Protein AF-A0AAN6U2M5-F1 (afdb_monomer_lite)

Structure (mmCIF, N/CA/C/O backbone):
data_AF-A0AAN6U2M5-F1
#
_entry.id   AF-A0AAN6U2M5-F1
#
loop_
_atom_site.group_PDB
_atom_site.id
_atom_site.type_symbol
_atom_site.label_atom_id
_atom_site.label_alt_id
_atom_site.label_comp_id
_atom_site.label_asym_id
_atom_site.label_entity_id
_atom_site.label_seq_id
_atom_site.pdbx_PDB_ins_code
_atom_site.Cartn_x
_atom_site.Cartn_y
_atom_site.Cartn_z
_atom_site.occupancy
_atom_site.B_iso_or_equiv
_atom_site.auth_seq_id
_atom_site.auth_comp_id
_atom_site.auth_asym_id
_atom_site.auth_atom_id
_atom_site.pdbx_PDB_model_num
ATOM 1 N N . MET A 1 1 ? 55.779 10.557 3.727 1.00 33.00 1 MET A N 1
ATOM 2 C CA . MET A 1 1 ? 56.386 11.411 4.768 1.00 33.00 1 MET A CA 1
ATOM 3 C C . MET A 1 1 ? 55.293 12.380 5.188 1.00 33.00 1 MET A C 1
ATOM 5 O O . MET A 1 1 ? 54.935 13.218 4.374 1.00 33.00 1 MET A O 1
ATOM 9 N N . GLY A 1 2 ? 54.709 12.167 6.372 1.00 33.69 2 GLY A N 1
ATOM 10 C CA . GLY A 1 2 ? 53.670 13.023 6.957 1.00 33.69 2 GLY A CA 1
ATOM 11 C C . GLY A 1 2 ? 52.234 12.490 6.884 1.00 33.69 2 GLY A C 1
ATOM 12 O O . GLY A 1 2 ? 51.395 13.146 6.282 1.00 33.69 2 GLY A O 1
ATOM 13 N N . ASP A 1 3 ? 51.958 11.336 7.503 1.00 30.34 3 ASP A N 1
ATOM 14 C CA . ASP A 1 3 ? 50.621 11.041 8.041 1.00 30.34 3 ASP A CA 1
ATOM 15 C C . ASP A 1 3 ? 50.411 11.943 9.267 1.00 30.34 3 ASP A C 1
ATOM 17 O O . ASP A 1 3 ? 51.018 11.719 10.314 1.00 30.34 3 ASP A O 1
ATOM 21 N N . GLU A 1 4 ? 49.595 12.990 9.136 1.00 31.83 4 GLU A N 1
ATOM 22 C CA . GLU A 1 4 ? 49.036 13.691 10.294 1.00 31.83 4 GLU A CA 1
ATOM 23 C C . GLU A 1 4 ? 47.656 13.109 10.595 1.00 31.83 4 GLU A C 1
ATOM 25 O O . GLU A 1 4 ? 46.653 13.420 9.947 1.00 31.83 4 GLU A O 1
ATOM 30 N N . GLU A 1 5 ? 47.624 12.249 11.614 1.00 31.42 5 GLU A N 1
ATOM 31 C CA . GLU A 1 5 ? 46.418 11.851 12.330 1.00 31.42 5 GLU A CA 1
ATOM 32 C C . GLU A 1 5 ? 45.601 13.097 12.704 1.00 31.42 5 GLU A C 1
ATOM 34 O O . GLU A 1 5 ? 45.955 13.867 13.605 1.00 31.42 5 GLU A O 1
ATOM 39 N N . ARG A 1 6 ? 44.458 13.282 12.035 1.00 31.33 6 ARG A N 1
ATOM 40 C CA . ARG A 1 6 ? 43.398 14.178 12.504 1.00 31.33 6 ARG A CA 1
ATOM 41 C C . ARG A 1 6 ? 42.886 13.654 13.843 1.00 31.33 6 ARG A C 1
ATOM 43 O O . ARG A 1 6 ? 42.013 12.792 13.893 1.00 31.33 6 ARG A O 1
ATOM 50 N N . LYS A 1 7 ? 43.428 14.191 14.935 1.00 27.42 7 LYS A N 1
ATOM 51 C CA . LYS A 1 7 ? 42.860 14.021 16.275 1.00 27.42 7 LYS A CA 1
ATOM 52 C C . LYS A 1 7 ? 41.399 14.497 16.263 1.00 27.42 7 LYS A C 1
ATOM 54 O O . LYS A 1 7 ? 41.136 15.582 15.737 1.00 27.42 7 LYS A O 1
ATOM 59 N N . PRO A 1 8 ? 40.454 13.736 16.841 1.00 29.05 8 PRO A N 1
ATOM 60 C CA . PRO A 1 8 ? 39.075 14.182 16.967 1.00 29.05 8 PRO A CA 1
ATOM 61 C C . PRO A 1 8 ? 39.034 15.411 17.878 1.00 29.05 8 PRO A C 1
ATOM 63 O O . PRO A 1 8 ? 39.477 15.375 19.027 1.00 29.05 8 PRO A O 1
ATOM 66 N N . VAL A 1 9 ? 38.527 16.519 17.344 1.00 27.53 9 VAL A N 1
ATOM 67 C CA . VAL A 1 9 ? 38.199 17.706 18.136 1.00 27.53 9 VAL A CA 1
ATOM 68 C C . VAL A 1 9 ? 37.092 17.292 19.116 1.00 27.53 9 VAL A C 1
ATOM 70 O O . VAL A 1 9 ? 36.107 16.697 18.675 1.00 27.53 9 VAL A O 1
ATOM 73 N N . PRO A 1 10 ? 37.226 17.543 20.431 1.00 25.44 10 PRO A N 1
ATOM 74 C CA . PRO A 1 10 ? 36.218 17.127 21.393 1.00 25.44 10 PRO A CA 1
ATOM 75 C C . PRO A 1 10 ? 34.920 17.893 21.122 1.00 25.44 10 PRO A C 1
ATOM 77 O O . PRO A 1 10 ? 34.883 19.123 21.196 1.00 25.44 10 PRO A O 1
ATOM 80 N N . PHE A 1 11 ? 33.864 17.147 20.790 1.00 30.34 11 PHE A N 1
ATOM 81 C CA . PHE A 1 11 ? 32.494 17.640 20.706 1.00 30.34 11 PHE A CA 1
ATOM 82 C C . PHE A 1 11 ? 32.145 18.361 22.015 1.00 30.34 11 PHE A C 1
ATOM 84 O O . PHE A 1 11 ? 32.175 17.764 23.091 1.00 30.34 11 PHE A O 1
ATOM 91 N N . LYS A 1 12 ? 31.788 19.646 21.938 1.00 27.41 12 LYS A N 1
ATOM 92 C CA . LYS A 1 12 ? 31.009 20.278 23.006 1.00 27.41 12 LYS A CA 1
ATOM 93 C C . LYS A 1 12 ? 29.614 19.663 22.934 1.00 27.41 12 LYS A C 1
ATOM 95 O O . LYS A 1 12 ? 28.890 19.909 21.978 1.00 27.41 12 LYS A O 1
ATOM 100 N N . SER A 1 13 ? 29.277 18.815 23.901 1.00 30.36 13 SER A N 1
ATOM 101 C CA . SER A 1 13 ? 27.973 18.166 23.994 1.00 30.36 13 SER A CA 1
ATOM 102 C C . SER A 1 13 ? 26.897 19.197 24.348 1.00 30.36 13 SER A C 1
ATOM 104 O O . SER A 1 13 ? 26.646 19.469 25.523 1.00 30.36 13 SER A O 1
ATOM 106 N N . GLU A 1 14 ? 26.248 19.779 23.347 1.00 39.72 14 GLU A N 1
ATOM 107 C CA . GLU A 1 14 ? 24.871 20.224 23.546 1.00 39.72 14 GLU A CA 1
ATOM 108 C C . GLU A 1 14 ? 24.033 18.960 23.774 1.00 39.72 14 GLU A C 1
ATOM 110 O O . GLU A 1 14 ? 24.037 18.038 22.958 1.00 39.72 14 GLU A O 1
ATOM 115 N N . ALA A 1 15 ? 23.412 18.844 24.947 1.00 50.28 15 ALA A N 1
ATOM 116 C CA . ALA A 1 15 ? 22.632 17.667 25.306 1.00 50.28 15 ALA A CA 1
ATOM 117 C C . ALA A 1 15 ? 21.388 17.584 24.404 1.00 50.28 15 ALA A C 1
ATOM 119 O O . ALA A 1 15 ? 20.451 18.365 24.566 1.00 50.28 15 ALA A O 1
ATOM 120 N N . PHE A 1 16 ? 21.384 16.652 23.446 1.00 56.25 16 PHE A N 1
ATOM 121 C CA . PHE A 1 16 ? 20.225 16.380 22.595 1.00 56.25 16 PHE A CA 1
ATOM 122 C C . PHE A 1 16 ? 19.016 15.963 23.439 1.00 56.25 16 PHE A C 1
ATOM 124 O O . PHE A 1 16 ? 19.139 15.150 24.361 1.00 56.25 16 PHE A O 1
ATOM 131 N N . THR A 1 17 ? 17.832 16.468 23.089 1.00 66.69 17 THR A N 1
ATOM 132 C CA . THR A 1 17 ? 16.573 16.033 23.720 1.00 66.69 17 THR A CA 1
ATOM 133 C C . THR A 1 17 ? 16.337 14.530 23.490 1.00 66.69 17 THR A C 1
ATOM 135 O O . THR A 1 17 ? 16.781 14.002 22.467 1.00 66.69 17 THR A O 1
ATOM 138 N N . PRO A 1 18 ? 15.611 13.814 24.372 1.00 66.75 18 PRO A N 1
ATOM 139 C CA . PRO A 1 18 ? 15.344 12.379 24.196 1.00 66.75 18 PRO A CA 1
ATOM 140 C C . PRO A 1 18 ? 14.692 12.049 22.852 1.00 66.75 18 PRO A C 1
ATOM 142 O O . PRO A 1 18 ? 15.043 11.062 22.214 1.00 66.75 18 PRO A O 1
ATOM 145 N N . MET A 1 19 ? 13.801 12.923 22.380 1.00 70.38 19 MET A N 1
ATOM 146 C CA . MET A 1 19 ? 13.171 12.797 21.068 1.00 70.38 19 MET A CA 1
ATOM 147 C C . MET A 1 19 ? 14.204 12.920 19.938 1.00 70.38 19 MET A C 1
ATOM 149 O O . MET A 1 19 ? 14.242 12.066 19.059 1.00 70.38 19 MET A O 1
ATOM 153 N N . GLN A 1 20 ? 15.106 13.909 19.980 1.00 72.69 20 GLN A N 1
ATOM 154 C CA . GLN A 1 20 ? 16.186 14.019 18.989 1.00 72.69 20 GLN A CA 1
ATOM 155 C C . GLN A 1 20 ? 17.119 12.802 19.020 1.00 72.69 20 GLN A C 1
ATOM 157 O O . GLN A 1 20 ? 17.572 12.361 17.969 1.00 72.69 20 GLN A O 1
ATOM 162 N N . GLN A 1 21 ? 17.384 12.228 20.199 1.00 75.75 21 GLN A N 1
ATOM 163 C CA . GLN A 1 21 ? 18.169 10.997 20.321 1.00 75.75 21 GLN A CA 1
ATOM 164 C C . GLN A 1 21 ? 17.453 9.799 19.672 1.00 75.75 21 GLN A C 1
ATOM 166 O O . GLN A 1 21 ? 18.091 9.044 18.939 1.00 75.75 21 GLN A O 1
ATOM 171 N N . ILE A 1 22 ? 16.141 9.645 19.892 1.00 78.94 22 ILE A N 1
ATOM 172 C CA . ILE A 1 22 ? 15.307 8.618 19.241 1.00 78.94 22 ILE A CA 1
ATOM 173 C C . ILE A 1 22 ? 15.303 8.821 17.724 1.00 78.94 22 ILE A C 1
ATOM 175 O O . ILE A 1 22 ? 15.575 7.878 16.986 1.00 78.94 22 ILE A O 1
ATOM 179 N N . PHE A 1 23 ? 15.052 10.047 17.258 1.00 81.81 23 PHE A N 1
ATOM 180 C CA . PHE A 1 23 ? 15.036 10.386 15.837 1.00 81.81 23 PHE A CA 1
ATOM 181 C C . PHE A 1 23 ? 16.378 10.094 15.166 1.00 81.81 23 PHE A C 1
ATOM 183 O O . PHE A 1 23 ? 16.405 9.419 14.144 1.00 81.81 23 PHE A O 1
ATOM 190 N N . ASN A 1 24 ? 17.491 10.554 15.746 1.00 80.62 24 ASN A N 1
ATOM 191 C CA . ASN A 1 24 ? 18.820 10.340 15.176 1.00 80.62 24 ASN A CA 1
ATOM 192 C C . ASN A 1 24 ? 19.143 8.848 15.083 1.00 80.62 24 ASN A C 1
ATOM 194 O O . ASN A 1 24 ? 19.596 8.399 14.036 1.00 80.62 24 ASN A O 1
ATOM 198 N N . ARG A 1 25 ? 18.829 8.065 16.127 1.00 84.00 25 ARG A N 1
ATOM 199 C CA . ARG A 1 25 ? 18.997 6.609 16.080 1.00 84.00 25 ARG A CA 1
ATOM 200 C C . ARG A 1 25 ? 18.119 5.989 14.994 1.00 84.00 25 ARG A C 1
ATOM 202 O O . ARG A 1 25 ? 18.646 5.270 14.158 1.00 84.00 25 ARG A O 1
ATOM 209 N N . LEU A 1 26 ? 16.818 6.287 14.949 1.00 84.00 26 LEU A N 1
ATOM 210 C CA . LEU A 1 26 ? 15.916 5.768 13.907 1.00 84.00 26 LEU A CA 1
ATOM 211 C C . LEU A 1 26 ? 16.406 6.118 12.498 1.00 84.00 26 LEU A C 1
ATOM 213 O O . LEU A 1 26 ? 16.444 5.255 11.627 1.00 84.00 26 LEU A O 1
ATOM 217 N N . ARG A 1 27 ? 16.827 7.364 12.285 1.00 84.25 27 ARG A N 1
ATOM 218 C CA . ARG A 1 27 ? 17.380 7.823 11.013 1.00 84.25 27 ARG A CA 1
ATOM 219 C C . ARG A 1 27 ? 18.618 7.018 10.630 1.00 84.25 27 ARG A C 1
ATOM 221 O O . ARG A 1 27 ? 18.668 6.530 9.511 1.00 84.25 27 ARG A O 1
ATOM 228 N N . ASP A 1 28 ? 19.567 6.830 11.542 1.00 82.62 28 ASP A N 1
ATOM 229 C CA . ASP A 1 28 ? 20.793 6.071 11.267 1.00 82.62 28 ASP A CA 1
ATOM 230 C C . ASP A 1 28 ? 20.505 4.578 10.994 1.00 82.62 28 ASP A C 1
ATOM 232 O O . ASP A 1 28 ? 21.228 3.937 10.236 1.00 82.62 28 ASP A O 1
ATOM 236 N N . TYR A 1 29 ? 19.433 4.024 11.577 1.00 80.94 29 TYR A N 1
ATOM 237 C CA . TYR A 1 29 ? 18.998 2.644 11.332 1.00 80.94 29 TYR A CA 1
ATOM 238 C C . TYR A 1 29 ? 18.267 2.457 9.993 1.00 80.94 29 TYR A C 1
ATOM 240 O O . TYR A 1 29 ? 18.425 1.412 9.364 1.00 80.94 29 TYR A O 1
ATOM 248 N N . PHE A 1 30 ? 17.446 3.423 9.569 1.00 79.69 30 PHE A N 1
ATOM 249 C CA . PHE A 1 30 ? 16.493 3.232 8.466 1.00 79.69 30 PHE A CA 1
ATOM 250 C C . PHE A 1 30 ? 16.757 4.066 7.210 1.00 79.69 30 PHE A C 1
ATOM 252 O O . PHE A 1 30 ? 16.266 3.694 6.140 1.00 79.69 30 PHE A O 1
ATOM 259 N N . ALA A 1 31 ? 17.508 5.167 7.304 1.00 69.44 31 ALA A N 1
ATOM 260 C CA . ALA A 1 31 ? 17.902 5.968 6.148 1.00 69.44 31 ALA A CA 1
ATOM 261 C C . ALA A 1 31 ? 19.159 5.360 5.512 1.00 69.44 31 ALA A C 1
ATOM 263 O O . ALA A 1 31 ? 20.281 5.597 5.955 1.00 69.44 31 ALA A O 1
ATOM 264 N N . THR A 1 32 ? 18.961 4.540 4.480 1.00 64.88 32 THR A N 1
ATOM 265 C CA . THR A 1 32 ? 20.046 3.782 3.835 1.00 64.88 32 THR A CA 1
ATOM 266 C C . THR A 1 32 ? 20.523 4.389 2.513 1.00 64.88 32 THR A C 1
ATOM 268 O O . THR A 1 32 ? 21.646 4.114 2.092 1.00 64.88 32 THR A O 1
ATOM 271 N N . GLY A 1 33 ? 19.699 5.213 1.853 1.00 67.81 33 GLY A N 1
ATOM 272 C CA . GLY A 1 33 ? 20.006 5.813 0.549 1.00 67.81 33 GLY A CA 1
ATOM 273 C C . GLY A 1 33 ? 20.478 7.278 0.603 1.00 67.81 33 GLY A C 1
ATOM 274 O O . GLY A 1 33 ? 20.055 8.026 1.480 1.00 67.81 33 GLY A O 1
ATOM 275 N N . PRO A 1 34 ? 21.291 7.742 -0.372 1.00 70.75 34 PRO A N 1
ATOM 276 C CA . PRO A 1 34 ? 21.728 9.144 -0.457 1.00 70.75 34 PRO A CA 1
ATOM 277 C C . PRO A 1 34 ? 20.578 10.126 -0.750 1.00 70.75 34 PRO A C 1
ATOM 279 O O . PRO A 1 34 ? 20.659 11.294 -0.384 1.00 70.75 34 PRO A O 1
ATOM 282 N N . SER A 1 35 ? 19.505 9.654 -1.392 1.00 79.75 35 SER A N 1
ATOM 283 C CA . SER A 1 35 ? 18.282 10.414 -1.686 1.00 79.75 35 SER A CA 1
ATOM 284 C C . SER A 1 35 ? 17.089 10.000 -0.814 1.00 79.75 35 SER A C 1
ATOM 286 O O . SER A 1 35 ? 15.969 10.431 -1.079 1.00 79.75 35 SER A O 1
ATOM 288 N N . GLU A 1 36 ? 17.302 9.150 0.194 1.00 85.38 36 GLU A N 1
ATOM 289 C CA . GLU A 1 36 ? 16.256 8.664 1.099 1.00 85.38 36 GLU A CA 1
ATOM 290 C C . GLU A 1 36 ? 16.316 9.458 2.410 1.00 85.38 36 GLU A C 1
ATOM 292 O O . GLU A 1 36 ? 17.370 9.592 3.031 1.00 85.38 36 GLU A O 1
ATOM 297 N N . VAL A 1 37 ? 15.178 9.992 2.843 1.00 86.56 37 VAL A N 1
ATOM 298 C CA . VAL A 1 37 ? 15.044 10.728 4.102 1.00 86.56 37 VAL A CA 1
ATOM 299 C C . VAL A 1 37 ? 14.066 9.989 5.001 1.00 86.56 37 VAL A C 1
ATOM 301 O O . VAL A 1 37 ? 12.962 9.644 4.586 1.00 86.56 37 VAL A O 1
ATOM 304 N N . PHE A 1 38 ? 14.461 9.780 6.255 1.00 89.50 38 PHE A N 1
ATOM 305 C CA . PHE A 1 38 ? 13.557 9.297 7.291 1.00 89.50 38 PHE A CA 1
ATOM 306 C C . PHE A 1 38 ? 12.838 10.472 7.961 1.00 89.50 38 PHE A C 1
ATOM 308 O O . PHE A 1 38 ? 13.485 11.414 8.426 1.00 89.50 38 PHE A O 1
ATOM 315 N N . GLN A 1 39 ? 11.511 10.397 8.027 1.00 86.81 39 GLN A N 1
ATOM 316 C CA . GLN A 1 39 ? 10.656 11.363 8.710 1.00 86.81 39 GLN A CA 1
ATOM 317 C C . GLN A 1 39 ? 9.886 10.662 9.824 1.00 86.81 39 GLN A C 1
ATOM 319 O O . GLN A 1 39 ? 9.200 9.669 9.579 1.00 86.81 39 GLN A O 1
ATOM 324 N N . LEU A 1 40 ? 9.985 11.178 11.046 1.00 86.44 40 LEU A N 1
ATOM 325 C CA . LEU A 1 40 ? 9.226 10.663 12.184 1.00 86.44 40 LEU A CA 1
ATOM 326 C C . LEU A 1 40 ? 7.786 11.188 12.125 1.00 86.44 40 LEU A C 1
ATOM 328 O O . LEU A 1 40 ? 7.593 12.393 11.986 1.00 86.44 40 LEU A O 1
ATOM 332 N N . GLU A 1 41 ? 6.788 10.315 12.255 1.00 84.38 41 GLU A N 1
ATOM 333 C CA . GLU A 1 41 ? 5.387 10.736 12.400 1.00 84.38 41 GLU A CA 1
ATOM 334 C C . GLU A 1 41 ? 5.085 10.962 13.886 1.00 84.38 41 GLU A C 1
ATOM 336 O O . GLU A 1 41 ? 5.406 10.120 14.729 1.00 84.38 41 GLU A O 1
ATOM 341 N N . TRP A 1 42 ? 4.516 12.120 14.222 1.00 76.94 42 TRP A N 1
ATOM 342 C CA . TRP A 1 42 ? 4.163 12.471 15.593 1.00 76.94 42 TRP A CA 1
ATOM 343 C C . TRP A 1 42 ? 2.774 13.119 15.684 1.00 76.94 42 TRP A C 1
ATOM 345 O O . TRP A 1 42 ? 2.596 14.207 15.142 1.00 76.94 42 TRP A O 1
ATOM 355 N N . PRO A 1 43 ? 1.816 12.529 16.420 1.00 76.25 43 PRO A N 1
ATOM 356 C CA . PRO A 1 43 ? 1.894 11.239 17.114 1.00 76.25 43 PRO A CA 1
ATOM 357 C C . PRO A 1 43 ? 1.964 10.051 16.140 1.00 76.25 43 PRO A C 1
ATOM 359 O O . PRO A 1 43 ? 1.522 10.154 14.999 1.00 76.25 43 PRO A O 1
ATOM 362 N N . ALA A 1 44 ? 2.510 8.918 16.590 1.00 82.12 44 ALA A N 1
ATOM 363 C CA . ALA A 1 44 ? 2.506 7.687 15.804 1.00 82.12 44 ALA A CA 1
ATOM 364 C C . ALA A 1 44 ? 1.069 7.232 15.492 1.00 82.12 44 ALA A C 1
ATOM 366 O O . ALA A 1 44 ? 0.182 7.275 16.350 1.00 82.12 44 ALA A O 1
ATOM 367 N N . ARG A 1 45 ? 0.838 6.768 14.262 1.00 84.31 45 ARG A N 1
ATOM 368 C CA . ARG A 1 45 ? -0.492 6.354 13.797 1.00 84.31 45 ARG A CA 1
ATOM 369 C C . ARG A 1 45 ? -0.749 4.895 14.144 1.00 84.31 45 ARG A C 1
ATOM 371 O O . ARG A 1 45 ? -0.013 4.024 13.692 1.00 84.31 45 ARG A O 1
ATOM 378 N N . VAL A 1 46 ? -1.806 4.610 14.900 1.00 83.75 46 VAL A N 1
ATOM 379 C CA . VAL A 1 46 ? -2.190 3.228 15.229 1.00 83.75 46 VAL A CA 1
ATOM 380 C C . VAL A 1 46 ? -2.664 2.494 13.972 1.00 83.75 46 VAL A C 1
ATOM 382 O O . VAL A 1 46 ? -3.417 3.044 13.168 1.00 83.75 46 VAL A O 1
ATOM 385 N N . LEU A 1 47 ? -2.212 1.252 13.805 1.00 85.00 47 LEU A N 1
ATOM 386 C CA . LEU A 1 47 ? -2.653 0.351 12.747 1.00 85.00 47 LEU A CA 1
ATOM 387 C C . LEU A 1 47 ? -3.565 -0.722 13.330 1.00 85.00 47 LEU A C 1
ATOM 389 O O . LEU A 1 47 ? -3.224 -1.368 14.318 1.00 85.00 47 LEU A O 1
ATOM 393 N N . ASP A 1 48 ? -4.704 -0.941 12.682 1.00 81.44 48 ASP A N 1
ATOM 394 C CA . ASP A 1 48 ? -5.594 -2.047 13.014 1.00 81.44 48 ASP A CA 1
ATOM 395 C C . ASP A 1 48 ? -5.366 -3.215 12.051 1.00 81.44 48 ASP A C 1
ATOM 397 O O . ASP A 1 48 ? -5.502 -3.064 10.837 1.00 81.44 48 ASP A O 1
ATOM 401 N N . LYS A 1 49 ? -5.041 -4.391 12.595 1.00 82.88 49 LYS A N 1
ATOM 402 C CA . LYS A 1 49 ? -4.902 -5.631 11.823 1.00 82.88 49 LYS A CA 1
ATOM 403 C C . LYS A 1 49 ? -6.200 -5.991 11.098 1.00 82.88 49 LYS A C 1
ATOM 405 O O . LYS A 1 49 ? -6.124 -6.446 9.961 1.00 82.88 49 LYS A O 1
ATOM 410 N N . GLY A 1 50 ? -7.365 -5.757 11.713 1.00 79.50 50 GLY A N 1
ATOM 411 C CA . GLY A 1 50 ? -8.668 -6.125 11.141 1.00 79.50 50 GLY A CA 1
ATOM 412 C C . GLY A 1 50 ? -8.971 -5.442 9.804 1.00 79.50 50 GLY A C 1
ATOM 413 O O . GLY A 1 50 ? -9.697 -5.991 8.982 1.00 79.50 50 GLY A O 1
ATOM 414 N N . THR A 1 51 ? -8.363 -4.281 9.557 1.00 84.19 51 THR A N 1
ATOM 415 C CA . THR A 1 51 ? -8.536 -3.509 8.320 1.00 84.19 51 THR A CA 1
ATOM 416 C C . THR A 1 51 ? -7.691 -4.039 7.157 1.00 84.19 51 THR A C 1
ATOM 418 O O . THR A 1 51 ? -8.069 -3.862 6.000 1.00 84.19 51 THR A O 1
ATOM 421 N N . TYR A 1 52 ? -6.544 -4.667 7.441 1.00 87.38 52 TYR A N 1
ATOM 422 C CA . TYR A 1 52 ? -5.556 -5.046 6.420 1.00 87.38 52 TYR A CA 1
ATOM 423 C C . TYR A 1 52 ? -5.377 -6.560 6.253 1.00 87.38 52 TYR A C 1
ATOM 425 O O . TYR A 1 52 ? -4.858 -6.999 5.227 1.00 87.38 52 TYR A O 1
ATOM 433 N N . ASP A 1 53 ? -5.756 -7.367 7.245 1.00 86.81 53 ASP A N 1
ATOM 434 C CA . ASP A 1 53 ? -5.630 -8.824 7.181 1.00 86.81 53 ASP A CA 1
ATOM 435 C C . ASP A 1 53 ? -6.817 -9.466 6.445 1.00 86.81 53 ASP A C 1
ATOM 437 O O . ASP A 1 53 ? -7.966 -9.048 6.578 1.00 86.81 53 ASP A O 1
ATOM 441 N N . TYR A 1 54 ? -6.536 -10.501 5.654 1.00 86.56 54 TYR A N 1
ATOM 442 C CA . TYR A 1 54 ? -7.530 -11.242 4.877 1.00 86.56 54 TYR A CA 1
ATOM 443 C C . TYR A 1 54 ? -7.094 -12.692 4.659 1.00 86.56 54 TYR A C 1
ATOM 445 O O . TYR A 1 54 ? -5.915 -13.044 4.723 1.00 86.56 54 TYR A O 1
ATOM 453 N N . ILE A 1 55 ? -8.067 -13.556 4.370 1.00 81.44 55 ILE A N 1
ATOM 454 C CA . ILE A 1 55 ? -7.835 -14.984 4.132 1.00 81.44 55 ILE A CA 1
ATOM 455 C C . ILE A 1 55 ? -7.019 -15.156 2.841 1.00 81.44 55 ILE A C 1
ATOM 457 O O . ILE A 1 55 ? -7.450 -14.729 1.773 1.00 81.44 55 ILE A O 1
ATOM 461 N N . GLY A 1 56 ? -5.853 -15.801 2.938 1.00 78.81 56 GLY A N 1
ATOM 462 C CA . GLY A 1 56 ? -4.926 -15.992 1.815 1.00 78.81 56 GLY A CA 1
ATOM 463 C C . GLY A 1 56 ? -3.805 -14.950 1.720 1.00 78.81 56 GLY A C 1
ATOM 464 O O . GLY A 1 56 ? -3.008 -15.016 0.785 1.00 78.81 56 GLY A O 1
ATOM 465 N N . SER A 1 57 ? -3.692 -14.032 2.691 1.00 75.12 57 SER A N 1
ATOM 466 C CA . SER A 1 57 ? -2.606 -13.039 2.788 1.00 75.12 57 SER A CA 1
ATOM 467 C C . SER A 1 57 ? -1.198 -13.652 2.929 1.00 75.12 57 SER A C 1
ATOM 469 O O . SER A 1 57 ? -0.192 -12.980 2.702 1.00 75.12 57 SER A O 1
ATOM 471 N N . ASP A 1 58 ? -1.114 -14.939 3.272 1.00 71.19 58 ASP A N 1
ATOM 472 C CA . ASP A 1 58 ? 0.106 -15.739 3.404 1.00 71.19 58 ASP A CA 1
ATOM 473 C C . ASP A 1 58 ? 0.473 -16.557 2.156 1.00 71.19 58 ASP A C 1
ATOM 475 O O . ASP A 1 58 ? 1.560 -17.138 2.098 1.00 71.19 58 ASP A O 1
ATOM 479 N N . GLY A 1 59 ? -0.401 -16.586 1.149 1.00 68.88 59 GLY A N 1
ATOM 480 C CA . GLY A 1 59 ? -0.159 -17.273 -0.113 1.00 68.88 59 GLY A CA 1
ATOM 481 C C . GLY A 1 59 ? 0.779 -16.508 -1.049 1.00 68.88 59 GLY A C 1
ATOM 482 O O . GLY A 1 59 ? 0.917 -15.287 -0.984 1.00 68.88 59 GLY A O 1
ATOM 483 N N . ILE A 1 60 ? 1.383 -17.229 -1.996 1.00 72.38 60 ILE A N 1
ATOM 484 C CA . ILE A 1 60 ? 2.137 -16.628 -3.114 1.00 72.38 60 ILE A CA 1
ATOM 485 C C . ILE A 1 60 ? 1.208 -15.742 -3.967 1.00 72.38 60 ILE A C 1
ATOM 487 O O . ILE A 1 60 ? 1.628 -14.706 -4.480 1.00 72.38 60 ILE A O 1
ATOM 491 N N . ASP A 1 61 ? -0.077 -16.102 -4.021 1.00 75.00 61 ASP A N 1
ATOM 492 C CA . ASP A 1 61 ? -1.120 -15.410 -4.778 1.00 75.00 61 ASP A CA 1
ATOM 493 C C . ASP A 1 61 ? -1.858 -14.335 -3.960 1.00 75.00 61 ASP A C 1
ATOM 495 O O . ASP A 1 61 ? -2.906 -13.852 -4.387 1.00 75.00 61 ASP A O 1
ATOM 499 N N . ALA A 1 62 ? -1.325 -13.922 -2.801 1.00 74.62 62 ALA A N 1
ATOM 500 C CA . ALA A 1 62 ? -1.963 -12.947 -1.907 1.00 74.62 62 ALA A CA 1
ATOM 501 C C . ALA A 1 62 ? -2.441 -11.681 -2.649 1.00 74.62 62 ALA A C 1
ATOM 503 O O . ALA A 1 62 ? -3.547 -11.199 -2.427 1.00 74.62 62 ALA A O 1
ATOM 504 N N . GLN A 1 63 ? -1.658 -11.189 -3.616 1.00 73.44 63 GLN A N 1
ATOM 505 C CA . GLN A 1 63 ? -2.031 -10.013 -4.413 1.00 73.44 63 GLN A CA 1
ATOM 506 C C . GLN A 1 63 ? -3.236 -10.244 -5.341 1.00 73.44 63 GLN A C 1
ATOM 508 O O . GLN A 1 63 ? -3.953 -9.293 -5.628 1.00 73.44 63 GLN A O 1
ATOM 513 N N . GLN A 1 64 ? -3.467 -11.474 -5.810 1.00 79.12 64 GLN A N 1
ATOM 514 C CA . GLN A 1 64 ? -4.601 -11.812 -6.681 1.00 79.12 64 GLN A CA 1
ATOM 515 C C . GLN A 1 64 ? -5.888 -12.065 -5.889 1.00 79.12 64 GLN A C 1
ATOM 517 O O . GLN A 1 64 ? -6.977 -11.821 -6.396 1.00 79.12 64 GLN A O 1
ATOM 522 N N . VAL A 1 65 ? -5.761 -12.552 -4.651 1.00 83.88 65 VAL A N 1
ATOM 523 C CA . VAL A 1 65 ? -6.893 -12.895 -3.771 1.00 83.88 65 VAL A CA 1
ATOM 524 C C . VAL A 1 65 ? -7.325 -11.703 -2.899 1.00 83.88 65 VAL A C 1
ATOM 526 O O . VAL A 1 65 ? -8.327 -11.782 -2.191 1.00 83.88 65 VAL A O 1
ATOM 529 N N . LYS A 1 66 ? -6.596 -10.579 -2.956 1.00 86.62 66 LYS A N 1
ATOM 530 C CA . LYS A 1 66 ? -6.837 -9.388 -2.132 1.00 86.62 66 LYS A CA 1
ATOM 531 C C . LYS A 1 66 ? -8.260 -8.830 -2.334 1.00 86.62 66 LYS A C 1
ATOM 533 O O . LYS A 1 66 ? -8.598 -8.430 -3.450 1.00 86.62 66 LYS A O 1
ATOM 538 N N . PRO A 1 67 ? -9.080 -8.735 -1.269 1.00 89.44 67 PRO A N 1
ATOM 539 C CA . PRO A 1 67 ? -10.383 -8.082 -1.333 1.00 89.44 67 PRO A CA 1
ATOM 540 C C . PRO A 1 67 ? -10.265 -6.586 -1.646 1.00 89.44 67 PRO A C 1
ATOM 542 O O . PRO A 1 67 ? -9.330 -5.921 -1.197 1.00 89.44 67 PRO A O 1
ATOM 545 N N . GLN A 1 68 ? -11.260 -6.034 -2.343 1.00 87.19 68 GLN A N 1
ATOM 546 C CA . GLN A 1 68 ? -11.279 -4.614 -2.706 1.00 87.19 68 GLN A CA 1
ATOM 547 C C . GLN A 1 68 ? -11.265 -3.692 -1.478 1.00 87.19 68 GLN A C 1
ATOM 549 O O . GLN A 1 68 ? -10.523 -2.723 -1.458 1.00 87.19 68 GLN A O 1
ATOM 554 N N . THR A 1 69 ? -11.981 -4.034 -0.404 1.00 88.94 69 THR A N 1
ATOM 555 C CA . THR A 1 69 ? -11.989 -3.242 0.840 1.00 88.94 69 THR A CA 1
ATOM 556 C C . THR A 1 69 ? -10.596 -3.075 1.456 1.00 88.94 69 THR A C 1
ATOM 558 O O . THR A 1 69 ? -10.265 -2.002 1.960 1.00 88.94 69 THR A O 1
ATOM 561 N N . VAL A 1 70 ? -9.762 -4.117 1.381 1.00 89.62 70 VAL A N 1
ATOM 562 C CA . VAL A 1 70 ? -8.369 -4.073 1.846 1.00 89.62 70 VAL A CA 1
ATOM 563 C C . VAL A 1 70 ? -7.514 -3.259 0.880 1.00 89.62 70 VAL A C 1
ATOM 565 O O . VAL A 1 70 ? -6.730 -2.424 1.322 1.00 89.62 70 VAL A O 1
ATOM 568 N N . ALA A 1 71 ? -7.681 -3.451 -0.432 1.00 88.94 71 ALA A N 1
ATOM 569 C CA . ALA A 1 71 ? -6.974 -2.661 -1.441 1.00 88.94 71 ALA A CA 1
ATOM 570 C C . ALA A 1 71 ? -7.246 -1.153 -1.281 1.00 88.94 71 ALA A C 1
ATOM 572 O O . ALA A 1 71 ? -6.311 -0.351 -1.330 1.00 88.94 71 ALA A O 1
ATOM 573 N N . ASP A 1 72 ? -8.497 -0.784 -1.002 1.00 90.12 72 ASP A N 1
ATOM 574 C CA . ASP A 1 72 ? -8.926 0.590 -0.755 1.00 90.12 72 ASP A CA 1
ATOM 575 C C . ASP A 1 72 ? -8.252 1.167 0.501 1.00 90.12 72 ASP A C 1
ATOM 577 O O . ASP A 1 72 ? -7.735 2.289 0.483 1.00 90.12 72 ASP A O 1
ATOM 581 N N . ALA A 1 73 ? -8.192 0.392 1.590 1.00 89.56 73 ALA A N 1
ATOM 582 C CA . ALA A 1 73 ? -7.523 0.798 2.824 1.00 89.56 73 ALA A CA 1
ATOM 583 C C . ALA A 1 73 ? -5.999 0.953 2.650 1.00 89.56 73 ALA A C 1
ATOM 585 O O . ALA A 1 73 ? -5.420 1.940 3.109 1.00 89.56 73 ALA A O 1
ATOM 586 N N . GLU A 1 74 ? -5.340 0.019 1.957 1.00 90.81 74 GLU A N 1
ATOM 587 C CA . GLU A 1 74 ? -3.902 0.080 1.654 1.00 90.81 74 GLU A CA 1
ATOM 588 C C . GLU A 1 74 ? -3.555 1.272 0.745 1.00 90.81 74 GLU A C 1
ATOM 590 O O . GLU A 1 74 ? -2.539 1.955 0.944 1.00 90.81 74 GLU A O 1
ATOM 595 N N . PHE A 1 75 ? -4.415 1.568 -0.233 1.00 92.12 75 PHE A N 1
ATOM 596 C CA . PHE A 1 75 ? -4.279 2.752 -1.073 1.00 92.12 75 PHE A CA 1
ATOM 597 C C . PHE A 1 75 ? -4.417 4.032 -0.246 1.00 92.12 75 PHE A C 1
ATOM 599 O O . PHE A 1 75 ? -3.524 4.878 -0.287 1.00 92.12 75 PHE A O 1
ATOM 606 N N . ARG A 1 76 ? -5.472 4.159 0.569 1.00 89.06 76 ARG A N 1
ATOM 607 C CA . ARG A 1 76 ? -5.679 5.329 1.441 1.00 89.06 76 ARG A CA 1
ATOM 608 C C . ARG A 1 76 ? -4.506 5.561 2.387 1.00 89.06 76 ARG A C 1
ATOM 610 O O . ARG A 1 76 ? -4.092 6.705 2.551 1.00 89.06 76 ARG A O 1
ATOM 617 N N . LEU A 1 77 ? -3.929 4.493 2.940 1.00 89.81 77 LEU A N 1
ATOM 618 C CA . LEU A 1 77 ? -2.763 4.577 3.816 1.00 89.81 77 LEU A CA 1
ATOM 619 C C . LEU A 1 77 ? -1.529 5.158 3.107 1.00 89.81 77 LEU A C 1
ATOM 621 O O . LEU A 1 77 ? -0.786 5.931 3.703 1.00 89.81 77 LEU A O 1
ATOM 625 N N . SER A 1 78 ? -1.293 4.778 1.850 1.00 90.88 78 SER A N 1
ATOM 626 C CA . SER A 1 78 ? -0.037 5.056 1.135 1.00 90.88 78 SER A CA 1
ATOM 627 C C . SER A 1 78 ? -0.105 6.181 0.096 1.00 90.88 78 SER A C 1
ATOM 629 O O . SER A 1 78 ? 0.926 6.540 -0.486 1.00 90.88 78 SER A O 1
ATOM 631 N N . ASN A 1 79 ? -1.297 6.720 -0.161 1.00 92.06 79 ASN A N 1
ATOM 632 C CA . ASN A 1 79 ? -1.533 7.814 -1.103 1.00 92.06 79 ASN A CA 1
ATOM 633 C C . ASN A 1 79 ? -1.267 9.198 -0.484 1.00 92.06 79 ASN A C 1
ATOM 635 O O . ASN A 1 79 ? -1.096 10.170 -1.212 1.00 92.06 79 ASN A O 1
ATOM 639 N N . ASP A 1 80 ? -1.221 9.306 0.841 1.00 89.69 80 ASP A N 1
ATOM 640 C CA . ASP A 1 80 ? -0.969 10.562 1.547 1.00 89.69 80 ASP A CA 1
ATOM 641 C C . ASP A 1 80 ? 0.478 11.053 1.392 1.00 89.69 80 ASP A C 1
ATOM 643 O O . ASP A 1 80 ? 1.434 10.293 1.571 1.00 89.69 80 ASP A O 1
ATOM 647 N N . LEU A 1 81 ? 0.650 12.346 1.100 1.00 89.81 81 LEU A N 1
ATOM 648 C CA . LEU A 1 81 ? 1.954 13.006 1.117 1.00 89.81 81 LEU A CA 1
ATOM 649 C C . LEU A 1 81 ? 2.249 13.613 2.490 1.00 89.81 81 LEU A C 1
ATOM 651 O O . LEU A 1 81 ? 1.367 14.095 3.200 1.00 89.81 81 LEU A O 1
ATOM 655 N N . MET A 1 82 ? 3.528 13.609 2.861 1.00 85.38 82 MET A N 1
ATOM 656 C CA . MET A 1 82 ? 4.008 14.214 4.101 1.00 85.38 82 MET A CA 1
ATOM 657 C C . MET A 1 82 ? 4.724 15.530 3.824 1.00 85.38 82 MET A C 1
ATOM 659 O O . MET A 1 82 ? 5.392 15.692 2.801 1.00 85.38 82 MET A O 1
ATOM 663 N N . THR A 1 83 ? 4.630 16.467 4.766 1.00 83.19 83 THR A N 1
ATOM 664 C CA . THR A 1 83 ? 5.436 17.688 4.720 1.00 83.19 83 THR A CA 1
ATOM 665 C C . THR A 1 83 ? 6.908 17.347 4.930 1.00 83.19 83 THR A C 1
ATOM 667 O O . THR A 1 83 ? 7.270 16.661 5.882 1.00 83.19 83 THR A O 1
ATOM 670 N N . LEU A 1 84 ? 7.772 17.871 4.061 1.00 82.81 84 LEU A N 1
ATOM 671 C CA . LEU A 1 84 ? 9.212 17.661 4.150 1.00 82.81 84 LEU A CA 1
ATOM 672 C C . LEU A 1 84 ? 9.785 18.238 5.457 1.00 82.81 84 LEU A C 1
ATOM 674 O O . LEU A 1 84 ? 9.834 19.459 5.630 1.00 82.81 84 LEU A O 1
ATOM 678 N N . GLY A 1 85 ? 10.257 17.364 6.347 1.00 80.38 85 GLY A N 1
ATOM 679 C CA . GLY A 1 85 ? 10.849 17.722 7.636 1.00 80.38 85 GLY A CA 1
ATOM 680 C C . GLY A 1 85 ? 11.393 16.502 8.384 1.00 80.38 85 GLY A C 1
ATOM 681 O O . GLY A 1 85 ? 11.157 15.371 7.979 1.00 80.38 85 GLY A O 1
ATOM 682 N N . ASN A 1 86 ? 12.119 16.719 9.485 1.00 79.00 86 ASN A N 1
ATOM 683 C CA . ASN A 1 86 ? 12.602 15.614 10.333 1.00 79.00 86 ASN A CA 1
ATOM 684 C C . ASN A 1 86 ? 11.454 14.940 11.096 1.00 79.00 86 ASN A C 1
ATOM 686 O O . ASN A 1 86 ? 11.475 13.738 11.344 1.00 79.00 86 ASN A O 1
ATOM 690 N N . ILE A 1 87 ? 10.451 15.731 11.473 1.00 78.56 87 ILE A N 1
ATOM 691 C CA . ILE A 1 87 ? 9.265 15.279 12.191 1.00 78.56 87 ILE A CA 1
ATOM 692 C C . ILE A 1 87 ? 8.068 15.870 11.469 1.00 78.56 87 ILE A C 1
ATOM 694 O O . ILE A 1 87 ? 8.064 17.063 11.159 1.00 78.56 87 ILE A O 1
ATOM 698 N N . SER A 1 88 ? 7.074 15.037 11.210 1.00 79.06 88 SER A N 1
ATOM 699 C CA . SER A 1 88 ? 5.827 15.416 10.572 1.00 79.06 88 SER A CA 1
ATOM 700 C C . SER A 1 88 ? 4.661 15.140 11.512 1.00 79.06 88 SER A C 1
ATOM 702 O O . SER A 1 88 ? 4.614 14.092 12.152 1.00 79.06 88 SER A O 1
ATOM 704 N N . ALA A 1 89 ? 3.707 16.072 11.569 1.00 72.25 89 ALA A N 1
ATOM 705 C CA . ALA A 1 89 ? 2.484 15.930 12.360 1.00 72.25 89 ALA A CA 1
ATOM 706 C C . ALA A 1 89 ? 1.431 15.008 11.707 1.00 72.25 89 ALA A C 1
ATOM 708 O O . ALA A 1 89 ? 0.342 14.824 12.243 1.00 72.25 89 ALA A O 1
ATOM 709 N N . GLY A 1 90 ? 1.739 14.474 10.521 1.00 75.25 90 GLY A N 1
ATOM 710 C CA . GLY A 1 90 ? 0.843 13.653 9.714 1.00 75.25 90 GLY A CA 1
ATOM 711 C C . GLY A 1 90 ? 0.863 14.056 8.234 1.00 75.25 90 GLY A C 1
ATOM 712 O O . GLY A 1 90 ? 1.782 14.752 7.785 1.00 75.25 90 GLY A O 1
ATOM 713 N N . PRO A 1 91 ? -0.126 13.603 7.449 1.00 83.12 91 PRO A N 1
ATOM 714 C CA . PRO A 1 91 ? -0.298 13.996 6.057 1.00 83.12 91 PRO A CA 1
ATOM 715 C C . PRO A 1 91 ? -0.562 15.495 5.908 1.00 83.12 91 PRO A C 1
ATOM 717 O O . PRO A 1 91 ? -1.273 16.096 6.708 1.00 83.12 91 PRO A O 1
ATOM 720 N N . ASN A 1 92 ? -0.051 16.095 4.837 1.00 81.44 92 ASN A N 1
ATOM 721 C CA . ASN A 1 92 ? -0.277 17.509 4.509 1.00 81.44 92 ASN A CA 1
ATOM 722 C C . ASN A 1 92 ? -1.622 17.767 3.790 1.00 81.44 92 ASN A C 1
ATOM 724 O O . ASN A 1 92 ? -1.897 18.894 3.384 1.00 81.44 92 ASN A O 1
ATOM 728 N N . GLY A 1 93 ? -2.436 16.724 3.601 1.00 83.25 93 GLY A N 1
ATOM 729 C CA . GLY A 1 93 ? -3.712 16.770 2.887 1.00 83.25 93 GLY A CA 1
ATOM 730 C C . GLY A 1 93 ? -3.608 16.630 1.364 1.00 83.25 93 GLY A C 1
ATOM 731 O O . GLY A 1 93 ? -4.640 16.459 0.719 1.00 83.25 93 GLY A O 1
ATOM 732 N N . SER A 1 94 ? -2.406 16.652 0.774 1.00 88.06 94 SER A N 1
ATOM 733 C CA . SER A 1 94 ? -2.224 16.368 -0.651 1.00 88.06 94 SER A CA 1
ATOM 734 C C . SER A 1 94 ? -2.024 14.873 -0.909 1.00 88.06 94 SER A C 1
ATOM 736 O O . SER A 1 94 ? -1.428 14.139 -0.115 1.00 88.06 94 SER A O 1
ATOM 738 N N . LYS A 1 95 ? -2.568 14.407 -2.036 1.00 91.94 95 LYS A N 1
ATOM 739 C CA . LYS A 1 95 ? -2.533 13.003 -2.452 1.00 91.94 95 LYS A CA 1
ATOM 740 C C . LYS A 1 95 ? -1.501 12.807 -3.558 1.00 91.94 95 LYS A C 1
ATOM 742 O O . LYS A 1 95 ? -1.489 13.555 -4.536 1.00 91.94 95 LYS A O 1
ATOM 747 N N . LEU A 1 96 ? -0.671 11.775 -3.439 1.00 92.88 96 LEU A N 1
ATOM 748 C CA . LEU A 1 96 ? 0.369 11.441 -4.412 1.00 92.88 96 LEU A CA 1
ATOM 749 C C . LEU A 1 96 ? -0.225 11.170 -5.798 1.00 92.88 96 LEU A C 1
ATOM 751 O O . LEU A 1 96 ? 0.318 11.656 -6.781 1.00 92.88 96 LEU A O 1
ATOM 755 N N . SER A 1 97 ? -1.335 10.436 -5.877 1.00 92.69 97 SER A N 1
ATOM 756 C CA . SER A 1 97 ? -2.045 10.151 -7.138 1.00 92.69 97 SER A CA 1
ATOM 757 C C . SER A 1 97 ? -2.441 11.423 -7.891 1.00 92.69 97 SER A C 1
ATOM 759 O O . SER A 1 97 ? -2.081 11.572 -9.054 1.00 92.69 97 SER A O 1
ATOM 761 N N . GLN A 1 98 ? -3.092 12.374 -7.216 1.00 92.38 98 GLN A N 1
ATOM 762 C CA . GLN A 1 98 ? -3.523 13.647 -7.810 1.00 92.38 98 GLN A CA 1
ATOM 763 C C . GLN A 1 98 ? -2.334 14.511 -8.249 1.00 92.38 98 GLN A C 1
ATOM 765 O O . GLN A 1 98 ? -2.323 15.063 -9.349 1.00 92.38 98 GLN A O 1
ATOM 770 N N . VAL A 1 99 ? -1.304 14.608 -7.402 1.00 93.00 99 VAL A N 1
ATOM 771 C CA . VAL A 1 99 ? -0.086 15.368 -7.714 1.00 93.00 99 VAL A CA 1
ATOM 772 C C . VAL A 1 99 ? 0.661 14.735 -8.890 1.00 93.00 99 VAL A C 1
ATOM 774 O O . VAL A 1 99 ? 1.131 15.441 -9.781 1.00 93.00 99 VAL A O 1
ATOM 777 N N . TYR A 1 100 ? 0.751 13.407 -8.930 1.00 94.44 100 TYR A N 1
ATOM 778 C CA . TYR A 1 100 ? 1.410 12.679 -10.009 1.00 94.44 100 TYR A CA 1
ATOM 779 C C . TYR A 1 100 ? 0.646 12.788 -11.330 1.00 94.44 100 TYR A C 1
ATOM 781 O O . TYR A 1 100 ? 1.258 13.040 -12.367 1.00 94.44 100 TYR A O 1
ATOM 789 N N . GLU A 1 101 ? -0.682 12.685 -11.296 1.00 93.50 101 GLU A N 1
ATOM 790 C CA . GLU A 1 101 ? -1.540 12.947 -12.448 1.00 93.50 101 GLU A CA 1
ATOM 791 C C . GLU A 1 101 ? -1.298 14.365 -12.985 1.00 93.50 101 GLU A C 1
ATOM 793 O O . GLU A 1 101 ? -0.990 14.549 -14.167 1.00 93.50 101 GLU A O 1
ATOM 798 N N . GLN A 1 102 ? -1.321 15.366 -12.101 1.00 93.12 102 GLN A N 1
ATOM 799 C CA . GLN A 1 102 ? -1.029 16.746 -12.467 1.00 93.12 102 GLN A CA 1
ATOM 800 C C . GLN A 1 102 ? 0.361 16.883 -13.107 1.00 93.12 102 GLN A C 1
ATOM 802 O O . GLN A 1 102 ? 0.492 17.597 -14.099 1.00 93.12 102 GLN A O 1
ATOM 807 N N . ILE A 1 103 ? 1.391 16.200 -12.599 1.00 92.44 103 ILE A N 1
ATOM 808 C CA . ILE A 1 103 ? 2.727 16.205 -13.212 1.00 92.44 103 ILE A CA 1
ATOM 809 C C . ILE A 1 103 ? 2.667 15.608 -14.620 1.00 92.44 103 ILE A C 1
ATOM 811 O O . ILE A 1 103 ? 3.052 16.272 -15.583 1.00 92.44 103 ILE A O 1
ATOM 815 N N . LEU A 1 104 ? 2.150 14.387 -14.773 1.00 92.62 104 LEU A N 1
ATOM 816 C CA . LEU A 1 104 ? 2.150 13.682 -16.054 1.00 92.62 104 LEU A CA 1
ATOM 817 C C . LEU A 1 104 ? 1.419 14.465 -17.148 1.00 92.62 104 LEU A C 1
ATOM 819 O O . LEU A 1 104 ? 1.910 14.564 -18.276 1.00 92.62 104 LEU A O 1
ATOM 823 N N . PHE A 1 105 ? 0.254 15.033 -16.842 1.00 91.88 105 PHE A N 1
ATOM 824 C CA . PHE A 1 105 ? -0.551 15.759 -17.825 1.00 91.88 105 PHE A CA 1
ATOM 825 C C . PHE A 1 105 ? -0.024 17.161 -18.155 1.00 91.88 105 PHE A C 1
ATOM 827 O O . PHE A 1 105 ? -0.399 17.705 -19.191 1.00 91.88 105 PHE A O 1
ATOM 834 N N . ASN A 1 106 ? 0.888 17.704 -17.346 1.00 91.44 106 ASN A N 1
ATOM 835 C CA . ASN A 1 106 ? 1.545 18.989 -17.598 1.00 91.44 106 ASN A CA 1
ATOM 836 C C . ASN A 1 106 ? 2.964 18.869 -18.175 1.00 91.44 106 ASN A C 1
ATOM 838 O O . ASN A 1 106 ? 3.581 19.881 -18.520 1.00 91.44 106 ASN A O 1
ATOM 842 N N . LEU A 1 107 ? 3.478 17.646 -18.304 1.00 90.69 107 LEU A N 1
ATOM 843 C CA . LEU A 1 107 ? 4.717 17.369 -19.016 1.00 90.69 107 LEU A CA 1
ATOM 844 C C . LEU A 1 107 ? 4.448 17.132 -20.505 1.00 90.69 107 LEU A C 1
ATOM 846 O O . LEU A 1 107 ? 3.549 16.376 -20.895 1.00 90.69 107 LEU A O 1
ATOM 850 N N . VAL A 1 108 ? 5.275 17.763 -21.337 1.00 89.50 108 VAL A N 1
ATOM 851 C CA . VAL A 1 108 ? 5.286 17.602 -22.793 1.00 89.50 108 VAL A CA 1
ATOM 852 C C . VAL A 1 108 ? 6.701 17.202 -23.218 1.00 89.50 108 VAL A C 1
ATOM 854 O O . VAL A 1 108 ? 7.646 17.895 -22.852 1.00 89.50 108 VAL A O 1
ATOM 857 N N . PRO A 1 109 ? 6.895 16.104 -23.964 1.00 87.31 109 PRO A N 1
ATOM 858 C CA . PRO A 1 109 ? 8.226 15.688 -24.398 1.00 87.31 109 PRO A CA 1
ATOM 859 C C . PRO A 1 109 ? 8.839 16.717 -25.349 1.00 87.31 109 PRO A C 1
ATOM 861 O O . PRO A 1 109 ? 8.136 17.309 -26.174 1.00 87.31 109 PRO A O 1
ATOM 864 N N . THR A 1 110 ? 10.146 16.940 -25.236 1.00 78.44 110 THR A N 1
ATOM 865 C CA . THR A 1 110 ? 10.865 17.817 -26.162 1.00 78.44 110 THR A CA 1
ATOM 866 C C . THR A 1 110 ? 11.192 17.077 -27.464 1.00 78.44 110 THR A C 1
ATOM 868 O O . THR A 1 110 ? 11.393 15.865 -27.487 1.00 78.44 110 THR A O 1
ATOM 871 N N . THR A 1 111 ? 11.210 17.804 -28.587 1.00 64.62 111 THR A N 1
ATOM 872 C CA . THR A 1 111 ? 11.552 17.251 -29.914 1.00 64.62 111 THR A CA 1
ATOM 873 C C . THR A 1 111 ? 13.047 17.317 -30.220 1.00 64.62 111 THR A C 1
ATOM 875 O O . THR A 1 111 ? 13.485 16.813 -31.248 1.00 64.62 111 THR A O 1
ATOM 878 N N . SER A 1 112 ? 13.820 18.007 -29.382 1.00 54.47 112 SER A N 1
ATOM 879 C CA . SER A 1 112 ? 15.240 18.261 -29.599 1.00 54.47 112 SER A CA 1
ATOM 880 C C . SER A 1 112 ? 15.998 17.636 -28.445 1.00 54.47 112 SER A C 1
ATOM 882 O O . SER A 1 112 ? 15.777 18.026 -27.301 1.00 54.47 112 SER A O 1
ATOM 884 N N . GLY A 1 113 ? 16.878 16.685 -28.757 1.00 54.09 113 GLY A N 1
ATOM 885 C CA . GLY A 1 113 ? 17.793 16.063 -27.809 1.00 54.09 113 GLY A CA 1
ATOM 886 C C . GLY A 1 113 ? 18.744 17.091 -27.206 1.00 54.09 113 GLY A C 1
ATOM 887 O O . GLY A 1 113 ? 19.905 17.171 -27.583 1.00 54.09 113 GLY A O 1
ATOM 888 N N . SER A 1 114 ? 18.277 17.871 -26.230 1.00 54.16 114 SER A N 1
ATOM 889 C CA . SER A 1 114 ? 19.142 18.724 -25.411 1.00 54.16 114 SER A CA 1
ATOM 890 C C . SER A 1 114 ? 20.209 17.908 -24.682 1.00 54.16 114 SER A C 1
ATOM 892 O O . SER A 1 114 ? 21.216 18.469 -24.255 1.00 54.16 114 SER A O 1
ATOM 894 N N . ASN A 1 115 ? 20.016 16.590 -24.574 1.00 63.09 115 ASN A N 1
ATOM 895 C CA . ASN A 1 115 ? 21.036 15.661 -24.137 1.00 63.09 115 ASN A CA 1
ATOM 896 C C . ASN A 1 115 ? 21.948 15.254 -25.323 1.00 63.09 115 ASN A C 1
ATOM 898 O O . ASN A 1 115 ? 21.542 14.450 -26.169 1.00 63.09 115 ASN A O 1
ATOM 902 N N . PRO A 1 116 ? 23.208 15.736 -25.382 1.00 69.31 116 PRO A N 1
ATOM 903 C CA . PRO A 1 116 ? 24.132 15.473 -26.494 1.00 69.31 116 PRO A CA 1
ATOM 904 C C . PRO A 1 116 ? 24.506 13.990 -26.642 1.00 69.31 116 PRO A C 1
ATOM 906 O O . PRO A 1 116 ? 25.099 13.589 -27.645 1.00 69.31 116 PRO A O 1
ATOM 909 N N . ASN A 1 117 ? 24.206 13.164 -25.637 1.00 71.50 117 ASN A N 1
ATOM 910 C CA . ASN A 1 117 ? 24.412 11.722 -25.709 1.00 71.50 117 ASN A CA 1
ATOM 911 C C . ASN A 1 117 ? 23.296 11.022 -26.494 1.00 71.50 117 ASN A C 1
ATOM 913 O O . ASN A 1 117 ? 23.573 10.036 -27.173 1.00 71.50 117 ASN A O 1
ATOM 917 N N . LEU A 1 118 ? 22.066 11.545 -26.452 1.00 70.25 118 LEU A N 1
ATOM 918 C CA . LEU A 1 118 ? 20.925 10.968 -27.163 1.00 70.25 118 LEU A CA 1
ATOM 919 C C . LEU A 1 118 ? 21.035 11.200 -28.676 1.00 70.25 118 LEU A C 1
ATOM 921 O O . LEU A 1 118 ? 20.767 10.297 -29.459 1.00 70.25 118 LEU A O 1
ATOM 925 N N . GLU A 1 119 ? 21.528 12.367 -29.102 1.00 72.94 119 GLU A N 1
ATOM 926 C CA . GLU A 1 119 ? 21.790 12.641 -30.525 1.00 72.94 119 GLU A CA 1
ATOM 927 C C . GLU A 1 119 ? 22.821 11.672 -31.122 1.00 72.94 119 GLU A C 1
ATOM 929 O O . GLU A 1 119 ? 22.640 11.160 -32.226 1.00 72.94 119 GLU A O 1
ATOM 934 N N . LYS A 1 120 ? 23.890 11.372 -30.373 1.00 81.44 120 LYS A N 1
ATOM 935 C CA . LYS A 1 120 ? 24.886 10.370 -30.784 1.00 81.44 120 LYS A CA 1
ATOM 936 C C . LYS A 1 120 ? 24.273 8.976 -30.869 1.00 81.44 120 LYS A C 1
ATOM 938 O O . LYS A 1 120 ? 24.587 8.242 -31.801 1.00 81.44 120 LYS A O 1
ATOM 943 N N . LEU A 1 121 ? 23.392 8.638 -29.925 1.00 82.25 121 LEU A N 1
ATOM 944 C CA . LEU A 1 121 ? 22.687 7.363 -29.923 1.00 82.25 121 LEU A CA 1
ATOM 945 C C . LEU A 1 121 ? 21.784 7.221 -31.152 1.00 82.25 121 LEU A C 1
ATOM 947 O O . LEU A 1 121 ? 21.843 6.180 -31.790 1.00 82.25 121 LEU A 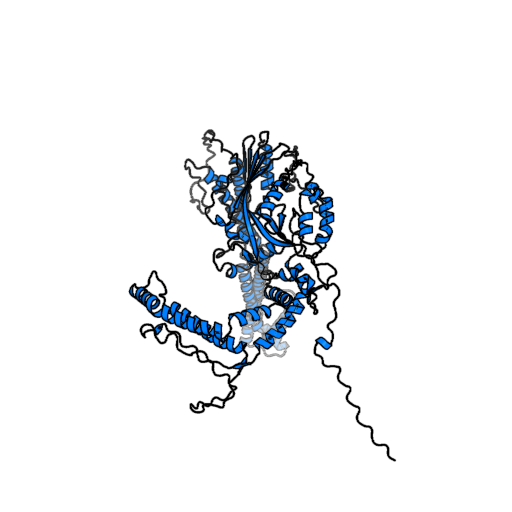O 1
ATOM 951 N N . HIS A 1 122 ? 21.016 8.246 -31.531 1.00 79.75 122 HIS A N 1
ATOM 952 C CA . HIS A 1 122 ? 20.149 8.192 -32.716 1.00 79.75 122 HIS A CA 1
ATOM 953 C C . HIS A 1 122 ? 20.927 7.925 -34.008 1.00 79.75 122 HIS A C 1
ATOM 955 O O . HIS A 1 122 ? 20.541 7.072 -34.800 1.00 79.75 122 HIS A O 1
ATOM 961 N N . ILE A 1 123 ? 22.078 8.581 -34.183 1.00 84.62 123 ILE A N 1
ATOM 962 C CA . ILE A 1 123 ? 22.959 8.336 -35.334 1.00 84.62 123 ILE A CA 1
ATOM 963 C C . ILE A 1 123 ? 23.430 6.876 -35.368 1.00 84.62 123 ILE A C 1
ATOM 965 O O . ILE A 1 123 ? 23.563 6.284 -36.440 1.00 84.62 123 ILE A O 1
ATOM 969 N N . ASP A 1 124 ? 23.732 6.295 -34.209 1.00 87.38 124 ASP A N 1
ATOM 970 C CA . ASP A 1 124 ? 24.131 4.894 -34.133 1.00 87.38 124 ASP A CA 1
ATOM 971 C C . ASP A 1 124 ? 22.935 3.949 -34.321 1.00 87.38 124 ASP A C 1
ATOM 973 O O . ASP A 1 124 ? 23.090 2.933 -34.993 1.00 87.38 124 ASP A O 1
ATOM 977 N N . GLN A 1 125 ? 21.740 4.298 -33.835 1.00 87.62 125 GLN A N 1
ATOM 978 C CA . GLN A 1 125 ? 20.498 3.553 -34.073 1.00 87.62 125 GLN A CA 1
ATOM 979 C C . GLN A 1 125 ? 20.167 3.462 -35.566 1.00 87.62 125 GLN A C 1
ATOM 981 O O . GLN A 1 125 ? 19.850 2.372 -36.032 1.00 87.62 125 GLN A O 1
ATOM 986 N N . ASP A 1 126 ? 20.317 4.546 -36.332 1.00 87.38 126 ASP A N 1
ATOM 987 C CA . ASP A 1 126 ? 20.093 4.534 -37.784 1.00 87.38 126 ASP A CA 1
ATOM 988 C C . ASP A 1 126 ? 21.053 3.568 -38.495 1.00 87.38 126 ASP A C 1
ATOM 990 O O . ASP A 1 126 ? 20.627 2.701 -39.256 1.00 87.38 126 ASP A O 1
ATOM 994 N N . LYS A 1 127 ? 22.351 3.623 -38.165 1.00 91.12 127 LYS A N 1
ATOM 995 C CA . LYS A 1 127 ? 23.344 2.677 -38.710 1.00 91.12 127 LYS A CA 1
ATOM 996 C C . LYS A 1 127 ? 23.043 1.232 -38.321 1.00 91.12 127 LYS A C 1
ATOM 998 O O . LYS A 1 127 ? 23.322 0.311 -39.088 1.00 91.12 127 LYS A O 1
ATOM 1003 N N . ILE A 1 128 ? 22.552 1.015 -37.101 1.00 92.56 128 ILE A N 1
ATOM 1004 C CA . ILE A 1 128 ? 22.185 -0.315 -36.619 1.00 92.56 128 ILE A CA 1
ATOM 1005 C C . ILE A 1 128 ? 20.941 -0.811 -37.361 1.00 92.56 128 ILE A C 1
ATOM 1007 O O . ILE A 1 128 ? 20.927 -1.970 -37.761 1.00 92.56 128 ILE A O 1
ATOM 1011 N N . ASN A 1 129 ? 19.938 0.039 -37.591 1.00 90.62 129 ASN A N 1
ATOM 1012 C CA . ASN A 1 129 ? 18.753 -0.301 -38.378 1.00 90.62 129 ASN A CA 1
ATOM 1013 C C . ASN A 1 129 ? 19.141 -0.716 -39.800 1.00 90.62 129 ASN A C 1
ATOM 1015 O O . ASN A 1 129 ? 18.721 -1.780 -40.251 1.00 90.62 129 ASN A O 1
ATOM 1019 N N . ASP A 1 130 ? 20.019 0.045 -40.455 1.00 93.25 130 ASP A N 1
ATOM 1020 C CA . ASP A 1 130 ? 20.556 -0.311 -41.773 1.00 93.25 130 ASP A CA 1
ATOM 1021 C C . ASP A 1 130 ? 21.277 -1.667 -41.743 1.00 93.25 130 ASP A C 1
ATOM 1023 O O . ASP A 1 130 ? 21.094 -2.506 -42.625 1.00 93.25 130 ASP A O 1
ATOM 1027 N N . TRP A 1 131 ? 22.066 -1.926 -40.696 1.00 93.12 131 TRP A N 1
ATOM 1028 C CA . TRP A 1 131 ? 22.746 -3.209 -40.514 1.00 93.12 131 TRP A CA 1
ATOM 1029 C C . TRP A 1 131 ? 21.768 -4.363 -40.239 1.00 93.12 131 TRP A C 1
ATOM 1031 O O . TRP A 1 131 ? 21.998 -5.491 -40.664 1.00 93.12 131 TRP A O 1
ATOM 1041 N N . LEU A 1 132 ? 20.674 -4.132 -39.521 1.00 92.44 132 LEU A N 1
ATOM 1042 C CA . LEU A 1 132 ? 19.667 -5.150 -39.213 1.00 92.44 132 LEU A CA 1
ATOM 1043 C C . LEU A 1 132 ? 18.781 -5.478 -40.426 1.00 92.44 132 LEU A C 1
ATOM 1045 O O . LEU A 1 132 ? 18.416 -6.638 -40.627 1.00 92.44 132 LEU A O 1
ATOM 1049 N N . LEU A 1 133 ? 18.477 -4.476 -41.249 1.00 92.94 133 LEU A N 1
ATOM 1050 C CA . LEU A 1 133 ? 17.703 -4.610 -42.484 1.00 92.94 133 LEU A CA 1
ATOM 1051 C C . LEU A 1 133 ? 18.548 -5.058 -43.684 1.00 92.94 133 LEU A C 1
ATOM 1053 O O . LEU A 1 133 ? 17.997 -5.324 -44.747 1.00 92.94 133 LEU A O 1
ATOM 1057 N N . GLU A 1 134 ? 19.866 -5.183 -43.521 1.00 92.50 134 GLU A N 1
ATOM 1058 C CA . GLU A 1 134 ? 20.747 -5.707 -44.560 1.00 92.50 134 GLU A CA 1
ATOM 1059 C C . GLU A 1 134 ? 20.315 -7.123 -44.985 1.00 92.50 134 GLU A C 1
ATOM 1061 O O . GLU A 1 134 ? 20.172 -8.032 -44.159 1.00 92.50 134 GLU A O 1
ATOM 1066 N N . GLU A 1 135 ? 20.132 -7.299 -46.292 1.00 91.12 135 GLU A N 1
ATOM 1067 C CA . GLU A 1 135 ? 19.742 -8.558 -46.922 1.00 91.12 135 GLU A CA 1
ATOM 1068 C C . GLU A 1 135 ? 20.892 -9.579 -46.865 1.00 91.12 135 GLU A C 1
ATOM 1070 O O . GLU A 1 135 ? 21.990 -9.351 -47.378 1.00 91.12 135 GLU A O 1
ATOM 1075 N N . VAL A 1 136 ? 20.640 -10.733 -46.246 1.00 88.75 136 VAL A N 1
ATOM 1076 C CA . VAL A 1 136 ? 21.577 -11.857 -46.107 1.00 88.75 136 VAL A CA 1
ATOM 1077 C C . VAL A 1 136 ? 21.003 -13.083 -46.821 1.00 88.75 136 VAL A C 1
ATOM 1079 O O . VAL A 1 136 ? 19.794 -13.207 -46.992 1.00 88.75 136 VAL A O 1
ATOM 1082 N N . ALA A 1 137 ? 21.862 -14.007 -47.258 1.00 86.88 137 ALA A N 1
ATOM 1083 C CA . ALA A 1 137 ? 21.419 -15.266 -47.855 1.00 86.88 137 ALA A CA 1
ATOM 1084 C C . ALA A 1 137 ? 20.494 -16.048 -46.900 1.00 86.88 137 ALA A C 1
ATOM 1086 O O . ALA A 1 137 ? 20.866 -16.304 -45.750 1.00 86.88 137 ALA A O 1
ATOM 1087 N N . ASP A 1 138 ? 19.320 -16.451 -47.393 1.00 84.12 138 ASP A N 1
ATOM 1088 C CA . ASP A 1 138 ? 18.379 -17.294 -46.660 1.00 84.12 138 ASP A CA 1
ATOM 1089 C C . ASP A 1 138 ? 19.031 -18.645 -46.371 1.00 84.12 138 ASP A C 1
ATOM 1091 O O . ASP A 1 138 ? 19.608 -19.303 -47.243 1.00 84.12 138 ASP A O 1
ATOM 1095 N N . TRP A 1 139 ? 18.946 -19.047 -45.111 1.00 83.31 139 TRP A N 1
ATOM 1096 C CA . TRP A 1 139 ? 19.449 -20.318 -44.638 1.00 83.31 139 TRP A CA 1
ATOM 1097 C C . TRP A 1 139 ? 18.359 -21.019 -43.838 1.00 83.31 139 TRP A C 1
ATOM 1099 O O . TRP A 1 139 ? 17.731 -20.440 -42.947 1.00 83.31 139 TRP A O 1
ATOM 1109 N N . GLU A 1 140 ? 18.127 -22.286 -44.164 1.00 79.75 140 GLU A N 1
ATOM 1110 C CA . GLU A 1 140 ? 17.164 -23.110 -43.449 1.00 79.75 140 GLU A CA 1
ATOM 1111 C C . GLU A 1 140 ? 17.864 -23.925 -42.354 1.00 79.75 140 GLU A C 1
ATOM 1113 O O . GLU A 1 140 ? 18.799 -24.672 -42.659 1.00 79.75 140 GLU A O 1
ATOM 1118 N N . PRO A 1 141 ? 17.423 -23.815 -41.085 1.00 77.38 141 PRO A N 1
ATOM 1119 C CA . PRO A 1 141 ? 17.953 -24.649 -40.019 1.00 77.38 141 PRO A CA 1
ATOM 1120 C C . PRO A 1 141 ? 17.614 -26.131 -40.239 1.00 77.38 141 PRO A C 1
ATOM 1122 O O . PRO A 1 141 ? 16.576 -26.443 -40.834 1.00 77.38 141 PRO A O 1
ATOM 1125 N N . PRO A 1 142 ? 18.452 -27.058 -39.733 1.00 72.44 142 PRO A N 1
ATOM 1126 C CA . PRO A 1 142 ? 18.172 -28.488 -39.791 1.00 72.44 142 PRO A CA 1
ATOM 1127 C C . PRO A 1 142 ? 16.790 -28.797 -39.204 1.00 72.44 142 PRO A C 1
ATOM 1129 O O . PRO A 1 142 ? 16.504 -28.449 -38.059 1.00 72.44 142 PRO A O 1
ATOM 1132 N N . ARG A 1 143 ? 15.930 -29.466 -39.982 1.00 63.34 143 ARG A N 1
ATOM 1133 C CA . ARG A 1 143 ? 14.579 -29.883 -39.554 1.00 63.34 143 ARG A CA 1
ATOM 1134 C C . ARG A 1 143 ? 14.560 -31.266 -38.894 1.00 63.34 143 ARG A C 1
ATOM 1136 O O . ARG A 1 143 ? 13.516 -31.913 -38.866 1.00 63.34 143 ARG A O 1
ATOM 1143 N N . GLU A 1 144 ? 15.706 -31.745 -38.416 1.00 64.44 144 GLU A N 1
ATOM 1144 C CA . GLU A 1 144 ? 15.802 -33.058 -37.780 1.00 64.44 144 GLU A CA 1
ATOM 1145 C C . GLU A 1 144 ? 14.917 -33.103 -36.525 1.00 64.44 144 GLU A C 1
ATOM 1147 O O . GLU A 1 144 ? 14.959 -32.217 -35.667 1.00 64.44 144 GLU A O 1
ATOM 1152 N N . ASP A 1 145 ? 14.068 -34.129 -36.431 1.00 67.88 145 ASP A N 1
ATOM 1153 C CA . ASP A 1 145 ? 13.169 -34.303 -35.295 1.00 67.88 145 ASP A CA 1
ATOM 1154 C C . ASP A 1 145 ? 13.988 -34.654 -34.040 1.00 67.88 145 ASP A C 1
ATOM 1156 O O . ASP A 1 145 ? 14.474 -35.773 -33.898 1.00 67.88 145 ASP A O 1
ATOM 1160 N N . LEU A 1 146 ? 14.131 -33.705 -33.100 1.00 75.06 146 LEU A N 1
ATOM 1161 C CA . LEU A 1 146 ? 14.939 -33.897 -31.881 1.00 75.06 146 LEU A CA 1
ATOM 1162 C C . LEU A 1 146 ? 14.553 -35.133 -31.056 1.00 75.06 146 LEU A C 1
ATOM 1164 O O . LEU A 1 146 ? 15.394 -35.677 -30.347 1.00 75.06 146 LEU A O 1
ATOM 1168 N N . LEU A 1 147 ? 13.290 -35.555 -31.137 1.00 78.38 147 LEU A N 1
ATOM 1169 C CA . LEU A 1 147 ? 12.726 -36.672 -30.381 1.00 78.38 147 LEU A CA 1
ATOM 1170 C C . LEU A 1 147 ? 12.614 -37.953 -31.232 1.00 78.38 147 LEU A C 1
ATOM 1172 O O . LEU A 1 147 ? 11.876 -38.857 -30.849 1.00 78.38 147 LEU A O 1
ATOM 1176 N N . ALA A 1 148 ? 13.249 -38.027 -32.407 1.00 73.81 148 ALA A N 1
ATOM 1177 C CA . ALA A 1 148 ? 13.164 -39.191 -33.300 1.00 73.81 148 ALA A CA 1
ATOM 1178 C C . ALA A 1 148 ? 13.820 -40.454 -32.725 1.00 73.81 148 ALA A C 1
ATOM 1180 O O . ALA A 1 148 ? 13.358 -41.558 -32.989 1.00 73.81 148 ALA A O 1
ATOM 1181 N N . ASP A 1 149 ? 14.876 -40.287 -31.929 1.00 73.31 149 ASP A N 1
ATOM 1182 C CA . ASP A 1 149 ? 15.709 -41.389 -31.427 1.00 73.31 149 ASP A CA 1
ATOM 1183 C C . ASP A 1 149 ? 15.218 -41.951 -30.082 1.00 73.31 149 ASP A C 1
ATOM 1185 O O . ASP A 1 149 ? 15.844 -42.847 -29.510 1.00 73.31 149 ASP A O 1
ATOM 1189 N N . ILE A 1 150 ? 14.122 -41.406 -29.546 1.00 79.62 150 ILE A N 1
ATOM 1190 C CA . ILE A 1 150 ? 13.509 -41.899 -28.313 1.00 79.62 150 ILE A CA 1
ATOM 1191 C C . ILE A 1 150 ? 12.702 -43.166 -28.655 1.00 79.62 150 ILE A C 1
ATOM 1193 O O . ILE A 1 150 ? 11.943 -43.141 -29.623 1.00 79.62 150 ILE A O 1
ATOM 1197 N N . PRO A 1 151 ? 12.846 -44.271 -27.897 1.00 77.44 151 PRO A N 1
ATOM 1198 C CA . PRO A 1 151 ? 12.092 -45.500 -28.129 1.00 77.44 151 PRO A CA 1
ATOM 1199 C C . PRO A 1 151 ? 10.579 -45.284 -28.110 1.00 77.44 151 PRO A C 1
ATOM 1201 O O . PRO A 1 151 ? 10.078 -44.458 -27.345 1.00 77.44 151 PRO A O 1
ATOM 1204 N N . SER A 1 152 ? 9.860 -46.118 -28.867 1.00 69.75 152 SER A N 1
ATOM 1205 C CA . SER A 1 152 ? 8.392 -46.100 -28.952 1.00 69.75 152 SER A CA 1
ATOM 1206 C C . SER A 1 152 ? 7.688 -46.287 -27.606 1.00 69.75 152 SER A C 1
ATOM 1208 O O . SER A 1 152 ? 6.540 -45.889 -27.442 1.00 69.75 152 SER A O 1
ATOM 1210 N N . ASP A 1 153 ? 8.389 -46.845 -26.617 1.00 68.19 153 ASP A N 1
ATOM 1211 C CA . ASP A 1 153 ? 7.905 -47.016 -25.242 1.00 68.19 153 ASP A CA 1
ATOM 1212 C C . ASP A 1 153 ? 7.555 -45.676 -24.557 1.00 68.19 153 ASP A C 1
ATOM 1214 O O . ASP A 1 153 ? 6.866 -45.668 -23.539 1.00 68.19 153 ASP A O 1
ATOM 1218 N N . TYR A 1 154 ? 8.006 -44.541 -25.108 1.00 68.81 154 TYR A N 1
ATOM 1219 C CA . TYR A 1 154 ? 7.728 -43.191 -24.603 1.00 68.81 154 TYR A CA 1
ATOM 1220 C C . TYR A 1 154 ? 6.859 -42.340 -25.552 1.00 68.81 154 TYR A C 1
ATOM 1222 O O . TYR A 1 154 ? 6.696 -41.137 -25.317 1.00 68.81 154 TYR A O 1
ATOM 1230 N N . ASP A 1 155 ? 6.291 -42.932 -26.612 1.00 68.06 155 ASP A N 1
ATOM 1231 C CA . ASP A 1 155 ? 5.518 -42.211 -27.637 1.00 68.06 155 ASP A CA 1
ATOM 1232 C C . ASP A 1 155 ? 4.239 -41.567 -27.084 1.00 68.06 155 ASP A C 1
ATOM 1234 O O . ASP A 1 155 ? 3.858 -40.486 -27.535 1.00 68.06 155 ASP A O 1
ATOM 1238 N N . GLU A 1 156 ? 3.614 -42.158 -26.059 1.00 67.06 156 GLU A N 1
ATOM 1239 C CA . GLU A 1 156 ? 2.409 -41.607 -25.412 1.00 67.06 156 GLU A CA 1
ATOM 1240 C C . GLU A 1 156 ? 2.630 -40.186 -24.861 1.00 67.06 156 GLU A C 1
ATOM 1242 O O . GLU A 1 156 ? 1.712 -39.362 -24.824 1.00 67.06 156 GLU A O 1
ATOM 1247 N N . HIS A 1 157 ? 3.868 -39.867 -24.473 1.00 68.12 157 HIS A N 1
ATOM 1248 C CA . HIS A 1 157 ? 4.240 -38.574 -23.903 1.00 68.12 157 HIS A CA 1
ATOM 1249 C C . HIS A 1 157 ? 4.832 -37.604 -24.936 1.00 68.12 157 HIS A C 1
ATOM 1251 O O . HIS A 1 157 ? 5.054 -36.432 -24.601 1.00 68.12 157 HIS A O 1
ATOM 1257 N N . LYS A 1 158 ? 5.071 -38.043 -26.185 1.00 70.44 158 LYS A N 1
ATOM 1258 C CA . LYS A 1 158 ? 5.689 -37.239 -27.249 1.00 70.44 158 LYS A CA 1
ATOM 1259 C C . LYS A 1 158 ? 4.700 -36.178 -27.758 1.00 70.44 158 LYS A C 1
ATOM 1261 O O . LYS A 1 158 ? 3.686 -36.510 -28.371 1.00 70.44 158 LYS A O 1
ATOM 1266 N N . PRO A 1 159 ? 4.947 -34.874 -27.519 1.00 71.69 159 PRO A N 1
ATOM 1267 C CA . PRO A 1 159 ? 4.139 -33.830 -28.142 1.00 71.69 159 PRO A CA 1
ATOM 1268 C C . PRO A 1 159 ? 4.296 -33.878 -29.674 1.00 71.69 159 PRO A C 1
ATOM 1270 O O . PRO A 1 159 ? 5.379 -34.222 -30.163 1.00 71.69 159 PRO A O 1
ATOM 1273 N N . PRO A 1 160 ? 3.249 -33.512 -30.440 1.00 71.31 160 PRO A N 1
ATOM 1274 C CA . PRO A 1 160 ? 3.322 -33.503 -31.896 1.00 71.31 160 PRO A CA 1
ATOM 1275 C C . PRO A 1 160 ? 4.465 -32.593 -32.378 1.00 71.31 160 PRO A C 1
ATOM 1277 O O . PRO A 1 160 ? 4.803 -31.613 -31.700 1.00 71.31 160 PRO A O 1
ATOM 1280 N N . PRO A 1 161 ? 5.087 -32.893 -33.534 1.00 65.25 161 PRO A N 1
ATOM 1281 C CA . PRO A 1 161 ? 6.051 -31.981 -34.131 1.00 65.25 161 PRO A CA 1
ATOM 1282 C C . PRO A 1 161 ? 5.385 -30.621 -34.382 1.00 65.25 161 PRO A C 1
ATOM 1284 O O . PRO A 1 161 ? 4.187 -30.581 -34.679 1.00 65.25 161 PRO A O 1
ATOM 1287 N N . PRO A 1 162 ? 6.129 -29.506 -34.245 1.00 60.72 162 PRO A N 1
ATOM 1288 C CA . PRO A 1 162 ? 5.586 -28.196 -34.570 1.00 60.72 162 PRO A CA 1
ATOM 1289 C C . PRO A 1 162 ? 5.048 -28.245 -36.002 1.00 60.72 162 PRO A C 1
ATOM 1291 O O . PRO A 1 162 ? 5.744 -28.709 -36.909 1.00 60.72 162 PRO A O 1
ATOM 1294 N N . ALA A 1 163 ? 3.791 -27.831 -36.193 1.00 54.25 163 ALA A N 1
ATOM 1295 C CA . ALA A 1 163 ? 3.216 -27.722 -37.525 1.00 54.25 163 ALA A CA 1
ATOM 1296 C C . ALA A 1 163 ? 4.166 -26.861 -38.359 1.00 54.25 163 ALA A C 1
ATOM 1298 O O . ALA A 1 163 ? 4.531 -25.765 -37.930 1.00 54.25 163 ALA A O 1
ATOM 1299 N N . ALA A 1 164 ? 4.608 -27.372 -39.510 1.00 49.22 164 ALA A N 1
ATOM 1300 C CA . ALA A 1 164 ? 5.409 -26.575 -40.423 1.00 49.22 164 ALA A CA 1
ATOM 1301 C C . ALA A 1 164 ? 4.652 -25.265 -40.658 1.00 49.22 164 ALA A C 1
ATOM 1303 O O . ALA A 1 164 ? 3.482 -25.304 -41.053 1.00 49.22 164 ALA A O 1
ATOM 1304 N N . ALA A 1 165 ? 5.289 -24.128 -40.361 1.00 38.62 165 ALA A N 1
ATOM 1305 C CA . ALA A 1 165 ? 4.750 -22.837 -40.750 1.00 38.62 165 ALA A CA 1
ATOM 1306 C C . ALA A 1 165 ? 4.374 -22.962 -42.227 1.00 38.62 165 ALA A C 1
ATOM 1308 O O . ALA A 1 165 ? 5.219 -23.339 -43.048 1.00 38.62 165 ALA A O 1
ATOM 1309 N N . LYS A 1 166 ? 3.091 -22.750 -42.551 1.00 33.97 166 LYS A N 1
ATOM 1310 C CA . LYS A 1 166 ? 2.682 -22.687 -43.952 1.00 33.97 166 LYS A CA 1
ATOM 1311 C C . LYS A 1 166 ? 3.619 -21.672 -44.608 1.00 33.97 166 LYS A C 1
ATOM 1313 O O . LYS A 1 166 ? 3.798 -20.596 -44.029 1.00 33.97 166 LYS A O 1
ATOM 1318 N N . PRO A 1 167 ? 4.265 -22.007 -45.737 1.00 33.03 167 PRO A N 1
ATOM 1319 C CA . PRO A 1 167 ? 5.046 -21.014 -46.453 1.00 33.03 167 PRO A CA 1
ATOM 1320 C C . PRO A 1 167 ? 4.131 -19.809 -46.662 1.00 33.03 167 PRO A C 1
ATOM 1322 O O . PRO A 1 167 ? 2.975 -19.987 -47.043 1.00 33.03 167 PRO A O 1
ATOM 1325 N N . ILE A 1 168 ? 4.618 -18.617 -46.312 1.00 35.91 168 ILE A N 1
ATOM 1326 C CA . ILE A 1 168 ? 3.892 -17.363 -46.520 1.00 35.91 168 ILE A CA 1
ATOM 1327 C C . ILE A 1 168 ? 3.380 -17.395 -47.965 1.00 35.91 168 ILE A C 1
ATOM 1329 O O . ILE A 1 168 ? 4.183 -17.488 -48.898 1.00 35.91 168 ILE A O 1
ATOM 1333 N N . GLU A 1 169 ? 2.054 -17.423 -48.138 1.00 35.50 169 GLU A N 1
ATOM 1334 C CA . GLU A 1 169 ? 1.398 -17.442 -49.446 1.00 35.50 169 GLU A CA 1
ATOM 1335 C C . GLU A 1 169 ? 1.732 -16.130 -50.164 1.00 35.50 169 GLU A C 1
ATOM 1337 O O . GLU A 1 169 ? 1.081 -15.105 -50.000 1.00 35.50 169 GLU A O 1
ATOM 1342 N N . GLY A 1 170 ? 2.830 -16.164 -50.912 1.00 35.75 170 GLY A N 1
ATOM 1343 C CA . GLY A 1 170 ? 3.379 -15.030 -51.649 1.00 35.75 170 GLY A CA 1
ATOM 1344 C C . GLY A 1 170 ? 4.504 -15.411 -52.613 1.00 35.75 170 GLY A C 1
ATOM 1345 O O . GLY A 1 170 ? 4.801 -14.653 -53.529 1.00 35.75 170 GLY A O 1
ATOM 1346 N N . GLY A 1 171 ? 5.084 -16.608 -52.486 1.00 34.75 171 GLY A N 1
ATOM 1347 C CA . GLY A 1 171 ? 6.008 -17.175 -53.467 1.00 34.75 171 GLY A CA 1
ATOM 1348 C C . GLY A 1 171 ? 5.530 -18.554 -53.896 1.00 34.75 171 GLY A C 1
ATOM 1349 O O . GLY A 1 171 ? 5.459 -19.462 -53.074 1.00 34.75 171 GLY A O 1
ATOM 1350 N N . LYS A 1 172 ? 5.175 -18.707 -55.175 1.00 34.78 172 LYS A N 1
ATOM 1351 C CA . LYS A 1 172 ? 4.832 -20.001 -55.777 1.00 34.78 172 LYS A CA 1
ATOM 1352 C C . LYS A 1 172 ? 5.993 -20.979 -55.572 1.00 34.78 172 LYS A C 1
ATOM 1354 O O . LYS A 1 172 ? 7.093 -20.714 -56.044 1.00 34.78 172 LYS A O 1
ATOM 1359 N N . THR A 1 173 ? 5.743 -22.104 -54.914 1.00 33.84 173 THR A N 1
ATOM 1360 C CA . THR A 1 173 ? 6.666 -23.240 -54.862 1.00 33.84 173 THR A CA 1
ATOM 1361 C C . THR A 1 173 ? 6.100 -24.381 -55.700 1.00 33.84 173 THR A C 1
ATOM 1363 O O . THR A 1 173 ? 5.189 -25.090 -55.280 1.00 33.84 173 THR A O 1
ATOM 1366 N N . GLU A 1 174 ? 6.647 -24.560 -56.902 1.00 33.62 174 GLU A N 1
ATOM 1367 C CA . GLU A 1 174 ? 6.649 -25.863 -57.566 1.00 33.62 174 GLU A CA 1
ATOM 1368 C C . GLU A 1 174 ? 7.856 -26.644 -57.039 1.00 33.62 174 GLU A C 1
ATOM 1370 O O . GLU A 1 174 ? 9.001 -26.208 -57.147 1.00 33.62 174 GLU A O 1
ATOM 1375 N N . ASN A 1 175 ? 7.580 -27.790 -56.418 1.00 37.69 175 ASN A N 1
ATOM 1376 C CA . ASN A 1 175 ? 8.593 -28.772 -56.065 1.00 37.69 175 ASN A CA 1
ATOM 1377 C C . ASN A 1 175 ? 9.011 -29.515 -57.337 1.00 37.69 175 ASN A C 1
ATOM 1379 O O . ASN A 1 175 ? 8.299 -30.420 -57.770 1.00 37.69 175 ASN A O 1
ATOM 1383 N N . THR A 1 176 ? 10.187 -29.194 -57.868 1.00 31.42 176 THR A N 1
ATOM 1384 C CA . THR A 1 176 ? 10.920 -30.110 -58.745 1.00 31.42 176 THR A CA 1
ATOM 1385 C C . THR A 1 176 ? 12.360 -30.166 -58.262 1.00 31.42 176 THR A C 1
ATOM 1387 O O . THR A 1 176 ? 13.079 -29.171 -58.250 1.00 31.42 176 THR A O 1
ATOM 1390 N N . ILE A 1 177 ? 12.738 -31.342 -57.772 1.00 44.31 177 ILE A N 1
ATOM 1391 C CA . ILE A 1 177 ? 14.126 -31.744 -57.588 1.00 44.31 177 ILE A CA 1
ATOM 1392 C C . ILE A 1 177 ? 14.656 -31.905 -59.011 1.00 44.31 177 ILE A C 1
ATOM 1394 O O . ILE A 1 177 ? 14.128 -32.757 -59.715 1.00 44.31 177 ILE A O 1
ATOM 1398 N N . ASP A 1 178 ? 15.569 -31.018 -59.411 1.00 38.91 178 ASP A N 1
ATOM 1399 C CA . ASP A 1 178 ? 16.430 -31.029 -60.611 1.00 38.91 178 ASP A CA 1
ATOM 1400 C C . ASP A 1 178 ? 16.438 -29.640 -61.270 1.00 38.91 178 ASP A C 1
ATOM 1402 O O . ASP A 1 178 ? 15.783 -29.427 -62.278 1.00 38.91 178 ASP A O 1
ATOM 1406 N N . ASP A 1 179 ? 17.161 -28.690 -60.667 1.00 36.53 179 ASP A N 1
ATOM 1407 C CA . ASP A 1 179 ? 17.824 -27.585 -61.381 1.00 36.53 179 ASP A CA 1
ATOM 1408 C C . ASP A 1 179 ? 18.831 -26.917 -60.434 1.00 36.53 179 ASP A C 1
ATOM 1410 O O . ASP A 1 179 ? 18.551 -25.987 -59.673 1.00 36.53 179 ASP A O 1
ATOM 1414 N N . ALA A 1 180 ? 20.042 -27.467 -60.435 1.00 49.94 180 ALA A N 1
ATOM 1415 C CA . ALA A 1 180 ? 21.199 -26.837 -59.830 1.00 49.94 180 ALA A CA 1
ATOM 1416 C C . ALA A 1 180 ? 21.712 -25.727 -60.767 1.00 49.94 180 ALA A C 1
ATOM 1418 O O . ALA A 1 180 ? 21.939 -25.985 -61.945 1.00 49.94 180 ALA A O 1
ATOM 1419 N N . PHE A 1 181 ? 21.978 -24.548 -60.187 1.00 43.53 181 PHE A N 1
ATOM 1420 C CA . PHE A 1 181 ? 22.686 -23.392 -60.766 1.00 43.53 181 PHE A CA 1
ATOM 1421 C C . PHE A 1 181 ? 21.909 -22.430 -61.696 1.00 43.53 181 PHE A C 1
ATOM 1423 O O . PHE A 1 181 ? 22.399 -22.198 -62.789 1.00 43.53 181 PHE A O 1
ATOM 1430 N N . ASP A 1 182 ? 20.792 -21.805 -61.273 1.00 43.62 182 ASP A N 1
ATOM 1431 C CA . ASP A 1 182 ? 20.534 -20.357 -61.561 1.00 43.62 182 ASP A CA 1
ATOM 1432 C C . ASP A 1 182 ? 19.266 -19.748 -60.896 1.00 43.62 182 ASP A C 1
ATOM 1434 O O . ASP A 1 182 ? 18.537 -18.960 -61.495 1.00 43.62 182 ASP A O 1
ATOM 1438 N N . SER A 1 183 ? 18.939 -20.094 -59.645 1.00 48.78 183 SER A N 1
ATOM 1439 C CA . SER A 1 183 ? 17.920 -19.327 -58.898 1.00 48.78 183 SER A CA 1
ATOM 1440 C C . SER A 1 183 ? 18.610 -18.210 -58.110 1.00 48.78 183 SER A C 1
ATOM 1442 O O . SER A 1 183 ? 19.599 -18.515 -57.434 1.00 48.78 183 SER A O 1
ATOM 1444 N N . PRO A 1 184 ? 18.140 -16.942 -58.146 1.00 57.12 184 PRO A N 1
ATOM 1445 C CA . PRO A 1 184 ? 18.707 -15.908 -57.288 1.00 57.12 184 PRO A CA 1
ATOM 1446 C C . PRO A 1 184 ? 18.610 -16.402 -55.846 1.00 57.12 184 PRO A C 1
ATOM 1448 O O . PRO A 1 184 ? 17.533 -16.815 -55.412 1.00 57.12 184 PRO A O 1
ATOM 1451 N N . LEU A 1 185 ? 19.747 -16.434 -55.139 1.00 61.59 185 LEU A N 1
ATOM 1452 C CA . LEU A 1 185 ? 19.797 -16.795 -53.723 1.00 61.59 185 LEU A CA 1
ATOM 1453 C C . LEU A 1 185 ? 18.691 -16.012 -53.023 1.00 61.59 185 LEU A C 1
ATOM 1455 O O . LEU A 1 185 ? 18.717 -14.783 -53.030 1.00 61.59 185 LEU A O 1
ATOM 1459 N N . ARG A 1 186 ? 17.696 -16.718 -52.483 1.00 77.19 186 ARG A N 1
ATOM 1460 C CA . ARG A 1 186 ? 16.634 -16.088 -51.707 1.00 77.19 186 ARG A CA 1
ATOM 1461 C C . ARG A 1 186 ? 17.323 -15.301 -50.595 1.00 77.19 186 ARG A C 1
ATOM 1463 O O . ARG A 1 186 ? 18.081 -15.891 -49.830 1.00 77.19 186 ARG A O 1
ATOM 1470 N N . THR A 1 187 ? 17.151 -13.987 -50.566 1.00 85.06 187 THR A N 1
ATOM 1471 C CA . THR A 1 187 ? 17.677 -13.147 -49.490 1.00 85.06 187 THR A CA 1
ATOM 1472 C C . THR A 1 187 ? 16.577 -12.877 -48.478 1.00 85.06 187 THR A C 1
ATOM 1474 O O . THR A 1 187 ? 15.385 -12.969 -48.786 1.00 85.06 187 THR A O 1
ATOM 1477 N N . ILE A 1 188 ? 16.989 -12.645 -47.243 1.00 87.81 188 ILE A N 1
ATOM 1478 C CA . ILE A 1 188 ? 16.122 -12.294 -46.130 1.00 87.81 188 ILE A CA 1
ATOM 1479 C C . ILE A 1 188 ? 16.859 -11.273 -45.256 1.00 87.81 188 ILE A C 1
ATOM 1481 O O . ILE A 1 188 ? 18.090 -11.318 -45.159 1.00 87.81 188 ILE A O 1
ATOM 1485 N N . SER A 1 189 ? 16.131 -10.374 -44.588 1.00 90.75 189 SER A N 1
ATOM 1486 C CA . SER A 1 189 ? 16.721 -9.480 -43.585 1.00 90.75 189 SER A CA 1
ATOM 1487 C C . SER A 1 189 ? 17.484 -10.280 -42.524 1.00 90.75 189 SER A C 1
ATOM 1489 O O . SER A 1 189 ? 17.072 -11.366 -42.098 1.00 90.75 189 SER A O 1
ATOM 1491 N N . ARG A 1 190 ? 18.597 -9.721 -42.041 1.00 90.00 190 ARG A N 1
ATOM 1492 C CA . ARG A 1 190 ? 19.374 -10.303 -40.941 1.00 90.00 190 ARG A CA 1
ATOM 1493 C C . ARG A 1 190 ? 18.540 -10.541 -39.677 1.00 90.00 190 ARG A C 1
ATOM 1495 O O . ARG A 1 190 ? 18.758 -11.551 -39.005 1.00 90.00 190 ARG A O 1
ATOM 1502 N N . VAL A 1 191 ? 17.600 -9.648 -39.357 1.00 90.19 191 VAL A N 1
ATOM 1503 C CA . VAL A 1 191 ? 16.683 -9.805 -38.210 1.00 90.19 191 VAL A CA 1
ATOM 1504 C C . VAL A 1 191 ? 15.745 -10.981 -38.420 1.00 90.19 191 VAL A C 1
ATOM 1506 O O . VAL A 1 191 ? 15.596 -11.812 -37.528 1.00 90.19 191 VAL A O 1
ATOM 1509 N N . ASP A 1 192 ? 15.174 -11.091 -39.612 1.00 89.62 192 ASP A N 1
ATOM 1510 C CA . ASP A 1 192 ? 14.248 -12.166 -39.951 1.00 89.62 192 ASP A CA 1
ATOM 1511 C C . ASP A 1 192 ? 14.952 -13.535 -39.967 1.00 89.62 192 ASP A C 1
ATOM 1513 O O . ASP A 1 192 ? 14.392 -14.527 -39.498 1.00 89.62 192 ASP A O 1
ATOM 1517 N N . LEU A 1 193 ? 16.214 -13.604 -40.418 1.00 89.94 193 LEU A N 1
ATOM 1518 C CA . LEU A 1 193 ? 17.039 -14.815 -40.308 1.00 89.94 193 LEU A CA 1
ATOM 1519 C C . LEU A 1 193 ? 17.293 -15.196 -38.844 1.00 89.94 193 LEU A C 1
ATOM 1521 O O . LEU A 1 193 ? 17.178 -16.368 -38.479 1.00 89.94 193 LEU A O 1
ATOM 1525 N N . TYR A 1 194 ? 17.641 -14.217 -38.005 1.00 91.50 194 TYR A N 1
ATOM 1526 C CA . TYR A 1 194 ? 17.816 -14.422 -36.568 1.00 91.50 194 TYR A CA 1
ATOM 1527 C C . TYR A 1 194 ? 16.527 -14.954 -35.927 1.00 91.50 194 TYR A C 1
ATOM 1529 O O . TYR A 1 194 ? 16.582 -15.968 -35.229 1.00 91.50 194 TYR A O 1
ATOM 1537 N N . GLN A 1 195 ? 15.378 -14.332 -36.212 1.00 90.88 195 GLN A N 1
ATOM 1538 C CA . GLN A 1 195 ? 14.081 -14.729 -35.667 1.00 90.88 195 GLN A CA 1
ATOM 1539 C C . GLN A 1 195 ? 13.702 -16.143 -36.113 1.00 90.88 195 GLN A C 1
ATOM 1541 O O . GLN A 1 195 ? 13.360 -16.979 -35.284 1.00 90.88 195 GLN A O 1
ATOM 1546 N N . LYS A 1 196 ? 13.874 -16.461 -37.401 1.00 88.69 196 LYS A N 1
ATOM 1547 C CA . LYS A 1 196 ? 13.618 -17.795 -37.961 1.00 88.69 196 LYS A CA 1
ATOM 1548 C C . LYS A 1 196 ? 14.409 -18.892 -37.240 1.00 88.69 196 LYS A C 1
ATOM 1550 O O . LYS A 1 196 ? 13.862 -19.953 -36.950 1.00 88.69 196 LYS A O 1
ATOM 1555 N N . ILE A 1 197 ? 15.693 -18.666 -36.949 1.00 89.94 197 ILE A N 1
ATOM 1556 C CA . ILE A 1 197 ? 16.528 -19.650 -36.237 1.00 89.94 197 ILE A CA 1
ATOM 1557 C C . ILE A 1 197 ? 16.163 -19.695 -34.743 1.00 89.94 197 ILE A C 1
ATOM 1559 O O . ILE A 1 197 ? 16.139 -20.781 -34.155 1.00 89.94 197 ILE A O 1
ATOM 1563 N N . LEU A 1 198 ? 15.851 -18.546 -34.132 1.00 91.06 198 LEU A N 1
ATOM 1564 C CA . LEU A 1 198 ? 15.420 -18.457 -32.736 1.00 91.06 198 LEU A CA 1
ATOM 1565 C C . LEU A 1 198 ? 14.108 -19.217 -32.506 1.00 91.06 198 LEU A C 1
ATOM 1567 O O . LEU A 1 198 ? 14.042 -20.020 -31.580 1.00 91.06 198 LEU A O 1
ATOM 1571 N N . ASP A 1 199 ? 13.115 -19.048 -33.378 1.00 89.50 199 ASP A N 1
ATOM 1572 C CA . ASP A 1 199 ? 11.821 -19.732 -33.297 1.00 89.50 199 ASP A CA 1
ATOM 1573 C C . ASP A 1 199 ? 11.985 -21.258 -33.374 1.00 89.50 199 ASP A C 1
ATOM 1575 O O . ASP A 1 199 ? 11.332 -22.014 -32.647 1.00 89.50 199 ASP A O 1
ATOM 1579 N N . VAL A 1 200 ? 12.904 -21.745 -34.217 1.00 87.12 200 VAL A N 1
ATOM 1580 C CA . VAL A 1 200 ? 13.231 -23.178 -34.287 1.00 87.12 200 VAL A CA 1
ATOM 1581 C C . VAL A 1 200 ? 13.878 -23.654 -32.990 1.00 87.12 200 VAL A C 1
ATOM 1583 O O . VAL A 1 200 ? 13.480 -24.689 -32.458 1.00 87.12 200 VAL A O 1
ATOM 1586 N N . TYR A 1 201 ? 14.828 -22.903 -32.436 1.00 89.62 201 TYR A N 1
ATOM 1587 C CA . TYR A 1 201 ? 15.438 -23.244 -31.153 1.00 89.62 201 TYR A CA 1
ATOM 1588 C C . TYR A 1 201 ? 14.411 -23.257 -30.007 1.00 89.62 201 TYR A C 1
ATOM 1590 O O . TYR A 1 201 ? 14.339 -24.223 -29.245 1.00 89.62 201 TYR A O 1
ATOM 1598 N N . GLU A 1 202 ? 13.587 -22.216 -29.888 1.00 89.88 202 GLU A N 1
ATOM 1599 C CA . GLU A 1 202 ? 12.611 -22.072 -28.808 1.00 89.88 202 GLU A CA 1
ATOM 1600 C C . GLU A 1 202 ? 11.484 -23.097 -28.900 1.00 89.88 202 GLU A C 1
ATOM 1602 O O . GLU A 1 202 ? 11.143 -23.706 -27.883 1.00 89.88 202 GLU A O 1
ATOM 1607 N N . SER A 1 203 ? 10.958 -23.361 -30.101 1.00 86.44 203 SER A N 1
ATOM 1608 C CA . SER A 1 203 ? 9.940 -24.396 -30.312 1.00 86.44 203 SER A CA 1
ATOM 1609 C C . SER A 1 203 ? 10.459 -25.783 -29.933 1.00 86.44 203 SER A C 1
ATOM 1611 O O . SER A 1 203 ? 9.780 -26.531 -29.228 1.00 86.44 203 SER A O 1
ATOM 1613 N N . GLN A 1 204 ? 11.693 -26.112 -30.316 1.00 86.25 204 GLN A N 1
ATOM 1614 C CA . GLN A 1 204 ? 12.335 -27.374 -29.965 1.00 86.25 204 GLN A CA 1
ATOM 1615 C C . GLN A 1 204 ? 12.636 -27.486 -28.463 1.00 86.25 204 GLN A C 1
ATOM 1617 O O . GLN A 1 204 ? 12.352 -28.518 -27.848 1.00 86.25 204 GLN A O 1
ATOM 1622 N N . ARG A 1 205 ? 13.130 -26.409 -27.840 1.00 89.75 205 ARG A N 1
ATOM 1623 C CA . ARG A 1 205 ? 13.362 -26.334 -26.389 1.00 89.75 205 ARG A CA 1
ATOM 1624 C C . ARG A 1 205 ? 12.068 -26.493 -25.599 1.00 89.75 205 ARG A C 1
ATOM 1626 O O . ARG A 1 205 ? 12.026 -27.252 -24.631 1.00 89.75 205 ARG A O 1
ATOM 1633 N N . PHE A 1 206 ? 11.008 -25.805 -26.014 1.00 88.56 206 PHE A N 1
ATOM 1634 C CA . PHE A 1 206 ? 9.687 -25.908 -25.402 1.00 88.56 206 PHE A CA 1
ATOM 1635 C C . PHE A 1 206 ? 9.120 -27.324 -25.539 1.00 88.56 206 PHE A C 1
ATOM 1637 O O . PHE A 1 206 ? 8.575 -27.877 -24.580 1.00 88.56 206 PHE A O 1
ATOM 1644 N N . ARG A 1 207 ? 9.309 -27.953 -26.703 1.00 85.88 207 ARG A N 1
ATOM 1645 C CA . ARG A 1 207 ? 8.886 -29.332 -26.956 1.00 85.88 207 ARG A CA 1
ATOM 1646 C C . ARG A 1 207 ? 9.606 -30.327 -26.044 1.00 85.88 207 ARG A C 1
ATOM 1648 O O . ARG A 1 207 ? 8.953 -31.191 -25.461 1.00 85.88 207 ARG A O 1
ATOM 1655 N N . TRP A 1 208 ? 10.915 -30.166 -25.850 1.00 89.06 208 TRP A N 1
ATOM 1656 C CA . TRP A 1 208 ? 11.697 -30.966 -24.902 1.00 89.06 208 TRP A CA 1
ATOM 1657 C C . TRP A 1 208 ? 11.255 -30.762 -23.445 1.00 89.06 208 TRP A C 1
ATOM 1659 O O . TRP A 1 208 ? 11.078 -31.728 -22.703 1.00 89.06 208 TRP A O 1
ATOM 1669 N N . ALA A 1 209 ? 11.014 -29.516 -23.026 1.00 88.62 209 ALA A N 1
ATOM 1670 C CA . ALA A 1 209 ? 10.508 -29.215 -21.686 1.00 88.62 209 ALA A CA 1
ATOM 1671 C C . ALA A 1 209 ? 9.124 -29.842 -21.442 1.00 88.62 209 ALA A C 1
ATOM 1673 O O . ALA A 1 209 ? 8.910 -30.490 -20.418 1.00 88.62 209 ALA A O 1
ATOM 1674 N N . THR A 1 210 ? 8.218 -29.714 -22.413 1.00 87.62 210 THR A N 1
ATOM 1675 C CA . THR A 1 210 ? 6.870 -30.301 -22.368 1.00 87.62 210 THR A CA 1
ATOM 1676 C C . THR A 1 210 ? 6.925 -31.822 -22.279 1.00 87.62 210 THR A C 1
ATOM 1678 O O . THR A 1 210 ? 6.202 -32.413 -21.480 1.00 87.62 210 THR A O 1
ATOM 1681 N N . PHE A 1 211 ? 7.803 -32.459 -23.058 1.00 87.69 211 PHE A N 1
ATOM 1682 C CA . PHE A 1 211 ? 8.015 -33.902 -22.998 1.00 87.69 211 PHE A CA 1
ATOM 1683 C C . PHE A 1 211 ? 8.462 -34.352 -21.599 1.00 87.69 211 PHE A C 1
ATOM 1685 O O . PHE A 1 211 ? 7.858 -35.259 -21.036 1.00 87.69 211 PHE A O 1
ATOM 1692 N N . LYS A 1 212 ? 9.435 -33.666 -20.980 1.00 86.75 212 LYS A N 1
ATOM 1693 C CA . LYS A 1 212 ? 9.886 -33.974 -19.608 1.00 86.75 212 LYS A CA 1
ATOM 1694 C C . LYS A 1 212 ? 8.783 -33.829 -18.562 1.00 86.75 212 LYS A C 1
ATOM 1696 O O . LYS A 1 212 ? 8.734 -34.620 -17.628 1.00 86.75 212 LYS A O 1
ATOM 1701 N N . VAL A 1 213 ? 7.914 -32.827 -18.699 1.00 85.75 213 VAL A N 1
ATOM 1702 C CA . VAL A 1 213 ? 6.777 -32.631 -17.785 1.00 85.75 213 VAL A CA 1
ATOM 1703 C C . VAL A 1 213 ? 5.743 -33.742 -17.956 1.00 85.75 213 VAL A C 1
ATOM 1705 O O . VAL A 1 213 ? 5.282 -34.280 -16.959 1.00 85.75 213 VAL A O 1
ATOM 1708 N N . LYS A 1 214 ? 5.417 -34.125 -19.197 1.00 84.81 214 LYS A N 1
ATOM 1709 C CA . LYS A 1 214 ? 4.454 -35.200 -19.485 1.00 84.81 214 LYS A CA 1
ATOM 1710 C C . LYS A 1 214 ? 4.962 -36.590 -19.110 1.00 84.81 214 LYS A C 1
ATOM 1712 O O . LYS A 1 214 ? 4.163 -37.419 -18.698 1.00 84.81 214 LYS A O 1
ATOM 1717 N N . ALA A 1 215 ? 6.262 -36.835 -19.265 1.00 81.88 215 ALA A N 1
ATOM 1718 C CA . ALA A 1 215 ? 6.901 -38.097 -18.902 1.00 81.88 215 ALA A CA 1
ATOM 1719 C C . ALA A 1 215 ? 7.149 -38.229 -17.387 1.00 81.88 215 ALA A C 1
ATOM 1721 O O . ALA A 1 215 ? 7.485 -39.312 -16.912 1.00 81.88 215 ALA A O 1
ATOM 1722 N N . ARG A 1 216 ? 7.020 -37.137 -16.618 1.00 83.62 216 ARG A N 1
ATOM 1723 C CA . ARG A 1 216 ? 7.191 -37.154 -15.164 1.00 83.62 216 ARG A CA 1
ATOM 1724 C C . ARG A 1 216 ? 5.929 -37.722 -14.491 1.00 83.62 216 ARG A C 1
ATOM 1726 O O . ARG A 1 216 ? 4.837 -37.234 -14.772 1.00 83.62 216 ARG A O 1
ATOM 1733 N N . PRO A 1 217 ? 6.059 -38.654 -13.530 1.00 80.62 217 PRO A N 1
ATOM 1734 C CA . PRO A 1 217 ? 4.930 -39.084 -12.706 1.00 80.62 217 PRO A CA 1
ATOM 1735 C C . PRO A 1 217 ? 4.321 -37.915 -11.906 1.00 80.62 217 PRO A C 1
ATOM 1737 O O . PRO A 1 217 ? 5.053 -37.147 -11.279 1.00 80.62 217 PRO A O 1
ATOM 1740 N N . ASN A 1 218 ? 2.987 -37.792 -11.898 1.00 71.44 218 ASN A N 1
ATOM 1741 C CA . ASN A 1 218 ? 2.256 -36.658 -11.299 1.00 71.44 218 ASN A CA 1
ATOM 1742 C C . ASN A 1 218 ? 2.483 -36.486 -9.783 1.00 71.44 218 ASN A C 1
ATOM 1744 O O . ASN A 1 218 ? 2.394 -35.370 -9.278 1.00 71.44 218 ASN A O 1
ATOM 1748 N N . ASP A 1 219 ? 2.776 -37.571 -9.056 1.00 73.25 219 ASP A N 1
ATOM 1749 C CA . ASP A 1 219 ? 3.047 -37.548 -7.615 1.00 73.25 219 ASP A CA 1
ATOM 1750 C C . ASP A 1 219 ? 4.165 -38.548 -7.271 1.00 73.25 219 ASP A C 1
ATOM 1752 O O . ASP A 1 219 ? 3.934 -39.752 -7.166 1.00 73.25 219 ASP A O 1
ATOM 1756 N N . MET A 1 220 ? 5.395 -38.051 -7.089 1.00 64.69 220 MET A N 1
ATOM 1757 C CA . MET A 1 220 ? 6.576 -38.861 -6.730 1.00 64.69 220 MET A CA 1
ATOM 1758 C C . MET A 1 220 ? 6.388 -39.667 -5.433 1.00 64.69 220 MET A C 1
ATOM 1760 O O . MET A 1 220 ? 7.089 -40.653 -5.227 1.00 64.69 220 MET A O 1
ATOM 1764 N N . THR A 1 221 ? 5.453 -39.271 -4.560 1.00 68.44 221 THR A N 1
ATOM 1765 C CA . THR A 1 221 ? 5.177 -39.972 -3.294 1.00 68.44 221 THR A CA 1
ATOM 1766 C C . THR A 1 221 ? 4.200 -41.140 -3.443 1.00 68.44 221 THR A C 1
ATOM 1768 O O . THR A 1 221 ? 4.137 -41.998 -2.563 1.00 68.44 221 THR A O 1
ATOM 1771 N N . LYS A 1 222 ? 3.455 -41.194 -4.556 1.00 71.50 222 LYS A N 1
ATOM 1772 C CA . LYS A 1 222 ? 2.423 -42.208 -4.839 1.00 71.50 222 LYS A CA 1
ATOM 1773 C C . LYS A 1 222 ? 2.678 -43.010 -6.120 1.00 71.50 222 LYS A C 1
ATOM 1775 O O . LYS A 1 222 ? 1.943 -43.959 -6.381 1.00 71.50 222 LYS A O 1
ATOM 1780 N N . ALA A 1 223 ? 3.677 -42.630 -6.915 1.00 73.44 223 ALA A N 1
ATOM 1781 C CA . ALA A 1 223 ? 4.034 -43.294 -8.165 1.00 73.44 223 ALA A CA 1
ATOM 1782 C C . ALA A 1 223 ? 4.629 -44.693 -7.933 1.00 73.44 223 ALA A C 1
ATOM 1784 O O . ALA A 1 223 ? 5.296 -44.946 -6.924 1.00 73.44 223 ALA A O 1
ATOM 1785 N N . MET A 1 224 ? 4.413 -45.610 -8.881 1.00 79.19 224 MET A N 1
ATOM 1786 C CA . MET A 1 224 ? 4.984 -46.955 -8.786 1.00 79.19 224 MET A CA 1
ATOM 1787 C C . MET A 1 224 ? 6.514 -46.906 -8.962 1.00 79.19 224 MET A C 1
ATOM 1789 O O . MET A 1 224 ? 7.002 -46.171 -9.823 1.00 79.19 224 MET A O 1
ATOM 1793 N N . PRO A 1 225 ? 7.298 -47.735 -8.239 1.00 80.75 225 PRO A N 1
ATOM 1794 C CA . PRO A 1 225 ? 8.758 -47.761 -8.380 1.00 80.75 225 PRO A CA 1
ATOM 1795 C C . PRO A 1 225 ? 9.252 -47.982 -9.819 1.00 80.75 225 PRO A C 1
ATOM 1797 O O . PRO A 1 225 ? 10.286 -47.443 -10.201 1.00 80.75 225 PRO A O 1
ATOM 1800 N N . ALA A 1 226 ? 8.498 -48.730 -10.632 1.00 79.75 226 ALA A N 1
ATOM 1801 C CA . ALA A 1 226 ? 8.820 -48.985 -12.035 1.00 79.75 226 ALA A CA 1
ATOM 1802 C C . ALA A 1 226 ? 8.675 -47.740 -12.935 1.00 79.75 226 ALA A C 1
ATOM 1804 O O . ALA A 1 226 ? 9.466 -47.560 -13.854 1.00 79.75 226 ALA A O 1
ATOM 1805 N N . GLU A 1 227 ? 7.703 -46.862 -12.666 1.00 77.69 227 GLU A N 1
ATOM 1806 C CA . GLU A 1 227 ? 7.504 -45.614 -13.423 1.00 77.69 227 GLU A CA 1
ATOM 1807 C C . GLU A 1 227 ? 8.619 -44.608 -13.120 1.00 77.69 227 GLU A C 1
ATOM 1809 O O . GLU A 1 227 ? 9.127 -43.933 -14.017 1.00 77.69 227 GLU A O 1
ATOM 1814 N N . ILE A 1 228 ? 9.048 -44.560 -11.855 1.00 81.12 228 ILE A N 1
ATOM 1815 C CA . ILE A 1 228 ? 10.175 -43.739 -11.403 1.00 81.12 228 ILE A CA 1
ATOM 1816 C C . ILE A 1 228 ? 11.479 -44.225 -12.049 1.00 81.12 228 ILE A C 1
ATOM 1818 O O . ILE A 1 228 ? 12.245 -43.413 -12.570 1.00 81.12 228 ILE A O 1
ATOM 1822 N N . ASP A 1 229 ? 11.727 -45.538 -12.059 1.00 85.06 229 ASP A N 1
ATOM 1823 C CA . ASP A 1 229 ? 12.917 -46.123 -12.690 1.00 85.06 229 ASP A CA 1
ATOM 1824 C C . ASP A 1 229 ? 12.928 -45.907 -14.211 1.00 85.06 229 ASP A C 1
ATOM 1826 O O . ASP A 1 229 ? 13.949 -45.522 -14.783 1.00 85.06 229 ASP A O 1
ATOM 1830 N N . ASN A 1 230 ? 11.769 -46.040 -14.865 1.00 83.75 230 ASN A N 1
ATOM 1831 C CA . ASN A 1 230 ? 11.624 -45.782 -16.295 1.00 83.75 230 ASN A CA 1
ATOM 1832 C C . ASN A 1 230 ? 11.939 -44.318 -16.655 1.00 83.75 230 ASN A C 1
ATOM 1834 O O . ASN A 1 230 ? 12.703 -44.046 -17.585 1.00 83.75 230 ASN A O 1
ATOM 1838 N N . TYR A 1 231 ? 11.418 -43.365 -15.878 1.00 85.44 231 TYR A N 1
ATOM 1839 C CA . TYR A 1 231 ? 11.722 -41.944 -16.051 1.00 85.44 231 TYR A CA 1
ATOM 1840 C C . TYR A 1 231 ? 13.208 -41.632 -15.783 1.00 85.44 231 TYR A C 1
ATOM 1842 O O . TYR A 1 231 ? 13.838 -40.888 -16.539 1.00 85.44 231 TYR A O 1
ATOM 1850 N N . ASN A 1 232 ? 13.819 -42.250 -14.766 1.00 87.44 232 ASN A N 1
ATOM 1851 C CA . ASN A 1 232 ? 15.251 -42.102 -14.478 1.00 87.44 232 ASN A CA 1
ATOM 1852 C C . ASN A 1 232 ? 16.140 -42.676 -15.594 1.00 87.44 232 ASN A C 1
ATOM 1854 O O . ASN A 1 232 ? 17.171 -42.091 -15.946 1.00 87.44 232 ASN A O 1
ATOM 1858 N N . ARG A 1 233 ? 15.743 -43.803 -16.191 1.00 86.00 233 ARG A N 1
ATOM 1859 C CA . ARG A 1 233 ? 16.423 -44.385 -17.352 1.00 86.00 233 ARG A CA 1
ATOM 1860 C C . ARG A 1 233 ? 16.336 -43.462 -18.562 1.00 86.00 233 ARG A C 1
ATOM 1862 O O . ARG A 1 233 ? 17.349 -43.248 -19.229 1.00 86.00 233 ARG A O 1
ATOM 1869 N N . LEU A 1 234 ? 15.174 -42.860 -18.805 1.00 85.88 234 LEU A N 1
ATOM 1870 C CA . LEU A 1 234 ? 14.993 -41.879 -19.872 1.00 85.88 234 LEU A CA 1
ATOM 1871 C C . LEU A 1 234 ? 15.912 -40.663 -19.692 1.00 85.88 234 LEU A C 1
ATOM 1873 O O . LEU A 1 234 ? 16.587 -40.249 -20.638 1.00 85.88 234 LEU A O 1
ATOM 1877 N N . LEU A 1 235 ? 15.988 -40.127 -18.472 1.00 88.19 235 LEU A N 1
ATOM 1878 C CA . LEU A 1 235 ? 16.857 -38.992 -18.162 1.00 88.19 235 LEU A CA 1
ATOM 1879 C C . LEU A 1 235 ? 18.346 -39.334 -18.281 1.00 88.19 235 LEU A C 1
ATOM 1881 O O . LEU A 1 235 ? 19.121 -38.513 -18.755 1.00 88.19 235 LEU A O 1
ATOM 1885 N N . SER A 1 236 ? 18.769 -40.528 -17.872 1.00 87.62 236 SER A N 1
ATOM 1886 C CA . SER A 1 236 ? 20.191 -40.897 -17.924 1.00 87.62 236 SER A CA 1
ATOM 1887 C C . SER A 1 236 ? 20.683 -41.225 -19.336 1.00 87.62 236 SER A C 1
ATOM 1889 O O . SER A 1 236 ? 21.843 -40.963 -19.646 1.00 87.62 236 SER A O 1
ATOM 1891 N N . THR A 1 237 ? 19.825 -41.779 -20.197 1.00 86.88 237 THR A N 1
ATOM 1892 C CA . THR A 1 237 ? 20.232 -42.283 -21.520 1.00 86.88 237 THR A CA 1
ATOM 1893 C C . THR A 1 237 ? 19.933 -41.319 -22.665 1.00 86.88 237 THR A C 1
ATOM 1895 O O . THR A 1 237 ? 20.806 -41.086 -23.499 1.00 86.88 237 THR A O 1
ATOM 1898 N N . TYR A 1 238 ? 18.736 -40.725 -22.705 1.00 85.81 238 TYR A N 1
ATOM 1899 C CA . TYR A 1 238 ? 18.279 -39.931 -23.852 1.00 85.81 238 TYR A CA 1
ATOM 1900 C C . TYR A 1 238 ? 18.398 -38.423 -23.639 1.00 85.81 238 TYR A C 1
ATOM 1902 O O . TYR A 1 238 ? 18.709 -37.711 -24.593 1.00 85.81 238 TYR A O 1
ATOM 1910 N N . ALA A 1 239 ? 18.216 -37.924 -22.409 1.00 88.25 239 ALA A N 1
ATOM 1911 C CA . ALA A 1 239 ? 18.372 -36.494 -22.129 1.00 88.25 239 ALA A CA 1
ATOM 1912 C C . ALA A 1 239 ? 19.720 -35.911 -22.591 1.00 88.25 239 ALA A C 1
ATOM 1914 O O . ALA A 1 239 ? 19.678 -34.914 -23.306 1.00 88.25 239 ALA A O 1
ATOM 1915 N N . PRO A 1 240 ? 20.896 -36.519 -22.309 1.00 90.50 240 PRO A N 1
ATOM 1916 C CA . PRO A 1 240 ? 22.164 -35.937 -22.753 1.00 90.50 240 PRO A CA 1
ATOM 1917 C C . PRO A 1 240 ? 22.294 -35.873 -24.283 1.00 90.50 240 PRO A C 1
ATOM 1919 O O . PRO A 1 240 ? 22.939 -34.968 -24.805 1.00 90.50 240 PRO A O 1
ATOM 1922 N N . ILE A 1 241 ? 21.666 -36.800 -25.015 1.00 88.19 241 ILE A N 1
ATOM 1923 C CA . ILE A 1 241 ? 21.678 -36.822 -26.486 1.00 88.19 241 ILE A CA 1
ATOM 1924 C C . ILE A 1 241 ? 20.808 -35.690 -27.040 1.00 88.19 241 ILE A C 1
ATOM 1926 O O . ILE A 1 241 ? 21.236 -34.952 -27.930 1.00 88.19 241 ILE A O 1
ATOM 1930 N N . VAL A 1 242 ? 19.593 -35.535 -26.508 1.00 87.94 242 VAL A N 1
ATOM 1931 C CA . VAL A 1 242 ? 18.664 -34.470 -26.914 1.00 87.94 242 VAL A CA 1
ATOM 1932 C C . VAL A 1 242 ? 19.225 -33.097 -26.543 1.00 87.94 242 VAL A C 1
ATOM 1934 O O . VAL A 1 242 ? 19.183 -32.184 -27.367 1.00 87.94 242 VAL A O 1
ATOM 1937 N N . ASP A 1 243 ? 19.812 -32.966 -25.353 1.00 90.00 243 ASP A N 1
ATOM 1938 C CA . ASP A 1 243 ? 20.462 -31.737 -24.901 1.00 90.00 243 ASP A CA 1
ATOM 1939 C C . ASP A 1 243 ? 21.658 -31.385 -25.806 1.00 90.00 243 ASP A C 1
ATOM 1941 O O . ASP A 1 243 ? 21.773 -30.242 -26.234 1.00 90.00 243 ASP A O 1
ATOM 1945 N N . ALA A 1 244 ? 22.487 -32.355 -26.218 1.00 89.12 244 ALA A N 1
ATOM 1946 C CA . ALA A 1 244 ? 23.586 -32.112 -27.161 1.00 89.12 244 ALA A CA 1
ATOM 1947 C C . ALA A 1 244 ? 23.107 -31.654 -28.553 1.00 89.12 244 ALA A C 1
ATOM 1949 O O . ALA A 1 244 ? 23.737 -30.800 -29.181 1.00 89.12 244 ALA A O 1
ATOM 1950 N N . ARG A 1 245 ? 21.982 -32.184 -29.051 1.00 86.62 245 ARG A N 1
ATOM 1951 C CA . ARG A 1 245 ? 21.371 -31.716 -30.310 1.00 86.62 245 ARG A CA 1
ATOM 1952 C C . ARG A 1 245 ? 20.807 -30.304 -30.179 1.00 86.62 245 ARG A C 1
ATOM 1954 O O . ARG A 1 245 ? 20.958 -29.496 -31.094 1.00 86.62 245 ARG A O 1
ATOM 1961 N N . LEU A 1 246 ? 20.183 -30.000 -29.043 1.00 89.25 246 LEU A N 1
ATOM 1962 C CA . LEU A 1 246 ? 19.673 -28.668 -28.730 1.00 89.25 246 LEU A CA 1
ATOM 1963 C C . LEU A 1 246 ? 20.812 -27.644 -28.616 1.00 89.25 246 LEU A C 1
ATOM 1965 O O . LEU A 1 246 ? 20.694 -26.549 -29.163 1.00 89.25 246 LEU A O 1
ATOM 1969 N N . GLU A 1 247 ? 21.940 -28.029 -28.015 1.00 91.12 247 GLU A N 1
ATOM 1970 C CA . GLU A 1 247 ? 23.192 -27.261 -28.037 1.00 91.12 247 GLU A CA 1
ATOM 1971 C C . GLU A 1 247 ? 23.717 -27.076 -29.470 1.00 91.12 247 GLU A C 1
ATOM 1973 O O . GLU A 1 247 ? 24.157 -25.991 -29.843 1.00 91.12 247 GLU A O 1
ATOM 1978 N N . GLY A 1 248 ? 23.593 -28.086 -30.335 1.00 89.38 248 GLY A N 1
ATOM 1979 C CA . GLY A 1 248 ? 23.880 -27.957 -31.766 1.00 89.38 248 GLY A CA 1
ATOM 1980 C C . GLY A 1 248 ? 23.073 -26.836 -32.433 1.00 89.38 248 GLY A C 1
ATOM 1981 O O . GLY A 1 248 ? 23.645 -25.957 -33.076 1.00 89.38 248 GLY A O 1
ATOM 1982 N N . ILE A 1 249 ? 21.755 -26.795 -32.225 1.00 88.25 249 ILE A N 1
ATOM 1983 C CA . ILE A 1 249 ? 20.893 -25.721 -32.756 1.00 88.25 249 ILE A CA 1
ATOM 1984 C C . ILE A 1 249 ? 21.259 -24.365 -32.132 1.00 88.25 249 ILE A C 1
ATOM 1986 O O . ILE A 1 249 ? 21.322 -23.354 -32.834 1.00 88.25 249 ILE A O 1
ATOM 1990 N N . TRP A 1 250 ? 21.561 -24.339 -30.834 1.00 91.44 250 TRP A N 1
ATOM 1991 C CA . TRP A 1 250 ? 22.015 -23.138 -30.138 1.00 91.44 250 TRP A CA 1
ATOM 1992 C C . TRP A 1 250 ? 23.318 -22.578 -30.726 1.00 91.44 250 TRP A C 1
ATOM 1994 O O . TRP A 1 250 ? 23.406 -21.385 -31.016 1.00 91.44 250 TRP A O 1
ATOM 2004 N N . THR A 1 251 ? 24.319 -23.421 -30.992 1.00 92.00 251 THR A N 1
ATOM 2005 C CA . THR A 1 251 ? 25.574 -22.975 -31.621 1.00 92.00 251 THR A CA 1
ATOM 2006 C C . THR A 1 251 ? 25.346 -22.403 -33.022 1.00 92.00 251 THR A C 1
ATOM 2008 O O . THR A 1 251 ? 25.975 -21.406 -33.384 1.00 92.00 251 THR A O 1
ATOM 2011 N N . LEU A 1 252 ? 24.400 -22.954 -33.791 1.00 88.38 252 LEU A N 1
ATOM 2012 C CA . LEU A 1 252 ? 24.002 -22.400 -35.089 1.00 88.38 252 LEU A CA 1
ATOM 2013 C C . LEU A 1 252 ? 23.351 -21.020 -34.937 1.00 88.38 252 LEU A C 1
ATOM 2015 O O . LEU A 1 252 ? 23.697 -20.107 -35.686 1.00 88.38 252 LEU A O 1
ATOM 2019 N N . LEU A 1 253 ? 22.475 -20.831 -33.948 1.00 90.56 253 LEU A N 1
ATOM 2020 C CA . LEU A 1 253 ? 21.888 -19.527 -33.622 1.00 90.56 253 LEU A CA 1
ATOM 2021 C C . LEU A 1 253 ? 22.964 -18.496 -33.239 1.00 90.56 253 LEU A C 1
ATOM 2023 O O . LEU A 1 253 ? 22.929 -17.354 -33.700 1.00 90.56 253 LEU A O 1
ATOM 2027 N N . VAL A 1 254 ? 23.960 -18.900 -32.449 1.00 92.44 254 VAL A N 1
ATOM 2028 C CA . VAL A 1 254 ? 25.069 -18.027 -32.039 1.00 92.44 254 VAL A CA 1
ATOM 2029 C C . VAL A 1 254 ? 25.934 -17.618 -33.232 1.00 92.44 254 VAL A C 1
ATOM 2031 O O . VAL A 1 254 ? 26.249 -16.437 -33.376 1.00 92.44 254 VAL A O 1
ATOM 2034 N N . VAL A 1 255 ? 26.299 -18.565 -34.099 1.00 90.50 255 VAL A N 1
ATOM 2035 C CA . VAL A 1 255 ? 27.230 -18.321 -35.211 1.00 90.50 255 VAL A CA 1
ATOM 2036 C C . VAL A 1 255 ? 26.537 -17.677 -36.412 1.00 90.50 255 VAL A C 1
ATOM 2038 O O . VAL A 1 255 ? 27.006 -16.662 -36.923 1.00 90.50 255 VAL A O 1
ATOM 2041 N N . ARG A 1 256 ? 25.431 -18.262 -36.889 1.00 86.62 256 ARG A N 1
ATOM 2042 C CA . ARG A 1 256 ? 24.731 -17.830 -38.111 1.00 86.62 256 ARG A CA 1
ATOM 2043 C C . ARG A 1 256 ? 23.717 -16.731 -37.838 1.00 86.62 256 ARG A C 1
ATOM 2045 O O . ARG A 1 256 ? 23.705 -15.745 -38.564 1.00 86.62 256 ARG A O 1
ATOM 2052 N N . GLY A 1 257 ? 22.932 -16.871 -36.772 1.00 86.56 257 GLY A N 1
ATOM 2053 C CA . GLY A 1 257 ? 22.012 -15.826 -36.317 1.00 86.56 257 GLY A CA 1
ATOM 2054 C C . GLY A 1 257 ? 22.714 -14.648 -35.634 1.00 86.56 257 GLY A C 1
ATOM 2055 O O . GLY A 1 257 ? 22.059 -13.664 -35.312 1.00 86.56 257 GLY A O 1
ATOM 2056 N N . GLN A 1 258 ? 24.034 -14.733 -35.395 1.00 91.25 258 GLN A N 1
ATOM 2057 C CA . GLN A 1 258 ? 24.829 -13.712 -34.699 1.00 91.25 258 GLN A CA 1
ATOM 2058 C C . GLN A 1 258 ? 24.164 -13.236 -33.399 1.00 91.25 258 GLN A C 1
ATOM 2060 O O . GLN A 1 258 ? 24.140 -12.042 -33.093 1.00 91.25 258 GLN A O 1
ATOM 2065 N N . TYR A 1 259 ? 23.623 -14.184 -32.630 1.00 92.25 259 TYR A N 1
ATOM 2066 C CA . TYR A 1 259 ? 22.718 -13.944 -31.504 1.00 92.25 259 TYR A CA 1
ATOM 2067 C C . TYR A 1 259 ? 23.165 -12.823 -30.556 1.00 92.25 259 TYR A C 1
ATOM 2069 O O . TYR A 1 259 ? 22.397 -11.910 -30.261 1.00 92.25 259 TYR A O 1
ATOM 2077 N N . HIS A 1 260 ? 24.423 -12.856 -30.102 1.00 93.25 260 HIS A N 1
ATOM 2078 C CA . HIS A 1 260 ? 24.943 -11.852 -29.169 1.00 93.25 260 HIS A CA 1
ATOM 2079 C C . HIS A 1 260 ? 24.995 -10.451 -29.781 1.00 93.25 260 HIS A C 1
ATOM 2081 O O . HIS A 1 260 ? 24.735 -9.471 -29.089 1.00 93.25 260 HIS A O 1
ATOM 2087 N N . ARG A 1 261 ? 25.309 -10.355 -31.077 1.00 91.69 261 ARG A N 1
ATOM 2088 C CA . ARG A 1 261 ? 25.423 -9.080 -31.786 1.00 91.69 261 ARG A CA 1
ATOM 2089 C C . ARG A 1 261 ? 24.051 -8.480 -32.064 1.00 91.69 261 ARG A C 1
ATOM 2091 O O . ARG A 1 261 ? 23.851 -7.306 -31.776 1.00 91.69 261 ARG A O 1
ATOM 2098 N N . VAL A 1 262 ? 23.108 -9.290 -32.548 1.00 91.81 262 VAL A N 1
ATOM 2099 C CA . VAL A 1 262 ? 21.723 -8.855 -32.781 1.00 91.81 262 VAL A CA 1
ATOM 2100 C C . VAL A 1 262 ? 21.074 -8.417 -31.470 1.00 91.81 262 VAL A C 1
ATOM 2102 O O . VAL A 1 262 ? 20.509 -7.334 -31.419 1.00 91.81 262 VAL A O 1
ATOM 2105 N N . ARG A 1 263 ? 21.223 -9.179 -30.376 1.00 90.69 263 ARG A N 1
ATOM 2106 C CA . ARG A 1 263 ? 20.681 -8.780 -29.064 1.00 90.69 263 ARG A CA 1
ATOM 2107 C C . ARG A 1 263 ? 21.326 -7.527 -28.487 1.00 90.69 263 ARG A C 1
ATOM 2109 O O . ARG A 1 263 ? 20.626 -6.714 -27.895 1.00 90.69 263 ARG A O 1
ATOM 2116 N N . TYR A 1 264 ? 22.638 -7.366 -28.651 1.00 90.88 264 TYR A N 1
ATOM 2117 C CA . TYR A 1 264 ? 23.326 -6.146 -28.234 1.00 90.88 264 TYR A CA 1
ATOM 2118 C C . TYR A 1 264 ? 22.770 -4.918 -28.966 1.00 90.88 264 TYR A C 1
ATOM 2120 O O . TYR A 1 264 ? 22.437 -3.918 -28.338 1.00 90.88 264 TYR A O 1
ATOM 2128 N N . PHE A 1 265 ? 22.617 -5.019 -30.286 1.00 91.44 265 PHE A N 1
ATOM 2129 C CA . PHE A 1 265 ? 22.065 -3.958 -31.121 1.00 91.44 265 PHE A CA 1
ATOM 2130 C C . PHE A 1 265 ? 20.585 -3.687 -30.865 1.00 91.44 265 PHE A C 1
ATOM 2132 O O . PHE A 1 265 ? 20.194 -2.526 -30.793 1.00 91.44 265 PHE A O 1
ATOM 2139 N N . LEU A 1 266 ? 19.787 -4.730 -30.634 1.00 89.94 266 LEU A N 1
ATOM 2140 C CA . LEU A 1 266 ? 18.400 -4.576 -30.216 1.00 89.94 266 LEU A CA 1
ATOM 2141 C C . LEU A 1 266 ? 18.310 -3.808 -28.893 1.00 89.94 266 LEU A C 1
ATOM 2143 O O . LEU A 1 266 ? 17.482 -2.921 -28.783 1.00 89.94 266 LEU A O 1
ATOM 2147 N N . GLY A 1 267 ? 19.210 -4.058 -27.935 1.00 88.50 267 GLY A N 1
ATOM 2148 C CA . GLY A 1 267 ? 19.263 -3.301 -26.679 1.00 88.50 267 GLY A CA 1
ATOM 2149 C C . GLY A 1 267 ? 19.655 -1.824 -26.832 1.00 88.50 267 GLY A C 1
ATOM 2150 O O . GLY A 1 267 ? 19.309 -1.020 -25.974 1.00 88.50 267 GLY A O 1
ATOM 2151 N N . LEU A 1 268 ? 20.361 -1.447 -27.906 1.00 86.62 268 LEU A N 1
ATOM 2152 C CA . LEU A 1 268 ? 20.648 -0.039 -28.226 1.00 86.62 268 LEU A CA 1
ATOM 2153 C C . LEU A 1 268 ? 19.473 0.652 -28.931 1.00 86.62 268 LEU A C 1
ATOM 2155 O O . LEU A 1 268 ? 19.296 1.862 -28.784 1.00 86.62 268 LEU A O 1
ATOM 2159 N N . ILE A 1 269 ? 18.685 -0.101 -29.701 1.00 86.25 269 ILE A N 1
ATOM 2160 C CA . ILE A 1 269 ? 17.464 0.395 -30.349 1.00 86.25 269 ILE A CA 1
ATOM 2161 C C . ILE A 1 269 ? 16.317 0.508 -29.338 1.00 86.25 269 ILE A C 1
ATOM 2163 O O . ILE A 1 269 ? 15.613 1.510 -29.343 1.00 86.25 269 ILE A O 1
ATOM 2167 N N . ASP A 1 270 ? 16.180 -0.462 -28.432 1.00 85.00 270 ASP A N 1
ATOM 2168 C CA . ASP A 1 270 ? 15.147 -0.555 -27.383 1.00 85.00 270 ASP A CA 1
ATOM 2169 C C . ASP A 1 270 ? 15.379 0.421 -26.208 1.00 85.00 270 ASP A C 1
ATOM 2171 O O . ASP A 1 270 ? 15.022 0.178 -25.055 1.00 85.00 270 ASP A O 1
ATOM 2175 N N . VAL A 1 271 ? 16.035 1.551 -26.475 1.00 82.31 271 VAL A N 1
ATOM 2176 C CA . VAL A 1 271 ? 16.188 2.624 -25.495 1.00 82.31 271 VAL A CA 1
ATOM 2177 C C . VAL A 1 271 ? 14.970 3.531 -25.598 1.00 82.31 271 VAL A C 1
ATOM 2179 O O . VAL A 1 271 ? 14.851 4.333 -26.523 1.00 82.31 271 VAL A O 1
ATOM 2182 N N . GLY A 1 272 ? 14.083 3.417 -24.609 1.00 76.94 272 GLY A N 1
ATOM 2183 C CA . GLY A 1 272 ? 12.834 4.170 -24.568 1.00 76.94 272 GLY A CA 1
ATOM 2184 C C . GLY A 1 272 ? 13.036 5.688 -24.633 1.00 76.94 272 GLY A C 1
ATOM 2185 O O . GLY A 1 272 ? 13.720 6.305 -23.801 1.00 76.94 272 GLY A O 1
ATOM 2186 N N . SER A 1 273 ? 12.382 6.313 -25.609 1.00 79.94 273 SER A N 1
ATOM 2187 C CA . SER A 1 273 ? 12.351 7.772 -25.748 1.00 79.94 273 SER A CA 1
ATOM 2188 C C . SER A 1 273 ? 11.641 8.441 -24.559 1.00 79.94 273 SER A C 1
ATOM 2190 O O . SER A 1 273 ? 10.900 7.805 -23.805 1.00 79.94 273 SER A O 1
ATOM 2192 N N . ALA A 1 274 ? 11.863 9.744 -24.355 1.00 82.50 274 ALA A N 1
ATOM 2193 C CA . ALA A 1 274 ? 11.176 10.484 -23.292 1.00 82.50 274 ALA A CA 1
ATOM 2194 C C . ALA A 1 274 ? 9.651 10.504 -23.509 1.00 82.50 274 ALA A C 1
ATOM 2196 O O . ALA A 1 274 ? 8.876 10.354 -22.567 1.00 82.50 274 ALA A O 1
ATOM 2197 N N . SER A 1 275 ? 9.208 10.627 -24.764 1.00 84.38 275 SER A N 1
ATOM 2198 C CA . SER A 1 275 ? 7.792 10.556 -25.133 1.00 84.38 275 SER A CA 1
ATOM 2199 C C . SER A 1 275 ? 7.186 9.189 -24.826 1.00 84.38 275 SER A C 1
ATOM 2201 O O . SER A 1 275 ? 6.100 9.133 -24.260 1.00 84.38 275 SER A O 1
ATOM 2203 N N . GLU A 1 276 ? 7.887 8.102 -25.142 1.00 86.62 276 GLU A N 1
ATOM 2204 C CA . GLU A 1 276 ? 7.440 6.743 -24.836 1.00 86.62 276 GLU A CA 1
ATOM 2205 C C . GLU A 1 276 ? 7.356 6.493 -23.328 1.00 86.62 276 GLU A C 1
ATOM 2207 O O . GLU A 1 276 ? 6.337 6.006 -22.850 1.00 86.62 276 GLU A O 1
ATOM 2212 N N . SER A 1 277 ? 8.376 6.889 -22.561 1.00 87.56 277 SER A N 1
ATOM 2213 C CA . SER A 1 277 ? 8.367 6.768 -21.096 1.00 87.56 277 SER A CA 1
ATOM 2214 C C . SER A 1 277 ? 7.194 7.534 -20.475 1.00 87.56 277 SER A C 1
ATOM 2216 O O . SER A 1 277 ? 6.475 6.990 -19.636 1.00 87.56 277 SER A O 1
ATOM 2218 N N . LEU A 1 278 ? 6.937 8.763 -20.935 1.00 90.94 278 LEU A N 1
ATOM 2219 C CA . LEU A 1 278 ? 5.808 9.563 -20.466 1.00 90.94 278 LEU A CA 1
ATOM 2220 C C . LEU A 1 278 ? 4.451 8.972 -20.882 1.00 90.94 278 LEU A C 1
ATOM 2222 O O . LEU A 1 278 ? 3.505 9.001 -20.093 1.00 90.94 278 LEU A O 1
ATOM 2226 N N . LEU A 1 279 ? 4.330 8.451 -22.106 1.00 90.88 279 LEU A N 1
ATOM 2227 C CA . LEU A 1 279 ? 3.108 7.796 -22.581 1.00 90.88 279 LEU A CA 1
ATOM 2228 C C . LEU A 1 279 ? 2.834 6.513 -21.804 1.00 90.88 279 LEU A C 1
ATOM 2230 O O . LEU A 1 279 ? 1.725 6.352 -21.308 1.00 90.88 279 LEU A O 1
ATOM 2234 N N . LYS A 1 280 ? 3.848 5.672 -21.600 1.00 92.38 280 LYS A N 1
ATOM 2235 C CA . LYS A 1 280 ? 3.758 4.459 -20.786 1.00 92.38 280 LYS A CA 1
ATOM 2236 C C . LYS A 1 280 ? 3.337 4.773 -19.353 1.00 92.38 280 LYS A C 1
ATOM 2238 O O . LYS A 1 280 ? 2.467 4.099 -18.817 1.00 92.38 280 LYS A O 1
ATOM 2243 N N . ALA A 1 281 ? 3.883 5.828 -18.744 1.00 93.12 281 ALA A N 1
ATOM 2244 C CA . ALA A 1 281 ? 3.455 6.275 -17.419 1.00 93.12 281 ALA A CA 1
ATOM 2245 C C . ALA A 1 281 ? 1.976 6.713 -17.400 1.00 93.12 281 ALA A C 1
ATOM 2247 O O . ALA A 1 281 ? 1.226 6.325 -16.505 1.00 93.12 281 ALA A O 1
ATOM 2248 N N . LYS A 1 282 ? 1.522 7.460 -18.417 1.00 93.88 282 LYS A N 1
ATOM 2249 C CA . LYS A 1 282 ? 0.106 7.849 -18.574 1.00 93.88 282 LYS A CA 1
ATOM 2250 C C . LYS A 1 282 ? -0.810 6.645 -18.805 1.00 93.88 282 LYS A C 1
ATOM 2252 O O . LYS A 1 282 ? -1.910 6.607 -18.261 1.00 93.88 282 LYS A O 1
ATOM 2257 N N . GLU A 1 283 ? -0.384 5.685 -19.617 1.00 94.12 283 GLU A N 1
ATOM 2258 C CA . GLU A 1 283 ? -1.116 4.446 -19.890 1.00 94.12 283 GLU A CA 1
ATOM 2259 C C . GLU A 1 283 ? -1.217 3.576 -18.642 1.00 94.12 283 GLU A C 1
ATOM 2261 O O . GLU A 1 283 ? -2.316 3.149 -18.305 1.00 94.12 283 GLU A O 1
ATOM 2266 N N . ASN A 1 284 ? -0.118 3.396 -17.906 1.00 93.50 284 ASN A N 1
ATOM 2267 C CA . ASN A 1 284 ? -0.101 2.658 -16.645 1.00 93.50 284 ASN A CA 1
ATOM 2268 C C . ASN A 1 284 ? -1.031 3.287 -15.609 1.00 93.50 284 ASN A C 1
ATOM 2270 O O . ASN A 1 284 ? -1.774 2.560 -14.951 1.00 93.50 284 ASN A O 1
ATOM 2274 N N . LEU A 1 285 ? -1.027 4.620 -15.482 1.00 92.88 285 LEU A N 1
ATOM 2275 C CA . LEU A 1 285 ? -1.944 5.329 -14.591 1.00 92.88 285 LEU A CA 1
ATOM 2276 C C . LEU A 1 285 ? -3.395 5.036 -14.985 1.00 92.88 285 LEU A C 1
ATOM 2278 O O . LEU A 1 285 ? -4.152 4.552 -14.152 1.00 92.88 285 LEU A O 1
ATOM 2282 N N . ARG A 1 286 ? -3.763 5.228 -16.259 1.00 91.81 286 ARG A N 1
ATOM 2283 C CA . ARG A 1 286 ? -5.130 4.970 -16.753 1.00 91.81 286 ARG A CA 1
ATOM 2284 C C . ARG A 1 286 ? -5.556 3.508 -16.621 1.00 91.81 286 ARG A C 1
ATOM 2286 O O . ARG A 1 286 ? -6.705 3.247 -16.293 1.00 91.81 286 ARG A O 1
ATOM 2293 N N . ALA A 1 287 ? -4.651 2.566 -16.878 1.00 91.94 287 ALA A N 1
ATOM 2294 C CA . ALA A 1 287 ? -4.919 1.132 -16.783 1.00 91.94 287 ALA A CA 1
ATOM 2295 C C . ALA A 1 287 ? -5.096 0.657 -15.333 1.00 91.94 287 ALA A C 1
ATOM 2297 O O . ALA A 1 287 ? -5.676 -0.400 -15.100 1.00 91.94 287 ALA A O 1
ATOM 2298 N N . SER A 1 288 ? -4.591 1.431 -14.372 1.00 90.75 288 SER A N 1
ATOM 2299 C CA . SER A 1 288 ? -4.606 1.092 -12.952 1.00 90.75 288 SER A CA 1
ATOM 2300 C C . SER A 1 288 ? -5.742 1.763 -12.173 1.00 90.75 288 SER A C 1
ATOM 2302 O O . SER A 1 288 ? -5.837 1.537 -10.971 1.00 90.75 288 SER A O 1
ATOM 2304 N N . VAL A 1 289 ? -6.586 2.581 -12.815 1.00 90.75 289 VAL A N 1
ATOM 2305 C CA . VAL A 1 289 ? -7.729 3.223 -12.149 1.00 90.75 289 VAL A CA 1
ATOM 2306 C C . VAL A 1 289 ? -8.793 2.175 -11.826 1.00 90.75 289 VAL A C 1
ATOM 2308 O O . VAL A 1 289 ? -9.328 1.513 -12.715 1.00 90.75 289 VAL A O 1
ATOM 2311 N N . MET A 1 290 ? -9.128 2.060 -10.547 1.00 87.06 290 MET A N 1
ATOM 2312 C CA . MET A 1 290 ? -10.284 1.333 -10.032 1.00 87.06 290 MET A CA 1
ATOM 2313 C C . MET A 1 290 ? -11.170 2.314 -9.272 1.00 87.06 290 MET A C 1
ATOM 2315 O O . MET A 1 290 ? -10.686 3.320 -8.767 1.00 87.06 290 MET A O 1
ATOM 2319 N N . ARG A 1 291 ? -12.470 2.044 -9.178 1.00 88.06 291 ARG A N 1
ATOM 2320 C CA . ARG A 1 291 ? -13.356 2.851 -8.333 1.00 88.06 291 ARG A CA 1
ATOM 2321 C C . ARG A 1 291 ? -13.471 2.237 -6.952 1.00 88.06 291 ARG A C 1
ATOM 2323 O O . ARG A 1 291 ? -13.460 1.012 -6.835 1.00 88.06 291 ARG A O 1
ATOM 2330 N N . SER A 1 292 ? -13.589 3.074 -5.932 1.00 88.88 292 SER A N 1
ATOM 2331 C CA . SER A 1 292 ? -13.884 2.629 -4.576 1.00 88.88 292 SER A CA 1
ATOM 2332 C C . SER A 1 292 ? -15.233 1.915 -4.488 1.00 88.88 292 SER A C 1
ATOM 2334 O O . SER A 1 292 ? -16.115 2.101 -5.330 1.00 88.88 292 SER A O 1
ATOM 2336 N N . ILE A 1 293 ? -15.412 1.084 -3.458 1.00 84.88 293 ILE A N 1
ATOM 2337 C CA . ILE A 1 293 ? -16.671 0.343 -3.256 1.00 84.88 293 ILE A CA 1
ATOM 2338 C C . ILE A 1 293 ? -17.897 1.261 -3.088 1.00 84.88 293 ILE A C 1
ATOM 2340 O O . ILE A 1 293 ? -19.018 0.870 -3.403 1.00 84.88 293 ILE A O 1
ATOM 2344 N N . ASP A 1 294 ? -17.677 2.482 -2.602 1.00 84.06 294 ASP A N 1
ATOM 2345 C CA . ASP A 1 294 ? -18.674 3.536 -2.406 1.00 84.06 294 ASP A CA 1
ATOM 2346 C C . ASP A 1 294 ? -18.767 4.527 -3.586 1.00 84.06 294 ASP A C 1
ATOM 2348 O O . ASP A 1 294 ? -19.512 5.499 -3.494 1.00 84.06 294 ASP A O 1
ATOM 2352 N N . ASP A 1 295 ? -18.038 4.286 -4.685 1.00 85.06 295 ASP A N 1
ATOM 2353 C CA . ASP A 1 295 ? -17.990 5.122 -5.900 1.00 85.06 295 ASP A CA 1
ATOM 2354 C C . ASP A 1 295 ? -17.564 6.588 -5.652 1.00 85.06 295 ASP A C 1
ATOM 2356 O O . ASP A 1 295 ? -17.849 7.476 -6.456 1.00 85.06 295 ASP A O 1
ATOM 2360 N N . SER A 1 296 ? -16.899 6.861 -4.524 1.00 85.12 296 SER A N 1
ATOM 2361 C CA . SER A 1 296 ? -16.528 8.214 -4.092 1.00 85.12 296 SER A CA 1
ATOM 2362 C C . SER A 1 296 ? -15.157 8.665 -4.596 1.00 85.12 296 SER A C 1
ATOM 2364 O O . SER A 1 296 ? -14.963 9.854 -4.859 1.00 85.12 296 SER A O 1
ATOM 2366 N N . GLU A 1 297 ? -14.209 7.737 -4.739 1.00 85.25 297 GLU A N 1
ATOM 2367 C CA . GLU A 1 297 ? -12.812 8.033 -5.052 1.00 85.25 297 GLU A CA 1
ATOM 2368 C C . GLU A 1 297 ? -12.243 7.054 -6.088 1.00 85.25 297 GLU A C 1
ATOM 2370 O O . GLU A 1 297 ? -12.581 5.866 -6.115 1.00 85.25 297 GLU A O 1
ATOM 2375 N N . ASP A 1 298 ? -11.321 7.557 -6.913 1.00 89.81 298 ASP A N 1
ATOM 2376 C CA . ASP A 1 298 ? -10.481 6.718 -7.763 1.00 89.81 298 ASP A CA 1
ATOM 2377 C C . ASP A 1 298 ? -9.337 6.131 -6.927 1.00 89.81 298 ASP A C 1
ATOM 2379 O O . ASP A 1 298 ? -8.588 6.836 -6.240 1.00 89.81 298 ASP A O 1
ATOM 2383 N N . ILE A 1 299 ? -9.205 4.815 -7.000 1.00 91.19 299 ILE A N 1
ATOM 2384 C CA . ILE A 1 299 ? -8.278 3.999 -6.233 1.00 91.19 299 ILE A CA 1
ATOM 2385 C C . ILE A 1 299 ? -7.292 3.346 -7.184 1.00 91.19 299 ILE A C 1
ATOM 2387 O O . ILE A 1 299 ? -7.647 2.874 -8.262 1.00 91.19 299 ILE A O 1
ATOM 2391 N N . TYR A 1 300 ? -6.033 3.307 -6.760 1.00 91.69 300 TYR A N 1
ATOM 2392 C CA . TYR A 1 300 ? -4.963 2.691 -7.525 1.00 91.69 300 TYR A CA 1
ATOM 2393 C C . TYR A 1 300 ? -4.364 1.507 -6.755 1.00 91.69 300 TYR A C 1
ATOM 2395 O O . TYR A 1 300 ? -4.186 1.596 -5.539 1.00 91.69 300 TYR A O 1
ATOM 2403 N N . PRO A 1 301 ? -3.992 0.408 -7.435 1.00 90.62 301 PRO A N 1
ATOM 2404 C CA . PRO A 1 301 ? -3.427 -0.770 -6.799 1.00 90.62 301 PRO A CA 1
ATOM 2405 C C . PRO A 1 301 ? -2.086 -0.456 -6.132 1.00 90.62 301 PRO A C 1
ATOM 2407 O O . PRO A 1 301 ? -1.214 0.204 -6.706 1.00 90.62 301 PRO A O 1
ATOM 2410 N N . VAL A 1 302 ? -1.903 -0.981 -4.922 1.00 91.25 302 VAL A N 1
ATOM 2411 C CA . VAL A 1 302 ? -0.672 -0.858 -4.136 1.00 91.25 302 VAL A CA 1
ATOM 2412 C C . VAL A 1 302 ? -0.213 -2.241 -3.688 1.00 91.25 302 VAL A C 1
ATOM 2414 O O . VAL A 1 302 ? -1.018 -3.121 -3.374 1.00 91.25 302 VAL A O 1
ATOM 2417 N N . ILE A 1 303 ? 1.104 -2.439 -3.689 1.00 89.62 303 ILE A N 1
ATOM 2418 C CA . ILE A 1 303 ? 1.755 -3.686 -3.302 1.00 89.62 303 ILE A CA 1
ATOM 2419 C C . ILE A 1 303 ? 2.672 -3.391 -2.122 1.00 89.62 303 ILE A C 1
ATOM 2421 O O . ILE A 1 303 ? 3.676 -2.699 -2.267 1.00 89.62 303 ILE A O 1
ATOM 2425 N N . PHE A 1 304 ? 2.356 -3.945 -0.958 1.00 90.38 304 PHE A N 1
ATOM 2426 C CA . PHE A 1 304 ? 3.237 -3.889 0.200 1.00 90.38 304 PHE A CA 1
ATOM 2427 C C . PHE A 1 304 ? 4.146 -5.118 0.261 1.00 90.38 304 PHE A C 1
ATOM 2429 O O . PHE A 1 304 ? 3.708 -6.252 0.056 1.00 90.38 304 PHE A O 1
ATOM 2436 N N . SER A 1 305 ? 5.430 -4.877 0.524 1.00 88.38 305 SER A N 1
ATOM 2437 C CA . SER A 1 305 ? 6.444 -5.912 0.708 1.00 88.38 305 SER A CA 1
ATOM 2438 C C . SER A 1 305 ? 7.042 -5.799 2.113 1.00 88.38 305 SER A C 1
ATOM 2440 O O . SER A 1 305 ? 7.562 -4.731 2.450 1.00 88.38 305 SER A O 1
ATOM 2442 N N . PRO A 1 306 ? 7.027 -6.872 2.925 1.00 86.25 306 PRO A N 1
ATOM 2443 C CA . PRO A 1 306 ? 6.554 -8.230 2.610 1.00 86.25 306 PRO A CA 1
ATOM 2444 C C . PRO A 1 306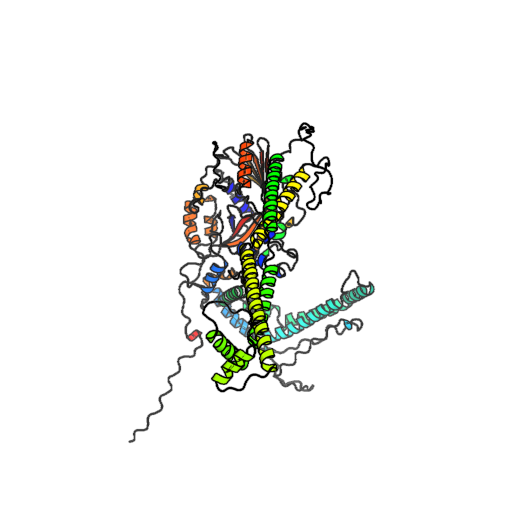 ? 5.020 -8.334 2.485 1.00 86.25 306 PRO A C 1
ATOM 2446 O O . PRO A 1 306 ? 4.296 -7.588 3.134 1.00 86.25 306 PRO A O 1
ATOM 2449 N N . SER A 1 307 ? 4.511 -9.287 1.692 1.00 81.38 307 SER A N 1
ATOM 2450 C CA . SER A 1 307 ? 3.057 -9.488 1.510 1.00 81.38 307 SER A CA 1
ATOM 2451 C C . SER A 1 307 ? 2.336 -9.852 2.811 1.00 81.38 307 SER A C 1
ATOM 2453 O O . SER A 1 307 ? 1.194 -9.459 3.021 1.00 81.38 307 SER A O 1
ATOM 2455 N N . THR A 1 308 ? 3.033 -10.530 3.725 1.00 83.12 308 THR A N 1
ATOM 2456 C CA . THR A 1 308 ? 2.514 -10.970 5.028 1.00 83.12 308 THR A CA 1
ATOM 2457 C C . THR A 1 308 ? 2.576 -9.892 6.116 1.00 83.12 308 THR A C 1
ATOM 2459 O O . THR A 1 308 ? 2.457 -10.217 7.301 1.00 83.12 308 THR A O 1
ATOM 2462 N N . TRP A 1 309 ? 2.821 -8.624 5.762 1.00 86.62 309 TRP A N 1
ATOM 2463 C CA . TRP A 1 309 ? 3.026 -7.547 6.737 1.00 86.62 309 TRP A CA 1
ATOM 2464 C C . TRP A 1 309 ? 1.822 -7.398 7.688 1.00 86.62 309 TRP A C 1
ATOM 2466 O O . TRP A 1 309 ? 2.024 -7.342 8.901 1.00 86.62 309 TRP A O 1
ATOM 2476 N N . ALA A 1 310 ? 0.590 -7.442 7.161 1.00 84.44 310 ALA A N 1
ATOM 2477 C CA . ALA A 1 310 ? -0.649 -7.251 7.920 1.00 84.44 310 ALA A CA 1
ATOM 2478 C C . ALA A 1 310 ? -0.883 -8.356 8.962 1.00 84.44 310 ALA A C 1
ATOM 2480 O O . ALA A 1 310 ? -1.129 -8.073 10.131 1.00 84.44 310 ALA A O 1
ATOM 2481 N N . LYS A 1 311 ? -0.696 -9.626 8.582 1.00 83.25 311 LYS A N 1
ATOM 2482 C CA . LYS A 1 311 ? -0.789 -10.767 9.509 1.00 83.25 311 LYS A CA 1
ATOM 2483 C C . LYS A 1 311 ? 0.236 -10.674 10.638 1.00 83.25 311 LYS A C 1
ATOM 2485 O O . LYS A 1 311 ? -0.026 -11.094 11.762 1.00 83.25 311 LYS A O 1
ATOM 2490 N N . SER A 1 312 ? 1.401 -10.093 10.351 1.00 81.62 312 SER A N 1
ATOM 2491 C CA . SER A 1 312 ? 2.486 -9.962 11.322 1.00 81.62 312 SER A CA 1
ATOM 2492 C C . SER A 1 312 ? 2.267 -8.848 12.359 1.00 81.62 312 SER A C 1
ATOM 2494 O O . SER A 1 312 ? 3.040 -8.755 13.314 1.00 81.62 312 SER A O 1
ATOM 2496 N N . LEU A 1 313 ? 1.205 -8.043 12.210 1.00 82.94 313 LEU A N 1
ATOM 2497 C CA . LEU A 1 313 ? 0.824 -6.978 13.143 1.00 82.94 313 LEU A CA 1
ATOM 2498 C C . LEU A 1 313 ? 0.386 -7.499 14.520 1.00 82.94 313 LEU A C 1
ATOM 2500 O O . LEU A 1 313 ? 0.412 -6.719 15.469 1.00 82.94 313 LEU A O 1
ATOM 2504 N N . SER A 1 314 ? 0.053 -8.792 14.656 1.00 78.50 314 SER A N 1
ATOM 2505 C CA . SER A 1 314 ? -0.367 -9.414 15.921 1.00 78.50 314 SER A CA 1
ATOM 2506 C C . SER A 1 314 ? 0.632 -9.166 17.062 1.00 78.50 314 SER A C 1
ATOM 2508 O O . SER A 1 314 ? 1.860 -9.259 16.893 1.00 78.50 314 SER A O 1
ATOM 2510 N N . THR A 1 315 ? 0.102 -8.883 18.250 1.00 75.19 315 THR A N 1
ATOM 2511 C CA . THR A 1 315 ? 0.914 -8.603 19.441 1.00 75.19 315 THR A CA 1
ATOM 2512 C C . THR A 1 315 ? 1.490 -9.907 19.992 1.00 75.19 315 THR A C 1
ATOM 2514 O O . THR A 1 315 ? 0.871 -10.965 19.894 1.00 75.19 315 THR A O 1
ATOM 2517 N N . ALA A 1 316 ? 2.719 -9.858 20.506 1.00 71.38 316 ALA A N 1
ATOM 2518 C CA . ALA A 1 316 ? 3.343 -11.016 21.154 1.00 71.38 316 ALA A CA 1
ATOM 2519 C C . ALA A 1 316 ? 3.261 -10.935 22.686 1.00 71.38 316 ALA A C 1
ATOM 2521 O O . ALA A 1 316 ? 3.666 -11.874 23.372 1.00 71.38 316 ALA A O 1
ATOM 2522 N N . PHE A 1 317 ? 2.760 -9.819 23.229 1.00 69.62 317 PHE A N 1
ATOM 2523 C CA . PHE A 1 317 ? 2.460 -9.713 24.651 1.00 69.62 317 PHE A CA 1
ATOM 2524 C C . PHE A 1 317 ? 1.325 -10.652 25.012 1.00 69.62 317 PHE A C 1
ATOM 2526 O O . PHE A 1 317 ? 0.277 -10.680 24.368 1.00 69.62 317 PHE A O 1
ATOM 2533 N N . LYS A 1 318 ? 1.524 -11.405 26.086 1.00 68.38 318 LYS A N 1
ATOM 2534 C CA . LYS A 1 318 ? 0.439 -12.192 26.645 1.00 68.38 318 LYS A CA 1
ATOM 2535 C C . LYS A 1 318 ? -0.468 -11.291 27.489 1.00 68.38 318 LYS A C 1
ATOM 2537 O O . LYS A 1 318 ? 0.011 -10.297 28.037 1.00 68.38 318 LYS A O 1
ATOM 2542 N N . PRO A 1 319 ? -1.743 -11.664 27.680 1.00 61.94 319 PRO A N 1
ATOM 2543 C CA . PRO A 1 319 ? -2.652 -10.952 28.581 1.00 61.94 319 PRO A CA 1
ATOM 2544 C C . PRO A 1 319 ? -2.063 -10.729 29.989 1.00 61.94 319 PRO A C 1
ATOM 2546 O O . PRO A 1 319 ? -2.210 -9.650 30.557 1.00 61.94 319 PRO A O 1
ATOM 2549 N N . GLU A 1 320 ? -1.292 -11.698 30.503 1.00 62.16 320 GLU A N 1
ATOM 2550 C CA . GLU A 1 320 ? -0.557 -11.599 31.776 1.00 62.16 320 GLU A CA 1
ATOM 2551 C C . GLU A 1 320 ? 0.466 -10.442 31.815 1.00 62.16 320 GLU A C 1
ATOM 2553 O O . GLU A 1 320 ? 0.683 -9.804 32.852 1.00 62.16 320 GLU A O 1
ATOM 2558 N N . ASP A 1 321 ? 1.083 -10.101 30.685 1.00 60.03 321 ASP A N 1
ATOM 2559 C CA . ASP A 1 321 ? 2.059 -9.014 30.592 1.00 60.03 321 ASP A CA 1
ATOM 2560 C C . ASP A 1 321 ? 1.396 -7.630 30.580 1.00 60.03 321 ASP A C 1
ATOM 2562 O O . ASP A 1 321 ? 2.048 -6.642 30.922 1.00 60.03 321 ASP A O 1
ATOM 2566 N N . LEU A 1 322 ? 0.102 -7.538 30.263 1.00 64.69 322 LEU A N 1
ATOM 2567 C CA . LEU A 1 322 ? -0.648 -6.278 30.178 1.00 64.69 322 LEU A CA 1
ATOM 2568 C C . LEU A 1 322 ? -1.395 -5.912 31.473 1.00 64.69 322 LEU A C 1
ATOM 2570 O O . LEU A 1 322 ? -2.171 -4.963 31.512 1.00 64.69 322 LEU A O 1
ATOM 2574 N N . LEU A 1 323 ? -1.139 -6.635 32.561 1.00 63.25 323 LEU A N 1
ATOM 2575 C CA . LEU A 1 323 ? -1.707 -6.332 33.872 1.00 63.25 323 LEU A CA 1
ATOM 2576 C C . LEU A 1 323 ? -1.067 -5.066 34.479 1.00 63.25 323 LEU A C 1
ATOM 2578 O O . LEU A 1 323 ? 0.093 -5.120 34.902 1.00 63.25 323 LEU A O 1
ATOM 2582 N N . THR A 1 324 ? -1.833 -3.969 34.554 1.00 62.47 324 THR A N 1
ATOM 2583 C CA . THR A 1 324 ? -1.520 -2.735 35.310 1.00 62.47 324 THR A CA 1
ATOM 2584 C C . THR A 1 324 ? -1.624 -2.999 36.820 1.00 62.47 324 THR A C 1
ATOM 2586 O O . THR A 1 324 ? -0.614 -3.110 37.517 1.00 62.47 324 THR A O 1
ATOM 2589 N N . SER A 1 325 ? -2.857 -3.169 37.321 1.00 62.25 325 SER A N 1
ATOM 2590 C CA . SER A 1 325 ? -3.182 -3.541 38.701 1.00 62.25 325 SER A CA 1
ATOM 2591 C C . SER A 1 325 ? -4.489 -4.346 38.748 1.00 62.25 325 SER A C 1
ATOM 2593 O O . SER A 1 325 ? -5.444 -4.074 38.024 1.00 62.25 325 SER A O 1
ATOM 2595 N N . GLU A 1 326 ? -4.534 -5.370 39.598 1.00 63.62 326 GLU A N 1
ATOM 2596 C CA . GLU A 1 326 ? -5.659 -6.315 39.682 1.00 63.62 326 GLU A CA 1
ATOM 2597 C C . GLU A 1 326 ? -6.962 -5.642 40.150 1.00 63.62 326 GLU A C 1
ATOM 2599 O O . GLU A 1 326 ? -8.056 -6.016 39.738 1.00 63.62 326 GLU A O 1
ATOM 2604 N N . THR A 1 327 ? -6.854 -4.618 40.998 1.00 63.78 327 THR A N 1
ATOM 2605 C CA . THR A 1 327 ? -8.004 -3.887 41.540 1.00 63.78 327 THR A CA 1
ATOM 2606 C C . THR A 1 327 ? -8.674 -2.998 40.499 1.00 63.78 327 THR A C 1
ATOM 2608 O O . THR A 1 327 ? -9.898 -3.017 40.414 1.00 63.78 327 THR A O 1
ATOM 2611 N N . LEU A 1 328 ? -7.894 -2.272 39.686 1.00 65.75 328 LEU A N 1
ATOM 2612 C CA . LEU A 1 328 ? -8.440 -1.400 38.637 1.00 65.75 328 LEU A CA 1
ATOM 2613 C C . LEU A 1 328 ? -9.126 -2.220 37.541 1.00 65.75 328 LEU A C 1
ATOM 2615 O O . LEU A 1 328 ? -10.214 -1.873 37.099 1.00 65.75 328 LEU A O 1
ATOM 2619 N N . ILE A 1 329 ? -8.538 -3.358 37.166 1.00 66.69 329 ILE A N 1
ATOM 2620 C CA . ILE A 1 329 ? -9.106 -4.251 36.146 1.00 66.69 329 ILE A CA 1
ATOM 2621 C C . ILE A 1 329 ? -10.428 -4.873 36.627 1.00 66.69 329 ILE A C 1
ATOM 2623 O O . ILE A 1 329 ? -11.371 -5.011 35.849 1.00 66.69 329 ILE A O 1
ATOM 2627 N N . ARG A 1 330 ? -10.539 -5.220 37.918 1.00 69.25 330 ARG A N 1
ATOM 2628 C CA . ARG A 1 330 ? -11.812 -5.689 38.496 1.00 69.25 330 ARG A CA 1
ATOM 2629 C C . ARG A 1 330 ? -12.881 -4.598 38.528 1.00 69.25 330 ARG A C 1
ATOM 2631 O O . ARG A 1 330 ? -14.050 -4.903 38.308 1.00 69.25 330 ARG A O 1
ATOM 2638 N N . GLU A 1 331 ? -12.503 -3.355 38.814 1.00 72.56 331 GLU A N 1
ATOM 2639 C CA . GLU A 1 331 ? -13.427 -2.218 38.783 1.00 72.56 331 GLU A CA 1
ATOM 2640 C C . GLU A 1 331 ? -13.951 -1.969 37.362 1.00 72.56 331 GLU A C 1
ATOM 2642 O O . GLU A 1 331 ? -15.165 -1.909 37.165 1.00 72.56 331 GLU A O 1
ATOM 2647 N N . GLU A 1 332 ? -13.058 -1.956 36.369 1.00 73.88 332 GLU A N 1
ATOM 2648 C CA . GLU A 1 332 ? -13.412 -1.828 34.950 1.00 73.88 332 GLU A CA 1
ATOM 2649 C C . GLU A 1 332 ? -14.334 -2.967 34.486 1.00 73.88 332 GLU A C 1
ATOM 2651 O O . GLU A 1 332 ? -15.347 -2.732 33.825 1.00 73.88 332 GLU A O 1
ATOM 2656 N N . LEU A 1 333 ? -14.044 -4.210 34.888 1.00 80.06 333 LEU A N 1
ATOM 2657 C CA . LEU A 1 333 ? -14.904 -5.358 34.598 1.00 80.06 333 LEU A CA 1
ATOM 2658 C C . LEU A 1 333 ? -16.316 -5.171 35.164 1.00 80.06 333 LEU A C 1
ATOM 2660 O O . LEU A 1 333 ? -17.294 -5.446 34.464 1.00 80.06 333 LEU A O 1
ATOM 2664 N N . MET A 1 334 ? -16.442 -4.695 36.406 1.00 78.44 334 MET A N 1
ATOM 2665 C CA . MET A 1 334 ? -17.752 -4.447 37.013 1.00 78.44 334 MET A CA 1
ATOM 2666 C C . MET A 1 334 ? -18.515 -3.331 36.291 1.00 78.44 334 MET A C 1
ATOM 2668 O O . MET A 1 334 ? -19.724 -3.455 36.082 1.00 78.44 334 MET A O 1
ATOM 2672 N N . GLU A 1 335 ? -17.830 -2.267 35.871 1.00 82.62 335 GLU A N 1
ATOM 2673 C CA . GLU A 1 335 ? -18.433 -1.181 35.094 1.00 82.62 335 GLU A CA 1
ATOM 2674 C C . GLU A 1 335 ? -18.965 -1.680 33.744 1.00 82.62 335 GLU A C 1
ATOM 2676 O O . GLU A 1 335 ? -20.130 -1.451 33.408 1.00 82.62 335 GLU A O 1
ATOM 2681 N N . LYS A 1 336 ? -18.159 -2.454 33.011 1.00 82.62 336 LYS A N 1
ATOM 2682 C CA . LYS A 1 336 ? -18.535 -3.040 31.716 1.00 82.62 336 LYS A CA 1
ATOM 2683 C C . LYS A 1 336 ? -19.690 -4.028 31.828 1.00 82.62 336 LYS A C 1
ATOM 2685 O O . LYS A 1 336 ? -20.616 -4.005 31.015 1.00 82.62 336 LYS A O 1
ATOM 2690 N N . GLN A 1 337 ? -19.679 -4.875 32.858 1.00 83.75 337 GLN A N 1
ATOM 2691 C CA . GLN A 1 337 ? -20.786 -5.789 33.145 1.00 83.75 337 GLN A CA 1
ATOM 2692 C C . GLN A 1 337 ? -22.087 -5.034 33.433 1.00 83.75 337 GLN A C 1
ATOM 2694 O O . GLN A 1 337 ? -23.149 -5.438 32.951 1.00 83.75 337 GLN A O 1
ATOM 2699 N N . LYS A 1 338 ? -22.009 -3.917 34.165 1.00 87.12 338 LYS A N 1
ATOM 2700 C CA . LYS A 1 338 ? -23.158 -3.049 34.436 1.00 87.12 338 LYS A CA 1
ATOM 2701 C C . LYS A 1 338 ? -23.680 -2.378 33.163 1.00 87.12 338 LYS A C 1
ATOM 2703 O O . LYS A 1 338 ? -24.890 -2.390 32.948 1.00 87.12 338 LYS A O 1
ATOM 2708 N N . GLU A 1 339 ? -22.806 -1.842 32.308 1.00 86.06 339 GLU A N 1
ATOM 2709 C CA . GLU A 1 339 ? -23.200 -1.246 31.018 1.00 86.06 339 GLU A CA 1
ATOM 2710 C C . GLU A 1 339 ? -23.932 -2.270 30.137 1.00 86.06 339 GLU A C 1
ATOM 2712 O O . GLU A 1 339 ? -25.025 -1.994 29.636 1.00 86.06 339 GLU A O 1
ATOM 2717 N N . ARG A 1 340 ? -23.390 -3.492 30.020 1.00 87.25 340 ARG A N 1
ATOM 2718 C CA . ARG A 1 340 ? -24.029 -4.581 29.264 1.00 87.25 340 ARG A CA 1
ATOM 2719 C C . ARG A 1 340 ? -25.409 -4.934 29.820 1.00 87.25 340 ARG A C 1
ATOM 2721 O O . ARG A 1 340 ? -26.339 -5.130 29.043 1.00 87.25 340 ARG A O 1
ATOM 2728 N N . ALA A 1 341 ? -25.551 -5.022 31.144 1.00 85.62 341 ALA A N 1
ATOM 2729 C CA . ALA A 1 341 ? -26.831 -5.335 31.780 1.00 85.62 341 ALA A CA 1
ATOM 2730 C C . ALA A 1 341 ? -27.903 -4.277 31.465 1.00 85.62 341 ALA A C 1
ATOM 2732 O O . ALA A 1 341 ? -29.025 -4.635 31.115 1.00 85.62 341 ALA A O 1
ATOM 2733 N N . ILE A 1 342 ? -27.536 -2.991 31.506 1.00 89.69 342 ILE A N 1
ATOM 2734 C CA . ILE A 1 342 ? -28.437 -1.880 31.164 1.00 89.69 342 ILE A CA 1
ATOM 2735 C C . ILE A 1 342 ? -28.868 -1.958 29.692 1.00 89.69 342 ILE A C 1
ATOM 2737 O O . ILE A 1 342 ? -30.050 -1.803 29.389 1.00 89.69 342 ILE A O 1
ATOM 2741 N N . LEU A 1 343 ? -27.941 -2.223 28.765 1.00 88.62 343 LEU A N 1
ATOM 2742 C CA . LEU A 1 343 ? -28.273 -2.344 27.340 1.00 88.62 343 LEU A CA 1
ATOM 2743 C C . LEU A 1 343 ? -29.155 -3.562 27.042 1.00 88.62 343 LEU A C 1
ATOM 2745 O O . LEU A 1 343 ? -30.053 -3.469 26.209 1.00 88.62 343 LEU A O 1
ATOM 2749 N N . LEU A 1 344 ? -28.945 -4.685 27.733 1.00 87.75 344 LEU A N 1
ATOM 2750 C CA . LEU A 1 344 ? -29.815 -5.860 27.623 1.00 87.75 344 LEU A CA 1
ATOM 2751 C C . LEU A 1 344 ? -31.235 -5.567 28.123 1.00 87.75 344 LEU A C 1
ATOM 2753 O O . LEU A 1 344 ? -32.203 -5.975 27.484 1.00 87.75 344 LEU A O 1
ATOM 2757 N N . GLU A 1 345 ? -31.371 -4.830 29.226 1.00 88.19 345 GLU A N 1
ATOM 2758 C CA . GLU A 1 345 ? -32.673 -4.387 29.732 1.00 88.19 345 GLU A CA 1
ATOM 2759 C C . GLU A 1 345 ? -33.388 -3.485 28.715 1.00 88.19 345 GLU A C 1
ATOM 2761 O O . GLU A 1 345 ? -34.549 -3.728 28.380 1.00 88.19 345 GLU A O 1
ATOM 2766 N N . GLN A 1 346 ? -32.682 -2.502 28.147 1.00 86.19 346 GLN A N 1
ATOM 2767 C CA . GLN A 1 346 ? -33.224 -1.629 27.102 1.00 86.19 346 GLN A CA 1
ATOM 2768 C C . GLN A 1 346 ? -33.636 -2.410 25.851 1.00 86.19 346 GLN A C 1
ATOM 2770 O O . GLN A 1 346 ? -34.729 -2.200 25.324 1.00 86.19 346 GLN A O 1
ATOM 2775 N N . LEU A 1 347 ? -32.804 -3.349 25.401 1.00 86.06 347 LEU A N 1
ATOM 2776 C CA . LEU A 1 347 ? -33.111 -4.216 24.269 1.00 86.06 347 LEU A CA 1
ATOM 2777 C C . LEU A 1 347 ? -34.377 -5.040 24.528 1.00 86.06 347 LEU A C 1
ATOM 2779 O O . LEU A 1 347 ? -35.215 -5.152 23.637 1.00 86.06 347 LEU A O 1
ATOM 2783 N N . ASN A 1 348 ? -34.552 -5.580 25.736 1.00 83.56 348 ASN A N 1
ATOM 2784 C CA . ASN A 1 348 ? -35.752 -6.337 26.092 1.00 83.56 348 ASN A CA 1
ATOM 2785 C C . ASN A 1 348 ? -37.012 -5.461 26.067 1.00 83.56 348 ASN A C 1
ATOM 2787 O O . ASN A 1 348 ? -38.055 -5.923 25.610 1.00 83.56 348 ASN A O 1
ATOM 2791 N N . ILE A 1 349 ? -36.915 -4.191 26.476 1.00 85.44 349 ILE A N 1
ATOM 2792 C CA . ILE A 1 349 ? -38.014 -3.221 26.361 1.00 85.44 349 ILE A CA 1
ATOM 2793 C C . ILE A 1 349 ? -38.363 -2.969 24.885 1.00 85.44 349 ILE A C 1
ATOM 2795 O O . ILE A 1 349 ? -39.538 -3.006 24.520 1.00 85.44 349 ILE A O 1
ATOM 2799 N N . PHE A 1 350 ? -37.364 -2.762 24.021 1.00 80.81 350 PHE A N 1
ATOM 2800 C CA . PHE A 1 350 ? -37.592 -2.521 22.592 1.00 80.81 350 PHE A CA 1
ATOM 2801 C C . PHE A 1 350 ? -38.115 -3.752 21.844 1.00 80.81 350 PHE A C 1
ATOM 2803 O O . PHE A 1 350 ? -38.981 -3.601 20.984 1.00 80.81 350 PHE A O 1
ATOM 2810 N N . LYS A 1 351 ? -37.657 -4.959 22.198 1.00 78.00 351 LYS A N 1
ATOM 2811 C CA . LYS A 1 351 ? -38.201 -6.219 21.667 1.00 78.00 351 LYS A CA 1
ATOM 2812 C C . LYS A 1 351 ? -39.623 -6.487 22.155 1.00 78.00 351 LYS A C 1
ATOM 2814 O O . LYS A 1 351 ? -40.451 -6.954 21.385 1.00 78.00 351 LYS A O 1
ATOM 2819 N N . ALA A 1 352 ? -39.946 -6.156 23.406 1.00 76.25 352 ALA A N 1
ATOM 2820 C CA . ALA A 1 352 ? -41.314 -6.264 23.919 1.00 76.25 352 ALA A CA 1
ATOM 2821 C C . ALA A 1 352 ? -42.284 -5.272 23.245 1.00 76.25 352 ALA A C 1
ATOM 2823 O O . ALA A 1 352 ? -43.489 -5.518 23.212 1.00 76.25 352 ALA A O 1
ATOM 2824 N N . ALA A 1 353 ? -41.766 -4.166 22.703 1.00 71.81 353 ALA A N 1
ATOM 2825 C CA . ALA A 1 353 ? -42.524 -3.179 21.937 1.00 71.81 353 ALA A CA 1
ATOM 2826 C C . ALA A 1 353 ? -42.627 -3.503 20.430 1.00 71.81 353 ALA A C 1
ATOM 2828 O O . ALA A 1 353 ? -43.298 -2.768 19.702 1.00 71.81 353 ALA A O 1
ATOM 2829 N N . GLU A 1 354 ? -41.984 -4.574 19.951 1.00 66.62 354 GLU A N 1
ATOM 2830 C CA . GLU A 1 354 ? -41.965 -4.948 18.536 1.00 66.62 354 GLU A CA 1
ATOM 2831 C C . GLU A 1 354 ? -43.353 -5.437 18.083 1.00 66.62 354 GLU A C 1
ATOM 2833 O O . GLU A 1 354 ? -43.880 -6.442 18.564 1.00 66.62 354 GLU A O 1
ATOM 2838 N N . GLN A 1 355 ? -43.968 -4.707 17.150 1.00 66.19 355 GLN A N 1
ATOM 2839 C CA . GLN A 1 355 ? -45.177 -5.141 16.453 1.00 66.19 355 GLN A CA 1
ATOM 2840 C C . GLN A 1 355 ? -44.809 -5.695 15.078 1.00 66.19 355 GLN A C 1
ATOM 2842 O O . GLN A 1 355 ? -44.028 -5.095 14.344 1.00 66.19 355 GLN A O 1
ATOM 2847 N N . ASP A 1 356 ? -45.418 -6.820 14.706 1.00 70.88 356 ASP A N 1
ATOM 2848 C CA . ASP A 1 356 ? -45.241 -7.429 13.388 1.00 70.88 356 ASP A CA 1
ATOM 2849 C C . ASP A 1 356 ? -45.929 -6.580 12.301 1.00 70.88 356 ASP A C 1
ATOM 2851 O O . ASP A 1 356 ? -47.123 -6.722 12.009 1.00 70.88 356 ASP A O 1
ATOM 2855 N N . VAL A 1 357 ? -45.163 -5.646 11.730 1.00 72.81 357 VAL A N 1
ATOM 2856 C CA . VAL A 1 357 ? -45.606 -4.738 10.662 1.00 72.81 357 VAL A CA 1
ATOM 2857 C C . VAL A 1 357 ? -46.020 -5.520 9.411 1.00 72.81 357 VAL A C 1
ATOM 2859 O O . VAL A 1 357 ? -46.978 -5.134 8.746 1.00 72.81 357 VAL A O 1
ATOM 2862 N N . GLU A 1 358 ? -45.379 -6.654 9.123 1.00 77.19 358 GLU A N 1
ATOM 2863 C CA . GLU A 1 358 ? -45.638 -7.456 7.922 1.00 77.19 358 GLU A CA 1
ATOM 2864 C C . GLU A 1 358 ? -46.981 -8.200 8.028 1.00 77.19 358 GLU A C 1
ATOM 2866 O O . GLU A 1 358 ? -47.796 -8.192 7.099 1.00 77.19 358 GLU A O 1
ATOM 2871 N N . ALA A 1 359 ? -47.300 -8.745 9.207 1.00 80.38 359 ALA A N 1
ATOM 2872 C CA . ALA A 1 359 ? -48.627 -9.297 9.477 1.00 80.38 359 ALA A CA 1
ATOM 2873 C C . ALA A 1 359 ? -49.735 -8.229 9.460 1.00 80.38 359 ALA A C 1
ATOM 2875 O O . ALA A 1 359 ? -50.870 -8.525 9.066 1.00 80.38 359 ALA A O 1
ATOM 2876 N N . LEU A 1 360 ? -49.438 -6.994 9.884 1.00 81.44 360 LEU A N 1
ATOM 2877 C CA . LEU A 1 360 ? -50.374 -5.868 9.803 1.00 81.44 360 LEU A CA 1
ATOM 2878 C C . LEU A 1 360 ? -50.611 -5.431 8.350 1.00 81.44 360 LEU A C 1
ATOM 2880 O O . LEU A 1 360 ? -51.758 -5.194 7.975 1.00 81.44 360 LEU A O 1
ATOM 2884 N N . GLU A 1 361 ? -49.576 -5.396 7.512 1.00 83.00 361 GLU A N 1
ATOM 2885 C CA . GLU A 1 361 ? -49.697 -5.099 6.078 1.00 83.00 361 GLU A CA 1
ATOM 2886 C C . GLU A 1 361 ? -50.485 -6.176 5.329 1.00 83.00 361 GLU A C 1
ATOM 2888 O O . GLU A 1 361 ? -51.356 -5.846 4.520 1.00 83.00 361 GLU A O 1
ATOM 2893 N N . ARG A 1 362 ? -50.298 -7.455 5.674 1.00 87.25 362 ARG A N 1
ATOM 2894 C CA . ARG A 1 362 ? -51.122 -8.542 5.127 1.00 87.25 362 ARG A CA 1
ATOM 2895 C C . ARG A 1 362 ? -52.603 -8.363 5.467 1.00 87.25 362 ARG A C 1
ATOM 2897 O O . ARG A 1 362 ? -53.451 -8.519 4.594 1.00 87.25 362 ARG A O 1
ATOM 2904 N N . LYS A 1 363 ? -52.924 -7.957 6.701 1.00 85.88 363 LYS A N 1
ATOM 2905 C CA . LYS A 1 363 ? -54.309 -7.644 7.108 1.00 85.88 363 LYS A CA 1
ATOM 2906 C C . LYS A 1 363 ? -54.886 -6.444 6.356 1.00 85.88 363 LYS A C 1
ATOM 2908 O O . LYS A 1 363 ? -56.083 -6.430 6.076 1.00 85.88 363 LYS A O 1
ATOM 2913 N N . VAL A 1 364 ? -54.067 -5.443 6.023 1.00 88.88 364 VAL A N 1
ATOM 2914 C CA . VAL A 1 364 ? -54.493 -4.311 5.181 1.00 88.88 364 VAL A CA 1
ATOM 2915 C C . VAL A 1 364 ? -54.831 -4.791 3.772 1.00 88.88 364 VAL A C 1
ATOM 2917 O O . VAL A 1 364 ? -55.860 -4.387 3.235 1.00 88.88 364 VAL A O 1
ATOM 2920 N N . GLU A 1 365 ? -54.026 -5.677 3.189 1.00 87.25 365 GLU A N 1
ATOM 2921 C CA . GLU A 1 365 ? -54.263 -6.197 1.838 1.00 87.25 365 GLU A CA 1
ATOM 2922 C C . GLU A 1 365 ? -55.467 -7.160 1.785 1.00 87.25 365 GLU A C 1
ATOM 2924 O O . GLU A 1 365 ? -56.293 -7.088 0.873 1.00 87.25 365 GLU A O 1
ATOM 2929 N N . GLU A 1 366 ? -55.666 -7.989 2.813 1.00 90.50 366 GLU A N 1
ATOM 2930 C CA . GLU A 1 366 ? -56.881 -8.804 2.995 1.00 90.50 366 GLU A CA 1
ATOM 2931 C C . GLU A 1 366 ? -58.143 -7.925 3.147 1.00 90.50 366 GLU A C 1
ATOM 2933 O O . GLU A 1 366 ? -59.182 -8.165 2.520 1.00 90.50 366 GLU A O 1
ATOM 2938 N N . ALA A 1 367 ? -58.066 -6.842 3.928 1.00 88.06 367 ALA A N 1
ATOM 2939 C CA . ALA A 1 367 ? -59.165 -5.883 4.061 1.00 88.06 367 ALA A CA 1
ATOM 2940 C C . ALA A 1 367 ? -59.414 -5.097 2.757 1.00 88.06 367 ALA A C 1
ATOM 2942 O O . ALA A 1 367 ? -60.552 -4.765 2.423 1.00 88.06 367 ALA A O 1
ATOM 2943 N N . ARG A 1 368 ? -58.364 -4.826 1.976 1.00 88.94 368 ARG A N 1
ATOM 2944 C CA . ARG A 1 368 ? -58.456 -4.145 0.679 1.00 88.94 368 ARG A CA 1
ATOM 2945 C C . ARG A 1 368 ? -59.096 -5.023 -0.387 1.00 88.94 368 ARG A C 1
ATOM 2947 O O . ARG A 1 368 ? -59.980 -4.560 -1.104 1.00 88.94 368 ARG A O 1
ATOM 2954 N N . THR A 1 369 ? -58.682 -6.279 -0.482 1.00 90.38 369 THR A N 1
ATOM 2955 C CA . THR A 1 369 ? -59.242 -7.245 -1.435 1.00 90.38 369 THR A CA 1
ATOM 2956 C C . THR A 1 369 ? -60.712 -7.529 -1.139 1.00 90.38 369 THR A C 1
ATOM 2958 O O . THR A 1 369 ? -61.526 -7.487 -2.058 1.00 90.38 369 THR A O 1
ATOM 2961 N N . SER A 1 370 ? -61.087 -7.708 0.132 1.00 86.69 370 SER A N 1
ATOM 2962 C CA . SER A 1 370 ? -62.496 -7.865 0.528 1.00 86.69 370 SER A CA 1
ATOM 2963 C C . SER A 1 370 ? -63.343 -6.618 0.244 1.00 86.69 370 SER A C 1
ATOM 2965 O O . SER A 1 370 ? -64.475 -6.742 -0.233 1.00 86.69 370 SER A O 1
ATOM 2967 N N . PHE A 1 371 ? -62.800 -5.411 0.444 1.00 91.12 371 PHE A N 1
ATOM 2968 C CA . PHE A 1 371 ? -63.465 -4.168 0.045 1.00 91.12 371 PHE A CA 1
ATOM 2969 C C . PHE A 1 371 ? -63.679 -4.089 -1.474 1.00 91.12 371 PHE A C 1
ATOM 2971 O O . PHE A 1 371 ? -64.788 -3.787 -1.913 1.00 91.12 371 PHE A O 1
ATOM 2978 N N . LEU A 1 372 ? -62.657 -4.400 -2.281 1.00 87.12 372 LEU A N 1
ATOM 2979 C CA . LEU A 1 372 ? -62.756 -4.398 -3.745 1.00 87.12 372 LEU A CA 1
ATOM 2980 C C . LEU A 1 372 ? -63.761 -5.439 -4.248 1.00 87.12 372 LEU A C 1
ATOM 2982 O O . LEU A 1 372 ? -64.629 -5.092 -5.037 1.00 87.12 372 LEU A O 1
ATOM 2986 N N . GLN A 1 373 ? -63.727 -6.667 -3.727 1.00 87.44 373 GLN A N 1
ATOM 2987 C CA . GLN A 1 373 ? -64.694 -7.712 -4.081 1.00 87.44 373 GLN A CA 1
ATOM 2988 C C . GLN A 1 373 ? -66.130 -7.310 -3.732 1.00 87.44 373 GLN A C 1
ATOM 2990 O O . GLN A 1 373 ? -67.036 -7.498 -4.539 1.00 87.44 373 GLN A O 1
ATOM 2995 N N . THR A 1 374 ? -66.347 -6.717 -2.554 1.00 82.81 374 THR A N 1
ATOM 2996 C CA . THR A 1 374 ? -67.685 -6.263 -2.137 1.00 82.81 374 THR A CA 1
ATOM 2997 C C . THR A 1 374 ? -68.162 -5.079 -2.982 1.00 82.81 374 THR A C 1
ATOM 2999 O O . THR A 1 374 ? -69.343 -4.990 -3.318 1.00 82.81 374 THR A O 1
ATOM 3002 N N . ARG A 1 375 ? -67.248 -4.185 -3.375 1.00 81.06 375 ARG A N 1
ATOM 3003 C CA . ARG A 1 375 ? -67.522 -3.067 -4.287 1.00 81.06 375 ARG A CA 1
ATOM 3004 C C . ARG A 1 375 ? -67.852 -3.555 -5.698 1.00 81.06 375 ARG A C 1
ATOM 3006 O O . ARG A 1 375 ? -68.799 -3.062 -6.301 1.00 81.06 375 ARG A O 1
ATOM 3013 N N . ASP A 1 376 ? -67.105 -4.516 -6.218 1.00 78.94 376 ASP A N 1
ATOM 3014 C CA . ASP A 1 376 ? -67.300 -5.038 -7.569 1.00 78.94 376 ASP A CA 1
ATOM 3015 C C . ASP A 1 376 ? -68.591 -5.876 -7.639 1.00 78.94 376 ASP A C 1
ATOM 3017 O O . ASP A 1 376 ? -69.395 -5.689 -8.549 1.00 78.94 376 ASP A O 1
ATOM 3021 N N . ALA A 1 377 ? -68.894 -6.666 -6.598 1.00 76.31 377 ALA A N 1
ATOM 3022 C CA . ALA A 1 377 ? -70.187 -7.337 -6.436 1.00 76.31 377 ALA A CA 1
ATOM 3023 C C . ALA A 1 377 ? -71.361 -6.351 -6.295 1.00 76.31 377 ALA A C 1
ATOM 3025 O O . ALA A 1 377 ? -72.494 -6.662 -6.673 1.00 76.31 377 ALA A O 1
ATOM 3026 N N . MET A 1 378 ? -71.120 -5.154 -5.752 1.00 68.25 378 MET A N 1
ATOM 3027 C CA . MET A 1 378 ? -72.106 -4.080 -5.776 1.00 68.25 378 MET A CA 1
ATOM 3028 C C . MET A 1 378 ? -72.316 -3.593 -7.216 1.00 68.25 378 MET A C 1
ATOM 3030 O O . MET A 1 378 ? -73.459 -3.569 -7.653 1.00 68.25 378 MET A O 1
ATOM 3034 N N . LEU A 1 379 ? -71.253 -3.284 -7.966 1.00 66.88 379 LEU A N 1
ATOM 3035 C CA . LEU A 1 379 ? -71.315 -2.762 -9.341 1.00 66.88 379 LEU A CA 1
ATOM 3036 C C . LEU A 1 379 ? -71.946 -3.736 -10.357 1.00 66.88 379 LEU A C 1
ATOM 3038 O O . LEU A 1 379 ? -72.765 -3.305 -11.163 1.00 66.88 379 LEU A O 1
ATOM 3042 N N . GLU A 1 380 ? -71.633 -5.036 -10.308 1.00 66.00 380 GLU A N 1
ATOM 3043 C CA . GLU A 1 380 ? -72.172 -6.037 -11.254 1.00 66.00 380 GLU A CA 1
ATOM 3044 C C . GLU A 1 380 ? -73.696 -6.210 -11.168 1.00 66.00 380 GLU A C 1
ATOM 3046 O O . GLU A 1 380 ? -74.356 -6.530 -12.157 1.00 66.00 380 GLU A O 1
ATOM 3051 N N . ASN A 1 381 ? -74.280 -5.981 -9.991 1.00 59.72 381 ASN A N 1
ATOM 3052 C CA . ASN A 1 381 ? -75.715 -6.158 -9.767 1.00 59.72 381 ASN A CA 1
ATOM 3053 C C . ASN A 1 381 ? -76.565 -4.958 -10.231 1.00 59.72 381 ASN A C 1
ATOM 3055 O O . ASN A 1 381 ? -77.797 -5.026 -10.174 1.00 59.72 381 ASN A O 1
ATOM 3059 N N . TYR A 1 382 ? -75.941 -3.885 -10.727 1.00 59.44 382 TYR A N 1
ATOM 3060 C CA . TYR A 1 382 ? -76.621 -2.708 -11.263 1.00 59.44 382 TYR A CA 1
ATOM 3061 C C . TYR A 1 382 ? -76.488 -2.641 -12.788 1.00 59.44 382 TYR A C 1
ATOM 3063 O O . TYR A 1 382 ? -75.622 -1.964 -13.329 1.00 59.44 382 TYR A O 1
ATOM 3071 N N . SER A 1 383 ? -77.386 -3.320 -13.502 1.00 54.47 383 SER A N 1
ATOM 3072 C CA . SER A 1 383 ? -77.652 -2.983 -14.907 1.00 54.47 383 SER A CA 1
ATOM 3073 C C . SER A 1 383 ? -78.652 -1.822 -14.970 1.00 54.47 383 SER A C 1
ATOM 3075 O O . SER A 1 383 ? -79.586 -1.771 -14.166 1.00 54.47 383 SER A O 1
ATOM 3077 N N . ASP A 1 384 ? -78.495 -0.903 -15.928 1.00 52.78 384 ASP A N 1
ATOM 3078 C CA . ASP A 1 384 ? -79.320 0.316 -16.080 1.00 52.78 384 ASP A CA 1
ATOM 3079 C C . ASP A 1 384 ? -80.840 0.049 -16.082 1.00 52.78 384 ASP A C 1
ATOM 3081 O O . ASP A 1 384 ? -81.643 0.893 -15.680 1.00 52.78 384 ASP A O 1
ATOM 3085 N N . ALA A 1 385 ? -81.258 -1.152 -16.492 1.00 50.31 385 ALA A N 1
ATOM 3086 C CA . ALA A 1 385 ? -82.656 -1.579 -16.476 1.00 50.31 385 ALA A CA 1
ATOM 3087 C C . ALA A 1 385 ? -83.206 -1.827 -15.055 1.00 50.31 385 ALA A C 1
ATOM 3089 O O . ALA A 1 385 ? -84.383 -1.574 -14.796 1.00 50.31 385 ALA A O 1
ATOM 3090 N N . ALA A 1 386 ? -82.367 -2.300 -14.130 1.00 53.88 386 ALA A N 1
ATOM 3091 C CA . ALA A 1 386 ? -82.722 -2.510 -12.728 1.00 53.88 386 ALA A CA 1
ATOM 3092 C C . ALA A 1 386 ? -82.767 -1.193 -11.946 1.00 53.88 386 ALA A C 1
ATOM 3094 O O . ALA A 1 386 ? -83.667 -1.002 -11.129 1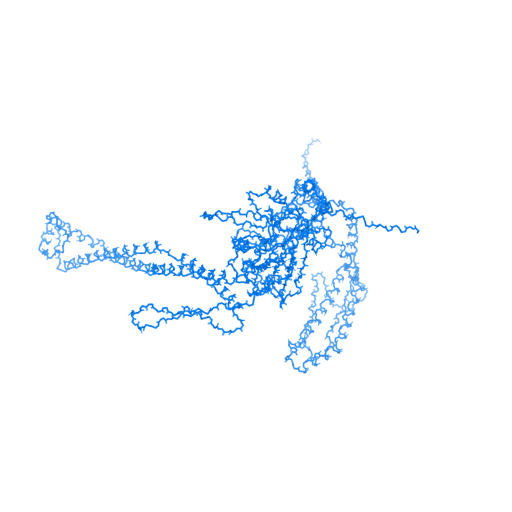.00 53.88 386 ALA A O 1
ATOM 3095 N N . ILE A 1 387 ? -81.836 -0.277 -12.233 1.00 50.75 387 ILE A N 1
ATOM 3096 C CA . ILE A 1 387 ? -81.797 1.056 -11.620 1.00 50.75 387 ILE A CA 1
ATOM 3097 C C . ILE A 1 387 ? -83.054 1.847 -11.991 1.00 50.75 387 ILE A C 1
ATOM 3099 O O . ILE A 1 387 ? -83.716 2.348 -11.092 1.00 50.75 387 ILE A O 1
ATOM 3103 N N . ASN A 1 388 ? -83.459 1.864 -13.266 1.00 51.69 388 ASN A N 1
ATOM 3104 C CA . ASN A 1 388 ? -84.677 2.563 -13.697 1.00 51.69 388 ASN A CA 1
ATOM 3105 C C . ASN A 1 388 ? -85.958 2.008 -13.044 1.00 51.69 388 ASN A C 1
ATOM 3107 O O . ASN A 1 388 ? -86.851 2.767 -12.674 1.00 51.69 388 ASN A O 1
ATOM 3111 N N . ALA A 1 389 ? -86.066 0.684 -12.873 1.00 52.12 389 ALA A N 1
ATOM 3112 C CA . ALA A 1 389 ? -87.228 0.067 -12.226 1.00 52.12 389 ALA A CA 1
ATOM 3113 C C . ALA A 1 389 ? -87.293 0.373 -10.718 1.00 52.12 389 ALA A C 1
ATOM 3115 O O . ALA A 1 389 ? -88.377 0.526 -10.153 1.00 52.12 389 ALA A O 1
ATOM 3116 N N . ILE A 1 390 ? -86.129 0.473 -10.076 1.00 53.44 390 ILE A N 1
ATOM 3117 C CA . ILE A 1 390 ? -85.989 0.815 -8.662 1.00 53.44 390 ILE A CA 1
ATOM 3118 C C . ILE A 1 390 ? -86.190 2.324 -8.444 1.00 53.44 390 ILE A C 1
ATOM 3120 O O . ILE A 1 390 ? -86.888 2.691 -7.504 1.00 53.44 390 ILE A O 1
ATOM 3124 N N . GLU A 1 391 ? -85.683 3.192 -9.325 1.00 52.16 391 GLU A N 1
ATOM 3125 C CA . GLU A 1 391 ? -85.988 4.631 -9.329 1.00 52.16 391 GLU A CA 1
ATOM 3126 C C . GLU A 1 391 ? -87.484 4.871 -9.494 1.00 52.16 391 GLU A C 1
ATOM 3128 O O . GLU A 1 391 ? -88.059 5.596 -8.694 1.00 52.16 391 GLU A O 1
ATOM 3133 N N . MET A 1 392 ? -88.147 4.204 -10.444 1.00 54.53 392 MET A N 1
ATOM 3134 C CA . MET A 1 392 ? -89.592 4.356 -10.644 1.00 54.53 392 MET A CA 1
ATOM 3135 C C . MET A 1 392 ? -90.398 3.910 -9.411 1.00 54.53 392 MET A C 1
ATOM 3137 O O . MET A 1 392 ? -91.417 4.515 -9.084 1.00 54.53 392 MET A O 1
ATOM 3141 N N . TYR A 1 393 ? -89.930 2.886 -8.691 1.00 55.06 393 TYR A N 1
ATOM 3142 C CA . TYR A 1 393 ? -90.514 2.452 -7.419 1.00 55.06 393 TYR A CA 1
ATOM 3143 C C . TYR A 1 393 ? -90.254 3.458 -6.284 1.00 55.06 393 TYR A C 1
ATOM 3145 O O . TYR A 1 393 ? -91.176 3.802 -5.543 1.00 55.06 393 TYR A O 1
ATOM 3153 N N . PHE A 1 394 ? -89.027 3.971 -6.153 1.00 52.06 394 PHE A N 1
ATOM 3154 C CA . PHE A 1 394 ? -88.682 4.969 -5.138 1.00 52.06 394 PHE A CA 1
ATOM 3155 C C . PHE A 1 394 ? -89.333 6.331 -5.397 1.00 52.06 394 PHE A C 1
ATOM 3157 O O . PHE A 1 394 ? -89.703 6.986 -4.429 1.00 52.06 394 PHE A O 1
ATOM 3164 N N . ASP A 1 395 ? -89.562 6.731 -6.649 1.00 53.94 395 ASP A N 1
ATOM 3165 C CA . ASP A 1 395 ? -90.316 7.942 -7.002 1.00 53.94 395 ASP A CA 1
ATOM 3166 C C . ASP A 1 395 ? -91.788 7.831 -6.572 1.00 53.94 395 ASP A C 1
ATOM 3168 O O . ASP A 1 395 ? -92.380 8.793 -6.076 1.00 53.94 395 ASP A O 1
ATOM 3172 N N . VAL A 1 396 ? -92.383 6.639 -6.694 1.00 54.47 396 VAL A N 1
ATOM 3173 C CA . VAL A 1 396 ? -93.736 6.350 -6.188 1.00 54.47 396 VAL A CA 1
ATOM 3174 C C . VAL A 1 396 ? -93.754 6.336 -4.654 1.00 54.47 396 VAL A C 1
ATOM 3176 O O . VAL A 1 396 ? -94.630 6.952 -4.046 1.00 54.47 396 VAL A O 1
ATOM 3179 N N . GLN A 1 397 ? -92.757 5.720 -4.012 1.00 53.66 397 GLN A N 1
ATOM 3180 C CA . GLN A 1 397 ? -92.638 5.690 -2.549 1.00 53.66 397 GLN A CA 1
ATOM 3181 C C . GLN A 1 397 ? -92.385 7.089 -1.958 1.00 53.66 397 GLN A C 1
ATOM 3183 O O . GLN A 1 397 ? -92.947 7.433 -0.921 1.00 53.66 397 GLN A O 1
ATOM 3188 N N . ALA A 1 398 ? -91.581 7.923 -2.623 1.00 52.44 398 ALA A N 1
ATOM 3189 C CA . ALA A 1 398 ? -91.277 9.290 -2.206 1.00 52.44 398 ALA A CA 1
ATOM 3190 C C . ALA A 1 398 ? -92.475 10.240 -2.370 1.00 52.44 398 ALA A C 1
ATOM 3192 O O . ALA A 1 398 ? -92.581 11.211 -1.624 1.00 52.44 398 ALA A O 1
ATOM 3193 N N . ARG A 1 399 ? -93.401 9.955 -3.298 1.00 51.31 399 ARG A N 1
ATOM 3194 C CA . ARG A 1 399 ? -94.679 10.682 -3.421 1.00 51.31 399 ARG A CA 1
ATOM 3195 C C . ARG A 1 399 ? -95.703 10.288 -2.352 1.00 51.31 399 ARG A C 1
ATOM 3197 O O . ARG A 1 399 ? -96.522 11.128 -1.991 1.00 51.31 399 ARG A O 1
ATOM 3204 N N . ASN A 1 400 ? -95.639 9.057 -1.839 1.00 50.75 400 ASN A N 1
ATOM 3205 C CA . ASN A 1 400 ? -96.540 8.551 -0.795 1.00 50.75 400 ASN A CA 1
ATOM 3206 C C . ASN A 1 400 ? -95.991 8.677 0.636 1.00 50.75 400 ASN A C 1
ATOM 3208 O O . ASN A 1 400 ? -96.757 8.553 1.590 1.00 50.75 400 ASN A O 1
ATOM 3212 N N . SER A 1 401 ? -94.693 8.923 0.820 1.00 46.69 401 SER A N 1
ATOM 3213 C CA . SER A 1 401 ? -94.118 9.102 2.152 1.00 46.69 401 SER A CA 1
ATOM 3214 C C . SER A 1 401 ? -94.165 10.565 2.571 1.00 46.69 401 SER A C 1
ATOM 3216 O O . SER A 1 401 ? -93.480 11.418 2.006 1.00 46.69 401 SER A O 1
ATOM 3218 N N . ASP A 1 402 ? -94.906 10.835 3.644 1.00 37.47 402 ASP A N 1
ATOM 3219 C CA . ASP A 1 402 ? -94.743 12.062 4.412 1.00 37.47 402 ASP A CA 1
ATOM 3220 C C . ASP A 1 402 ? -93.272 12.175 4.862 1.00 37.47 402 ASP A C 1
ATOM 3222 O O . ASP A 1 402 ? -92.614 11.178 5.196 1.00 37.47 402 ASP A O 1
ATOM 3226 N N . LYS A 1 403 ? -92.712 13.381 4.762 1.00 47.41 403 LYS A N 1
ATOM 3227 C CA . LYS A 1 403 ? -91.267 13.628 4.864 1.00 47.41 403 LYS A CA 1
ATOM 3228 C C . LYS A 1 403 ? -90.730 13.196 6.235 1.00 47.41 403 LYS A C 1
ATOM 3230 O O . LYS A 1 403 ? -91.098 13.788 7.244 1.00 47.41 403 LYS A O 1
ATOM 3235 N N . GLY A 1 404 ? -89.764 12.269 6.263 1.00 44.38 404 GLY A N 1
ATOM 3236 C CA . GLY A 1 404 ? -88.794 12.213 7.370 1.00 44.38 404 GLY A CA 1
ATOM 3237 C C . GLY A 1 404 ? -88.512 10.880 8.069 1.00 44.38 404 GLY A C 1
ATOM 3238 O O . GLY A 1 404 ? -87.962 10.918 9.168 1.00 44.38 404 GLY A O 1
ATOM 3239 N N . LYS A 1 405 ? -88.804 9.707 7.491 1.00 38.69 405 LYS A N 1
ATOM 3240 C CA . LYS A 1 405 ? -88.287 8.426 8.020 1.00 38.69 405 LYS A CA 1
ATOM 3241 C C . LYS A 1 405 ? -87.448 7.696 6.976 1.00 38.69 405 LYS A C 1
ATOM 3243 O O . LYS A 1 405 ? -87.869 7.540 5.837 1.00 38.69 405 LYS A O 1
ATOM 3248 N N . GLY A 1 406 ? -86.238 7.301 7.378 1.00 44.62 406 GLY A N 1
ATOM 3249 C CA . GLY A 1 406 ? -85.287 6.571 6.541 1.00 44.62 406 GLY A CA 1
ATOM 3250 C C . GLY A 1 406 ? -85.883 5.289 5.959 1.00 44.62 406 GLY A C 1
ATOM 3251 O O . GLY A 1 406 ? -86.763 4.672 6.562 1.00 44.62 406 GLY A O 1
ATOM 3252 N N . ILE A 1 407 ? -85.387 4.921 4.775 1.00 40.81 407 ILE A N 1
ATOM 3253 C CA . ILE A 1 407 ? -85.827 3.774 3.976 1.00 40.81 407 ILE A CA 1
ATOM 3254 C C . ILE A 1 407 ? -85.648 2.495 4.805 1.00 40.81 407 ILE A C 1
ATOM 3256 O O . ILE A 1 407 ? -84.554 1.949 4.923 1.00 40.81 407 ILE A O 1
ATOM 3260 N N . THR A 1 408 ? -86.738 2.043 5.413 1.00 43.44 408 THR A N 1
ATOM 3261 C CA . THR A 1 408 ? -86.872 0.726 6.037 1.00 43.44 408 THR A CA 1
ATOM 3262 C C . THR A 1 408 ? -87.545 -0.204 5.033 1.00 43.44 408 THR A C 1
ATOM 3264 O O . THR A 1 408 ? -88.219 0.261 4.110 1.00 43.44 408 THR A O 1
ATOM 3267 N N . VAL A 1 409 ? -87.303 -1.515 5.150 1.00 41.78 409 VAL A N 1
ATOM 3268 C CA . VAL A 1 409 ? -87.939 -2.525 4.293 1.00 41.78 409 VAL A CA 1
ATOM 3269 C C . VAL A 1 409 ? -89.446 -2.295 4.347 1.00 41.78 409 VAL A C 1
ATOM 3271 O O . VAL A 1 409 ? -90.049 -2.404 5.410 1.00 41.78 409 VAL A O 1
ATOM 3274 N N . ALA A 1 410 ? -90.040 -1.944 3.210 1.00 45.06 410 ALA A N 1
ATOM 3275 C CA . ALA A 1 410 ? -91.481 -1.887 3.068 1.00 45.06 410 ALA A CA 1
ATOM 3276 C C . ALA A 1 410 ? -92.019 -3.323 3.148 1.00 45.06 410 ALA A C 1
ATOM 3278 O O . ALA A 1 410 ? -92.149 -4.013 2.136 1.00 45.06 410 ALA A O 1
ATOM 3279 N N . GLU A 1 411 ? -92.266 -3.813 4.361 1.00 46.19 411 GLU A N 1
ATOM 3280 C CA . GLU A 1 411 ? -93.084 -5.011 4.551 1.00 46.19 411 GLU A CA 1
ATOM 3281 C C . GLU A 1 411 ? -94.556 -4.734 4.200 1.00 46.19 411 GLU A C 1
ATOM 3283 O O . GLU A 1 411 ? -95.227 -5.655 3.742 1.00 46.19 411 GLU A O 1
ATOM 3288 N N . ASP A 1 412 ? -94.986 -3.465 4.243 1.00 45.97 412 ASP A N 1
ATOM 3289 C CA . ASP A 1 412 ? -96.391 -3.044 4.116 1.00 45.97 412 ASP A CA 1
ATOM 3290 C C . ASP A 1 412 ? -96.751 -2.341 2.790 1.00 45.97 412 ASP A C 1
ATOM 3292 O O . ASP A 1 412 ? -97.714 -1.582 2.734 1.00 45.97 412 ASP A O 1
ATOM 3296 N N . VAL A 1 413 ? -96.000 -2.546 1.701 1.00 51.56 413 VAL A N 1
ATOM 3297 C CA . VAL A 1 413 ? -96.465 -2.098 0.372 1.00 51.56 413 VAL A CA 1
ATOM 3298 C C . VAL A 1 413 ? -97.206 -3.253 -0.287 1.00 51.56 413 VAL A C 1
ATOM 3300 O O . VAL A 1 413 ? -96.610 -4.161 -0.876 1.00 51.56 413 VAL A O 1
ATOM 3303 N N . GLU A 1 414 ? -98.530 -3.243 -0.155 1.00 54.03 414 GLU A N 1
ATOM 3304 C CA . GLU A 1 414 ? -99.386 -4.206 -0.830 1.00 54.03 414 GLU A CA 1
ATOM 3305 C C . GLU A 1 414 ? -99.387 -3.941 -2.341 1.00 54.03 414 GLU A C 1
ATOM 3307 O O . GLU A 1 414 ? -99.404 -2.808 -2.821 1.00 54.03 414 GLU A O 1
ATOM 3312 N N . ARG A 1 415 ? -99.412 -5.018 -3.133 1.00 51.44 415 ARG A N 1
ATOM 3313 C CA . ARG A 1 415 ? -99.439 -4.973 -4.605 1.00 51.44 415 ARG A CA 1
ATOM 3314 C C . ARG A 1 415 ? -100.570 -4.097 -5.177 1.00 51.44 415 ARG A C 1
ATOM 3316 O O . ARG A 1 415 ? -100.473 -3.654 -6.321 1.00 51.44 415 ARG A O 1
ATOM 3323 N N . GLY A 1 416 ? -101.630 -3.874 -4.396 1.00 52.41 416 GLY A N 1
ATOM 3324 C CA . GLY A 1 416 ? -102.748 -2.997 -4.737 1.00 52.41 416 GLY A CA 1
ATOM 3325 C C . GLY A 1 416 ? -102.343 -1.532 -4.905 1.00 52.41 416 GLY A C 1
ATOM 3326 O O . GLY A 1 416 ? -102.746 -0.914 -5.888 1.00 52.41 416 GLY A O 1
ATOM 3327 N N . ASP A 1 417 ? -101.477 -1.008 -4.036 1.00 56.22 417 ASP A N 1
ATOM 3328 C CA . ASP A 1 417 ? -101.114 0.416 -4.027 1.00 56.22 417 ASP A CA 1
ATOM 3329 C C . ASP A 1 417 ? -100.215 0.795 -5.213 1.00 56.22 417 ASP A C 1
ATOM 3331 O O . ASP A 1 417 ? -100.376 1.852 -5.826 1.00 56.22 417 ASP A O 1
ATOM 3335 N N . LEU A 1 418 ? -99.317 -0.110 -5.618 1.00 54.50 418 LEU A N 1
ATOM 3336 C CA . LEU A 1 418 ? -98.493 0.059 -6.822 1.00 54.50 418 LEU A CA 1
ATOM 3337 C C . LEU A 1 418 ? -99.280 -0.121 -8.116 1.00 54.50 418 LEU A C 1
ATOM 3339 O O . LEU A 1 418 ? -99.040 0.614 -9.073 1.00 54.50 418 LEU A O 1
ATOM 3343 N N . ASN A 1 419 ? -100.230 -1.059 -8.161 1.00 55.59 419 ASN A N 1
ATOM 3344 C CA . ASN A 1 419 ? -101.098 -1.209 -9.328 1.00 55.59 419 ASN A CA 1
ATOM 3345 C C . ASN A 1 419 ? -102.011 0.013 -9.511 1.00 55.59 419 ASN A C 1
ATOM 3347 O O . ASN A 1 419 ? -102.182 0.458 -10.643 1.00 55.59 419 ASN A O 1
ATOM 3351 N N . GLY A 1 420 ? -102.509 0.607 -8.420 1.00 56.59 420 GLY A N 1
ATOM 3352 C CA . GLY A 1 420 ? -103.268 1.859 -8.468 1.00 56.59 420 GLY A CA 1
ATOM 3353 C C . GLY A 1 420 ? -102.446 3.038 -9.004 1.00 56.59 420 GLY A C 1
ATOM 3354 O O . GLY A 1 420 ? -102.925 3.797 -9.844 1.00 56.59 420 GLY A O 1
ATOM 3355 N N . ALA A 1 421 ? -101.178 3.166 -8.600 1.00 55.66 421 ALA A N 1
ATOM 3356 C CA . ALA A 1 421 ? -100.281 4.204 -9.119 1.00 55.66 421 ALA A CA 1
ATOM 3357 C C . ALA A 1 421 ? -99.892 3.993 -10.601 1.00 55.66 421 ALA A C 1
ATOM 3359 O O . ALA A 1 421 ? -99.732 4.961 -11.348 1.00 55.66 421 ALA A O 1
ATOM 3360 N N . LEU A 1 422 ? -99.771 2.738 -11.051 1.00 54.75 422 LEU A N 1
ATOM 3361 C CA . LEU A 1 422 ? -99.487 2.386 -12.450 1.00 54.75 422 LEU A CA 1
ATOM 3362 C C . LEU A 1 422 ? -100.676 2.650 -13.382 1.00 54.75 422 LEU A C 1
ATOM 3364 O O . LEU A 1 422 ? -100.462 3.078 -14.518 1.00 54.75 422 LEU A O 1
ATOM 3368 N N . GLU A 1 423 ? -101.910 2.465 -12.903 1.00 54.41 423 GLU A N 1
ATOM 3369 C CA . GLU A 1 423 ? -103.127 2.836 -13.639 1.00 54.41 423 GLU A CA 1
ATOM 3370 C C . GLU A 1 423 ? -103.215 4.353 -13.857 1.00 54.41 423 GLU A C 1
ATOM 3372 O O . GLU A 1 423 ? -103.541 4.793 -14.960 1.00 54.41 423 GLU A O 1
ATOM 3377 N N . VAL A 1 424 ? -102.818 5.163 -12.865 1.00 57.72 424 VAL A N 1
ATOM 3378 C CA . VAL A 1 424 ? -102.721 6.631 -13.006 1.00 57.72 424 VAL A CA 1
ATOM 3379 C C . VAL A 1 424 ? -101.687 7.035 -14.067 1.00 57.72 424 VAL A C 1
ATOM 3381 O O . VAL A 1 424 ? -101.867 8.039 -14.754 1.00 57.72 424 VAL A O 1
ATOM 3384 N N . MET A 1 425 ? -100.625 6.244 -14.247 1.00 52.75 425 MET A N 1
ATOM 3385 C CA . MET A 1 425 ? -99.587 6.475 -15.262 1.00 52.75 425 MET A CA 1
ATOM 3386 C C . MET A 1 425 ? -99.815 5.718 -16.580 1.00 52.75 425 MET A C 1
ATOM 3388 O O . MET A 1 425 ? -98.941 5.720 -17.448 1.00 52.75 425 MET A O 1
ATOM 3392 N N . ASN A 1 426 ? -100.992 5.110 -16.765 1.00 51.25 426 ASN A N 1
ATOM 3393 C CA . ASN A 1 426 ? -101.393 4.418 -17.992 1.00 51.25 426 ASN A CA 1
ATOM 3394 C C . ASN A 1 426 ? -100.428 3.281 -18.406 1.00 51.25 426 ASN A C 1
ATOM 3396 O O . ASN A 1 426 ? -100.204 3.033 -19.594 1.00 51.25 426 ASN A O 1
ATOM 3400 N N . GLN A 1 427 ? -99.831 2.592 -17.426 1.00 53.91 427 GLN A N 1
ATOM 3401 C CA . GLN A 1 427 ? -98.940 1.450 -17.646 1.00 53.91 427 GLN A CA 1
ATOM 3402 C C . GLN A 1 427 ? -99.547 0.141 -17.129 1.00 53.91 427 GLN A C 1
ATOM 3404 O O . GLN A 1 427 ? -100.375 0.128 -16.222 1.00 53.91 427 GLN A O 1
ATOM 3409 N N . LYS A 1 428 ? -99.156 -0.987 -17.743 1.00 54.09 428 LYS A N 1
ATOM 3410 C CA . LYS A 1 428 ? -99.720 -2.304 -17.408 1.00 54.09 428 LYS A CA 1
ATOM 3411 C C . LYS A 1 428 ? -99.369 -2.710 -15.963 1.00 54.09 428 LYS A C 1
ATOM 3413 O O . LYS A 1 428 ? -98.214 -2.550 -15.568 1.00 54.09 428 LYS A O 1
ATOM 3418 N N . PRO A 1 429 ? -100.322 -3.296 -15.211 1.00 56.34 429 PRO A N 1
ATOM 3419 C CA . PRO A 1 429 ? -100.106 -3.718 -13.829 1.00 56.34 429 PRO A CA 1
ATOM 3420 C C . PRO A 1 429 ? -99.031 -4.807 -13.739 1.00 56.34 429 PRO A C 1
ATOM 3422 O O . PRO A 1 429 ? -98.986 -5.721 -14.571 1.00 56.34 429 PRO A O 1
ATOM 3425 N N . LEU A 1 430 ? -98.163 -4.722 -12.724 1.00 56.12 430 LEU A N 1
ATOM 3426 C CA . LEU A 1 430 ? -97.054 -5.663 -12.560 1.00 56.12 430 LEU A CA 1
ATOM 3427 C C . LEU A 1 430 ? -97.574 -7.082 -12.276 1.00 56.12 430 LEU A C 1
ATOM 3429 O O . LEU A 1 430 ? -98.464 -7.316 -11.444 1.00 56.12 430 LEU A O 1
ATOM 3433 N N . THR A 1 431 ? -96.976 -8.067 -12.946 1.00 58.34 431 THR A N 1
ATOM 3434 C CA . THR A 1 431 ? -97.244 -9.487 -12.671 1.00 58.34 431 THR A CA 1
ATOM 3435 C C . THR A 1 431 ? -96.684 -9.899 -11.303 1.00 58.34 431 THR A C 1
ATOM 3437 O O . THR A 1 431 ? -95.762 -9.276 -10.777 1.00 58.34 431 THR A O 1
ATOM 3440 N N . THR A 1 432 ? -97.247 -10.954 -10.697 1.00 58.00 432 THR A N 1
ATOM 3441 C CA . THR A 1 432 ? -96.929 -11.377 -9.316 1.00 58.00 432 THR A CA 1
ATOM 3442 C C . THR A 1 432 ? -95.444 -11.699 -9.172 1.00 58.00 432 THR A C 1
ATOM 3444 O O . THR A 1 432 ? -94.824 -11.406 -8.154 1.00 58.00 432 THR A O 1
ATOM 3447 N N . GLU A 1 433 ? -94.872 -12.260 -10.235 1.00 58.66 433 GLU A N 1
ATOM 3448 C CA . GLU A 1 433 ? -93.474 -12.665 -10.315 1.00 58.66 433 GLU A CA 1
ATOM 3449 C C . GLU A 1 433 ? -92.514 -11.474 -10.429 1.00 58.66 433 GLU A C 1
ATOM 3451 O O . GLU A 1 433 ? -91.419 -11.515 -9.872 1.00 58.66 433 GLU A O 1
ATOM 3456 N N . GLN A 1 434 ? -92.915 -10.395 -11.111 1.00 58.06 434 GLN A N 1
ATOM 3457 C CA . GLN A 1 434 ? -92.093 -9.186 -11.243 1.00 58.06 434 GLN A CA 1
ATOM 3458 C C . GLN A 1 434 ? -91.973 -8.441 -9.909 1.00 58.06 434 GLN A C 1
ATOM 3460 O O . GLN A 1 434 ? -90.889 -7.977 -9.564 1.00 58.06 434 GLN A O 1
ATOM 3465 N N . PHE A 1 435 ? -93.053 -8.393 -9.126 1.00 61.69 435 PHE A N 1
ATOM 3466 C CA . PHE A 1 435 ? -93.042 -7.773 -7.800 1.00 61.69 435 PHE A CA 1
ATOM 3467 C C . PHE A 1 435 ? -92.196 -8.569 -6.790 1.00 61.69 435 PHE A C 1
ATOM 3469 O O . PHE A 1 435 ? -91.408 -7.990 -6.043 1.00 61.69 435 PHE A O 1
ATOM 3476 N N . ALA A 1 436 ? -92.277 -9.906 -6.821 1.00 65.62 436 ALA A N 1
ATOM 3477 C CA . ALA A 1 436 ? -91.441 -10.767 -5.982 1.00 65.62 436 ALA A CA 1
ATOM 3478 C C . ALA A 1 436 ? -89.939 -10.612 -6.293 1.00 65.62 436 ALA A C 1
ATOM 3480 O O . ALA A 1 436 ? -89.125 -10.537 -5.372 1.00 65.62 436 ALA A O 1
ATOM 3481 N N . LYS A 1 437 ? -89.572 -10.493 -7.579 1.00 65.62 437 LYS A N 1
ATOM 3482 C CA . LYS A 1 437 ? -88.187 -10.216 -7.999 1.00 65.62 437 LYS A CA 1
ATOM 3483 C C . LYS A 1 437 ? -87.687 -8.859 -7.498 1.00 65.62 437 LYS A C 1
ATOM 3485 O O . LYS A 1 437 ? -86.546 -8.769 -7.060 1.00 65.62 437 LYS A O 1
ATOM 3490 N N . LEU A 1 438 ? -88.530 -7.827 -7.510 1.00 65.94 438 LEU A N 1
ATOM 3491 C CA . LEU A 1 438 ? -88.155 -6.482 -7.060 1.00 65.94 438 LEU A CA 1
ATOM 3492 C C . LEU A 1 438 ? -87.895 -6.429 -5.542 1.00 65.94 438 LEU A C 1
ATOM 3494 O O . LEU A 1 438 ? -86.891 -5.856 -5.116 1.00 65.94 438 LEU A O 1
ATOM 3498 N N . LYS A 1 439 ? -88.720 -7.112 -4.732 1.00 64.31 439 LYS A N 1
ATOM 3499 C CA . LYS A 1 439 ? -88.496 -7.251 -3.278 1.00 64.31 439 LYS A CA 1
ATOM 3500 C C . LYS A 1 439 ? -87.193 -7.999 -2.961 1.00 64.31 439 LYS A C 1
ATOM 3502 O O . LYS A 1 439 ? -86.449 -7.590 -2.070 1.00 64.31 439 LYS A O 1
ATOM 3507 N N . ASP A 1 440 ? -86.885 -9.057 -3.713 1.00 67.69 440 ASP A N 1
ATOM 3508 C CA . ASP A 1 440 ? -85.626 -9.804 -3.569 1.00 67.69 440 ASP A CA 1
ATOM 3509 C C . ASP A 1 440 ? -84.399 -8.948 -3.948 1.00 67.69 440 ASP A C 1
ATOM 3511 O O . ASP A 1 440 ? -83.380 -8.960 -3.254 1.00 67.69 440 ASP A O 1
ATOM 3515 N N . MET A 1 441 ? -84.509 -8.126 -4.996 1.00 67.44 441 MET A N 1
ATOM 3516 C CA . MET A 1 441 ? -83.452 -7.190 -5.395 1.00 67.44 441 MET A CA 1
ATOM 3517 C C . MET A 1 441 ? -83.211 -6.086 -4.358 1.00 67.44 441 MET A C 1
ATOM 3519 O O . MET A 1 441 ? -82.057 -5.786 -4.049 1.00 67.44 441 MET A O 1
ATOM 3523 N N . GLN A 1 442 ? -84.266 -5.524 -3.761 1.00 67.50 442 GLN A N 1
ATOM 3524 C CA . GLN A 1 442 ? -84.138 -4.536 -2.685 1.00 67.50 442 GLN A CA 1
ATOM 3525 C C . GLN A 1 442 ? -83.425 -5.127 -1.458 1.00 67.50 442 GLN A C 1
ATOM 3527 O O . GLN A 1 442 ? -82.511 -4.509 -0.908 1.00 67.50 442 GLN A O 1
ATOM 3532 N N . ALA A 1 443 ? -83.797 -6.346 -1.053 1.00 70.19 443 ALA A N 1
ATOM 3533 C CA . ALA A 1 443 ? -83.160 -7.036 0.065 1.00 70.19 443 ALA A CA 1
ATOM 3534 C C . ALA A 1 443 ? -81.667 -7.314 -0.196 1.00 70.19 443 ALA A C 1
ATOM 3536 O O . ALA A 1 443 ? -80.852 -7.211 0.723 1.00 70.19 443 ALA A O 1
ATOM 3537 N N . LYS A 1 444 ? -81.288 -7.628 -1.442 1.00 73.69 444 LYS A N 1
ATOM 3538 C CA . LYS A 1 444 ? -79.884 -7.800 -1.857 1.00 73.69 444 LYS A CA 1
ATOM 3539 C C . LYS A 1 444 ? -79.107 -6.480 -1.866 1.00 73.69 444 LYS A C 1
ATOM 3541 O O . LYS A 1 444 ? -77.976 -6.455 -1.393 1.00 73.69 444 LYS A O 1
ATOM 3546 N N . CYS A 1 445 ? -79.717 -5.386 -2.323 1.00 69.38 445 CYS A N 1
ATOM 3547 C CA . CYS A 1 445 ? -79.102 -4.055 -2.338 1.00 69.38 445 CYS A CA 1
ATOM 3548 C C . CYS A 1 445 ? -78.713 -3.577 -0.929 1.00 69.38 445 CYS A C 1
ATOM 3550 O O . CYS A 1 445 ? -77.554 -3.240 -0.689 1.00 69.38 445 CYS A O 1
ATOM 3552 N N . ILE A 1 446 ? -79.642 -3.646 0.030 1.00 72.25 446 ILE A N 1
ATOM 3553 C CA . ILE A 1 446 ? -79.390 -3.230 1.421 1.00 72.25 446 ILE A CA 1
ATOM 3554 C C . ILE A 1 446 ? -78.293 -4.096 2.059 1.00 72.25 446 ILE A C 1
ATOM 3556 O O . ILE A 1 446 ? -77.403 -3.577 2.735 1.00 72.25 446 ILE A O 1
ATOM 3560 N N . LYS A 1 447 ? -78.307 -5.413 1.801 1.00 78.31 447 LYS A N 1
ATOM 3561 C CA . LYS A 1 447 ? -77.256 -6.327 2.271 1.00 78.31 447 LYS A CA 1
ATOM 3562 C C . LYS A 1 447 ? -75.888 -5.949 1.704 1.00 78.31 447 LYS A C 1
ATOM 3564 O O . LYS A 1 447 ? -74.954 -5.783 2.484 1.00 78.31 447 LYS A O 1
ATOM 3569 N N . ASN A 1 448 ? -75.781 -5.733 0.395 1.00 79.06 448 ASN A N 1
ATOM 3570 C CA . ASN A 1 448 ? -74.523 -5.354 -0.253 1.00 79.06 448 ASN A CA 1
ATOM 3571 C C . ASN A 1 448 ? -74.010 -3.988 0.230 1.00 79.06 448 ASN A C 1
ATOM 3573 O O . ASN A 1 448 ? -72.815 -3.837 0.473 1.00 79.06 448 ASN A O 1
ATOM 3577 N N . GLN A 1 449 ? -74.901 -3.016 0.444 1.00 79.00 449 GLN A N 1
ATOM 3578 C CA . GLN A 1 449 ? -74.538 -1.703 0.978 1.00 79.00 449 GLN A CA 1
ATOM 3579 C C . GLN A 1 449 ? -74.010 -1.798 2.418 1.00 79.00 449 GLN A C 1
ATOM 3581 O O . GLN A 1 449 ? -72.970 -1.219 2.731 1.00 79.00 449 GLN A O 1
ATOM 3586 N N . SER A 1 450 ? -74.674 -2.575 3.281 1.00 80.81 450 SER A N 1
ATOM 3587 C CA . SER A 1 450 ? -74.203 -2.814 4.653 1.00 80.81 450 SER A CA 1
ATOM 3588 C C . SER A 1 450 ? -72.869 -3.576 4.694 1.00 80.81 450 SER A C 1
ATOM 3590 O O . SER A 1 450 ? -71.996 -3.254 5.501 1.00 80.81 450 SER A O 1
ATOM 3592 N N . ALA A 1 451 ? -72.666 -4.526 3.774 1.00 82.81 451 ALA A N 1
ATOM 3593 C CA . ALA A 1 451 ? -71.420 -5.272 3.638 1.00 82.81 451 ALA A CA 1
ATOM 3594 C C . ALA A 1 451 ? -70.267 -4.357 3.199 1.00 82.81 451 ALA A C 1
ATOM 3596 O O . ALA A 1 451 ? -69.197 -4.394 3.805 1.00 82.81 451 ALA A O 1
ATOM 3597 N N . LEU A 1 452 ? -70.498 -3.475 2.220 1.00 84.31 452 LEU A N 1
ATOM 3598 C CA . LEU A 1 452 ? -69.501 -2.506 1.764 1.00 84.31 452 LEU A CA 1
ATOM 3599 C C . LEU A 1 452 ? -69.100 -1.539 2.883 1.00 84.31 452 LEU A C 1
ATOM 3601 O O . LEU A 1 452 ? -67.912 -1.273 3.069 1.00 84.31 452 LEU A O 1
ATOM 3605 N N . GLN A 1 453 ? -70.075 -1.054 3.658 1.00 85.31 453 GLN A N 1
ATOM 3606 C CA . GLN A 1 453 ? -69.809 -0.193 4.807 1.00 85.31 453 GLN A CA 1
ATOM 3607 C C . GLN A 1 453 ? -68.934 -0.916 5.843 1.00 85.31 453 GLN A C 1
ATOM 3609 O O . GLN A 1 453 ? -67.902 -0.379 6.244 1.00 85.31 453 GLN A O 1
ATOM 3614 N N . SER A 1 454 ? -69.253 -2.169 6.181 1.00 85.88 454 SER A N 1
ATOM 3615 C CA . SER A 1 454 ? -68.442 -2.966 7.114 1.00 85.88 454 SER A CA 1
ATOM 3616 C C . SER A 1 454 ? -67.021 -3.255 6.601 1.00 85.88 454 SER A C 1
ATOM 3618 O O . SER A 1 454 ? -66.060 -3.154 7.365 1.00 85.88 454 SER A O 1
ATOM 3620 N N . ALA A 1 455 ? -66.859 -3.533 5.302 1.00 85.69 455 ALA A N 1
ATOM 3621 C CA . ALA A 1 455 ? -65.554 -3.754 4.679 1.00 85.69 455 ALA A CA 1
ATOM 3622 C C . ALA A 1 455 ? -64.709 -2.468 4.653 1.00 85.69 455 ALA A C 1
ATOM 3624 O O . ALA A 1 455 ? -63.500 -2.509 4.878 1.00 85.69 455 ALA A O 1
ATOM 3625 N N . SER A 1 456 ? -65.343 -1.308 4.446 1.00 86.69 456 SER A N 1
ATOM 3626 C CA . SER A 1 456 ? -64.664 -0.006 4.487 1.00 86.69 456 SER A CA 1
ATOM 3627 C C . SER A 1 456 ? -64.152 0.345 5.889 1.00 86.69 456 SER A C 1
ATOM 3629 O O . SER A 1 456 ? -63.021 0.809 6.040 1.00 86.69 456 SER A O 1
ATOM 3631 N N . GLU A 1 457 ? -64.937 0.052 6.931 1.00 89.00 457 GLU A N 1
ATOM 3632 C CA . GLU A 1 457 ? -64.534 0.248 8.325 1.00 89.00 457 GLU A CA 1
ATOM 3633 C C . GLU A 1 457 ? -63.399 -0.707 8.723 1.00 89.00 457 GLU A C 1
ATOM 3635 O O . GLU A 1 457 ? -62.479 -0.308 9.441 1.00 89.00 457 GLU A O 1
ATOM 3640 N N . ALA A 1 458 ? -63.427 -1.950 8.232 1.00 87.38 458 ALA A N 1
ATOM 3641 C CA . ALA A 1 458 ? -62.357 -2.922 8.443 1.00 87.38 458 ALA A CA 1
ATOM 3642 C C . ALA A 1 458 ? -61.033 -2.471 7.800 1.00 87.38 458 ALA A C 1
ATOM 3644 O O . ALA A 1 458 ? -59.992 -2.523 8.457 1.00 87.38 458 ALA A O 1
ATOM 3645 N N . LEU A 1 459 ? -61.074 -1.949 6.568 1.00 89.88 459 LEU A N 1
ATOM 3646 C CA . LEU A 1 459 ? -59.911 -1.367 5.891 1.00 89.88 459 LEU A CA 1
ATOM 3647 C C . LEU A 1 459 ? -59.368 -0.161 6.659 1.00 89.88 459 LEU A C 1
ATOM 3649 O O . LEU A 1 459 ? -58.166 -0.089 6.915 1.00 89.88 459 LEU A O 1
ATOM 3653 N N . ALA A 1 460 ? -60.238 0.762 7.078 1.00 86.44 460 ALA A N 1
ATOM 3654 C CA . ALA A 1 460 ? -59.828 1.938 7.838 1.00 86.44 460 ALA A CA 1
ATOM 3655 C C . ALA A 1 460 ? -59.131 1.547 9.154 1.00 86.44 460 ALA A C 1
ATOM 3657 O O . ALA A 1 460 ? -58.044 2.049 9.442 1.00 86.44 460 ALA A O 1
ATOM 3658 N N . ARG A 1 461 ? -59.683 0.587 9.909 1.00 87.12 461 ARG A N 1
ATOM 3659 C CA . ARG A 1 461 ? -59.058 0.075 11.143 1.00 87.12 461 ARG A CA 1
ATOM 3660 C C . ARG A 1 461 ? -57.726 -0.629 10.885 1.00 87.12 461 ARG A C 1
ATOM 3662 O O . ARG A 1 461 ? -56.771 -0.374 11.614 1.00 87.12 461 ARG A O 1
ATOM 3669 N N . ALA A 1 462 ? -57.641 -1.472 9.855 1.00 86.38 462 ALA A N 1
ATOM 3670 C CA . ALA A 1 462 ? -56.400 -2.156 9.492 1.00 86.38 462 ALA A CA 1
ATOM 3671 C C . ALA A 1 462 ? -55.311 -1.160 9.055 1.00 86.38 462 ALA A C 1
ATOM 3673 O O . ALA A 1 462 ? -54.167 -1.266 9.487 1.00 86.38 462 ALA A O 1
ATOM 3674 N N . SER A 1 463 ? -55.675 -0.153 8.254 1.00 85.06 463 SER A N 1
ATOM 3675 C CA . SER A 1 463 ? -54.750 0.883 7.779 1.00 85.06 463 SER A CA 1
ATOM 3676 C C . SER A 1 463 ? -54.220 1.767 8.910 1.00 85.06 463 SER A C 1
ATOM 3678 O O . SER A 1 463 ? -53.032 2.083 8.933 1.00 85.06 463 SER A O 1
ATOM 3680 N N . LEU A 1 464 ? -55.067 2.106 9.888 1.00 84.31 464 LEU A N 1
ATOM 3681 C CA . LEU A 1 464 ? -54.672 2.847 11.084 1.00 84.31 464 LEU A CA 1
ATOM 3682 C C . LEU A 1 464 ? -53.721 2.013 11.952 1.00 84.31 464 LEU A C 1
ATOM 3684 O O . LEU A 1 464 ? -52.692 2.528 12.381 1.00 84.31 464 LEU A O 1
ATOM 3688 N N . ALA A 1 465 ? -54.012 0.724 12.156 1.00 81.81 465 ALA A N 1
ATOM 3689 C CA . ALA A 1 465 ? -53.134 -0.182 12.896 1.00 81.81 465 ALA A CA 1
ATOM 3690 C C . ALA A 1 465 ? -51.755 -0.338 12.225 1.00 81.81 465 ALA A C 1
ATOM 3692 O O . ALA A 1 465 ? -50.734 -0.269 12.903 1.00 81.81 465 ALA A O 1
ATOM 3693 N N . ALA A 1 466 ? -51.704 -0.463 10.895 1.00 81.44 466 ALA A N 1
ATOM 3694 C CA . ALA A 1 466 ? -50.445 -0.507 10.149 1.00 81.44 466 ALA A CA 1
ATOM 3695 C C . ALA A 1 466 ? -49.684 0.832 10.194 1.00 81.44 466 ALA A C 1
ATOM 3697 O O . ALA A 1 466 ? -48.462 0.843 10.311 1.00 81.44 466 ALA A O 1
ATOM 3698 N N . ALA A 1 467 ? -50.386 1.970 10.148 1.00 75.69 467 ALA A N 1
ATOM 3699 C CA . ALA A 1 467 ? -49.768 3.289 10.291 1.00 75.69 467 ALA A CA 1
ATOM 3700 C C . ALA A 1 467 ? -49.165 3.501 11.691 1.00 75.69 467 ALA A C 1
ATOM 3702 O O . ALA A 1 467 ? -48.073 4.055 11.804 1.00 75.69 467 ALA A O 1
ATOM 3703 N N . MET A 1 468 ? -49.837 3.022 12.743 1.00 77.62 468 MET A N 1
ATOM 3704 C CA . MET A 1 468 ? -49.299 3.026 14.106 1.00 77.62 468 MET A CA 1
ATOM 3705 C C . MET A 1 468 ? -48.083 2.100 14.248 1.00 77.62 468 MET A C 1
ATOM 3707 O O . MET A 1 468 ? -47.101 2.512 14.854 1.00 77.62 468 MET A O 1
ATOM 3711 N N . GLY A 1 469 ? -48.102 0.912 13.631 1.00 72.62 469 GLY A N 1
ATOM 3712 C CA . GLY A 1 469 ? -46.958 -0.009 13.627 1.00 72.62 469 GLY A CA 1
ATOM 3713 C C . GLY A 1 469 ? -45.734 0.529 12.873 1.00 72.62 469 GLY A C 1
ATOM 3714 O O . GLY A 1 469 ? -44.606 0.353 13.320 1.00 72.62 469 GLY A O 1
ATOM 3715 N N . ARG A 1 470 ? -45.933 1.265 11.768 1.00 69.69 470 ARG A N 1
ATOM 3716 C CA . ARG A 1 470 ? -44.837 1.958 11.057 1.00 69.69 470 ARG A CA 1
ATOM 3717 C C . ARG A 1 470 ? -44.231 3.103 11.865 1.00 69.69 470 ARG A C 1
ATOM 3719 O O . ARG A 1 470 ? -43.051 3.394 11.717 1.00 69.69 470 ARG A O 1
ATOM 3726 N N . ALA A 1 471 ? -45.024 3.761 12.709 1.00 66.94 471 ALA A N 1
ATOM 3727 C CA . ALA A 1 471 ? -44.530 4.821 13.582 1.00 66.94 471 ALA A CA 1
ATOM 3728 C C . ALA A 1 471 ? -43.667 4.289 14.746 1.00 66.94 471 ALA A C 1
ATOM 3730 O O . ALA A 1 471 ? -42.951 5.072 15.365 1.00 66.94 471 ALA A O 1
ATOM 3731 N N . SER A 1 472 ? -43.713 2.983 15.036 1.00 70.12 472 SER A N 1
ATOM 3732 C CA . SER A 1 472 ? -42.965 2.326 16.114 1.00 70.12 472 SER A CA 1
ATOM 3733 C C . SER A 1 472 ? -41.811 1.441 15.620 1.00 70.12 472 SER A C 1
ATOM 3735 O O . SER A 1 472 ? -41.461 0.485 16.304 1.00 70.12 472 SER A O 1
ATOM 3737 N N . ASP A 1 473 ? -41.242 1.696 14.438 1.00 67.50 473 ASP A N 1
ATOM 3738 C CA . ASP A 1 473 ? -40.169 0.857 13.886 1.00 67.50 473 ASP A CA 1
ATOM 3739 C C . ASP A 1 473 ? -38.865 0.992 14.701 1.00 67.50 473 ASP A C 1
ATOM 3741 O O . ASP A 1 473 ? -38.165 2.004 14.647 1.00 67.50 473 ASP A O 1
ATOM 3745 N N . THR A 1 474 ? -38.556 -0.035 15.495 1.00 71.94 474 THR A N 1
ATOM 3746 C CA . THR A 1 474 ? -37.400 -0.103 16.403 1.00 71.94 474 THR A CA 1
ATOM 3747 C C . THR A 1 474 ? -36.222 -0.880 15.814 1.00 71.94 474 THR A C 1
ATOM 3749 O O . THR A 1 474 ? -35.190 -1.000 16.473 1.00 71.94 474 THR A O 1
ATOM 3752 N N . LYS A 1 475 ? -36.317 -1.391 14.577 1.00 78.56 475 LYS A N 1
ATOM 3753 C CA . LYS A 1 475 ? -35.344 -2.347 14.012 1.00 78.56 475 LYS A CA 1
ATOM 3754 C C . LYS A 1 475 ? -33.915 -1.811 13.941 1.00 78.56 475 LYS A C 1
ATOM 3756 O O . LYS A 1 475 ? -32.975 -2.520 14.290 1.00 78.56 475 LYS A O 1
ATOM 3761 N N . THR A 1 476 ? -33.736 -0.556 13.534 1.00 79.19 476 THR A N 1
ATOM 3762 C CA . THR A 1 476 ? -32.408 0.082 13.466 1.00 79.19 476 THR A CA 1
ATOM 3763 C C . THR A 1 476 ? -31.809 0.300 14.859 1.00 79.19 476 THR A C 1
ATOM 3765 O O . THR A 1 476 ? -30.615 0.086 15.072 1.00 79.19 476 THR A O 1
ATOM 3768 N N . VAL A 1 477 ? -32.642 0.654 15.842 1.00 80.75 477 VAL A N 1
ATOM 3769 C CA . VAL A 1 477 ? -32.233 0.825 17.245 1.00 80.75 477 VAL A CA 1
ATOM 3770 C C . VAL A 1 477 ? -31.868 -0.524 17.872 1.00 80.75 477 VAL A C 1
ATOM 3772 O O . VAL A 1 477 ? -30.856 -0.631 18.555 1.00 80.75 477 VAL A O 1
ATOM 3775 N N . VAL A 1 478 ? -32.629 -1.583 17.586 1.00 83.31 478 VAL A N 1
ATOM 3776 C CA . VAL A 1 478 ? -32.314 -2.945 18.044 1.00 83.31 478 VAL A CA 1
ATOM 3777 C C . VAL A 1 478 ? -31.000 -3.439 17.437 1.00 83.31 478 VAL A C 1
ATOM 3779 O O . VAL A 1 478 ? -30.171 -3.964 18.177 1.00 83.31 478 VAL A O 1
ATOM 3782 N N . ALA A 1 479 ? -30.768 -3.225 16.138 1.00 82.56 479 ALA A N 1
ATOM 3783 C CA . ALA A 1 479 ? -29.528 -3.626 15.471 1.00 82.56 479 ALA A CA 1
ATOM 3784 C C . ALA A 1 479 ? -28.297 -2.926 16.073 1.00 82.56 479 ALA A C 1
ATOM 3786 O O . ALA A 1 479 ? -27.324 -3.584 16.435 1.00 82.56 479 ALA A O 1
ATOM 3787 N N . THR A 1 480 ? -28.373 -1.606 16.267 1.00 84.62 480 THR A N 1
ATOM 3788 C CA . THR A 1 480 ? -27.290 -0.824 16.895 1.00 84.62 480 THR A CA 1
ATOM 3789 C C . THR A 1 480 ? -27.047 -1.210 18.359 1.00 84.62 480 THR A C 1
ATOM 3791 O O . THR A 1 480 ? -25.899 -1.299 18.795 1.00 84.62 480 THR A O 1
ATOM 3794 N N . MET A 1 481 ? -28.099 -1.502 19.133 1.00 83.81 481 MET A N 1
ATOM 3795 C CA . MET A 1 481 ? -27.953 -2.013 20.502 1.00 83.81 481 MET A CA 1
ATOM 3796 C C . MET A 1 481 ? -27.339 -3.414 20.536 1.00 83.81 481 MET A C 1
ATOM 3798 O O . MET A 1 481 ? -26.488 -3.681 21.383 1.00 83.81 481 MET A O 1
ATOM 3802 N N . GLN A 1 482 ? -27.738 -4.306 19.625 1.00 87.31 482 GLN A N 1
ATOM 3803 C CA . GLN A 1 482 ? -27.159 -5.645 19.509 1.00 87.31 482 GLN A CA 1
ATOM 3804 C C . GLN A 1 482 ? -25.669 -5.579 19.179 1.00 87.31 482 GLN A C 1
ATOM 3806 O O . GLN A 1 482 ? -24.886 -6.251 19.845 1.00 87.31 482 GLN A O 1
ATOM 3811 N N . GLU A 1 483 ? -25.269 -4.728 18.234 1.00 83.31 483 GLU A N 1
ATOM 3812 C CA . GLU A 1 483 ? -23.861 -4.498 17.897 1.00 83.31 483 GLU A CA 1
ATOM 3813 C C . GLU A 1 483 ? -23.058 -4.046 19.130 1.00 83.31 483 GLU A C 1
ATOM 3815 O O . GLU A 1 483 ? -22.035 -4.645 19.475 1.00 83.31 483 GLU A O 1
ATOM 3820 N N . ARG A 1 484 ? -23.579 -3.080 19.896 1.00 82.75 484 ARG A N 1
ATOM 3821 C CA . ARG A 1 484 ? -22.920 -2.607 21.123 1.00 82.75 484 ARG A CA 1
ATOM 3822 C C . ARG A 1 484 ? -22.874 -3.652 22.244 1.00 82.75 484 ARG A C 1
ATOM 3824 O O . ARG A 1 484 ? -21.911 -3.707 23.004 1.00 82.75 484 ARG A O 1
ATOM 3831 N N . ILE A 1 485 ? -23.886 -4.510 22.361 1.00 85.50 485 ILE A N 1
ATOM 3832 C CA . ILE A 1 485 ? -23.868 -5.633 23.312 1.00 85.50 485 ILE A CA 1
ATOM 3833 C C . ILE A 1 485 ? -22.817 -6.665 22.901 1.00 85.50 485 ILE A C 1
ATOM 3835 O O . ILE A 1 485 ? -22.117 -7.196 23.768 1.00 85.50 485 ILE A O 1
ATOM 3839 N N . THR A 1 486 ? -22.683 -6.950 21.602 1.00 82.00 486 THR A N 1
ATOM 3840 C CA . THR A 1 486 ? -21.652 -7.873 21.116 1.00 82.00 486 THR A CA 1
ATOM 3841 C C . THR A 1 486 ? -20.252 -7.336 21.394 1.00 82.00 486 THR A C 1
ATOM 3843 O O . THR A 1 486 ? -19.441 -8.076 21.951 1.00 82.00 486 THR A O 1
ATOM 3846 N N . SER A 1 487 ? -19.994 -6.044 21.154 1.00 79.56 487 SER A N 1
ATOM 3847 C CA . SER A 1 487 ? -18.694 -5.436 21.463 1.00 79.56 487 SER A CA 1
ATOM 3848 C C . SER A 1 487 ? -18.379 -5.466 22.964 1.00 79.56 487 SER A C 1
ATOM 3850 O O . SER A 1 487 ? -17.308 -5.928 23.351 1.00 79.56 487 SER A O 1
ATOM 3852 N N . LEU A 1 488 ? -19.331 -5.109 23.837 1.00 81.94 488 LEU A N 1
ATOM 3853 C CA . LEU A 1 488 ? -19.150 -5.189 25.296 1.00 81.94 488 LEU A CA 1
ATOM 3854 C C . LEU A 1 488 ? -18.978 -6.623 25.814 1.00 81.94 488 LEU A C 1
ATOM 3856 O O . LEU A 1 488 ? -18.304 -6.851 26.816 1.00 81.94 488 LEU A O 1
ATOM 3860 N N . THR A 1 489 ? -19.595 -7.610 25.168 1.00 82.38 489 THR A N 1
ATOM 3861 C CA . THR A 1 489 ? -19.422 -9.019 25.551 1.00 82.38 489 THR A CA 1
ATOM 3862 C C . THR A 1 489 ? -18.001 -9.486 25.257 1.00 82.38 489 THR A C 1
ATOM 3864 O O . THR A 1 489 ? -17.389 -10.150 26.094 1.00 82.38 489 THR A O 1
ATOM 3867 N N . ILE A 1 490 ? -17.452 -9.068 24.117 1.00 73.88 490 ILE A N 1
ATOM 3868 C CA . ILE A 1 490 ? -16.047 -9.277 23.771 1.00 73.88 490 ILE A CA 1
ATOM 3869 C C . ILE A 1 490 ? -15.134 -8.561 24.791 1.00 73.88 490 ILE A C 1
ATOM 3871 O O . ILE A 1 490 ? -14.180 -9.180 25.264 1.00 73.88 490 ILE A O 1
ATOM 3875 N N . ASP A 1 491 ? -15.459 -7.325 25.217 1.00 69.12 491 ASP A N 1
ATOM 3876 C CA . ASP A 1 491 ? -14.748 -6.608 26.303 1.00 69.12 491 ASP A CA 1
ATOM 3877 C C . ASP A 1 491 ? -14.652 -7.432 27.578 1.00 69.12 491 ASP A C 1
ATOM 3879 O O . ASP A 1 491 ? -13.559 -7.648 28.104 1.00 69.12 491 ASP A O 1
ATOM 3883 N N . ILE A 1 492 ? -15.791 -7.911 28.062 1.00 79.69 492 ILE A N 1
ATOM 3884 C CA . ILE A 1 492 ? -15.855 -8.636 29.327 1.00 79.69 492 ILE A CA 1
ATOM 3885 C C . ILE A 1 492 ? -15.057 -9.936 29.232 1.00 79.69 492 ILE A C 1
ATOM 3887 O O . ILE A 1 492 ? -14.267 -10.216 30.128 1.00 79.69 492 ILE A O 1
ATOM 3891 N N . ASN A 1 493 ? -15.198 -10.697 28.144 1.00 78.56 493 ASN A N 1
ATOM 3892 C CA . ASN A 1 493 ? -14.467 -11.953 27.963 1.00 78.56 493 ASN A CA 1
ATOM 3893 C C . ASN A 1 493 ? -12.947 -11.738 27.928 1.00 78.56 493 ASN A C 1
ATOM 3895 O O . ASN A 1 493 ? -12.196 -12.523 28.507 1.00 78.56 493 ASN A O 1
ATOM 3899 N N . TYR A 1 494 ? -12.484 -10.660 27.292 1.00 74.25 494 TYR A N 1
ATOM 3900 C CA . TYR A 1 494 ? -11.067 -10.310 27.265 1.00 74.25 494 TYR A CA 1
ATOM 3901 C C . TYR A 1 494 ? -10.533 -9.958 28.662 1.00 74.25 494 TYR A C 1
ATOM 3903 O O . TYR A 1 494 ? -9.498 -10.486 29.075 1.00 74.25 494 TYR A O 1
ATOM 3911 N N . ILE A 1 495 ? -11.253 -9.120 29.415 1.00 73.88 495 ILE A N 1
ATOM 3912 C CA . ILE A 1 495 ? -10.855 -8.727 30.776 1.00 73.88 495 ILE A CA 1
ATOM 3913 C C . ILE A 1 495 ? -10.888 -9.931 31.732 1.00 73.88 495 ILE A C 1
ATOM 3915 O O . ILE A 1 495 ? -9.969 -10.110 32.532 1.00 73.88 495 ILE A O 1
ATOM 3919 N N . VAL A 1 496 ? -11.898 -10.799 31.621 1.00 76.06 496 VAL A N 1
ATOM 3920 C CA . VAL A 1 496 ? -11.978 -12.056 32.383 1.00 76.06 496 VAL A CA 1
ATOM 3921 C C . VAL A 1 496 ? -10.769 -12.939 32.082 1.00 76.06 496 VAL A C 1
ATOM 3923 O O . VAL A 1 496 ? -10.099 -13.377 33.011 1.00 76.06 496 VAL A O 1
ATOM 3926 N N . LYS A 1 497 ? -10.410 -13.121 30.806 1.00 73.19 497 LYS A N 1
ATOM 3927 C CA . LYS A 1 497 ? -9.232 -13.904 30.403 1.00 73.19 497 LYS A CA 1
ATOM 3928 C C . LYS A 1 497 ? -7.927 -13.339 30.974 1.00 73.19 497 LYS A C 1
ATOM 3930 O O . LYS A 1 497 ? -7.050 -14.104 31.377 1.00 73.19 497 LYS A O 1
ATOM 3935 N N . ILE A 1 498 ? -7.791 -12.010 31.030 1.00 67.38 498 ILE A N 1
ATOM 3936 C CA . ILE A 1 498 ? -6.665 -11.340 31.696 1.00 67.38 498 ILE A CA 1
ATOM 3937 C C . ILE A 1 498 ? -6.619 -11.728 33.186 1.00 67.38 498 ILE A C 1
ATOM 3939 O O . ILE A 1 498 ? -5.561 -12.133 33.673 1.00 67.38 498 ILE A O 1
ATOM 3943 N N . LEU A 1 499 ? -7.750 -11.666 33.896 1.00 68.94 499 LEU A N 1
ATOM 3944 C CA . LEU A 1 499 ? -7.838 -11.992 35.325 1.00 68.94 499 LEU A CA 1
ATOM 3945 C C . LEU A 1 499 ? -7.618 -13.486 35.617 1.00 68.94 499 LEU A C 1
ATOM 3947 O O . LEU A 1 499 ? -6.818 -13.810 36.493 1.00 68.94 499 LEU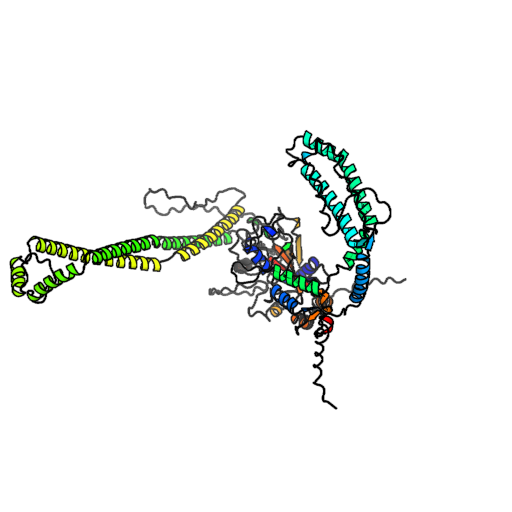 A O 1
ATOM 3951 N N . GLU A 1 500 ? -8.232 -14.393 34.856 1.00 66.50 500 GLU A N 1
ATOM 3952 C CA . GLU A 1 500 ? -8.046 -15.849 34.981 1.00 66.50 500 GLU A CA 1
ATOM 3953 C C . GLU A 1 500 ? -6.581 -16.251 34.787 1.00 66.50 500 GLU A C 1
ATOM 3955 O O . GLU A 1 500 ? -6.044 -17.083 35.521 1.00 66.50 500 GLU A O 1
ATOM 3960 N N . SER A 1 501 ? -5.899 -15.618 33.825 1.00 58.06 501 SER A N 1
ATOM 3961 C CA . SER A 1 501 ? -4.467 -15.836 33.608 1.00 58.06 501 SER A CA 1
ATOM 3962 C C . SER A 1 501 ? -3.593 -15.290 34.746 1.00 58.06 501 SER A C 1
ATOM 3964 O O . SER A 1 501 ? -2.482 -15.774 34.945 1.00 58.06 501 SER A O 1
ATOM 3966 N N . SER A 1 502 ? -4.097 -14.320 35.519 1.00 56.16 502 SER A N 1
ATOM 3967 C CA . SER A 1 502 ? -3.391 -13.707 36.650 1.00 56.16 502 SER A CA 1
ATOM 3968 C C . SER A 1 502 ? -3.547 -14.475 37.969 1.00 56.16 502 SER A C 1
ATOM 3970 O O . SER A 1 502 ? -2.634 -14.462 38.795 1.00 56.16 502 SER A O 1
ATOM 3972 N N . GLU A 1 503 ? -4.669 -15.178 38.165 1.00 49.62 503 GLU A N 1
ATOM 3973 C CA . GLU A 1 503 ? -5.013 -15.844 39.432 1.00 49.62 503 GLU A CA 1
ATOM 3974 C C . GLU A 1 503 ? -4.411 -17.252 39.596 1.00 49.62 503 GLU A C 1
ATOM 3976 O O . GLU A 1 503 ? -4.597 -17.884 40.638 1.00 49.62 503 GLU A O 1
ATOM 3981 N N . ASN A 1 504 ? -3.647 -17.764 38.624 1.00 42.66 504 ASN A N 1
ATOM 3982 C CA . ASN A 1 504 ? -3.274 -19.179 38.616 1.00 42.66 504 ASN A CA 1
ATOM 3983 C C . ASN A 1 504 ? -1.820 -19.477 39.032 1.00 42.66 504 ASN A C 1
ATOM 3985 O O . ASN A 1 504 ? -0.913 -19.557 38.202 1.00 42.66 504 ASN A O 1
ATOM 3989 N N . PRO A 1 505 ? -1.613 -19.783 40.326 1.00 39.06 505 PRO A N 1
ATOM 3990 C CA . PRO A 1 505 ? -0.711 -20.869 40.696 1.00 39.06 505 PRO A CA 1
ATOM 3991 C C . PRO A 1 505 ? -1.421 -22.045 41.400 1.00 39.06 505 PRO A C 1
ATOM 3993 O O . PRO A 1 505 ? -0.741 -23.010 41.747 1.00 39.06 505 PRO A O 1
ATOM 3996 N N . LEU A 1 506 ? -2.744 -21.994 41.647 1.00 33.88 506 LEU A N 1
ATOM 3997 C CA . LEU A 1 506 ? -3.432 -22.966 42.524 1.00 33.88 506 LEU A CA 1
ATOM 3998 C C . LEU A 1 506 ? -4.837 -23.456 42.095 1.00 33.88 506 LEU A C 1
ATOM 4000 O O . LEU A 1 506 ? -5.426 -24.222 42.852 1.00 33.88 506 LEU A O 1
ATOM 4004 N N . GLY A 1 507 ? -5.356 -23.113 40.910 1.00 35.91 507 GLY A N 1
ATOM 4005 C CA . GLY A 1 507 ? -6.513 -23.793 40.302 1.00 35.91 507 GLY A CA 1
ATOM 4006 C C . GLY A 1 507 ? -7.810 -23.777 41.123 1.00 35.91 507 GLY A C 1
ATOM 4007 O O . GLY A 1 507 ? -8.245 -24.822 41.606 1.00 35.91 507 GLY A O 1
ATOM 4008 N N . VAL A 1 508 ? -8.451 -22.614 41.251 1.00 38.75 508 VAL A N 1
ATOM 4009 C CA . VAL A 1 508 ? -9.844 -22.513 41.720 1.00 38.75 508 VAL A CA 1
ATOM 4010 C C . VAL A 1 508 ? -10.683 -21.904 40.599 1.00 38.75 508 VAL A C 1
ATOM 4012 O O . VAL A 1 508 ? -10.385 -20.802 40.151 1.00 38.75 508 VAL A O 1
ATOM 4015 N N . ASP A 1 509 ? -11.703 -22.633 40.141 1.00 34.03 509 ASP A N 1
ATOM 4016 C CA . ASP A 1 509 ? -12.561 -22.226 39.023 1.00 34.03 509 ASP A CA 1
ATOM 4017 C C . ASP A 1 509 ? -13.450 -21.027 39.388 1.00 34.03 509 ASP A C 1
ATOM 4019 O O . ASP A 1 509 ? -14.236 -21.077 40.340 1.00 34.03 509 ASP A O 1
ATOM 4023 N N . VAL A 1 510 ? -13.377 -19.966 38.582 1.00 39.03 510 VAL A N 1
ATOM 4024 C CA . VAL A 1 510 ? -14.372 -18.889 38.561 1.00 39.03 510 VAL A CA 1
ATOM 4025 C C . VAL A 1 510 ? -15.496 -19.327 37.625 1.00 39.03 510 VAL A C 1
ATOM 4027 O O . VAL A 1 510 ? -15.324 -19.418 36.414 1.00 39.03 510 VAL A O 1
ATOM 4030 N N . HIS A 1 511 ? -16.662 -19.644 38.186 1.00 34.31 511 HIS A N 1
ATOM 4031 C CA . HIS A 1 511 ? -17.825 -20.032 37.392 1.00 34.31 511 HIS A CA 1
ATOM 4032 C C . HIS A 1 511 ? -18.441 -18.803 36.707 1.00 34.31 511 HIS A C 1
ATOM 4034 O O . HIS A 1 511 ? -18.995 -17.926 37.373 1.00 34.31 511 HIS A O 1
ATOM 4040 N N . VAL A 1 512 ? -18.367 -18.759 35.376 1.00 37.78 512 VAL A N 1
ATOM 4041 C CA . VAL A 1 512 ? -19.163 -17.849 34.544 1.00 37.78 512 VAL A CA 1
ATOM 4042 C C . VAL A 1 512 ? -20.589 -18.410 34.468 1.00 37.78 512 VAL A C 1
ATOM 4044 O O . VAL A 1 512 ? -20.748 -19.555 34.045 1.00 37.78 512 VAL A O 1
ATOM 4047 N N . PRO A 1 513 ? -21.633 -17.655 34.859 1.00 37.38 513 PRO A N 1
ATOM 4048 C CA . PRO A 1 513 ? -23.007 -18.082 34.632 1.00 37.38 513 PRO A CA 1
ATOM 4049 C C . PRO A 1 513 ? -23.276 -18.157 33.126 1.00 37.38 513 PRO A C 1
ATOM 4051 O O . PRO A 1 513 ? -23.109 -17.165 32.413 1.00 37.38 513 PRO A O 1
ATOM 4054 N N . ASP A 1 514 ? -23.676 -19.338 32.664 1.00 36.88 514 ASP A N 1
ATOM 4055 C CA . ASP A 1 514 ? -24.066 -19.615 31.281 1.00 36.88 514 ASP A CA 1
ATOM 4056 C C . ASP A 1 514 ? -25.215 -18.677 30.845 1.00 36.88 514 ASP A C 1
ATOM 4058 O O . ASP A 1 514 ? -26.195 -18.545 31.587 1.00 36.88 514 ASP A O 1
ATOM 4062 N N . PRO A 1 515 ? -25.162 -18.042 29.656 1.00 40.53 515 PRO A N 1
ATOM 4063 C CA . PRO A 1 515 ? -26.243 -17.184 29.163 1.00 40.53 515 PRO A CA 1
ATOM 4064 C C . PRO A 1 515 ? -27.552 -17.933 28.845 1.00 40.53 515 PRO A C 1
ATOM 4066 O O . PRO A 1 515 ? -28.565 -17.276 28.630 1.00 40.53 515 PRO A O 1
ATOM 4069 N N . ASP A 1 516 ? -27.548 -19.272 28.859 1.00 34.09 516 ASP A N 1
ATOM 4070 C CA . ASP A 1 516 ? -28.698 -20.130 28.516 1.00 34.09 516 ASP A CA 1
ATOM 4071 C C . ASP A 1 516 ? -29.186 -21.030 29.673 1.00 34.09 516 ASP A C 1
ATOM 4073 O O . ASP A 1 516 ? -30.009 -21.932 29.479 1.00 34.09 516 ASP A O 1
ATOM 4077 N N . ALA A 1 517 ? -28.726 -20.797 30.907 1.00 35.41 517 ALA A N 1
ATOM 4078 C CA . ALA A 1 517 ? -29.205 -21.548 32.065 1.00 35.41 517 ALA A CA 1
ATOM 4079 C C . ALA A 1 517 ? -30.648 -21.141 32.424 1.00 35.41 517 ALA A C 1
ATOM 4081 O O . ALA A 1 517 ? -30.900 -20.227 33.210 1.00 35.41 517 ALA A O 1
ATOM 4082 N N . THR A 1 518 ? -31.612 -21.847 31.834 1.00 34.06 518 THR A N 1
ATOM 4083 C CA . THR A 1 518 ? -33.025 -21.789 32.218 1.00 34.06 518 THR A CA 1
ATOM 4084 C C . THR A 1 518 ? -33.184 -22.093 33.708 1.00 34.06 518 THR A C 1
ATOM 4086 O O . THR A 1 518 ? -32.763 -23.132 34.217 1.00 34.06 518 THR A O 1
ATOM 4089 N N . VAL A 1 519 ? -33.790 -21.145 34.422 1.00 37.12 519 VAL A N 1
ATOM 4090 C CA . VAL A 1 519 ? -34.169 -21.284 35.829 1.00 37.12 519 VAL A CA 1
ATOM 4091 C C . VAL A 1 519 ? -35.136 -22.470 35.948 1.00 37.12 519 VAL A C 1
ATOM 4093 O O . VAL A 1 519 ? -36.159 -22.467 35.261 1.00 37.12 519 VAL A O 1
ATOM 4096 N N . PRO A 1 520 ? -34.880 -23.479 36.802 1.00 31.86 520 PRO A N 1
ATOM 4097 C CA . PRO A 1 520 ? -35.883 -24.489 37.097 1.00 31.86 520 PRO A CA 1
ATOM 4098 C C . PRO A 1 520 ? -37.050 -23.815 37.823 1.00 31.86 520 PRO A C 1
ATOM 4100 O O . PRO A 1 520 ? -36.895 -23.311 38.937 1.00 31.86 520 PRO A O 1
ATOM 4103 N N . GLU A 1 521 ? -38.220 -23.786 37.189 1.00 30.28 521 GLU A N 1
ATOM 4104 C CA . GLU A 1 521 ? -39.456 -23.352 37.831 1.00 30.28 521 GLU A CA 1
ATOM 4105 C C . GLU A 1 521 ? -39.794 -24.285 39.001 1.00 30.28 521 GLU A C 1
ATOM 4107 O O . GLU A 1 521 ? -40.027 -25.481 38.823 1.00 30.28 521 GLU A O 1
ATOM 4112 N N . GLY A 1 522 ? -39.856 -23.712 40.206 1.00 38.44 522 GLY A N 1
ATOM 4113 C CA . GLY A 1 522 ? -40.511 -24.325 41.359 1.00 38.44 522 GLY A CA 1
ATOM 4114 C C . GLY A 1 522 ? -39.658 -24.409 42.620 1.00 38.44 522 GLY A C 1
ATOM 4115 O O . GLY A 1 522 ? -39.106 -25.464 42.916 1.00 38.44 522 GLY A O 1
ATOM 4116 N N . SER A 1 523 ? -39.629 -23.332 43.417 1.00 27.44 523 SER A N 1
ATOM 4117 C CA . SER A 1 523 ? -39.587 -23.356 44.896 1.00 27.44 523 SER A CA 1
ATOM 4118 C C . SER A 1 523 ? -39.773 -21.938 45.470 1.00 27.44 523 SER A C 1
ATOM 4120 O O . SER A 1 523 ? -39.455 -20.969 44.786 1.00 27.44 523 SER A O 1
ATOM 4122 N N . PRO A 1 524 ? -40.365 -21.798 46.672 1.00 33.25 524 PRO A N 1
ATOM 4123 C CA . PRO A 1 524 ? -41.245 -20.681 47.006 1.00 33.25 524 PRO A CA 1
ATOM 4124 C C . PRO A 1 524 ? -40.531 -19.425 47.513 1.00 33.25 524 PRO A C 1
ATOM 4126 O O . PRO A 1 524 ? -39.412 -19.461 48.022 1.00 33.25 524 PRO A O 1
ATOM 4129 N N . GLU A 1 525 ? -41.259 -18.316 47.406 1.00 32.03 525 GLU A N 1
ATOM 4130 C CA . GLU A 1 525 ? -40.934 -17.006 47.955 1.00 32.03 525 GLU A CA 1
ATOM 4131 C C . GLU A 1 525 ? -40.641 -17.043 49.464 1.00 32.03 525 GLU A C 1
ATOM 4133 O O . GLU A 1 525 ? -41.388 -17.613 50.259 1.00 32.03 525 GLU A O 1
ATOM 4138 N N . GLY A 1 526 ? -39.589 -16.313 49.844 1.00 32.56 526 GLY A N 1
ATOM 4139 C CA . GLY A 1 526 ? -39.396 -15.781 51.188 1.00 32.56 526 GLY A CA 1
ATOM 4140 C C . GLY A 1 526 ? -38.475 -16.593 52.091 1.00 32.56 526 GLY A C 1
ATOM 4141 O O . GLY A 1 526 ? -38.931 -17.470 52.809 1.00 32.56 526 GLY A O 1
ATOM 4142 N N . THR A 1 527 ? -37.198 -16.201 52.182 1.00 25.72 527 THR A N 1
ATOM 4143 C CA . THR A 1 527 ? -36.490 -16.053 53.469 1.00 25.72 527 THR A CA 1
ATOM 4144 C C . THR A 1 527 ? -35.313 -15.085 53.306 1.00 25.72 527 THR A C 1
ATOM 4146 O O . THR A 1 527 ? -34.565 -15.107 52.335 1.00 25.72 527 THR A O 1
ATOM 4149 N N . THR A 1 528 ? -35.212 -14.203 54.289 1.00 26.14 528 THR A N 1
ATOM 4150 C CA . THR A 1 528 ? -34.230 -13.152 54.549 1.00 26.14 528 THR A CA 1
ATOM 4151 C C . THR A 1 528 ? -32.756 -13.558 54.468 1.00 26.14 528 THR A C 1
ATOM 4153 O O . THR A 1 528 ? -32.379 -14.665 54.838 1.00 26.14 528 THR A O 1
ATOM 4156 N N . ALA A 1 529 ? -31.944 -12.563 54.097 1.00 33.56 529 ALA A N 1
ATOM 4157 C CA . ALA A 1 529 ? -30.504 -12.420 54.297 1.00 33.56 529 ALA A CA 1
ATOM 4158 C C . ALA A 1 529 ? -29.854 -13.381 55.314 1.00 33.56 529 ALA A C 1
ATOM 4160 O O . ALA A 1 529 ? -30.118 -13.313 56.515 1.00 33.56 529 ALA A O 1
ATOM 4161 N N . ALA A 1 530 ? -28.892 -14.169 54.834 1.00 25.30 530 ALA A N 1
ATOM 4162 C CA . ALA A 1 530 ? -27.871 -14.801 55.657 1.00 25.30 530 ALA A CA 1
ATOM 4163 C C . ALA A 1 530 ? -26.487 -14.429 55.109 1.00 25.30 530 ALA A C 1
ATOM 4165 O O . ALA A 1 530 ? -25.933 -15.063 54.215 1.00 25.30 530 ALA A O 1
ATOM 4166 N N . THR A 1 531 ? -25.932 -13.361 55.678 1.00 31.72 531 THR A N 1
ATOM 4167 C CA . THR A 1 531 ? -24.490 -13.142 55.798 1.00 31.72 531 THR A CA 1
ATOM 4168 C C . THR A 1 531 ? -23.784 -14.436 56.191 1.00 31.72 531 THR A C 1
ATOM 4170 O O . THR A 1 531 ? -23.992 -14.924 57.301 1.00 31.72 531 THR A O 1
ATOM 4173 N N . THR A 1 532 ? -22.860 -14.908 55.356 1.00 26.45 532 THR A N 1
ATOM 4174 C CA . THR A 1 532 ? -21.775 -15.776 55.824 1.00 26.45 532 THR A CA 1
ATOM 4175 C C . THR A 1 532 ? -20.450 -15.114 55.479 1.00 26.45 532 THR A C 1
ATOM 4177 O O . THR A 1 532 ? -19.966 -15.161 54.355 1.00 26.45 532 THR A O 1
ATOM 4180 N N . LYS A 1 533 ? -19.888 -14.435 56.485 1.00 35.44 533 LYS A N 1
ATOM 4181 C CA . LYS A 1 533 ? -18.474 -14.069 56.552 1.00 35.44 533 LYS A CA 1
ATOM 4182 C C . LYS A 1 533 ? -17.640 -15.343 56.440 1.00 35.44 533 LYS A C 1
ATOM 4184 O O . LYS A 1 533 ? -17.703 -16.132 57.373 1.00 35.44 533 LYS A O 1
ATOM 4189 N N . ILE A 1 534 ? -16.792 -15.448 55.420 1.00 28.02 534 ILE A N 1
ATOM 4190 C CA . ILE A 1 534 ? -15.366 -15.773 55.583 1.00 28.02 534 ILE A CA 1
ATOM 4191 C C . ILE A 1 534 ? -14.621 -14.992 54.495 1.00 28.02 534 ILE A C 1
ATOM 4193 O O . ILE A 1 534 ? -14.528 -15.428 53.356 1.00 28.02 534 ILE A O 1
ATOM 4197 N N . LEU A 1 535 ? -14.116 -13.808 54.846 1.00 29.83 535 LEU A N 1
ATOM 4198 C CA . LEU A 1 535 ? -13.067 -13.151 54.073 1.00 29.83 535 LEU A CA 1
ATOM 4199 C C . LEU A 1 535 ? -11.744 -13.774 54.548 1.00 29.83 535 LEU A C 1
ATOM 4201 O O . LEU A 1 535 ? -11.404 -13.585 55.723 1.00 29.83 535 LEU A O 1
ATOM 4205 N N . PRO A 1 536 ? -10.999 -14.540 53.732 1.00 28.66 536 PRO A N 1
ATOM 4206 C CA . PRO A 1 536 ? -9.640 -14.874 54.103 1.00 28.66 536 PRO A CA 1
ATOM 4207 C C . PRO A 1 536 ? -8.807 -13.589 54.049 1.00 28.66 536 PRO A C 1
ATOM 4209 O O . PRO A 1 536 ? -8.855 -12.813 53.098 1.00 28.66 536 PRO A O 1
ATOM 4212 N N . LYS A 1 537 ? -8.080 -13.347 55.139 1.00 24.19 537 LYS A N 1
ATOM 4213 C CA . LYS A 1 537 ? -7.069 -12.298 55.286 1.00 24.19 537 LYS A CA 1
ATOM 4214 C C . LYS A 1 537 ? -6.155 -12.283 54.046 1.00 24.19 537 LYS A C 1
ATOM 4216 O O . LYS A 1 537 ? -5.714 -13.367 53.661 1.00 24.19 537 LYS A O 1
ATOM 4221 N N . PRO A 1 538 ? -5.823 -11.117 53.456 1.00 31.67 538 PRO A N 1
ATOM 4222 C CA . PRO A 1 538 ? -4.871 -11.062 52.357 1.00 31.67 538 PRO A CA 1
ATOM 4223 C C . PRO A 1 538 ? -3.506 -11.481 52.905 1.00 31.67 538 PRO A C 1
ATOM 4225 O O . PRO A 1 538 ? -2.814 -10.713 53.575 1.00 31.67 538 PRO A O 1
ATOM 4228 N N . THR A 1 539 ? -3.137 -12.740 52.692 1.00 26.94 539 THR A N 1
ATOM 4229 C CA . THR A 1 539 ? -1.742 -13.150 52.797 1.00 26.94 539 THR A CA 1
ATOM 4230 C C . THR A 1 539 ? -1.072 -12.546 51.578 1.00 26.94 539 THR A C 1
ATOM 4232 O O . THR A 1 539 ? -1.419 -12.894 50.454 1.00 26.94 539 THR A O 1
ATOM 4235 N N . SER A 1 540 ? -0.195 -11.573 51.818 1.00 35.56 540 SER A N 1
ATOM 4236 C CA . SER A 1 540 ? 0.535 -10.822 50.802 1.00 35.56 540 SER A CA 1
ATOM 4237 C C . SER A 1 540 ? 1.078 -11.755 49.722 1.00 35.56 540 SER A C 1
ATOM 4239 O O . SER A 1 540 ? 1.995 -12.540 49.981 1.00 35.56 540 SER A O 1
ATOM 4241 N N . LEU A 1 541 ? 0.501 -11.649 48.525 1.00 31.88 541 LEU A N 1
ATOM 4242 C CA . LEU A 1 541 ? 1.071 -12.177 47.292 1.00 31.88 541 LEU A CA 1
ATOM 4243 C C . LEU A 1 541 ? 2.535 -11.708 47.193 1.00 31.88 541 LEU A C 1
ATOM 4245 O O . LEU A 1 541 ? 2.835 -10.578 47.600 1.00 31.88 541 LEU A O 1
ATOM 4249 N N . PRO A 1 542 ? 3.469 -12.527 46.678 1.00 32.50 542 PRO A N 1
ATOM 4250 C CA . PRO A 1 542 ? 4.802 -12.031 46.374 1.00 32.50 542 PRO A CA 1
ATOM 4251 C C . PRO A 1 542 ? 4.660 -10.883 45.368 1.00 32.50 542 PRO A C 1
ATOM 4253 O O . PRO A 1 542 ? 4.162 -11.076 44.262 1.00 32.50 542 PRO A O 1
ATOM 4256 N N . ALA A 1 543 ? 5.055 -9.677 45.781 1.00 40.00 543 ALA A N 1
ATOM 4257 C CA . ALA A 1 543 ? 4.981 -8.482 44.952 1.00 40.00 543 ALA A CA 1
ATOM 4258 C C . ALA A 1 543 ? 5.659 -8.742 43.597 1.00 40.00 543 ALA A C 1
ATOM 4260 O O . ALA A 1 543 ? 6.846 -9.085 43.547 1.00 40.00 543 ALA A O 1
ATOM 4261 N N . ARG A 1 544 ? 4.897 -8.591 42.506 1.00 44.25 544 ARG A N 1
ATOM 4262 C CA . ARG A 1 544 ? 5.383 -8.760 41.133 1.00 44.25 544 ARG A CA 1
ATOM 4263 C C . ARG A 1 544 ? 6.637 -7.907 40.932 1.00 44.25 544 ARG A C 1
ATOM 4265 O O . ARG A 1 544 ? 6.658 -6.713 41.234 1.00 44.25 544 ARG A O 1
ATOM 4272 N N . VAL A 1 545 ? 7.708 -8.527 40.443 1.00 50.09 545 VAL A N 1
ATOM 4273 C CA . VAL A 1 545 ? 8.965 -7.828 40.168 1.00 50.09 545 VAL A CA 1
ATOM 4274 C C . VAL A 1 545 ? 8.769 -6.979 38.914 1.00 50.09 545 VAL A C 1
ATOM 4276 O O . VAL A 1 545 ? 8.764 -7.508 37.808 1.00 50.09 545 VAL A O 1
ATOM 4279 N N . VAL A 1 546 ? 8.574 -5.666 39.077 1.00 53.78 546 VAL A N 1
ATOM 4280 C CA . VAL A 1 546 ? 8.617 -4.723 37.948 1.00 53.78 546 VAL A CA 1
ATOM 4281 C C . VAL A 1 546 ? 9.994 -4.834 37.281 1.00 53.78 546 VAL A C 1
ATOM 4283 O O . VAL A 1 546 ? 11.007 -4.771 37.987 1.00 53.78 546 VAL A O 1
ATOM 4286 N N . PRO A 1 547 ? 1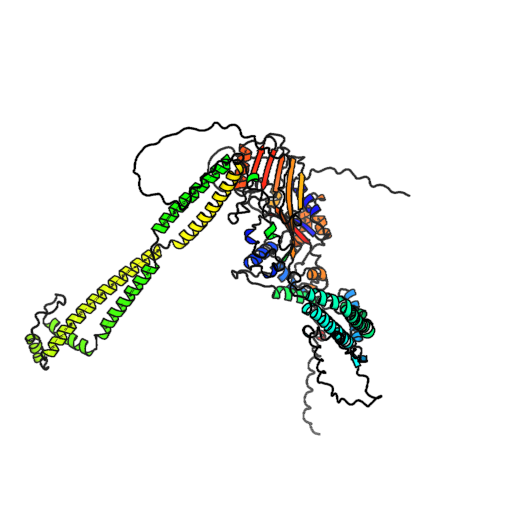0.052 -5.064 35.957 1.00 58.47 547 PRO A N 1
ATOM 4287 C CA . PRO A 1 547 ? 11.312 -5.279 35.264 1.00 58.47 547 PRO A CA 1
ATOM 4288 C C . PRO A 1 547 ? 12.132 -3.986 35.229 1.00 58.47 547 PRO A C 1
ATOM 4290 O O . PRO A 1 547 ? 11.625 -2.917 34.904 1.00 58.47 547 PRO A O 1
ATOM 4293 N N . THR A 1 548 ? 13.420 -4.096 35.546 1.00 55.22 548 THR A N 1
ATOM 4294 C CA . THR A 1 548 ? 14.390 -2.987 35.537 1.00 55.22 548 THR A CA 1
ATOM 4295 C C . THR A 1 548 ? 14.970 -2.702 34.147 1.00 55.22 548 THR A C 1
ATOM 4297 O O . THR A 1 548 ? 15.732 -1.755 33.977 1.00 55.22 548 THR A O 1
ATOM 4300 N N . GLN A 1 549 ? 14.629 -3.522 33.150 1.00 57.84 549 GLN A N 1
ATOM 4301 C CA . GLN A 1 549 ? 15.011 -3.376 31.745 1.00 57.84 549 GLN A CA 1
ATOM 4302 C C . GLN A 1 549 ? 13.829 -3.740 30.841 1.00 57.84 549 GLN A C 1
ATOM 4304 O O . GLN A 1 549 ? 12.968 -4.515 31.268 1.00 57.84 549 GLN A O 1
ATOM 4309 N N . PRO A 1 550 ? 13.775 -3.216 29.605 1.00 60.16 550 PRO A N 1
ATOM 4310 C CA . PRO A 1 550 ? 12.732 -3.598 28.676 1.00 60.16 550 PRO A CA 1
ATOM 4311 C C . PRO A 1 550 ? 12.866 -5.082 28.305 1.00 60.16 550 PRO A C 1
ATOM 4313 O O . PRO A 1 550 ? 13.944 -5.529 27.914 1.00 60.16 550 PRO A O 1
ATOM 4316 N N . VAL A 1 551 ? 11.785 -5.852 28.446 1.00 66.25 551 VAL A N 1
ATOM 4317 C CA . VAL A 1 551 ? 11.732 -7.285 28.116 1.00 66.25 551 VAL A CA 1
ATOM 4318 C C . VAL A 1 551 ? 10.716 -7.474 27.000 1.00 66.25 551 VAL A C 1
ATOM 4320 O O . VAL A 1 551 ? 9.520 -7.276 27.210 1.00 66.25 551 VAL A O 1
ATOM 4323 N N . LEU A 1 552 ? 11.197 -7.865 25.820 1.00 65.44 552 LEU A N 1
ATOM 4324 C CA . LEU A 1 552 ? 10.343 -8.205 24.684 1.00 65.44 552 LEU A CA 1
ATOM 4325 C C . LEU A 1 552 ? 9.968 -9.702 24.743 1.00 65.44 552 LEU A C 1
ATOM 4327 O O . LEU A 1 552 ? 10.845 -10.540 24.976 1.00 65.44 552 LEU A O 1
ATOM 4331 N N . PRO A 1 553 ? 8.689 -10.071 24.549 1.00 61.81 553 PRO A N 1
ATOM 4332 C CA . PRO A 1 553 ? 8.227 -11.460 24.624 1.00 61.81 553 PRO A CA 1
ATOM 4333 C C . PRO A 1 553 ? 8.710 -12.274 23.417 1.00 61.81 553 PRO A C 1
ATOM 4335 O O . PRO A 1 553 ? 8.720 -11.762 22.303 1.00 61.81 553 PRO A O 1
ATOM 4338 N N . ARG A 1 554 ? 9.087 -13.550 23.589 1.00 56.16 554 ARG A N 1
ATOM 4339 C CA . ARG A 1 554 ? 9.630 -14.397 22.502 1.00 56.16 554 ARG A CA 1
ATOM 4340 C C . ARG A 1 554 ? 8.633 -14.549 21.342 1.00 56.16 554 ARG A C 1
ATOM 4342 O O . ARG A 1 554 ? 7.481 -14.896 21.560 1.00 56.16 554 ARG A O 1
ATOM 4349 N N . GLN A 1 555 ? 9.091 -14.323 20.110 1.00 58.06 555 GLN A N 1
ATOM 4350 C CA . GLN A 1 555 ? 8.260 -14.436 18.909 1.00 58.06 555 GLN A CA 1
ATOM 4351 C C . GLN A 1 555 ? 8.199 -15.881 18.396 1.00 58.06 555 GLN A C 1
ATOM 4353 O O . GLN A 1 555 ? 9.238 -16.494 18.152 1.00 58.06 555 GLN A O 1
ATOM 4358 N N . GLU A 1 556 ? 6.988 -16.415 18.212 1.00 55.88 556 GLU A N 1
ATOM 4359 C CA . GLU A 1 556 ? 6.780 -17.781 17.703 1.00 55.88 556 GLU A CA 1
ATOM 4360 C C . GLU A 1 556 ? 6.655 -17.845 16.167 1.00 55.88 556 GLU A C 1
ATOM 4362 O O . GLU A 1 556 ? 7.013 -18.858 15.571 1.00 55.88 556 GLU A O 1
ATOM 4367 N N . GLN A 1 557 ? 6.206 -16.764 15.506 1.00 57.84 557 GLN A N 1
ATOM 4368 C CA . GLN A 1 557 ? 5.960 -16.710 14.052 1.00 57.84 557 GLN A CA 1
ATOM 4369 C C . GLN A 1 557 ? 6.485 -15.408 13.419 1.00 57.84 557 GLN A C 1
ATOM 4371 O O . GLN A 1 557 ? 6.416 -14.352 14.041 1.00 57.84 557 GLN A O 1
ATOM 4376 N N . PHE A 1 558 ? 6.979 -15.465 12.173 1.00 56.81 558 PHE A N 1
ATOM 4377 C CA . PHE A 1 558 ? 7.477 -14.314 11.383 1.00 56.81 558 PHE A CA 1
ATOM 4378 C C . PHE A 1 558 ? 8.678 -13.546 11.975 1.00 56.81 558 PHE A C 1
ATOM 4380 O O . PHE A 1 558 ? 8.888 -12.378 11.652 1.00 56.81 558 PHE A O 1
ATOM 4387 N N . ALA A 1 559 ? 9.504 -14.195 12.803 1.00 56.59 559 ALA A N 1
ATOM 4388 C CA . ALA A 1 559 ? 10.645 -13.558 13.475 1.00 56.59 559 ALA A CA 1
ATOM 4389 C C . ALA A 1 559 ? 11.678 -12.919 12.524 1.00 56.59 559 ALA A C 1
ATOM 4391 O O . ALA A 1 559 ? 12.351 -11.974 12.910 1.00 56.59 559 ALA A O 1
ATOM 4392 N N . SER A 1 560 ? 11.794 -13.385 11.275 1.00 62.62 560 SER A N 1
ATOM 4393 C CA . SER A 1 560 ? 12.717 -12.802 10.289 1.00 62.62 560 SER A CA 1
ATOM 4394 C C . SER A 1 560 ? 12.282 -11.435 9.750 1.00 62.62 560 SER A C 1
ATOM 4396 O O . SER A 1 560 ? 13.094 -10.748 9.141 1.00 62.62 560 SER A O 1
ATOM 4398 N N . VAL A 1 561 ? 11.007 -11.062 9.911 1.00 78.44 561 VAL A N 1
ATOM 4399 C CA . VAL A 1 561 ? 10.451 -9.790 9.409 1.00 78.44 561 VAL A CA 1
ATOM 4400 C C . VAL A 1 561 ? 10.659 -8.653 10.414 1.00 78.44 561 VAL A C 1
ATOM 4402 O O . VAL A 1 561 ? 10.721 -7.487 10.030 1.00 78.44 561 VAL A O 1
ATOM 4405 N N . TRP A 1 562 ? 10.789 -8.992 11.697 1.00 82.50 562 TRP A N 1
ATOM 4406 C CA . TRP A 1 562 ? 10.868 -8.036 12.793 1.00 82.50 562 TRP A CA 1
ATOM 4407 C C . TRP A 1 562 ? 12.298 -7.883 13.292 1.00 82.50 562 TRP A C 1
ATOM 4409 O O . TRP A 1 562 ? 12.993 -8.863 13.550 1.00 82.50 562 TRP A O 1
ATOM 4419 N N . GLN A 1 563 ? 12.715 -6.639 13.498 1.00 84.38 563 GLN A N 1
ATOM 4420 C CA . GLN A 1 563 ? 13.968 -6.317 14.159 1.00 84.38 563 GLN A CA 1
ATOM 4421 C C . GLN A 1 563 ? 13.695 -5.836 15.582 1.00 84.38 563 GLN A C 1
ATOM 4423 O O . GLN A 1 563 ? 12.888 -4.933 15.803 1.00 84.38 563 GLN A O 1
ATOM 4428 N N . GLU A 1 564 ? 14.379 -6.433 16.553 1.00 85.50 564 GLU A N 1
ATOM 4429 C CA . GLU A 1 564 ? 14.289 -6.028 17.954 1.00 85.50 564 GLU A CA 1
ATOM 4430 C C . GLU A 1 564 ? 15.224 -4.847 18.221 1.00 85.50 564 GLU A C 1
ATOM 4432 O O . GLU A 1 564 ? 16.416 -4.885 17.908 1.00 85.50 564 GLU A O 1
ATOM 4437 N N . VAL A 1 565 ? 14.673 -3.784 18.801 1.00 84.44 565 VAL A N 1
ATOM 4438 C CA . VAL A 1 565 ? 15.381 -2.541 19.088 1.00 84.44 565 VAL A CA 1
ATOM 4439 C C . VAL A 1 565 ? 15.292 -2.276 20.584 1.00 84.44 565 VAL A C 1
ATOM 4441 O O . VAL A 1 565 ? 14.198 -2.142 21.123 1.00 84.44 565 VAL A O 1
ATOM 4444 N N . VAL A 1 566 ? 16.443 -2.190 21.257 1.00 85.25 566 VAL A N 1
ATOM 4445 C CA . VAL A 1 566 ? 16.537 -1.834 22.681 1.00 85.25 566 VAL A CA 1
ATOM 4446 C C . VAL A 1 566 ? 17.530 -0.696 22.855 1.00 85.25 566 VAL A C 1
ATOM 4448 O O . VAL A 1 566 ? 18.715 -0.827 22.551 1.00 85.25 566 VAL A O 1
ATOM 4451 N N . TRP A 1 567 ? 17.048 0.429 23.366 1.00 83.44 567 TRP A N 1
ATOM 4452 C CA . TRP A 1 567 ? 17.787 1.673 23.510 1.00 83.44 567 TRP A CA 1
ATOM 4453 C C . TRP A 1 567 ? 17.743 2.182 24.939 1.00 83.44 567 TRP A C 1
ATOM 4455 O O . TRP A 1 567 ? 16.701 2.174 25.581 1.00 83.44 567 TRP A O 1
ATOM 4465 N N . LYS A 1 568 ? 18.878 2.705 25.398 1.00 82.88 568 LYS A N 1
ATOM 4466 C CA . LYS A 1 568 ? 18.967 3.532 26.603 1.00 82.88 568 LYS A CA 1
ATOM 4467 C C . LYS A 1 568 ? 19.191 4.983 26.199 1.00 82.88 568 LYS A C 1
ATOM 4469 O O . LYS A 1 568 ? 20.020 5.240 25.315 1.00 82.88 568 LYS A O 1
ATOM 4474 N N . LEU A 1 569 ? 18.409 5.886 26.773 1.00 75.44 569 LEU A N 1
ATOM 4475 C CA . LEU A 1 569 ? 18.414 7.320 26.508 1.00 75.44 569 LEU A CA 1
ATOM 4476 C C . LEU A 1 569 ? 18.693 8.045 27.825 1.00 75.44 569 LEU A C 1
ATOM 4478 O O . LEU A 1 569 ? 17.968 7.861 28.806 1.00 75.44 569 LEU A O 1
ATOM 4482 N N . ASP A 1 570 ? 19.718 8.891 27.817 1.00 67.94 570 ASP A N 1
ATOM 4483 C CA . ASP A 1 570 ? 20.107 9.678 28.984 1.00 67.94 570 ASP A CA 1
ATOM 4484 C C . ASP A 1 570 ? 19.471 11.071 28.912 1.00 67.94 570 ASP A C 1
ATOM 4486 O O . ASP A 1 570 ? 19.705 11.837 27.968 1.00 67.94 570 ASP A O 1
ATOM 4490 N N . THR A 1 571 ? 18.684 11.432 29.929 1.00 62.66 571 THR A N 1
ATOM 4491 C CA . THR A 1 571 ? 18.159 12.793 30.103 1.00 62.66 571 THR A CA 1
ATOM 4492 C C . THR A 1 571 ? 19.124 13.598 30.981 1.00 62.66 571 THR A C 1
ATOM 4494 O O . THR A 1 571 ? 18.949 13.689 32.196 1.00 62.66 571 THR A O 1
ATOM 4497 N N . ALA A 1 572 ? 20.177 14.175 30.399 1.00 50.78 572 ALA A N 1
ATOM 4498 C CA . ALA A 1 572 ? 21.154 14.951 31.176 1.00 50.78 572 ALA A CA 1
ATOM 4499 C C . ALA A 1 572 ? 20.632 16.332 31.636 1.00 50.78 572 ALA A C 1
ATOM 4501 O O . ALA A 1 572 ? 21.247 16.968 32.490 1.00 50.78 572 ALA A O 1
ATOM 4502 N N . THR A 1 573 ? 19.507 16.817 31.101 1.00 47.91 573 THR A N 1
ATOM 4503 C CA . THR A 1 573 ? 18.979 18.155 31.399 1.00 47.91 573 THR A CA 1
ATOM 4504 C C . THR A 1 573 ? 17.457 18.176 31.486 1.00 47.91 573 THR A C 1
ATOM 4506 O O . THR A 1 573 ? 16.754 17.521 30.717 1.00 47.91 573 THR A O 1
ATOM 4509 N N . THR A 1 574 ? 16.950 18.968 32.436 1.00 43.75 574 THR A N 1
ATOM 4510 C CA . THR A 1 574 ? 15.534 19.317 32.573 1.00 43.75 574 THR A CA 1
ATOM 4511 C C . THR A 1 574 ? 15.002 19.831 31.241 1.00 43.75 574 THR A C 1
ATOM 4513 O O . THR A 1 574 ? 15.427 20.871 30.734 1.00 43.75 574 THR A O 1
ATOM 4516 N N . TRP A 1 575 ? 14.074 19.073 30.677 1.00 42.69 575 TRP A N 1
ATOM 4517 C CA . TRP A 1 575 ? 13.451 19.358 29.402 1.00 42.69 575 TRP A CA 1
ATOM 4518 C C . TRP A 1 575 ? 12.494 20.553 29.562 1.00 42.69 575 TRP A C 1
ATOM 4520 O O . TRP A 1 575 ? 11.566 20.521 30.368 1.00 42.69 575 TRP A O 1
ATOM 4530 N N . LYS A 1 576 ? 12.768 21.656 28.855 1.00 38.50 576 LYS A N 1
ATOM 4531 C CA . LYS A 1 576 ? 11.844 22.794 28.730 1.00 38.50 576 LYS A CA 1
ATOM 4532 C C . LYS A 1 576 ? 11.072 22.640 27.422 1.00 38.50 576 LYS A C 1
ATOM 4534 O O . LYS A 1 576 ? 11.681 22.326 26.405 1.00 38.50 576 LYS A O 1
ATOM 4539 N N . ASN A 1 577 ? 9.767 22.908 27.469 1.00 41.06 577 ASN A N 1
ATOM 4540 C CA . ASN A 1 577 ? 8.748 22.741 26.417 1.00 41.06 577 ASN A CA 1
ATOM 4541 C C . ASN A 1 577 ? 8.970 23.546 25.105 1.00 41.06 577 ASN A C 1
ATOM 4543 O O . ASN A 1 577 ? 8.007 23.981 24.482 1.00 41.06 577 ASN A O 1
ATOM 4547 N N . SER A 1 578 ? 10.201 23.758 24.633 1.00 38.91 578 SER A N 1
ATOM 4548 C CA . SER A 1 578 ? 10.492 24.483 23.382 1.00 38.91 578 SER A CA 1
ATOM 4549 C C . SER A 1 578 ? 10.009 23.758 22.120 1.00 38.91 578 SER A C 1
ATOM 4551 O O . SER A 1 578 ? 9.878 24.371 21.063 1.00 38.91 578 SER A O 1
ATOM 4553 N N . MET A 1 579 ? 9.703 22.464 22.219 1.00 36.69 579 MET A N 1
ATOM 4554 C CA . MET A 1 579 ? 9.141 21.694 21.111 1.00 36.69 579 MET A CA 1
ATOM 4555 C C . MET A 1 579 ? 7.612 21.831 21.003 1.00 36.69 579 MET A C 1
ATOM 4557 O O . MET A 1 579 ? 7.076 21.672 19.913 1.00 36.69 579 MET A O 1
ATOM 4561 N N . ALA A 1 580 ? 6.924 22.231 22.083 1.00 34.88 580 ALA A N 1
ATOM 4562 C CA . ALA A 1 580 ? 5.497 22.562 22.045 1.00 34.88 580 ALA A CA 1
ATOM 4563 C C . ALA A 1 580 ? 5.235 23.792 21.155 1.00 34.88 580 ALA A C 1
ATOM 4565 O O . ALA A 1 580 ? 4.309 23.790 20.351 1.00 34.88 580 ALA A O 1
ATOM 4566 N N . SER A 1 581 ? 6.121 24.795 21.193 1.00 31.78 581 SER A N 1
ATOM 4567 C CA . SER A 1 581 ? 6.004 26.003 20.363 1.00 31.78 581 SER A CA 1
ATOM 4568 C C . SER A 1 581 ? 6.195 25.779 18.855 1.00 31.78 581 SER A C 1
ATOM 4570 O O . SER A 1 581 ? 5.783 26.631 18.075 1.00 31.78 581 SER A O 1
ATOM 4572 N N . ALA A 1 582 ? 6.811 24.669 18.426 1.00 36.19 582 ALA A N 1
ATOM 4573 C CA . ALA A 1 582 ? 7.076 24.392 17.008 1.00 36.19 582 ALA A CA 1
ATOM 4574 C C . ALA A 1 582 ? 5.883 23.743 16.280 1.00 36.19 582 ALA A C 1
ATOM 4576 O O . ALA A 1 582 ? 5.712 23.950 15.084 1.00 36.19 582 ALA A O 1
ATOM 4577 N N . PHE A 1 583 ? 5.051 22.988 17.001 1.00 32.25 583 PHE A N 1
ATOM 4578 C CA . PHE A 1 583 ? 3.825 22.382 16.465 1.00 32.25 583 PHE A CA 1
ATOM 4579 C C . PHE A 1 583 ? 2.594 23.284 16.641 1.00 32.25 583 PHE A C 1
ATOM 4581 O O . PHE A 1 583 ? 1.629 23.173 15.892 1.00 32.25 583 PHE A O 1
ATOM 4588 N N . GLN A 1 584 ? 2.655 24.237 17.575 1.00 27.94 584 GLN A N 1
ATOM 4589 C CA . GLN A 1 584 ? 1.567 25.169 17.881 1.00 27.94 584 GLN A CA 1
ATOM 4590 C C . GLN A 1 584 ? 1.312 26.217 16.781 1.00 27.94 584 GLN A C 1
ATOM 4592 O O . GLN A 1 584 ? 0.262 26.848 16.774 1.00 27.94 584 GLN A O 1
ATOM 4597 N N . SER A 1 585 ? 2.224 26.399 15.816 1.00 28.50 585 SER A N 1
ATOM 4598 C CA . SER A 1 585 ? 2.011 27.341 14.704 1.00 28.50 585 SER A CA 1
ATOM 4599 C C . SER A 1 585 ? 1.068 26.823 13.609 1.00 28.50 585 SER A C 1
ATOM 4601 O O . SER A 1 585 ? 0.702 27.596 12.728 1.00 28.50 585 SER A O 1
ATOM 4603 N N . HIS A 1 586 ? 0.674 25.545 13.649 1.00 32.94 586 HIS A N 1
ATOM 4604 C CA . HIS A 1 586 ? -0.249 24.932 12.681 1.00 32.94 586 HIS A CA 1
ATOM 4605 C C . HIS A 1 586 ? -1.425 24.188 13.332 1.00 32.94 586 HIS A C 1
ATOM 4607 O O . HIS A 1 586 ? -2.192 23.527 12.636 1.00 32.94 586 HIS A O 1
ATOM 4613 N N . MET A 1 587 ? -1.579 24.289 14.654 1.00 26.34 587 MET A N 1
ATOM 4614 C CA . MET A 1 587 ? -2.555 23.528 15.425 1.00 26.34 587 MET A CA 1
ATOM 4615 C C . MET A 1 587 ? -3.046 24.344 16.634 1.00 26.34 587 MET A C 1
ATOM 4617 O O . MET A 1 587 ? -2.273 24.632 17.543 1.00 26.34 587 MET A O 1
ATOM 4621 N N . ASP A 1 588 ? -4.340 24.691 16.653 1.00 23.28 588 ASP A N 1
ATOM 4622 C CA . ASP A 1 588 ? -4.992 25.546 17.672 1.00 23.28 588 ASP A CA 1
ATOM 4623 C C . ASP A 1 588 ? -5.247 24.853 19.035 1.00 23.28 588 ASP A C 1
ATOM 4625 O O . ASP A 1 588 ? -5.962 25.380 19.888 1.00 23.28 588 ASP A O 1
ATOM 4629 N N . TRP A 1 589 ? -4.672 23.671 19.278 1.00 29.20 589 TRP A N 1
ATOM 4630 C CA . TRP A 1 589 ? -4.857 22.894 20.509 1.00 29.20 589 TRP A CA 1
ATOM 4631 C C . TRP A 1 589 ? -3.557 22.858 21.326 1.00 29.20 589 TRP A C 1
ATOM 4633 O O . TRP A 1 589 ? -2.484 22.541 20.817 1.00 29.20 589 TRP A O 1
ATOM 4643 N N . SER A 1 590 ? -3.631 23.222 22.611 1.00 27.62 590 SER A N 1
ATOM 4644 C CA . SER A 1 590 ? -2.489 23.143 23.529 1.00 27.62 590 SER A CA 1
ATOM 4645 C C . SER A 1 590 ? -2.258 21.690 23.946 1.00 27.62 590 SER A C 1
ATOM 4647 O O . SER A 1 590 ? -3.095 21.113 24.639 1.00 27.62 590 SER A O 1
ATOM 4649 N N . VAL A 1 591 ? -1.135 21.110 23.523 1.00 35.62 591 VAL A N 1
ATOM 4650 C CA . VAL A 1 591 ? -0.769 19.708 23.779 1.00 35.62 591 VAL A CA 1
ATOM 4651 C C . VAL A 1 591 ? 0.283 19.646 24.879 1.00 35.62 591 VAL A C 1
ATOM 4653 O O . VAL A 1 591 ? 1.379 20.189 24.717 1.00 35.62 591 VAL A O 1
ATOM 4656 N N . ASP A 1 592 ? -0.011 18.956 25.979 1.00 37.16 592 ASP A N 1
ATOM 4657 C CA . ASP A 1 592 ? 1.027 18.539 26.917 1.00 37.16 592 ASP A CA 1
ATOM 4658 C C . ASP A 1 592 ? 1.844 17.418 26.255 1.00 37.16 592 ASP A C 1
ATOM 4660 O O . ASP A 1 592 ? 1.379 16.307 26.052 1.00 37.16 592 ASP A O 1
ATOM 4664 N N . PHE A 1 593 ? 3.085 17.705 25.869 1.00 42.53 593 PHE A N 1
ATOM 4665 C CA . PHE A 1 593 ? 3.955 16.811 25.081 1.00 42.53 593 PHE A CA 1
ATOM 4666 C C . PHE A 1 593 ? 4.190 15.410 25.679 1.00 42.53 593 PHE A C 1
ATOM 4668 O O . PHE A 1 593 ? 4.536 14.484 24.951 1.00 42.53 593 PHE A O 1
ATOM 4675 N N . PHE A 1 594 ? 4.063 15.249 26.999 1.00 45.59 594 PHE A N 1
ATOM 4676 C CA . PHE A 1 594 ? 4.200 13.940 27.646 1.00 45.59 594 PHE A CA 1
ATOM 4677 C C . PHE A 1 594 ? 2.914 13.118 27.621 1.00 45.59 594 PHE A C 1
ATOM 4679 O O . PHE A 1 594 ? 2.994 11.896 27.709 1.00 45.59 594 PHE A O 1
ATOM 4686 N N . PHE A 1 595 ? 1.773 13.797 27.501 1.00 47.97 595 PHE A N 1
ATOM 4687 C CA . PHE A 1 595 ? 0.432 13.239 27.557 1.00 47.97 595 PHE A CA 1
ATOM 4688 C C . PHE A 1 595 ? -0.341 13.813 26.380 1.00 47.97 595 PHE A C 1
ATOM 4690 O O . PHE A 1 595 ? -1.051 14.812 26.512 1.00 47.97 595 PHE A O 1
ATOM 4697 N N . GLY A 1 596 ? -0.152 13.192 25.208 1.00 39.03 596 GLY A N 1
ATOM 4698 C CA . GLY A 1 596 ? -0.986 13.469 24.036 1.00 39.03 596 GLY A CA 1
ATOM 4699 C C . GLY A 1 596 ? -2.449 13.591 24.477 1.00 39.03 596 GLY A C 1
ATOM 4700 O O . GLY A 1 596 ? -2.901 12.831 25.326 1.00 39.03 596 GLY A O 1
ATOM 4701 N N . SER A 1 597 ? -3.136 14.630 24.021 1.00 34.09 597 SER A N 1
ATOM 4702 C CA . SER A 1 597 ? -4.366 15.147 24.625 1.00 34.09 597 SER A CA 1
ATOM 4703 C C . SER A 1 597 ? -5.467 14.109 24.887 1.00 34.09 597 SER A C 1
ATOM 4705 O O . SER A 1 597 ? -5.875 13.400 23.972 1.00 34.09 597 SER A O 1
ATOM 4707 N N . ALA A 1 598 ? -6.077 14.183 26.072 1.00 30.50 598 ALA A N 1
ATOM 4708 C CA . ALA A 1 598 ? -7.476 13.825 26.291 1.00 30.50 598 ALA A CA 1
ATOM 4709 C C . ALA A 1 598 ? -8.123 14.883 27.202 1.00 30.50 598 ALA A C 1
ATOM 4711 O O . ALA A 1 598 ? -8.254 14.697 28.408 1.00 30.50 598 ALA A O 1
ATOM 4712 N N . SER A 1 599 ? -8.503 16.038 26.644 1.00 33.19 599 SER A N 1
ATOM 4713 C CA . SER A 1 599 ? -9.431 16.952 27.322 1.00 33.19 599 SER A CA 1
ATOM 4714 C C . SER A 1 599 ? -10.862 16.606 26.906 1.00 33.19 599 SER A C 1
ATOM 4716 O O . SER A 1 599 ? -11.477 17.305 26.102 1.00 33.19 599 SER A O 1
ATOM 4718 N N . GLY A 1 600 ? -11.378 15.493 27.424 1.00 25.67 600 GLY A N 1
ATOM 4719 C CA . GLY A 1 600 ? -12.817 15.258 27.464 1.00 25.67 600 GLY A CA 1
ATOM 4720 C C . GLY A 1 600 ? -13.423 16.167 28.531 1.00 25.67 600 GLY A C 1
ATOM 4721 O O . GLY A 1 600 ? -12.946 16.197 29.665 1.00 25.67 600 GLY A O 1
ATOM 4722 N N . SER A 1 601 ? -14.427 16.959 28.169 1.00 26.09 601 SER A N 1
ATOM 4723 C CA . SER A 1 601 ? -15.175 17.790 29.108 1.00 26.09 601 SER A CA 1
ATOM 4724 C C . SER A 1 601 ? -16.021 16.905 30.028 1.00 26.09 601 SER A C 1
ATOM 4726 O O . SER A 1 601 ? -17.158 16.581 29.696 1.00 26.09 601 SER A O 1
ATOM 4728 N N . GLU A 1 602 ? -15.492 16.528 31.188 1.00 24.53 602 GLU A N 1
ATOM 4729 C CA . GLU A 1 602 ? -16.326 16.151 32.328 1.00 24.53 602 GLU A CA 1
ATOM 4730 C C . GLU A 1 602 ? -16.091 17.140 33.470 1.00 24.53 602 GLU A C 1
ATOM 4732 O O . GLU A 1 602 ? -15.049 17.156 34.126 1.00 24.53 602 GLU A O 1
ATOM 4737 N N . ASP A 1 603 ? -17.090 17.996 33.687 1.00 23.05 603 ASP A N 1
ATOM 4738 C CA . ASP A 1 603 ? -17.194 18.875 34.844 1.00 23.05 603 ASP A CA 1
ATOM 4739 C C . ASP A 1 603 ? -17.381 18.035 36.115 1.00 23.05 603 ASP A C 1
ATOM 4741 O O . ASP A 1 603 ? -18.498 17.764 36.560 1.00 23.05 603 ASP A O 1
ATOM 4745 N N . LYS A 1 604 ? -16.276 17.636 36.743 1.00 24.97 604 LYS A N 1
ATOM 4746 C CA . LYS A 1 604 ? -16.254 17.315 38.171 1.00 24.97 604 LYS A CA 1
ATOM 4747 C C . LYS A 1 604 ? -15.214 18.194 38.846 1.00 24.97 604 LYS A C 1
ATOM 4749 O O . LYS A 1 604 ? -14.013 18.075 38.620 1.00 24.97 604 LYS A O 1
ATOM 4754 N N . GLN A 1 605 ? -15.716 19.130 39.647 1.00 27.16 605 GLN A N 1
ATOM 4755 C CA . GLN A 1 605 ? -14.922 19.902 40.590 1.00 27.16 605 GLN A CA 1
ATOM 4756 C C . GLN A 1 605 ? -14.153 18.935 41.490 1.00 27.16 605 GLN A C 1
ATOM 4758 O O . GLN A 1 605 ? -14.775 18.263 42.300 1.00 27.16 605 GLN A O 1
ATOM 4763 N N . GLU A 1 606 ? -12.825 18.916 41.395 1.00 22.42 606 GLU A N 1
ATOM 4764 C CA . GLU A 1 606 ? -11.975 18.795 42.575 1.00 22.42 606 GLU A CA 1
ATOM 4765 C C . GLU A 1 606 ? -10.550 19.296 42.304 1.00 22.42 606 GLU A C 1
ATOM 4767 O O . GLU A 1 606 ? -9.954 19.159 41.236 1.00 22.42 606 GLU A O 1
ATOM 4772 N N . SER A 1 607 ? -10.066 20.020 43.300 1.00 27.44 607 SER A N 1
ATOM 4773 C CA . SER A 1 607 ? -8.864 20.829 43.341 1.00 27.44 607 SER A CA 1
ATOM 4774 C C . SER A 1 607 ? -7.622 19.979 43.593 1.00 27.44 607 SER A C 1
ATOM 4776 O O . SER A 1 607 ? -7.442 19.518 44.710 1.00 27.44 607 SER A O 1
ATOM 4778 N N . HIS A 1 608 ? -6.773 19.815 42.578 1.00 26.20 608 HIS A N 1
ATOM 4779 C CA . HIS A 1 608 ? -5.299 19.785 42.620 1.00 26.20 608 HIS A CA 1
ATOM 4780 C C . HIS A 1 608 ? -4.805 19.351 41.228 1.00 26.20 608 HIS A C 1
ATOM 4782 O O . HIS A 1 608 ? -4.361 18.228 41.023 1.00 26.20 608 HIS A O 1
ATOM 4788 N N . LYS A 1 609 ? -4.875 20.254 40.238 1.00 28.14 609 LYS A N 1
ATOM 4789 C CA . LYS A 1 609 ? -4.114 20.091 38.988 1.00 28.14 609 LYS A CA 1
ATOM 4790 C C . LYS A 1 609 ? -2.643 20.350 39.303 1.00 28.14 609 LYS A C 1
ATOM 4792 O O . LYS A 1 609 ? -2.135 21.449 39.081 1.00 28.14 609 LYS A O 1
ATOM 4797 N N . SER A 1 610 ? -1.977 19.369 39.902 1.00 31.86 610 SER A N 1
ATOM 4798 C CA . SER A 1 610 ? -0.523 19.357 39.971 1.00 31.86 610 SER A CA 1
ATOM 4799 C C . SER A 1 610 ? -0.043 19.254 38.535 1.00 31.86 610 SER A C 1
ATOM 4801 O O . SER A 1 610 ? -0.168 18.204 37.918 1.00 31.86 610 SER A O 1
ATOM 4803 N N . ALA A 1 611 ? 0.434 20.369 37.981 1.00 32.91 611 ALA A N 1
ATOM 4804 C CA . ALA A 1 611 ? 1.176 20.380 36.734 1.00 32.91 611 ALA A CA 1
ATOM 4805 C C . ALA A 1 611 ? 2.301 19.347 36.870 1.00 32.91 611 ALA A C 1
ATOM 4807 O O . ALA A 1 611 ? 3.308 19.608 37.530 1.00 32.91 611 ALA A O 1
ATOM 4808 N N . SER A 1 612 ? 2.095 18.146 36.328 1.00 39.22 612 SER A N 1
ATOM 4809 C CA . SER A 1 612 ? 3.039 17.040 36.398 1.00 39.22 612 SER A CA 1
ATOM 4810 C C . SER A 1 612 ? 4.170 17.340 35.427 1.00 39.22 612 SER A C 1
ATOM 4812 O O . SER A 1 612 ? 4.291 16.753 34.352 1.00 39.22 612 SER A O 1
ATOM 4814 N N . SER A 1 613 ? 5.007 18.310 35.790 1.00 40.03 613 SER A N 1
ATOM 4815 C CA . SER A 1 613 ? 6.349 18.382 35.259 1.00 40.03 613 SER A CA 1
ATOM 4816 C C . SER A 1 613 ? 7.009 17.076 35.676 1.00 40.03 613 SER A C 1
ATOM 4818 O O . SER A 1 613 ? 7.320 16.895 36.854 1.00 40.03 613 SER A O 1
ATOM 4820 N N . LEU A 1 614 ? 7.199 16.164 34.725 1.00 47.88 614 LEU A N 1
ATOM 4821 C CA . LEU A 1 614 ? 8.084 15.003 34.834 1.00 47.88 614 LEU A CA 1
ATOM 4822 C C . LEU A 1 614 ? 9.541 15.498 34.948 1.00 47.88 614 LEU A C 1
ATOM 4824 O O . LEU A 1 614 ? 10.396 15.250 34.105 1.00 47.88 614 LEU A O 1
ATOM 4828 N N . ALA A 1 615 ? 9.793 16.307 35.977 1.00 42.31 615 ALA A N 1
ATOM 4829 C CA . ALA A 1 615 ? 11.004 17.059 36.261 1.00 42.31 615 ALA A CA 1
ATOM 4830 C C . ALA A 1 615 ? 11.882 16.300 37.259 1.00 42.31 615 ALA A C 1
ATOM 4832 O O . ALA A 1 615 ? 12.489 16.880 38.156 1.00 42.31 615 ALA A O 1
ATOM 4833 N N . LEU A 1 616 ? 11.960 14.986 37.084 1.00 44.94 616 LEU A N 1
ATOM 4834 C CA . LEU A 1 616 ? 12.944 14.139 37.731 1.00 44.94 616 LEU A CA 1
ATOM 4835 C C . LEU A 1 616 ? 13.773 13.556 36.594 1.00 44.94 616 LEU A C 1
ATOM 4837 O O . LEU A 1 616 ? 13.218 12.931 35.695 1.00 44.94 616 LEU A O 1
ATOM 4841 N N . SER A 1 617 ? 15.078 13.841 36.583 1.00 49.38 617 SER A N 1
ATOM 4842 C CA . SER A 1 617 ? 16.031 13.288 35.612 1.00 49.38 617 SER A CA 1
ATOM 4843 C C . SER A 1 617 ? 15.814 11.782 35.523 1.00 49.38 617 SER A C 1
ATOM 4845 O O . SER A 1 617 ? 16.073 11.081 36.503 1.00 49.38 617 SER A O 1
ATOM 4847 N N . SER A 1 618 ? 15.254 11.328 34.405 1.00 62.34 618 SER A N 1
ATOM 4848 C CA . SER A 1 618 ? 14.769 9.966 34.257 1.00 62.34 618 SER A CA 1
ATOM 4849 C C . SER A 1 618 ? 15.548 9.265 33.156 1.00 62.34 618 SER A C 1
ATOM 4851 O O . SER A 1 618 ? 15.492 9.679 32.003 1.00 62.34 618 SER A O 1
ATOM 4853 N N . GLU A 1 619 ? 16.272 8.199 33.490 1.00 75.12 619 GLU A N 1
ATOM 4854 C CA . GLU A 1 619 ? 16.846 7.316 32.468 1.00 75.12 619 GLU A CA 1
ATOM 4855 C C . GLU A 1 619 ? 15.680 6.627 31.745 1.00 75.12 619 GLU A C 1
ATOM 4857 O O . GLU A 1 619 ? 14.818 6.026 32.392 1.00 75.12 619 GLU A O 1
ATOM 4862 N N . ILE A 1 620 ? 15.625 6.741 30.415 1.00 78.69 620 ILE A N 1
ATOM 4863 C CA . ILE A 1 620 ? 14.558 6.142 29.605 1.00 78.69 620 ILE A CA 1
ATOM 4864 C C . ILE A 1 620 ? 15.147 4.954 28.855 1.00 78.69 620 ILE A C 1
ATOM 4866 O O . ILE A 1 620 ? 15.983 5.114 27.965 1.00 78.69 620 ILE A O 1
ATOM 4870 N N . SER A 1 621 ? 14.688 3.753 29.188 1.00 82.12 621 SER A N 1
ATOM 4871 C CA . SER A 1 621 ? 14.956 2.550 28.405 1.00 82.12 621 SER A CA 1
ATOM 4872 C C . SER A 1 621 ? 13.748 2.226 27.528 1.00 82.12 621 SER A C 1
ATOM 4874 O O . SER A 1 621 ? 12.638 2.066 28.026 1.00 82.12 621 SER A O 1
ATOM 4876 N N . LEU A 1 622 ? 13.964 2.126 26.220 1.00 85.56 622 LEU A N 1
ATOM 4877 C CA . LEU A 1 622 ? 12.945 1.873 25.206 1.00 85.56 622 LEU A CA 1
ATOM 4878 C C . LEU A 1 622 ? 13.254 0.551 24.499 1.00 85.56 622 LEU A C 1
ATOM 4880 O O . LEU A 1 622 ? 14.319 0.410 23.906 1.00 85.56 622 LEU A O 1
ATOM 4884 N N . GLY A 1 623 ? 12.325 -0.398 24.548 1.00 86.88 623 GLY A N 1
ATOM 4885 C CA . GLY A 1 623 ? 12.339 -1.622 23.753 1.00 86.88 623 GLY A CA 1
ATOM 4886 C C . GLY A 1 623 ? 11.134 -1.668 22.820 1.00 86.88 623 GLY A C 1
ATOM 4887 O O . GLY A 1 623 ? 10.027 -1.375 23.252 1.00 86.88 623 GLY A O 1
ATOM 4888 N N . PHE A 1 624 ? 11.320 -2.020 21.554 1.00 89.31 624 PHE A N 1
ATOM 4889 C CA . PHE A 1 624 ? 10.219 -2.275 20.620 1.00 89.31 624 PHE A CA 1
ATOM 4890 C C . PHE A 1 624 ? 10.688 -3.157 19.465 1.00 89.31 624 PHE A C 1
ATOM 4892 O O . PHE A 1 624 ? 11.887 -3.341 19.240 1.00 89.31 624 PHE A O 1
ATOM 4899 N N . ARG A 1 625 ? 9.734 -3.694 18.708 1.00 87.56 625 ARG A N 1
ATOM 4900 C CA . ARG A 1 625 ? 9.997 -4.384 17.445 1.00 87.56 625 ARG A CA 1
ATOM 4901 C C . ARG A 1 625 ? 9.644 -3.490 16.284 1.00 87.56 625 ARG A C 1
ATOM 4903 O O . ARG A 1 625 ? 8.558 -2.925 16.285 1.00 87.56 625 ARG A O 1
ATOM 4910 N N . ALA A 1 626 ? 10.525 -3.403 15.297 1.00 89.56 626 ALA A N 1
ATOM 4911 C CA . ALA A 1 626 ? 10.317 -2.602 14.102 1.00 89.56 626 ALA A CA 1
ATOM 4912 C C . ALA A 1 626 ? 10.315 -3.461 12.833 1.00 89.56 626 ALA A C 1
ATOM 4914 O O . ALA A 1 626 ? 11.096 -4.404 12.705 1.00 89.56 626 ALA A O 1
ATOM 4915 N N . MET A 1 627 ? 9.452 -3.098 11.891 1.00 89.81 627 MET A N 1
ATOM 4916 C CA . MET A 1 627 ? 9.311 -3.683 10.560 1.00 89.81 627 MET A CA 1
ATOM 4917 C C . MET A 1 627 ? 9.312 -2.544 9.532 1.00 89.81 627 MET A C 1
ATOM 4919 O O . MET A 1 627 ? 8.559 -1.583 9.686 1.00 89.81 627 MET A O 1
ATOM 4923 N N . LYS A 1 628 ? 10.123 -2.653 8.471 1.00 91.25 628 LYS A N 1
ATOM 4924 C CA . LYS A 1 628 ? 10.064 -1.752 7.303 1.00 91.25 628 LYS A CA 1
ATOM 4925 C C . LYS A 1 628 ? 9.140 -2.371 6.256 1.00 91.25 628 LYS A C 1
ATOM 4927 O O . LYS A 1 628 ? 9.448 -3.439 5.733 1.00 91.25 628 LYS A O 1
ATOM 4932 N N . VAL A 1 629 ? 8.034 -1.699 5.943 1.00 92.00 629 VAL A N 1
ATOM 4933 C CA . VAL A 1 629 ? 7.105 -2.100 4.877 1.00 92.00 629 VAL A CA 1
ATOM 4934 C C . VAL A 1 629 ? 7.374 -1.237 3.653 1.00 92.00 629 VAL A C 1
ATOM 4936 O O . VAL A 1 629 ? 7.206 -0.019 3.693 1.00 92.00 629 VAL A O 1
ATOM 4939 N N . VAL A 1 630 ? 7.826 -1.862 2.567 1.00 92.44 630 VAL A N 1
ATOM 4940 C CA . VAL A 1 630 ? 8.126 -1.179 1.304 1.00 92.44 630 VAL A CA 1
ATOM 4941 C C . VAL A 1 630 ? 6.861 -1.077 0.465 1.00 92.44 630 VAL A C 1
ATOM 4943 O O . VAL A 1 630 ? 6.135 -2.059 0.307 1.00 92.44 630 VAL A O 1
ATOM 4946 N N . VAL A 1 631 ? 6.623 0.105 -0.096 1.00 93.25 631 VAL A N 1
ATOM 4947 C CA . VAL A 1 631 ? 5.450 0.409 -0.911 1.00 93.25 631 VAL A CA 1
ATOM 4948 C C . VAL A 1 631 ? 5.799 0.380 -2.397 1.00 93.25 631 VAL A C 1
ATOM 4950 O O . VAL A 1 631 ? 6.434 1.291 -2.926 1.00 93.25 631 VAL A O 1
ATOM 4953 N N . GLY A 1 632 ? 5.335 -0.658 -3.086 1.00 92.12 632 GLY A N 1
ATOM 4954 C CA . GLY A 1 632 ? 5.352 -0.777 -4.539 1.00 92.12 632 GLY A CA 1
ATOM 4955 C C . GLY A 1 632 ? 4.083 -0.198 -5.161 1.00 92.12 632 GLY A C 1
ATOM 4956 O O . GLY A 1 632 ? 2.969 -0.555 -4.778 1.00 92.12 632 GLY A O 1
ATOM 4957 N N . ARG A 1 633 ? 4.246 0.689 -6.146 1.00 92.31 633 ARG A N 1
ATOM 4958 C CA . ARG A 1 633 ? 3.144 1.328 -6.879 1.00 92.31 633 ARG A CA 1
ATOM 4959 C C . ARG A 1 633 ? 3.300 1.051 -8.374 1.00 92.31 633 ARG A C 1
ATOM 4961 O O . ARG A 1 633 ? 4.108 1.716 -9.011 1.00 92.31 633 ARG A O 1
ATOM 4968 N N . PRO A 1 634 ? 2.548 0.097 -8.949 1.00 90.69 634 PRO A N 1
ATOM 4969 C CA . PRO A 1 634 ? 2.631 -0.215 -10.379 1.00 90.69 634 PRO A CA 1
ATOM 4970 C C . PRO A 1 634 ? 2.271 0.966 -11.295 1.00 90.69 634 PRO A C 1
ATOM 4972 O O . PRO A 1 634 ? 2.770 1.067 -12.411 1.00 90.69 634 PRO A O 1
ATOM 4975 N N . TRP A 1 635 ? 1.416 1.866 -10.809 1.00 92.69 635 TRP A N 1
ATOM 4976 C CA . TRP A 1 635 ? 0.936 3.046 -11.528 1.00 92.69 635 TRP A CA 1
ATOM 4977 C C . TRP A 1 635 ? 1.872 4.260 -11.437 1.00 92.69 635 TRP A C 1
ATOM 4979 O O . TRP A 1 635 ? 1.713 5.197 -12.214 1.00 92.69 635 TRP A O 1
ATOM 4989 N N . PHE A 1 636 ? 2.823 4.271 -10.496 1.00 94.00 636 PHE A N 1
ATOM 4990 C CA . PHE A 1 636 ? 3.738 5.392 -10.278 1.00 94.00 636 PHE A CA 1
ATOM 4991 C C . PHE A 1 636 ? 5.126 5.060 -10.823 1.00 94.00 636 PHE A C 1
ATOM 4993 O O . PHE A 1 636 ? 5.812 4.177 -10.309 1.00 94.00 636 PHE A O 1
ATOM 5000 N N . ASP A 1 637 ? 5.566 5.815 -11.825 1.00 90.94 637 ASP A N 1
ATOM 5001 C CA . ASP A 1 637 ? 6.912 5.719 -12.379 1.00 90.94 637 ASP A CA 1
ATOM 5002 C C . ASP A 1 637 ? 7.750 6.950 -11.999 1.00 90.94 637 ASP A C 1
ATOM 5004 O O . ASP A 1 637 ? 7.595 8.040 -12.562 1.00 90.94 637 ASP A O 1
ATOM 5008 N N . GLY A 1 638 ? 8.662 6.760 -11.040 1.00 86.94 638 GLY A N 1
ATOM 5009 C CA . GLY A 1 638 ? 9.611 7.783 -10.598 1.00 86.94 638 GLY A CA 1
ATOM 5010 C C . GLY A 1 638 ? 10.736 8.071 -11.602 1.00 86.94 638 GLY A C 1
ATOM 5011 O O . GLY A 1 638 ? 11.438 9.075 -11.460 1.00 86.94 638 GLY A O 1
ATOM 5012 N N . SER A 1 639 ? 10.923 7.242 -12.638 1.00 86.19 639 SER A N 1
ATOM 5013 C CA . SER A 1 639 ? 11.962 7.459 -13.655 1.00 86.19 639 SER A CA 1
ATOM 5014 C C . SER A 1 639 ? 11.679 8.687 -14.524 1.00 86.19 639 SER A C 1
ATOM 5016 O O . SER A 1 639 ? 12.613 9.401 -14.897 1.00 86.19 639 SER A O 1
ATOM 5018 N N . VAL A 1 640 ? 10.398 9.008 -14.746 1.00 89.75 640 VAL A N 1
ATOM 5019 C CA . VAL A 1 640 ? 9.957 10.222 -15.454 1.00 89.75 640 VAL A CA 1
ATOM 5020 C C . VAL A 1 640 ? 10.481 11.477 -14.751 1.00 89.75 640 VAL A C 1
ATOM 5022 O O . VAL A 1 640 ? 10.938 12.409 -15.409 1.00 89.75 640 VAL A O 1
ATOM 5025 N N . LEU A 1 641 ? 10.513 11.470 -13.414 1.00 89.75 641 LEU A N 1
ATOM 5026 C CA . LEU A 1 641 ? 11.014 12.587 -12.608 1.00 89.75 641 LEU A CA 1
ATOM 5027 C C . LEU A 1 641 ? 12.536 12.755 -12.726 1.00 89.75 641 LEU A C 1
ATOM 5029 O O . LEU A 1 641 ? 13.040 13.858 -12.574 1.00 89.75 641 LEU A O 1
ATOM 5033 N N . ARG A 1 642 ? 13.286 11.688 -13.028 1.00 86.44 642 ARG A N 1
ATOM 5034 C CA . ARG A 1 642 ? 14.746 11.758 -13.245 1.00 86.44 642 ARG A CA 1
ATOM 5035 C C . ARG A 1 642 ? 15.121 12.298 -14.620 1.00 86.44 642 ARG A C 1
ATOM 5037 O O . ARG A 1 642 ? 16.236 12.777 -14.794 1.00 86.44 642 ARG A O 1
ATOM 5044 N N . ARG A 1 643 ? 14.192 12.256 -15.574 1.00 85.25 643 ARG A N 1
ATOM 5045 C CA . ARG A 1 643 ? 14.379 12.718 -16.955 1.00 85.25 643 ARG A CA 1
ATOM 5046 C C . ARG A 1 643 ? 13.772 14.098 -17.212 1.00 85.25 643 ARG A C 1
ATOM 5048 O O . ARG A 1 643 ? 13.446 14.412 -18.349 1.00 85.25 643 ARG A O 1
ATOM 5055 N N . THR A 1 644 ? 13.614 14.941 -16.185 1.00 87.75 644 THR A N 1
ATOM 5056 C CA . THR A 1 644 ? 12.972 16.266 -16.330 1.00 87.75 644 THR A CA 1
ATOM 5057 C C . THR A 1 644 ? 13.605 17.156 -17.399 1.00 87.75 644 THR A C 1
ATOM 5059 O O . THR A 1 644 ? 12.898 17.965 -17.984 1.00 87.75 644 THR A O 1
ATOM 5062 N N . GLU A 1 645 ? 14.899 16.986 -17.694 1.00 85.56 645 GLU A N 1
ATOM 5063 C CA . GLU A 1 645 ? 15.607 17.722 -18.757 1.00 85.56 645 GLU A CA 1
ATOM 5064 C C . GLU A 1 645 ? 15.036 17.493 -20.169 1.00 85.56 645 GLU A C 1
ATOM 5066 O O . GLU A 1 645 ? 15.114 18.385 -21.016 1.00 85.56 645 GLU A O 1
ATOM 5071 N N . ASP A 1 646 ? 14.421 16.331 -20.402 1.00 85.62 646 ASP A N 1
ATOM 5072 C CA . ASP A 1 646 ? 13.855 15.925 -21.691 1.00 85.62 646 ASP A CA 1
ATOM 5073 C C . ASP A 1 646 ? 12.410 16.430 -21.885 1.00 85.62 646 ASP A C 1
ATOM 5075 O O . ASP A 1 646 ? 11.784 16.153 -22.912 1.00 85.62 646 ASP A O 1
ATOM 5079 N N . TYR A 1 647 ? 11.852 17.170 -20.920 1.00 88.50 647 TYR A N 1
ATOM 5080 C CA . TYR A 1 647 ? 10.466 17.633 -20.958 1.00 88.50 647 TYR A CA 1
ATOM 5081 C C . TYR A 1 647 ? 10.341 19.159 -20.891 1.00 88.50 647 TYR A C 1
ATOM 5083 O O . TYR A 1 647 ? 11.111 19.871 -20.242 1.00 88.50 647 TYR A O 1
ATOM 5091 N N . TYR A 1 648 ? 9.287 19.660 -21.526 1.00 88.12 648 TYR A N 1
ATOM 5092 C CA . TYR A 1 648 ? 8.699 20.959 -21.253 1.00 88.12 648 TYR A CA 1
ATOM 5093 C C . TYR A 1 648 ? 7.673 20.831 -20.129 1.00 88.12 648 TYR A C 1
ATOM 5095 O O . TYR A 1 648 ? 6.909 19.862 -20.091 1.00 88.12 648 TYR A O 1
ATOM 5103 N N . ARG A 1 649 ? 7.603 21.839 -19.258 1.00 88.94 649 ARG A N 1
ATOM 5104 C CA . ARG A 1 649 ? 6.507 21.979 -18.293 1.00 88.94 649 ARG A CA 1
ATOM 5105 C C . ARG A 1 649 ? 5.553 23.087 -18.722 1.00 88.94 649 ARG A C 1
ATOM 5107 O O . ARG A 1 649 ? 5.984 24.173 -19.101 1.00 88.94 649 ARG A O 1
ATOM 5114 N N . THR A 1 650 ? 4.254 22.828 -18.629 1.00 86.94 650 THR A N 1
ATOM 5115 C CA . THR A 1 650 ? 3.210 23.851 -18.818 1.00 86.94 650 THR A CA 1
ATOM 5116 C C . THR A 1 650 ? 2.937 24.646 -17.538 1.00 86.94 650 THR A C 1
ATOM 5118 O O . THR A 1 650 ? 2.475 25.784 -17.603 1.00 86.94 650 THR A O 1
ATOM 5121 N N . LEU A 1 651 ? 3.228 24.063 -16.371 1.00 85.62 651 LEU A N 1
ATOM 5122 C CA . LEU A 1 651 ? 3.036 24.699 -15.068 1.00 85.62 651 LEU A CA 1
ATOM 5123 C C . LEU A 1 651 ? 4.114 25.751 -14.780 1.00 85.62 651 LEU A C 1
ATOM 5125 O O . LEU A 1 651 ? 5.286 25.606 -15.138 1.00 85.62 651 LEU A O 1
ATOM 5129 N N . SER A 1 652 ? 3.717 26.805 -14.066 1.00 84.81 652 SER A N 1
ATOM 5130 C CA . SER A 1 652 ? 4.641 27.826 -13.561 1.00 84.81 652 SER A CA 1
ATOM 5131 C C . SER A 1 652 ? 5.466 27.325 -12.373 1.00 84.81 652 SER A C 1
ATOM 5133 O O . SER A 1 652 ? 6.615 27.743 -12.206 1.00 84.81 652 SER A O 1
ATOM 5135 N N . THR A 1 653 ? 4.902 26.422 -11.568 1.00 87.19 653 THR A N 1
ATOM 5136 C CA . THR A 1 653 ? 5.570 25.801 -10.425 1.00 87.19 653 THR A CA 1
ATOM 5137 C C . THR A 1 653 ? 6.515 24.686 -10.885 1.00 87.19 653 THR A C 1
ATOM 5139 O O . THR A 1 653 ? 6.133 23.861 -11.718 1.00 87.19 653 THR A O 1
ATOM 5142 N N . PRO A 1 654 ? 7.756 24.637 -10.368 1.00 87.94 654 PRO A N 1
ATOM 5143 C CA . PRO A 1 654 ? 8.651 23.518 -10.626 1.00 87.94 654 PRO A CA 1
ATOM 5144 C C . PRO A 1 654 ? 8.166 22.250 -9.916 1.00 87.94 654 PRO A C 1
ATOM 5146 O O . PRO A 1 654 ? 7.561 22.321 -8.840 1.00 87.94 654 PRO A O 1
ATOM 5149 N N . ILE A 1 655 ? 8.500 21.088 -10.482 1.00 88.69 655 ILE A N 1
ATOM 5150 C CA . ILE A 1 655 ? 8.212 19.787 -9.855 1.00 88.69 655 ILE A CA 1
ATOM 5151 C C . ILE A 1 655 ? 8.947 19.678 -8.513 1.00 88.69 655 ILE A C 1
ATOM 5153 O O . ILE A 1 655 ? 8.327 19.400 -7.492 1.00 88.69 655 ILE A O 1
ATOM 5157 N N . SER A 1 656 ? 10.247 19.981 -8.514 1.00 87.75 656 SER A N 1
ATOM 5158 C CA . SER A 1 656 ? 11.110 20.052 -7.335 1.00 87.75 656 SER A CA 1
ATOM 5159 C C . SER A 1 656 ? 12.104 21.197 -7.483 1.00 87.75 656 SER A C 1
ATOM 5161 O O . SER A 1 656 ? 12.737 21.356 -8.528 1.00 87.75 656 SER A O 1
ATOM 5163 N N . ALA A 1 657 ? 12.233 22.031 -6.453 1.00 83.12 657 ALA A N 1
ATOM 5164 C CA . ALA A 1 657 ? 13.031 23.257 -6.525 1.00 83.12 657 ALA A CA 1
ATOM 5165 C C . ALA A 1 657 ? 14.492 23.085 -6.072 1.00 83.12 657 ALA A C 1
ATOM 5167 O O . ALA A 1 657 ? 15.328 23.942 -6.369 1.00 83.12 657 ALA A O 1
ATOM 5168 N N . MET A 1 658 ? 14.806 22.023 -5.326 1.00 80.69 658 MET A N 1
ATOM 5169 C CA . MET A 1 658 ? 16.098 21.847 -4.656 1.00 80.69 658 MET A CA 1
ATOM 5170 C C . MET A 1 658 ? 16.754 20.522 -5.027 1.00 80.69 658 MET A C 1
ATOM 5172 O O . MET A 1 658 ? 16.081 19.521 -5.240 1.00 80.69 658 MET A O 1
ATOM 5176 N N . ASP A 1 659 ? 18.086 20.523 -5.058 1.00 84.56 659 ASP A N 1
ATOM 5177 C CA . ASP A 1 659 ? 18.864 19.296 -5.212 1.00 84.56 659 ASP A CA 1
ATOM 5178 C C . ASP A 1 659 ? 18.745 18.419 -3.947 1.00 84.56 659 ASP A C 1
ATOM 5180 O O . ASP A 1 659 ? 18.801 18.963 -2.834 1.00 84.56 659 ASP A O 1
ATOM 5184 N N . PRO A 1 660 ? 18.647 17.079 -4.078 1.00 84.25 660 PRO A N 1
ATOM 5185 C CA . PRO A 1 660 ? 18.512 16.169 -2.938 1.00 84.25 660 PRO A CA 1
ATOM 5186 C C . PRO A 1 660 ? 19.589 16.367 -1.861 1.00 84.25 660 PRO A C 1
ATOM 5188 O O . PRO A 1 660 ? 19.273 16.481 -0.678 1.00 84.25 660 PRO A O 1
ATOM 5191 N N . ASP A 1 661 ? 20.852 16.537 -2.260 1.00 83.50 661 ASP A N 1
ATOM 5192 C CA . ASP A 1 661 ? 21.969 16.769 -1.334 1.00 83.50 661 ASP A CA 1
ATOM 5193 C C . ASP A 1 661 ? 21.806 18.052 -0.509 1.00 83.50 661 ASP A C 1
ATOM 5195 O O . ASP A 1 661 ? 22.229 18.126 0.648 1.00 83.50 661 ASP A O 1
ATOM 5199 N N . ALA A 1 662 ? 21.219 19.095 -1.103 1.00 81.31 662 ALA A N 1
ATOM 5200 C CA . ALA A 1 662 ? 20.970 20.356 -0.417 1.00 81.31 662 ALA A CA 1
ATOM 5201 C C . ALA A 1 662 ? 19.846 20.206 0.614 1.00 81.31 662 ALA A C 1
ATOM 5203 O O . ALA A 1 662 ? 19.938 20.773 1.704 1.00 81.31 662 ALA A O 1
ATOM 5204 N N . VAL A 1 663 ? 18.823 19.412 0.290 1.00 81.44 663 VAL A N 1
ATOM 5205 C CA . VAL A 1 663 ? 17.719 19.078 1.195 1.00 81.44 663 VAL A CA 1
ATOM 5206 C C . VAL A 1 663 ? 18.219 18.247 2.376 1.00 81.44 663 VAL A C 1
ATOM 5208 O O . VAL A 1 663 ? 17.973 18.622 3.520 1.00 81.44 663 VAL A O 1
ATOM 5211 N N . VAL A 1 664 ? 19.000 17.190 2.133 1.00 80.75 664 VAL A N 1
ATOM 5212 C CA . VAL A 1 664 ? 19.585 16.360 3.202 1.00 80.75 664 VAL A CA 1
ATOM 5213 C C . VAL A 1 664 ? 20.475 17.202 4.121 1.00 80.75 664 VAL A C 1
ATOM 5215 O O . VAL A 1 664 ? 20.353 17.136 5.344 1.00 80.75 664 VAL A O 1
ATOM 5218 N N . LYS A 1 665 ? 21.317 18.080 3.559 1.00 78.75 665 LYS A N 1
ATOM 5219 C CA . LYS A 1 665 ? 22.130 19.022 4.350 1.00 78.75 665 LYS A CA 1
ATOM 5220 C C . LYS A 1 665 ? 21.285 20.008 5.156 1.00 78.75 665 LYS A C 1
ATOM 5222 O O . LYS A 1 665 ? 21.689 20.375 6.254 1.00 78.75 665 LYS A O 1
ATOM 5227 N N . ALA A 1 666 ? 20.147 20.456 4.628 1.00 75.62 666 ALA A N 1
ATOM 5228 C CA . ALA A 1 666 ? 19.239 21.356 5.337 1.00 75.62 666 ALA A CA 1
ATOM 5229 C C . ALA A 1 666 ? 18.486 20.658 6.481 1.00 75.62 666 ALA A C 1
ATOM 5231 O O . ALA A 1 666 ? 18.189 21.302 7.483 1.00 75.62 666 ALA A O 1
ATOM 5232 N N . LEU A 1 667 ? 18.212 19.360 6.341 1.00 74.50 667 LEU A N 1
ATOM 5233 C CA . LEU A 1 667 ? 17.551 18.525 7.346 1.00 74.50 667 LEU A CA 1
ATOM 5234 C C . LEU A 1 667 ? 18.512 18.007 8.427 1.00 74.50 667 LEU A C 1
ATOM 5236 O O . LEU A 1 667 ? 18.072 17.549 9.483 1.00 74.50 667 LEU A O 1
ATOM 5240 N N . ASN A 1 668 ? 19.827 18.108 8.210 1.00 70.31 668 ASN A N 1
ATOM 5241 C CA . ASN A 1 668 ? 20.800 17.630 9.180 1.00 70.31 668 ASN A CA 1
ATOM 5242 C C . ASN A 1 668 ? 20.726 18.408 10.514 1.00 70.31 668 ASN A C 1
ATOM 5244 O O . ASN A 1 668 ? 20.825 19.642 10.531 1.00 70.31 668 ASN A O 1
ATOM 5248 N N . PRO A 1 669 ? 20.614 17.684 11.646 1.00 57.22 669 PRO A N 1
ATOM 5249 C CA . PRO A 1 669 ? 20.377 18.253 12.972 1.00 57.22 669 PRO A CA 1
ATOM 5250 C C . PRO A 1 669 ? 21.552 19.080 13.512 1.00 57.22 669 PRO A C 1
ATOM 5252 O O . PRO A 1 669 ? 21.367 19.839 14.457 1.00 57.22 669 PRO A O 1
ATOM 5255 N N . GLU A 1 670 ? 22.741 18.993 12.904 1.00 52.09 670 GLU A N 1
ATOM 5256 C CA . GLU A 1 670 ? 23.934 19.750 13.320 1.00 52.09 670 GLU A CA 1
ATOM 5257 C C . GLU A 1 670 ? 23.785 21.271 13.170 1.00 52.09 670 GLU A C 1
ATOM 5259 O O . GLU A 1 670 ? 24.549 22.027 13.762 1.00 52.09 670 GLU A O 1
ATOM 5264 N N . THR A 1 671 ? 22.805 21.745 12.393 1.00 49.03 671 THR A N 1
ATOM 5265 C CA . THR A 1 671 ? 22.677 23.180 12.105 1.00 49.03 671 THR A CA 1
ATOM 5266 C C . THR A 1 671 ? 21.954 23.976 13.201 1.00 49.03 671 THR A C 1
ATOM 5268 O O . THR A 1 671 ? 21.941 25.196 13.098 1.00 49.03 671 THR A O 1
ATOM 5271 N N . GLY A 1 672 ? 21.374 23.332 14.229 1.00 46.34 672 GLY A N 1
ATOM 5272 C CA . GLY A 1 672 ? 20.873 23.939 15.485 1.00 46.34 672 GLY A CA 1
ATOM 5273 C C . GLY A 1 672 ? 19.742 24.987 15.408 1.00 46.34 672 GLY A C 1
ATOM 5274 O O . GLY A 1 672 ? 18.996 25.156 16.367 1.00 46.34 672 GLY A O 1
ATOM 5275 N N . ASP A 1 673 ? 19.559 25.662 14.275 1.00 52.59 673 ASP A N 1
ATOM 5276 C CA . ASP A 1 673 ? 18.642 26.785 14.095 1.00 52.59 673 ASP A CA 1
ATOM 5277 C C . ASP A 1 673 ? 17.428 26.377 13.248 1.00 52.59 673 ASP A C 1
ATOM 5279 O O . ASP A 1 673 ? 17.455 26.369 12.014 1.00 52.59 673 ASP A O 1
ATOM 5283 N N . HIS A 1 674 ? 16.305 26.101 13.908 1.00 51.94 674 HIS A N 1
ATOM 5284 C CA . HIS A 1 674 ? 15.036 25.746 13.257 1.00 51.94 674 HIS A CA 1
ATOM 5285 C C . HIS A 1 674 ? 14.502 26.839 12.305 1.00 51.94 674 HIS A C 1
ATOM 5287 O O . HIS A 1 674 ? 13.939 26.527 11.254 1.00 51.94 674 HIS A O 1
ATOM 5293 N N . ASN A 1 675 ? 14.763 28.121 12.597 1.00 55.62 675 ASN A N 1
ATOM 5294 C CA . ASN A 1 675 ? 14.426 29.239 11.702 1.00 55.62 675 ASN A CA 1
ATOM 5295 C C . ASN A 1 675 ? 15.252 29.227 10.401 1.00 55.62 675 ASN A C 1
ATOM 5297 O O . ASN A 1 675 ? 14.786 29.690 9.358 1.00 55.62 675 ASN A O 1
ATOM 5301 N N . LEU A 1 676 ? 16.471 28.675 10.438 1.00 55.88 676 LEU A N 1
ATOM 5302 C CA . LEU A 1 676 ? 17.288 28.464 9.244 1.00 55.88 676 LEU A CA 1
ATOM 5303 C C . LEU A 1 676 ? 16.791 27.269 8.427 1.00 55.88 676 LEU A C 1
ATOM 5305 O O . LEU A 1 676 ? 16.859 27.334 7.203 1.00 55.88 676 LEU A O 1
ATOM 5309 N N . VAL A 1 677 ? 16.258 26.221 9.063 1.00 64.25 677 VAL A N 1
ATOM 5310 C CA . VAL A 1 677 ? 15.665 25.060 8.373 1.00 64.25 677 VAL A CA 1
ATOM 5311 C C . VAL A 1 677 ? 14.435 25.480 7.567 1.00 64.25 677 VAL A C 1
ATOM 5313 O O . VAL A 1 677 ? 14.393 25.231 6.365 1.00 64.25 677 VAL A O 1
ATOM 5316 N N . ALA A 1 678 ? 13.499 26.223 8.171 1.00 64.12 678 ALA A N 1
ATOM 5317 C CA . ALA A 1 678 ? 12.321 26.743 7.468 1.00 64.12 678 ALA A CA 1
ATOM 5318 C C . ALA A 1 678 ? 12.696 27.688 6.310 1.00 64.12 678 ALA A C 1
ATOM 5320 O O . ALA A 1 678 ? 12.144 27.604 5.214 1.00 64.12 678 ALA A O 1
ATOM 5321 N N . LYS A 1 679 ? 13.703 28.549 6.509 1.00 65.81 679 LYS A N 1
ATOM 5322 C CA . LYS A 1 679 ? 14.201 29.445 5.454 1.00 65.81 679 LYS A CA 1
ATOM 5323 C C . LYS A 1 679 ? 14.912 28.696 4.318 1.00 65.81 679 LYS A C 1
ATOM 5325 O O . LYS A 1 679 ? 14.829 29.127 3.171 1.00 65.81 679 LYS A O 1
ATOM 5330 N N . LYS A 1 680 ? 15.618 27.601 4.621 1.00 73.31 680 LYS A N 1
ATOM 5331 C CA . LYS A 1 680 ? 16.332 26.774 3.633 1.00 73.31 680 LYS A CA 1
ATOM 5332 C C . LYS A 1 680 ? 15.402 25.831 2.869 1.00 73.31 680 LYS A C 1
ATOM 5334 O O . LYS A 1 680 ? 15.652 25.610 1.692 1.00 73.31 680 LYS A O 1
ATOM 5339 N N . LEU A 1 681 ? 14.353 25.308 3.509 1.00 78.44 681 LEU A N 1
ATOM 5340 C CA . LEU A 1 681 ? 13.382 24.381 2.910 1.00 78.44 681 LEU A CA 1
ATOM 5341 C C . LEU A 1 681 ? 12.181 25.074 2.255 1.00 78.44 681 LEU A C 1
ATOM 5343 O O . LEU A 1 681 ? 11.463 24.425 1.502 1.00 78.44 681 LEU A O 1
ATOM 5347 N N . GLY A 1 682 ? 11.978 26.378 2.472 1.00 79.25 682 GLY A N 1
ATOM 5348 C CA . GLY A 1 682 ? 10.880 27.140 1.862 1.00 79.25 682 GLY A CA 1
ATOM 5349 C C . GLY A 1 682 ? 10.696 26.920 0.348 1.00 79.25 682 GLY A C 1
ATOM 5350 O O . GLY A 1 682 ? 9.565 26.707 -0.085 1.00 79.25 682 GLY A O 1
ATOM 5351 N N . PRO A 1 683 ? 11.764 26.896 -0.477 1.00 81.00 683 PRO A N 1
ATOM 5352 C CA . PRO A 1 683 ? 11.642 26.566 -1.898 1.00 81.00 683 PRO A CA 1
ATOM 5353 C C . PRO A 1 683 ? 11.136 25.141 -2.163 1.00 81.00 683 PRO A C 1
ATOM 5355 O O . PRO A 1 683 ? 10.366 24.943 -3.098 1.00 81.00 683 PRO A O 1
ATOM 5358 N N . ALA A 1 684 ? 11.538 24.157 -1.351 1.00 79.69 684 ALA A N 1
ATOM 5359 C CA . ALA A 1 684 ? 11.076 22.775 -1.474 1.00 79.69 684 ALA A CA 1
ATOM 5360 C C . ALA A 1 684 ? 9.600 22.632 -1.067 1.00 79.69 684 ALA A C 1
ATOM 5362 O O . ALA A 1 684 ? 8.851 21.926 -1.736 1.00 79.69 684 ALA A O 1
ATOM 5363 N N . TRP A 1 685 ? 9.146 23.350 -0.036 1.00 82.19 685 TRP A N 1
ATOM 5364 C CA . TRP A 1 685 ? 7.733 23.356 0.367 1.00 82.19 685 TRP A CA 1
ATOM 5365 C C . TRP A 1 685 ? 6.801 23.974 -0.682 1.00 82.19 685 TRP A C 1
ATOM 5367 O O . TRP A 1 685 ? 5.648 23.575 -0.778 1.00 82.19 685 TRP A O 1
ATOM 5377 N N . ASN A 1 686 ? 7.307 24.905 -1.494 1.00 83.81 686 ASN A N 1
ATOM 5378 C CA . ASN A 1 686 ? 6.555 25.523 -2.590 1.00 83.81 686 ASN A CA 1
ATOM 5379 C C . ASN A 1 686 ? 6.623 24.731 -3.911 1.00 83.81 686 ASN A C 1
ATOM 5381 O O . ASN A 1 686 ? 6.112 25.200 -4.930 1.00 83.81 686 ASN A O 1
ATOM 5385 N N . SER A 1 687 ? 7.294 23.576 -3.928 1.00 87.56 687 SER A N 1
ATOM 5386 C CA . SER A 1 687 ? 7.375 22.712 -5.108 1.00 87.56 687 SER A CA 1
ATOM 5387 C C . SER A 1 687 ? 6.237 21.693 -5.141 1.00 87.56 687 SER A C 1
ATOM 5389 O O . SER A 1 687 ? 5.638 21.394 -4.110 1.00 87.56 687 SER A O 1
ATOM 5391 N N . LEU A 1 688 ? 5.915 21.182 -6.331 1.00 88.31 688 LEU A N 1
ATOM 5392 C CA . LEU A 1 688 ? 4.752 20.314 -6.519 1.00 88.31 688 LEU A CA 1
ATOM 5393 C C . LEU A 1 688 ? 4.922 18.945 -5.836 1.00 88.31 688 LEU A C 1
ATOM 5395 O O . LEU A 1 688 ? 3.993 18.462 -5.195 1.00 88.31 688 LEU A O 1
ATOM 5399 N N . LEU A 1 689 ? 6.106 18.336 -5.946 1.00 92.00 689 LEU A N 1
ATOM 5400 C CA . LEU A 1 689 ? 6.419 17.043 -5.337 1.00 92.00 689 LEU A CA 1
ATOM 5401 C C . LEU A 1 689 ? 7.889 17.011 -4.880 1.00 92.00 689 LEU A C 1
ATOM 5403 O O . LEU A 1 689 ? 8.738 16.483 -5.601 1.00 92.00 689 LEU A O 1
ATOM 5407 N N . PRO A 1 690 ? 8.224 17.559 -3.696 1.00 89.06 690 PRO A N 1
ATOM 5408 C CA . PRO A 1 690 ? 9.598 17.543 -3.182 1.00 89.06 690 PRO A CA 1
ATOM 5409 C C . PRO A 1 690 ? 10.074 16.138 -2.773 1.00 89.06 690 PRO A C 1
ATOM 5411 O O . PRO A 1 690 ? 11.253 15.807 -2.896 1.00 89.06 690 PRO A O 1
ATOM 5414 N N . SER A 1 691 ? 9.164 15.305 -2.269 1.00 90.31 691 SER A N 1
ATOM 5415 C CA . SER A 1 691 ? 9.441 13.932 -1.848 1.00 90.31 691 SER A CA 1
ATOM 5416 C C . SER A 1 691 ? 8.178 13.081 -1.900 1.00 90.31 691 SER A C 1
ATOM 5418 O O . SER A 1 691 ? 7.072 13.621 -1.847 1.00 90.31 691 SER A O 1
ATOM 5420 N N . TYR A 1 692 ? 8.338 11.761 -1.974 1.00 92.00 692 TYR A N 1
ATOM 5421 C CA . TYR A 1 692 ? 7.224 10.812 -1.948 1.00 92.00 692 TYR A CA 1
ATOM 5422 C C . TYR A 1 692 ? 7.533 9.571 -1.086 1.00 92.00 692 TYR A C 1
ATOM 5424 O O . TYR A 1 692 ? 8.690 9.144 -1.016 1.00 92.00 692 TYR A O 1
ATOM 5432 N N . PRO A 1 693 ? 6.518 8.967 -0.430 1.00 91.62 693 PRO A N 1
ATOM 5433 C CA . PRO A 1 693 ? 6.715 7.855 0.501 1.00 91.62 693 PRO A CA 1
ATOM 5434 C C . PRO A 1 693 ? 7.051 6.551 -0.227 1.00 91.62 693 PRO A C 1
ATOM 5436 O O . PRO A 1 693 ? 6.232 6.030 -0.991 1.00 91.62 693 PRO A O 1
ATOM 5439 N N . THR A 1 694 ? 8.210 5.964 0.061 1.00 91.31 694 THR A N 1
ATOM 5440 C CA . THR A 1 694 ? 8.643 4.667 -0.493 1.00 91.31 694 THR A CA 1
ATOM 5441 C C . THR A 1 694 ? 8.491 3.519 0.493 1.00 91.31 694 THR A C 1
ATOM 5443 O O . THR A 1 694 ? 8.272 2.383 0.079 1.00 91.31 694 THR A O 1
ATOM 5446 N N . ALA A 1 695 ? 8.564 3.793 1.792 1.00 92.12 695 ALA A N 1
ATOM 5447 C CA . ALA A 1 695 ? 8.319 2.807 2.836 1.00 92.12 695 ALA A CA 1
ATOM 5448 C C . ALA A 1 695 ? 7.779 3.478 4.100 1.00 92.12 695 ALA A C 1
ATOM 5450 O O . ALA A 1 695 ? 7.973 4.674 4.313 1.00 92.12 695 ALA A O 1
ATOM 5451 N N . PHE A 1 696 ? 7.143 2.699 4.963 1.00 92.50 696 PHE A N 1
ATOM 5452 C CA . PHE A 1 696 ? 6.789 3.120 6.315 1.00 92.50 696 PHE A CA 1
ATOM 5453 C C . PHE A 1 696 ? 7.292 2.108 7.334 1.00 92.50 696 PHE A C 1
ATOM 5455 O O . PHE A 1 696 ? 7.551 0.943 7.017 1.00 92.50 696 PHE A O 1
ATOM 5462 N N . ILE A 1 697 ? 7.477 2.578 8.562 1.00 91.56 697 ILE A N 1
ATOM 5463 C CA . ILE A 1 697 ? 8.041 1.787 9.646 1.00 91.56 697 ILE A CA 1
ATOM 5464 C C . ILE A 1 697 ? 6.958 1.524 10.667 1.00 91.56 697 ILE A C 1
ATOM 5466 O O . ILE A 1 697 ? 6.428 2.453 11.275 1.00 91.56 697 ILE A O 1
ATOM 5470 N N . VAL A 1 698 ? 6.669 0.246 10.870 1.00 91.50 698 VAL A N 1
ATOM 5471 C CA . VAL A 1 698 ? 5.725 -0.215 11.878 1.00 91.50 698 VAL A CA 1
ATOM 5472 C C . VAL A 1 698 ? 6.500 -0.630 13.116 1.00 91.50 698 VAL A C 1
ATOM 5474 O O . VAL A 1 698 ? 7.410 -1.452 13.024 1.00 91.50 698 VAL A O 1
ATOM 5477 N N . ALA A 1 699 ? 6.128 -0.086 14.269 1.00 89.31 699 ALA A N 1
ATOM 5478 C CA . ALA A 1 699 ? 6.585 -0.541 15.569 1.00 89.31 699 ALA A CA 1
ATOM 5479 C C . ALA A 1 699 ? 5.471 -1.299 16.293 1.00 89.31 699 ALA A C 1
ATOM 5481 O O . ALA A 1 699 ? 4.317 -0.878 16.255 1.00 89.31 699 ALA A O 1
ATOM 5482 N N . LYS A 1 700 ? 5.811 -2.389 16.981 1.00 86.94 700 LYS A N 1
ATOM 5483 C CA . LYS A 1 700 ? 4.897 -3.107 17.879 1.00 86.94 700 LYS A CA 1
ATOM 5484 C C . LYS A 1 700 ? 5.617 -3.601 19.126 1.00 86.94 700 LYS A C 1
ATOM 5486 O O . LYS A 1 700 ? 6.847 -3.561 19.198 1.00 86.94 700 LYS A O 1
ATOM 5491 N N . ASP A 1 701 ? 4.834 -4.107 20.075 1.00 85.31 701 ASP A N 1
ATOM 5492 C CA . ASP A 1 701 ? 5.315 -4.627 21.354 1.00 85.31 701 ASP A CA 1
ATOM 5493 C C . ASP A 1 701 ? 6.218 -3.604 22.084 1.00 85.31 701 ASP A C 1
ATOM 5495 O O . ASP A 1 701 ? 7.346 -3.907 22.474 1.00 85.31 701 ASP A O 1
ATOM 5499 N N . ILE A 1 702 ? 5.761 -2.355 22.209 1.00 86.12 702 ILE A N 1
ATOM 5500 C CA . ILE A 1 702 ? 6.571 -1.269 22.773 1.00 86.12 702 ILE A CA 1
ATOM 5501 C C . ILE A 1 702 ? 6.599 -1.408 24.297 1.00 86.12 702 ILE A C 1
ATOM 5503 O O . ILE A 1 702 ? 5.557 -1.465 24.948 1.00 86.12 702 ILE A O 1
ATOM 5507 N N . HIS A 1 703 ? 7.793 -1.423 24.881 1.00 85.38 703 HIS A N 1
ATOM 5508 C CA . HIS A 1 703 ? 8.024 -1.457 26.320 1.00 85.38 703 HIS A CA 1
ATOM 5509 C C . HIS A 1 703 ? 8.988 -0.345 26.726 1.00 85.38 703 HIS A C 1
ATOM 5511 O O . HIS A 1 703 ? 10.153 -0.312 26.332 1.00 85.38 703 HIS A O 1
ATOM 5517 N N . LEU A 1 704 ? 8.484 0.578 27.530 1.00 82.31 704 LEU A N 1
ATOM 5518 C CA . LEU A 1 704 ? 9.214 1.708 28.079 1.00 82.31 704 LEU A CA 1
ATOM 5519 C C . LEU A 1 704 ? 9.455 1.458 29.567 1.00 82.31 704 LEU A C 1
ATOM 5521 O O . LEU A 1 704 ? 8.530 1.104 30.296 1.00 82.31 704 LEU A O 1
ATOM 5525 N N . VAL A 1 705 ? 10.684 1.671 30.023 1.00 82.94 705 VAL A N 1
ATOM 5526 C CA . VAL A 1 705 ? 11.047 1.656 31.440 1.00 82.94 705 VAL A CA 1
ATOM 5527 C C . VAL A 1 705 ? 11.706 2.988 31.768 1.00 82.94 705 VAL A C 1
ATOM 5529 O O . VAL A 1 705 ? 12.776 3.302 31.247 1.00 82.94 705 VAL A O 1
ATOM 5532 N N . LEU A 1 706 ? 11.052 3.774 32.616 1.00 78.69 706 LEU A N 1
ATOM 5533 C CA . LEU A 1 706 ? 11.587 5.009 33.171 1.00 78.69 706 LEU A CA 1
ATOM 5534 C C . LEU A 1 706 ? 12.179 4.710 34.539 1.00 78.69 706 LEU A C 1
ATOM 5536 O O . LEU A 1 706 ? 11.566 4.006 35.344 1.00 78.69 706 LEU A O 1
ATOM 5540 N N . ARG A 1 707 ? 13.337 5.294 34.818 1.00 80.00 707 ARG A N 1
ATOM 5541 C CA . ARG A 1 707 ? 13.931 5.301 36.149 1.00 80.00 707 ARG A CA 1
ATOM 5542 C C . ARG A 1 707 ? 14.078 6.733 36.621 1.00 80.00 707 ARG A C 1
ATOM 5544 O O . ARG A 1 707 ? 14.896 7.453 36.063 1.00 80.00 707 ARG A O 1
ATOM 5551 N N . SER A 1 708 ? 13.333 7.125 37.641 1.00 75.56 708 SER A N 1
ATOM 5552 C CA . SER A 1 708 ? 13.440 8.435 38.286 1.00 75.56 708 SER A CA 1
ATOM 5553 C C . SER A 1 708 ? 14.435 8.405 39.450 1.00 75.56 708 SER A C 1
ATOM 5555 O O . SER A 1 708 ? 14.752 7.355 40.000 1.00 75.56 708 SER A O 1
ATOM 5557 N N . ASN A 1 709 ? 14.908 9.582 39.868 1.00 71.81 709 ASN A N 1
ATOM 5558 C CA . ASN A 1 709 ? 15.725 9.725 41.084 1.00 71.81 709 ASN A CA 1
ATOM 5559 C C . ASN A 1 709 ? 14.904 9.689 42.392 1.00 71.81 709 ASN A C 1
ATOM 5561 O O . ASN A 1 709 ? 15.485 9.751 43.473 1.00 71.81 709 ASN A O 1
ATOM 5565 N N . GLN A 1 710 ? 13.572 9.695 42.303 1.00 72.94 710 GLN A N 1
ATOM 5566 C CA . GLN A 1 710 ? 12.639 9.632 43.434 1.00 72.94 710 GLN A CA 1
ATOM 5567 C C . GLN A 1 710 ? 11.552 8.602 43.134 1.00 72.94 710 GLN A C 1
ATOM 5569 O O . GLN A 1 710 ? 11.242 8.385 41.965 1.00 72.94 710 GLN A O 1
ATOM 5574 N N . ASP A 1 711 ? 10.962 8.004 44.166 1.00 74.31 711 ASP A N 1
ATOM 5575 C CA . ASP A 1 711 ? 9.876 7.037 43.998 1.00 74.31 711 ASP A CA 1
ATOM 5576 C C . ASP A 1 711 ? 8.635 7.676 43.351 1.00 74.31 711 ASP A C 1
ATOM 5578 O O . ASP A 1 711 ? 8.261 8.807 43.671 1.00 74.31 711 ASP A O 1
ATOM 5582 N N . TRP A 1 712 ? 7.990 6.936 42.446 1.00 71.44 712 TRP A N 1
ATOM 5583 C CA . TRP A 1 712 ? 6.723 7.337 41.835 1.00 71.44 712 TRP A CA 1
ATOM 5584 C C . TRP A 1 712 ? 5.580 7.226 42.843 1.00 71.44 712 TRP A C 1
ATOM 5586 O O . TRP A 1 712 ? 5.453 6.210 43.527 1.00 71.44 712 TRP A O 1
ATOM 5596 N N . ASP A 1 713 ? 4.725 8.247 42.905 1.00 71.94 713 ASP A N 1
ATOM 5597 C CA . ASP A 1 713 ? 3.510 8.189 43.718 1.00 71.94 713 ASP A CA 1
ATOM 5598 C C . ASP A 1 713 ? 2.372 7.483 42.963 1.00 71.94 713 ASP A C 1
ATOM 5600 O O . ASP A 1 713 ? 2.187 7.674 41.760 1.00 71.94 713 ASP A O 1
ATOM 5604 N N . SER A 1 714 ? 1.573 6.706 43.694 1.00 70.94 714 SER A N 1
ATOM 5605 C CA . SER A 1 714 ? 0.388 6.003 43.188 1.00 70.94 714 SER A CA 1
ATOM 5606 C C . SER A 1 714 ? -0.596 6.936 42.478 1.00 70.94 714 SER A C 1
ATOM 5608 O O . SER A 1 714 ? -1.056 6.607 41.392 1.00 70.94 714 SER A O 1
ATOM 5610 N N . SER A 1 715 ? -0.820 8.139 43.018 1.00 69.44 715 SER A N 1
ATOM 5611 C CA . SER A 1 715 ? -1.707 9.143 42.417 1.00 69.44 715 SER A CA 1
ATOM 5612 C C . SER A 1 715 ? -1.251 9.586 41.020 1.00 69.44 715 SER A C 1
ATOM 5614 O O . SER A 1 715 ? -2.058 9.688 40.102 1.00 69.44 715 SER A O 1
ATOM 5616 N N . GLN A 1 716 ? 0.060 9.769 40.828 1.00 67.00 716 GLN A N 1
ATOM 5617 C CA . GLN A 1 716 ? 0.648 10.157 39.542 1.00 67.00 716 GLN A CA 1
ATOM 5618 C C . GLN A 1 716 ? 0.541 9.033 38.510 1.00 67.00 716 GLN A C 1
ATOM 5620 O O . GLN A 1 716 ? 0.360 9.288 37.321 1.00 67.00 716 GLN A O 1
ATOM 5625 N N . VAL A 1 717 ? 0.662 7.784 38.963 1.00 72.06 717 VAL A N 1
ATOM 5626 C CA . VAL A 1 717 ? 0.524 6.595 38.117 1.00 72.06 717 VAL A CA 1
ATOM 5627 C C . VAL A 1 717 ? -0.941 6.354 37.747 1.00 72.06 717 VAL A C 1
ATOM 5629 O O . VAL A 1 717 ? -1.217 5.972 36.612 1.00 72.06 717 VAL A O 1
ATOM 5632 N N . ASP A 1 718 ? -1.877 6.633 38.654 1.00 69.44 718 ASP A N 1
ATOM 5633 C CA . ASP A 1 718 ? -3.315 6.554 38.389 1.00 69.44 718 ASP A CA 1
ATOM 5634 C C . ASP A 1 718 ? -3.763 7.642 37.403 1.00 69.44 718 ASP A C 1
ATOM 5636 O O . ASP A 1 718 ? -4.505 7.354 36.463 1.00 69.44 718 ASP A O 1
ATOM 5640 N N . ASP A 1 719 ? -3.265 8.874 37.545 1.00 67.62 719 ASP A N 1
ATOM 5641 C CA . ASP A 1 719 ? -3.511 9.957 36.586 1.00 67.62 719 ASP A CA 1
ATOM 5642 C C . ASP A 1 719 ? -2.906 9.643 35.209 1.00 67.62 719 ASP A C 1
ATOM 5644 O O . ASP A 1 719 ? -3.546 9.870 34.177 1.00 67.62 719 ASP A O 1
ATOM 5648 N N . LEU A 1 720 ? -1.713 9.038 35.181 1.00 70.81 720 LEU A N 1
ATOM 5649 C CA . LEU A 1 720 ? -1.105 8.520 33.958 1.00 70.81 720 LEU A CA 1
ATOM 5650 C C . LEU A 1 720 ? -1.982 7.443 33.314 1.00 70.81 720 LEU A C 1
ATOM 5652 O O . LEU A 1 720 ? -2.288 7.524 32.126 1.00 70.81 720 LEU A O 1
ATOM 5656 N N . HIS A 1 721 ? -2.423 6.453 34.089 1.00 70.00 721 HIS A N 1
ATOM 5657 C CA . HIS A 1 721 ? -3.278 5.378 33.597 1.00 70.00 721 HIS A CA 1
ATOM 5658 C C . HIS A 1 721 ? -4.599 5.920 33.039 1.00 70.00 721 HIS A C 1
ATOM 5660 O O . HIS A 1 721 ? -5.038 5.491 31.971 1.00 70.00 721 HIS A O 1
ATOM 5666 N N . ARG A 1 722 ? -5.206 6.910 33.707 1.00 68.44 722 ARG A N 1
ATOM 5667 C CA . ARG A 1 722 ? -6.417 7.601 33.238 1.00 68.44 722 ARG A CA 1
ATOM 5668 C C . ARG A 1 722 ? -6.179 8.343 31.927 1.00 68.44 722 ARG A C 1
ATOM 5670 O O . ARG A 1 722 ? -6.971 8.189 31.004 1.00 68.44 722 ARG A O 1
ATOM 5677 N N . SER A 1 723 ? -5.081 9.091 31.809 1.00 66.69 723 SER A N 1
ATOM 5678 C CA . SER A 1 723 ? -4.725 9.800 30.572 1.00 66.69 723 SER A CA 1
ATOM 5679 C C . 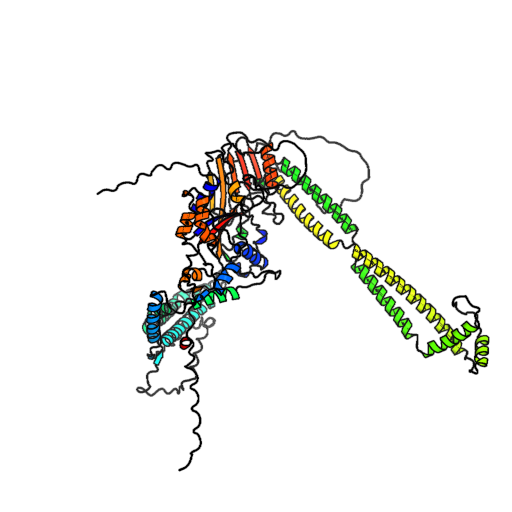SER A 1 723 ? -4.485 8.838 29.402 1.00 66.69 723 SER A C 1
ATOM 5681 O O . SER A 1 723 ? -4.965 9.078 28.295 1.00 66.69 723 SER A O 1
ATOM 5683 N N . MET A 1 724 ? -3.804 7.718 29.649 1.00 69.00 724 MET A N 1
ATOM 5684 C CA . MET A 1 724 ? -3.544 6.695 28.634 1.00 69.00 724 MET A CA 1
ATOM 5685 C C . MET A 1 724 ? -4.818 5.940 28.233 1.00 69.00 724 MET A C 1
ATOM 5687 O O . MET A 1 724 ? -5.022 5.675 27.053 1.00 69.00 724 MET A O 1
ATOM 5691 N N . SER A 1 725 ? -5.705 5.654 29.190 1.00 67.00 725 SER A N 1
ATOM 5692 C CA . SER A 1 725 ? -7.014 5.035 28.926 1.00 67.00 725 SER A CA 1
ATOM 5693 C C . SER A 1 725 ? -7.951 5.966 28.149 1.00 67.00 725 SER A C 1
ATOM 5695 O O . SER A 1 725 ? -8.767 5.506 27.354 1.00 67.00 725 SER A O 1
ATOM 5697 N N . ALA A 1 726 ? -7.813 7.280 28.339 1.00 64.69 726 ALA A N 1
ATOM 5698 C CA . ALA A 1 726 ? -8.606 8.298 27.655 1.00 64.69 726 ALA A CA 1
ATOM 5699 C C . ALA A 1 726 ? -8.138 8.604 26.217 1.00 64.69 726 ALA A C 1
ATOM 5701 O O . ALA A 1 726 ? -8.736 9.455 25.560 1.00 64.69 726 ALA A O 1
ATOM 5702 N N . GLY A 1 727 ? -7.110 7.916 25.706 1.00 60.69 727 GLY A N 1
ATOM 5703 C CA . GLY A 1 727 ? -6.648 8.092 24.327 1.00 60.69 727 GLY A CA 1
ATOM 5704 C C . GLY A 1 727 ? -5.365 8.913 24.171 1.00 60.69 727 GLY A C 1
ATOM 5705 O O . GLY A 1 727 ? -5.118 9.439 23.084 1.00 60.69 727 GLY A O 1
ATOM 5706 N N . GLY A 1 728 ? -4.582 9.078 25.241 1.00 65.19 728 GLY A N 1
ATOM 5707 C CA . GLY A 1 728 ? -3.373 9.891 25.202 1.00 65.19 728 GLY A CA 1
ATOM 5708 C C . GLY A 1 728 ? -2.180 9.253 24.486 1.00 65.19 728 GLY A C 1
ATOM 5709 O O . GLY A 1 728 ? -2.256 8.186 23.891 1.00 65.19 728 GLY A O 1
ATOM 5710 N N . GLY A 1 729 ? -1.027 9.913 24.539 1.00 65.25 729 GLY A N 1
ATOM 5711 C CA . GLY A 1 729 ? 0.225 9.395 23.980 1.00 65.25 729 GLY A CA 1
ATOM 5712 C C . GLY A 1 729 ? 1.380 9.595 24.946 1.00 65.25 729 GLY A C 1
ATOM 5713 O O . GLY A 1 729 ? 1.329 10.504 25.769 1.00 65.25 729 GLY A O 1
ATOM 5714 N N . PHE A 1 730 ? 2.417 8.766 24.834 1.00 67.00 730 PHE A N 1
ATOM 5715 C CA . PHE A 1 730 ? 3.646 8.890 25.612 1.00 67.00 730 PHE A CA 1
ATOM 5716 C C . PHE A 1 730 ? 4.852 8.987 24.669 1.00 67.00 730 PHE A C 1
ATOM 5718 O O . PHE A 1 730 ? 5.105 8.086 23.865 1.00 67.00 730 PHE A O 1
ATOM 5725 N N . LEU A 1 731 ? 5.619 10.078 24.779 1.00 70.44 731 LEU A N 1
ATOM 5726 C CA . LEU A 1 731 ? 6.671 10.457 23.823 1.00 70.44 731 LEU A CA 1
ATOM 5727 C C . LEU A 1 731 ? 6.118 10.574 22.388 1.00 70.44 731 LEU A C 1
ATOM 5729 O O . LEU A 1 731 ? 5.348 11.486 22.095 1.00 70.44 731 LEU A O 1
ATOM 5733 N N . CYS A 1 732 ? 6.528 9.675 21.487 1.00 69.69 732 CYS A N 1
ATOM 5734 C CA . CYS A 1 732 ? 6.024 9.605 20.118 1.00 69.69 732 CYS A CA 1
ATOM 5735 C C . CYS A 1 732 ? 4.994 8.497 19.887 1.00 69.69 732 CYS A C 1
ATOM 5737 O O . CYS A 1 732 ? 4.408 8.452 18.809 1.00 69.69 732 CYS A O 1
ATOM 5739 N N . PHE A 1 733 ? 4.750 7.638 20.876 1.00 80.44 733 PHE A N 1
ATOM 5740 C CA . PHE A 1 733 ? 3.824 6.518 20.758 1.00 80.44 733 PHE A CA 1
ATOM 5741 C C . PHE A 1 733 ? 2.422 6.944 21.187 1.00 80.44 733 PHE A C 1
ATOM 5743 O O . PHE A 1 733 ? 2.247 7.567 22.236 1.00 80.44 733 PHE A O 1
ATOM 5750 N N . SER A 1 734 ? 1.426 6.601 20.378 1.00 75.06 734 SER A N 1
ATOM 5751 C CA . SER A 1 734 ? 0.023 6.874 20.674 1.00 75.06 734 SER A CA 1
ATOM 5752 C C . SER A 1 734 ? -0.597 5.725 21.468 1.00 75.06 734 SER A C 1
ATOM 5754 O O . SER A 1 734 ? -0.181 4.575 21.352 1.00 75.06 734 SER A O 1
ATOM 5756 N N . VAL A 1 735 ? -1.607 6.002 22.281 1.00 71.50 735 VAL A N 1
ATOM 5757 C CA . VAL A 1 735 ? -2.422 4.995 22.964 1.00 71.50 735 VAL A CA 1
ATOM 5758 C C . VAL A 1 735 ? -3.872 5.370 22.708 1.00 71.50 735 VAL A C 1
ATOM 5760 O O . VAL A 1 735 ? -4.429 6.204 23.397 1.00 71.50 735 VAL A O 1
ATOM 5763 N N . SER A 1 736 ? -4.484 4.803 21.670 1.00 61.75 736 SER A N 1
ATOM 5764 C CA . SER A 1 736 ? -5.828 5.204 21.221 1.00 61.75 736 SER A CA 1
ATOM 5765 C C . SER A 1 736 ? -6.796 4.043 21.335 1.00 61.75 736 SER A C 1
ATOM 5767 O O . SER A 1 736 ? -6.540 3.053 20.678 1.00 61.75 736 SER A O 1
ATOM 5769 N N . LYS A 1 737 ? -7.904 4.161 22.079 1.00 53.41 737 LYS A N 1
ATOM 5770 C CA . LYS A 1 737 ? -8.935 3.112 22.225 1.00 53.41 737 LYS A CA 1
ATOM 5771 C C . LYS A 1 737 ? -9.494 2.644 20.859 1.00 53.41 737 LYS A C 1
ATOM 5773 O O . LYS A 1 737 ? -10.242 3.391 20.238 1.00 53.41 737 LYS A O 1
ATOM 5778 N N . SER A 1 738 ? -9.177 1.429 20.400 1.00 47.41 738 SER A N 1
ATOM 5779 C CA . SER A 1 738 ? -9.820 0.781 19.244 1.00 47.41 738 SER A CA 1
ATOM 5780 C C . SER A 1 738 ? -10.833 -0.280 19.700 1.00 47.41 738 SER A C 1
ATOM 5782 O O . SER A 1 738 ? -10.531 -1.152 20.515 1.00 47.41 738 SER A O 1
ATOM 5784 N N . GLU A 1 739 ? -12.064 -0.195 19.187 1.00 46.22 739 GLU A N 1
ATOM 5785 C CA . GLU A 1 739 ? -13.170 -1.123 19.501 1.00 46.22 739 GLU A CA 1
ATOM 5786 C C . GLU A 1 739 ? -13.319 -2.248 18.453 1.00 46.22 739 GLU A C 1
ATOM 5788 O O . GLU A 1 739 ? -14.105 -3.172 18.645 1.00 46.22 739 GLU A O 1
ATOM 5793 N N . SER A 1 740 ? -12.544 -2.194 17.363 1.00 41.16 740 SER A N 1
ATOM 5794 C CA . SER A 1 740 ? -12.704 -3.001 16.142 1.00 41.16 740 SER A CA 1
ATOM 5795 C C . SER A 1 740 ? -11.943 -4.333 16.112 1.00 41.16 740 SER A C 1
ATOM 5797 O O . SER A 1 740 ? -12.156 -5.126 15.198 1.00 41.16 740 SER A O 1
ATOM 5799 N N . SER A 1 741 ? -11.066 -4.616 17.082 1.00 47.69 741 SER A N 1
ATOM 5800 C CA . SER A 1 741 ? -10.247 -5.839 17.090 1.00 47.69 741 SER A CA 1
ATOM 5801 C C . SER A 1 741 ? -10.150 -6.468 18.480 1.00 47.69 741 SER A C 1
ATOM 5803 O O . SER A 1 741 ? -10.032 -5.769 19.485 1.00 47.69 741 SER A O 1
ATOM 5805 N N . GLU A 1 742 ? -10.178 -7.802 18.543 1.00 50.41 742 GLU A N 1
ATOM 5806 C CA . GLU A 1 742 ? -9.986 -8.576 19.780 1.00 50.41 742 GLU A CA 1
ATOM 5807 C C . GLU A 1 742 ? -8.508 -8.634 20.210 1.00 50.41 742 GLU A C 1
ATOM 5809 O O . GLU A 1 742 ? -8.210 -8.685 21.402 1.00 50.41 742 GLU A O 1
ATOM 5814 N N . GLU A 1 743 ? -7.574 -8.594 19.250 1.00 50.06 743 GLU A N 1
ATOM 5815 C CA . GLU A 1 743 ? -6.129 -8.774 19.482 1.00 50.06 743 GLU A CA 1
ATOM 5816 C C . GLU A 1 743 ? -5.377 -7.458 19.759 1.00 50.06 743 GLU A C 1
ATOM 5818 O O . GLU A 1 743 ? -4.294 -7.469 20.351 1.00 50.06 743 GLU A O 1
ATOM 5823 N N . HIS A 1 744 ? -5.933 -6.319 19.332 1.00 51.94 744 HIS A N 1
ATOM 5824 C CA . HIS A 1 744 ? -5.272 -5.006 19.354 1.00 51.94 744 HIS A CA 1
ATOM 5825 C C . HIS A 1 744 ? -5.973 -3.993 20.253 1.00 51.94 744 HIS A C 1
ATOM 5827 O O . HIS A 1 744 ? -6.068 -2.816 19.915 1.00 51.94 744 HIS A O 1
ATOM 5833 N N . ARG A 1 745 ? -6.448 -4.444 21.416 1.00 55.50 745 ARG A N 1
ATOM 5834 C CA . ARG A 1 745 ? -7.137 -3.590 22.385 1.00 55.50 745 ARG A CA 1
ATOM 5835 C C . ARG A 1 745 ? -6.132 -2.739 23.145 1.00 55.50 745 ARG A C 1
ATOM 5837 O O . ARG A 1 745 ? -5.379 -3.188 24.004 1.00 55.50 745 ARG A O 1
ATOM 5844 N N . THR A 1 746 ? -6.106 -1.486 22.748 1.00 55.19 746 THR A N 1
ATOM 5845 C CA . THR A 1 746 ? -5.279 -0.360 23.191 1.00 55.19 746 THR A CA 1
ATOM 5846 C C . THR A 1 746 ? -5.630 0.109 24.604 1.00 55.19 746 THR A C 1
ATOM 5848 O O . THR A 1 746 ? -6.109 1.224 24.801 1.00 55.19 746 THR A O 1
ATOM 5851 N N . ALA A 1 747 ? -5.366 -0.734 25.595 1.00 56.25 747 ALA A N 1
ATOM 5852 C CA . ALA A 1 747 ? -5.055 -0.274 26.940 1.00 56.25 747 ALA A CA 1
ATOM 5853 C C . ALA A 1 747 ? -3.543 -0.432 27.116 1.00 56.25 747 ALA A C 1
ATOM 5855 O O . ALA A 1 747 ? -3.007 -1.540 27.027 1.00 56.25 747 ALA A O 1
ATOM 5856 N N . ALA A 1 748 ? -2.825 0.679 27.278 1.00 66.75 748 ALA A N 1
ATOM 5857 C CA . ALA A 1 748 ? -1.423 0.595 27.647 1.00 66.75 748 ALA A CA 1
ATOM 5858 C C . ALA A 1 748 ? -1.326 0.145 29.105 1.00 66.75 748 ALA A C 1
ATOM 5860 O O . ALA A 1 748 ? -1.951 0.733 29.984 1.00 66.75 748 ALA A O 1
ATOM 5861 N N . ALA A 1 749 ? -0.534 -0.890 29.361 1.00 72.44 749 ALA A N 1
ATOM 5862 C CA . ALA A 1 749 ? -0.351 -1.393 30.709 1.00 72.44 749 ALA A CA 1
ATOM 5863 C C . ALA A 1 749 ? 0.720 -0.572 31.423 1.00 72.44 749 ALA A C 1
ATOM 5865 O O . ALA A 1 749 ? 1.840 -0.437 30.920 1.00 72.44 749 ALA A O 1
ATOM 5866 N N . VAL A 1 750 ? 0.393 -0.054 32.604 1.00 73.62 750 VAL A N 1
ATOM 5867 C CA . VAL A 1 750 ? 1.307 0.759 33.411 1.00 73.62 750 VAL A CA 1
ATOM 5868 C C . VAL A 1 750 ? 1.563 0.050 34.734 1.00 73.62 750 VAL A C 1
ATOM 5870 O O . VAL A 1 750 ? 0.643 -0.274 35.469 1.00 73.62 750 VAL A O 1
ATOM 5873 N N . ALA A 1 751 ? 2.820 -0.199 35.069 1.00 74.75 751 ALA A N 1
ATOM 5874 C CA . ALA A 1 751 ? 3.200 -0.784 36.350 1.00 74.75 751 ALA A CA 1
ATOM 5875 C C . ALA A 1 751 ? 4.333 0.035 36.963 1.00 74.75 751 ALA A C 1
ATOM 5877 O O . ALA A 1 751 ? 5.293 0.360 36.270 1.00 74.75 751 ALA A O 1
ATOM 5878 N N . HIS A 1 752 ? 4.260 0.340 38.257 1.00 73.88 752 HIS A N 1
ATOM 5879 C CA . HIS A 1 752 ? 5.318 1.072 38.957 1.00 73.88 752 HIS A CA 1
ATOM 5880 C C . HIS A 1 752 ? 5.840 0.280 40.162 1.00 73.88 752 HIS A C 1
ATOM 5882 O O . HIS A 1 752 ? 5.118 -0.520 40.761 1.00 73.88 752 HIS A O 1
ATOM 5888 N N . ARG A 1 753 ? 7.112 0.490 40.513 1.00 72.88 753 ARG A N 1
ATOM 5889 C CA . ARG A 1 753 ? 7.724 -0.004 41.753 1.00 72.88 753 ARG A CA 1
ATOM 5890 C C . ARG A 1 753 ? 8.880 0.902 42.163 1.00 72.88 753 ARG A C 1
ATOM 5892 O O . ARG A 1 753 ? 9.950 0.839 41.555 1.00 72.88 753 ARG A O 1
ATOM 5899 N N . GLY A 1 754 ? 8.680 1.668 43.234 1.00 76.00 754 GLY A N 1
ATOM 5900 C CA . GLY A 1 754 ? 9.680 2.617 43.732 1.00 76.00 754 GLY A CA 1
ATOM 5901 C C . GLY A 1 754 ? 10.091 3.596 42.632 1.00 76.00 754 GLY A C 1
ATOM 5902 O O . GLY A 1 754 ? 9.235 4.252 42.046 1.00 76.00 754 GLY A O 1
ATOM 5903 N N . GLU A 1 755 ? 11.381 3.620 42.301 1.00 78.00 755 GLU A N 1
ATOM 5904 C CA . GLU A 1 755 ? 11.996 4.463 41.262 1.00 78.00 755 GLU A CA 1
ATOM 5905 C C . GLU A 1 755 ? 11.641 4.080 39.809 1.00 78.00 755 GLU A C 1
ATOM 5907 O O . GLU A 1 755 ? 11.908 4.851 38.884 1.00 78.00 755 GLU A O 1
ATOM 5912 N N . TYR A 1 756 ? 11.080 2.890 39.568 1.00 78.25 756 TYR A N 1
ATOM 5913 C CA . TYR A 1 756 ? 10.847 2.378 38.212 1.00 78.25 756 TYR A CA 1
ATOM 5914 C C . TYR A 1 756 ? 9.379 2.477 37.800 1.00 78.25 756 TYR A C 1
ATOM 5916 O O . TYR A 1 756 ? 8.493 1.997 38.511 1.00 78.25 756 TYR A O 1
ATOM 5924 N N . LEU A 1 757 ? 9.140 3.001 36.597 1.00 79.38 757 LEU A N 1
ATOM 5925 C CA . LEU A 1 757 ? 7.844 3.006 35.920 1.00 79.38 757 LEU A CA 1
ATOM 5926 C C . LEU A 1 757 ? 7.957 2.243 34.597 1.00 79.38 757 LEU A C 1
ATOM 5928 O O . LEU A 1 757 ? 8.798 2.556 33.761 1.00 79.38 757 LEU A O 1
ATOM 5932 N N . SER A 1 758 ? 7.108 1.243 34.401 1.00 81.75 758 SER A N 1
ATOM 5933 C CA . SER A 1 758 ? 7.056 0.382 33.222 1.00 81.75 758 SER A CA 1
ATOM 5934 C C . SER A 1 758 ? 5.758 0.630 32.461 1.00 81.75 758 SER A C 1
ATOM 5936 O O . SER A 1 758 ? 4.682 0.405 33.007 1.00 81.75 758 SER A O 1
ATOM 5938 N N . ILE A 1 759 ? 5.858 1.009 31.191 1.00 80.38 759 ILE A N 1
ATOM 5939 C CA . ILE A 1 759 ? 4.723 1.243 30.294 1.00 80.38 759 ILE A CA 1
ATOM 5940 C C . ILE A 1 759 ? 4.819 0.268 29.117 1.00 80.38 759 ILE A C 1
ATOM 5942 O O . ILE A 1 759 ? 5.842 0.228 28.432 1.00 80.38 759 ILE A O 1
ATOM 5946 N N . ARG A 1 760 ? 3.770 -0.516 28.860 1.00 81.88 760 ARG A N 1
ATOM 5947 C CA . ARG A 1 760 ? 3.686 -1.446 27.722 1.00 81.88 760 ARG A CA 1
ATOM 5948 C C . ARG A 1 760 ? 2.551 -1.047 26.796 1.00 81.88 760 ARG A C 1
ATOM 5950 O O . ARG A 1 760 ? 1.411 -0.932 27.235 1.00 81.88 760 ARG A O 1
ATOM 5957 N N . ILE A 1 761 ? 2.859 -0.879 25.517 1.00 82.81 761 ILE A N 1
ATOM 5958 C CA . ILE A 1 761 ? 1.893 -0.543 24.474 1.00 82.81 761 ILE A CA 1
ATOM 5959 C C . ILE A 1 761 ? 1.882 -1.705 23.470 1.00 82.81 761 ILE A C 1
ATOM 5961 O O . ILE A 1 761 ? 2.859 -1.891 22.738 1.00 82.81 761 ILE A O 1
ATOM 5965 N N . PRO A 1 762 ? 0.813 -2.522 23.447 1.00 78.38 762 PRO A N 1
ATOM 5966 C CA . PRO A 1 762 ? 0.754 -3.702 22.590 1.00 78.38 762 PRO A CA 1
ATOM 5967 C C . PRO A 1 762 ? 0.432 -3.361 21.129 1.00 78.38 762 PRO A C 1
ATOM 5969 O O . PRO A 1 762 ? 0.879 -4.062 20.224 1.00 78.38 762 PRO A O 1
ATOM 5972 N N . ALA A 1 763 ? -0.324 -2.288 20.885 1.00 80.00 763 ALA A N 1
ATOM 5973 C CA . ALA A 1 763 ? -0.838 -1.967 19.560 1.00 80.00 763 ALA A CA 1
ATOM 5974 C C . ALA A 1 763 ? 0.276 -1.605 18.557 1.00 80.00 763 ALA A C 1
ATOM 5976 O O . ALA A 1 763 ? 1.164 -0.820 18.905 1.00 80.00 763 ALA A O 1
ATOM 5977 N N . PRO A 1 764 ? 0.224 -2.136 17.321 1.00 86.69 764 PRO A N 1
ATOM 5978 C CA . PRO A 1 764 ? 1.160 -1.787 16.263 1.00 86.69 764 PRO A CA 1
ATOM 5979 C C . PRO A 1 764 ? 0.875 -0.378 15.723 1.00 86.69 764 PRO A C 1
ATOM 5981 O O . PRO A 1 764 ? -0.279 0.027 15.583 1.00 86.69 764 PRO A O 1
ATOM 5984 N N . GLN A 1 765 ? 1.923 0.388 15.424 1.00 87.81 765 GLN A N 1
ATOM 5985 C CA . GLN A 1 765 ? 1.811 1.796 15.022 1.00 87.81 765 GLN A CA 1
ATOM 5986 C C . GLN A 1 765 ? 2.855 2.162 13.975 1.00 87.81 765 GLN A C 1
ATOM 5988 O O . GLN A 1 765 ? 3.976 1.659 14.013 1.00 87.81 765 GLN A O 1
ATOM 5993 N N . ILE A 1 766 ? 2.520 3.082 13.075 1.00 90.25 766 ILE A N 1
ATOM 5994 C CA . ILE A 1 766 ? 3.488 3.713 12.181 1.00 90.25 766 ILE A CA 1
ATOM 5995 C C . ILE A 1 766 ? 4.242 4.780 12.966 1.00 90.25 766 ILE A C 1
ATOM 5997 O O . ILE A 1 766 ? 3.650 5.754 13.426 1.00 90.25 766 ILE A O 1
ATOM 6001 N N . ILE A 1 767 ? 5.553 4.593 13.108 1.00 89.50 767 ILE A N 1
ATOM 6002 C CA . ILE A 1 767 ? 6.436 5.543 13.803 1.00 89.50 767 ILE A CA 1
ATOM 6003 C C . ILE A 1 767 ? 7.071 6.555 12.850 1.00 89.50 767 ILE A C 1
ATOM 6005 O O . ILE A 1 767 ? 7.577 7.588 13.278 1.00 89.50 767 ILE A O 1
ATOM 6009 N N . GLY A 1 768 ? 7.085 6.264 11.553 1.00 89.62 768 GLY A N 1
ATOM 6010 C CA . GLY A 1 768 ? 7.683 7.149 10.570 1.00 89.62 768 GLY A CA 1
ATOM 6011 C C . GLY A 1 768 ? 7.701 6.569 9.169 1.00 89.62 768 GLY A C 1
ATOM 6012 O O . GLY A 1 768 ? 7.367 5.405 8.939 1.00 89.62 768 GLY A O 1
ATOM 6013 N N . TRP A 1 769 ? 8.128 7.411 8.239 1.00 91.56 769 TRP A N 1
ATOM 6014 C CA . TRP A 1 769 ? 8.100 7.156 6.810 1.00 91.56 769 TRP A CA 1
ATOM 6015 C C . TRP A 1 769 ? 9.481 7.374 6.204 1.00 91.56 769 TRP A C 1
ATOM 6017 O O . TRP A 1 769 ? 10.179 8.341 6.514 1.00 91.56 769 TRP A O 1
ATOM 6027 N N . CYS A 1 770 ? 9.861 6.475 5.307 1.00 91.44 770 CYS A N 1
ATOM 6028 C CA . CYS A 1 770 ? 10.985 6.654 4.407 1.00 91.44 770 CYS A CA 1
ATOM 6029 C C . CYS A 1 770 ? 10.466 7.336 3.140 1.00 91.44 770 CYS A C 1
ATOM 6031 O O . CYS A 1 770 ? 9.569 6.827 2.463 1.00 91.44 770 CYS A O 1
ATOM 6033 N N . GLN A 1 771 ? 11.024 8.500 2.841 1.00 90.44 771 GLN A N 1
ATOM 6034 C CA . GLN A 1 771 ? 10.663 9.324 1.697 1.00 90.44 771 GLN A CA 1
ATOM 6035 C C . GLN A 1 771 ? 11.829 9.336 0.709 1.00 90.44 771 GLN A C 1
ATOM 6037 O O . GLN A 1 771 ? 12.973 9.547 1.111 1.00 90.44 771 GLN A O 1
ATOM 6042 N N . GLU A 1 772 ? 11.555 9.152 -0.579 1.00 90.69 772 GLU A N 1
ATOM 6043 C CA . GLU A 1 772 ? 12.536 9.421 -1.632 1.00 90.69 772 GLU A CA 1
ATOM 6044 C C . GLU A 1 772 ? 12.404 10.878 -2.078 1.00 90.69 772 GLU A C 1
ATOM 6046 O O . GLU A 1 772 ? 11.310 11.362 -2.383 1.00 90.69 772 GLU A O 1
ATOM 6051 N N . LEU A 1 773 ? 13.530 11.590 -2.080 1.00 90.88 773 LEU A N 1
ATOM 6052 C CA . LEU A 1 773 ? 13.624 12.950 -2.591 1.00 90.88 773 LEU A CA 1
ATOM 6053 C C . LEU A 1 773 ? 13.583 12.931 -4.115 1.00 90.88 773 LEU A C 1
ATOM 6055 O O . LEU A 1 773 ? 14.296 12.159 -4.763 1.00 90.88 773 LEU A O 1
ATOM 6059 N N . THR A 1 774 ? 12.787 13.822 -4.692 1.00 91.19 774 THR A N 1
ATOM 6060 C CA . THR A 1 774 ? 12.768 14.002 -6.140 1.00 91.19 774 THR A CA 1
ATOM 6061 C C . THR A 1 774 ? 13.999 14.793 -6.590 1.00 91.19 774 THR A C 1
ATOM 6063 O O . THR A 1 774 ? 14.465 15.692 -5.881 1.00 91.19 774 THR A O 1
ATOM 6066 N N . PRO A 1 775 ? 14.572 14.466 -7.760 1.00 90.12 775 PRO A N 1
ATOM 6067 C CA . PRO A 1 775 ? 15.665 15.249 -8.321 1.00 90.12 775 PRO A CA 1
ATOM 6068 C C . PRO A 1 775 ? 15.174 16.655 -8.677 1.00 90.12 775 PRO A C 1
ATOM 6070 O O . PRO A 1 775 ? 13.985 16.879 -8.913 1.00 90.12 775 PRO A O 1
ATOM 6073 N N . LYS A 1 776 ? 16.105 17.608 -8.726 1.00 90.56 776 LYS A N 1
ATOM 6074 C CA . LYS A 1 776 ? 15.801 18.991 -9.081 1.00 90.56 776 LYS A CA 1
ATOM 6075 C C . LYS A 1 776 ? 15.214 19.077 -10.487 1.00 90.56 776 LYS A C 1
ATOM 6077 O O . LYS A 1 776 ? 15.766 18.520 -11.433 1.00 90.56 776 LYS A O 1
ATOM 6082 N N . ASP A 1 777 ? 14.139 19.846 -10.614 1.00 89.19 777 ASP A N 1
ATOM 6083 C CA . ASP A 1 777 ? 13.449 20.045 -11.880 1.00 89.19 777 ASP A CA 1
ATOM 6084 C C . ASP A 1 777 ? 14.327 20.817 -12.878 1.00 89.19 777 ASP A C 1
ATOM 6086 O O . ASP A 1 777 ? 14.633 21.999 -12.687 1.00 89.19 777 ASP A O 1
ATOM 6090 N N . ALA A 1 778 ? 14.721 20.126 -13.947 1.00 87.88 778 ALA A N 1
ATOM 6091 C CA . ALA A 1 778 ? 15.474 20.670 -15.076 1.00 87.88 778 ALA A CA 1
ATOM 6092 C C . ALA A 1 778 ? 14.604 20.887 -16.330 1.00 87.88 778 ALA A C 1
ATOM 6094 O O . ALA A 1 778 ? 15.144 21.105 -17.415 1.00 87.88 778 ALA A O 1
ATOM 6095 N N . SER A 1 779 ? 13.274 20.822 -16.201 1.00 87.00 779 SER A N 1
ATOM 6096 C CA . SER A 1 779 ? 12.358 20.997 -17.330 1.00 87.00 779 SER A CA 1
ATOM 6097 C C . SER A 1 779 ? 12.377 22.410 -17.908 1.00 87.00 779 SER A C 1
ATOM 6099 O O . SER A 1 779 ? 12.601 23.418 -17.229 1.00 87.00 779 SER A O 1
ATOM 6101 N N . GLN A 1 780 ? 12.126 22.485 -19.211 1.00 84.81 780 GLN A N 1
ATOM 6102 C CA . GLN A 1 780 ? 12.114 23.736 -19.956 1.00 84.81 780 GLN A CA 1
ATOM 6103 C C . GLN A 1 780 ? 10.734 24.405 -19.831 1.00 84.81 780 GLN A C 1
ATOM 6105 O O . GLN A 1 780 ? 9.703 23.796 -20.102 1.00 84.81 780 GLN A O 1
ATOM 6110 N N . ALA A 1 781 ? 10.691 25.682 -19.442 1.00 77.62 781 ALA A N 1
ATOM 6111 C CA . ALA A 1 781 ? 9.427 26.409 -19.254 1.00 77.62 781 ALA A CA 1
ATOM 6112 C C . ALA A 1 781 ? 8.811 26.954 -20.561 1.00 77.62 781 ALA A C 1
ATOM 6114 O O . ALA A 1 781 ? 7.658 27.375 -20.574 1.00 77.62 781 ALA A O 1
ATOM 6115 N N . ALA A 1 782 ? 9.579 26.995 -21.654 1.00 75.62 782 ALA A N 1
ATOM 6116 C CA . ALA A 1 782 ? 9.145 27.554 -22.932 1.00 75.62 782 ALA A CA 1
ATOM 6117 C C . ALA A 1 782 ? 8.911 26.438 -23.952 1.00 75.62 782 ALA A C 1
ATOM 6119 O O . ALA A 1 782 ? 9.859 25.795 -24.392 1.00 75.62 782 ALA A O 1
ATOM 6120 N N . TYR A 1 783 ? 7.655 26.233 -24.349 1.00 80.38 783 TYR A N 1
ATOM 6121 C CA . TYR A 1 783 ? 7.303 25.264 -25.382 1.00 80.38 783 TYR A CA 1
ATOM 6122 C C . TYR A 1 783 ? 7.723 25.760 -26.770 1.00 80.38 783 TYR A C 1
ATOM 6124 O O . TYR A 1 783 ? 7.347 26.858 -27.188 1.00 80.38 783 TYR A O 1
ATOM 6132 N N . THR A 1 784 ? 8.471 24.935 -27.504 1.00 75.31 784 THR A N 1
ATOM 6133 C CA . THR A 1 784 ? 8.781 25.202 -28.914 1.00 75.31 784 THR A CA 1
ATOM 6134 C C . THR A 1 784 ? 7.706 24.570 -29.785 1.00 75.31 784 THR A C 1
ATOM 6136 O O . THR A 1 784 ? 7.504 23.359 -29.747 1.00 75.31 784 THR A O 1
ATOM 6139 N N . GLN A 1 785 ? 7.014 25.385 -30.583 1.00 75.50 785 GLN A N 1
ATOM 6140 C CA . GLN A 1 785 ? 5.973 24.891 -31.479 1.00 75.50 785 GLN A CA 1
ATOM 6141 C C . GLN A 1 785 ? 6.555 23.902 -32.498 1.00 75.50 785 GLN A C 1
ATOM 6143 O O . GLN A 1 785 ? 7.554 24.186 -33.165 1.00 75.50 785 GLN A O 1
ATOM 6148 N N . VAL A 1 786 ? 5.893 22.753 -32.633 1.00 72.56 786 VAL A N 1
ATOM 6149 C CA . VAL A 1 786 ? 6.179 21.759 -33.673 1.00 72.56 786 VAL A CA 1
ATOM 6150 C C . VAL A 1 786 ? 6.055 22.433 -35.041 1.00 72.56 786 VAL A C 1
ATOM 6152 O O . VAL A 1 786 ? 5.026 23.030 -35.355 1.00 72.56 786 VAL A O 1
ATOM 6155 N N . LYS A 1 787 ? 7.119 22.376 -35.848 1.00 72.88 787 LYS A N 1
ATOM 6156 C CA . LYS A 1 787 ? 7.144 22.985 -37.187 1.00 72.88 787 LYS A CA 1
ATOM 6157 C C . LYS A 1 787 ? 6.299 22.153 -38.155 1.00 72.88 787 LYS A C 1
ATOM 6159 O O . LYS A 1 787 ? 6.399 20.928 -38.130 1.00 72.88 787 LYS A O 1
ATOM 6164 N N . ASP A 1 788 ? 5.568 22.781 -39.076 1.00 64.38 788 ASP A N 1
ATOM 6165 C CA . ASP A 1 788 ? 4.750 22.064 -40.076 1.00 64.38 788 ASP A CA 1
ATOM 6166 C C . ASP A 1 788 ? 5.558 21.057 -40.913 1.00 64.38 788 ASP A C 1
ATOM 6168 O O . ASP A 1 788 ? 5.061 19.985 -41.255 1.00 64.38 788 ASP A O 1
ATOM 6172 N N . SER A 1 789 ? 6.849 21.330 -41.139 1.00 59.22 789 SER A N 1
ATOM 6173 C CA . SER A 1 789 ? 7.775 20.408 -41.810 1.00 59.22 789 SER A CA 1
ATOM 6174 C C . SER A 1 789 ? 7.949 19.066 -41.086 1.00 59.22 789 SER A C 1
ATOM 6176 O O . SER A 1 789 ? 8.244 18.064 -41.726 1.00 59.22 789 SER A O 1
ATOM 6178 N N . SER A 1 790 ? 7.780 19.036 -39.760 1.00 58.56 790 SER A N 1
ATOM 6179 C CA . SER A 1 790 ? 7.885 17.816 -38.942 1.00 58.56 790 SER A CA 1
ATOM 6180 C C . SER A 1 790 ? 6.587 17.005 -38.869 1.00 58.56 790 SER A C 1
ATOM 6182 O O . SER A 1 790 ? 6.616 15.848 -38.469 1.00 58.56 790 SER A O 1
ATOM 6184 N N . LEU A 1 791 ? 5.458 17.572 -39.311 1.00 60.62 791 LEU A N 1
ATOM 6185 C CA . LEU A 1 791 ? 4.154 16.899 -39.369 1.00 60.62 791 LEU A CA 1
ATOM 6186 C C . LEU A 1 791 ? 3.929 16.137 -40.684 1.00 60.62 791 LEU A C 1
ATOM 6188 O O . LEU A 1 791 ? 2.852 15.581 -40.894 1.00 60.62 791 LEU A O 1
ATOM 6192 N N . GLY A 1 792 ? 4.903 16.148 -41.601 1.00 56.81 792 GLY A N 1
ATOM 6193 C CA . GLY A 1 792 ? 4.796 15.470 -42.895 1.00 56.81 792 GLY A CA 1
ATOM 6194 C C . GLY A 1 792 ? 3.683 16.011 -43.802 1.00 56.81 792 GLY A C 1
ATOM 6195 O O . GLY A 1 792 ? 3.416 15.418 -44.848 1.00 56.81 792 GLY A O 1
ATOM 6196 N N . ARG A 1 793 ? 3.035 17.137 -43.454 1.00 48.28 793 ARG A N 1
ATOM 6197 C CA . ARG A 1 793 ? 2.184 17.863 -44.400 1.00 48.28 793 ARG A CA 1
ATOM 6198 C C . ARG A 1 793 ? 3.105 18.459 -45.447 1.00 48.28 793 ARG A C 1
ATOM 6200 O O . ARG A 1 793 ? 3.755 19.475 -45.211 1.00 48.28 793 ARG A O 1
ATOM 6207 N N . GLY A 1 794 ? 3.176 17.775 -46.587 1.00 45.56 794 GLY A N 1
ATOM 6208 C CA . GLY A 1 794 ? 3.726 18.334 -47.808 1.00 45.56 794 GLY A CA 1
ATOM 6209 C C . GLY A 1 794 ? 3.213 19.760 -47.977 1.00 45.56 794 GLY A C 1
ATOM 6210 O O . GLY A 1 794 ? 2.050 20.044 -47.690 1.00 45.56 794 GLY A O 1
ATOM 6211 N N . THR A 1 795 ? 4.138 20.631 -48.361 1.00 45.66 795 THR A N 1
ATOM 6212 C CA . THR A 1 795 ? 3.934 22.018 -48.782 1.00 45.66 795 THR A CA 1
ATOM 6213 C C . THR A 1 795 ? 2.524 22.290 -49.303 1.00 45.66 795 THR A C 1
ATOM 6215 O O . THR A 1 795 ? 2.018 21.489 -50.091 1.00 45.66 795 THR A O 1
ATOM 6218 N N . ASP A 1 796 ? 1.954 23.424 -48.885 1.00 46.81 796 ASP A N 1
ATOM 6219 C CA . ASP A 1 796 ? 0.706 24.035 -49.357 1.00 46.81 796 ASP A CA 1
ATOM 6220 C C . ASP A 1 796 ? 0.218 23.537 -50.730 1.00 46.81 796 ASP A C 1
ATOM 6222 O O . ASP A 1 796 ? 1.025 23.447 -51.664 1.00 46.81 796 ASP A O 1
ATOM 6226 N N . PRO A 1 797 ? -1.096 23.278 -50.911 1.00 46.56 797 PRO A N 1
ATOM 6227 C CA . PRO A 1 797 ? -1.632 22.934 -52.219 1.00 46.56 797 PRO A CA 1
ATOM 6228 C C . PRO A 1 797 ? -1.224 24.032 -53.197 1.00 46.56 797 PRO A C 1
ATOM 6230 O O . PRO A 1 797 ? -1.608 25.194 -53.057 1.00 46.56 797 PRO A O 1
ATOM 6233 N N . THR A 1 798 ? -0.400 23.661 -54.172 1.00 50.44 798 THR A N 1
ATOM 6234 C CA . THR A 1 798 ? -0.018 24.535 -55.275 1.00 50.44 798 THR A CA 1
ATOM 6235 C C . THR A 1 798 ? -1.320 25.082 -55.865 1.00 50.44 798 THR A C 1
ATOM 6237 O O . THR A 1 798 ? -2.215 24.281 -56.159 1.00 50.44 798 THR A O 1
ATOM 6240 N N . PRO A 1 799 ? -1.497 26.410 -56.005 1.00 45.50 799 PRO A N 1
ATOM 6241 C CA . PRO A 1 799 ? -2.722 26.925 -56.584 1.00 45.50 799 PRO A CA 1
ATOM 6242 C C . PRO A 1 799 ? -2.818 26.365 -58.000 1.00 45.50 799 PRO A C 1
ATOM 6244 O O . PRO A 1 799 ? -1.880 26.503 -58.789 1.00 45.50 799 PRO A O 1
ATOM 6247 N N . LEU A 1 800 ? -3.929 25.682 -58.288 1.00 48.66 800 LEU A N 1
ATOM 6248 C CA . LEU A 1 800 ? -4.245 25.165 -59.617 1.00 48.66 800 LEU A CA 1
ATOM 6249 C C . LEU A 1 800 ? -3.961 26.262 -60.658 1.00 48.66 800 LEU A C 1
ATOM 6251 O O . LEU A 1 800 ? -4.409 27.397 -60.467 1.00 48.66 800 LEU A O 1
ATOM 6255 N N . PRO A 1 801 ? -3.224 25.969 -61.744 1.00 48.75 801 PRO A N 1
ATOM 6256 C CA . PRO A 1 801 ? -2.992 26.959 -62.781 1.00 48.75 801 PRO A CA 1
ATOM 6257 C C . PRO A 1 801 ? -4.343 27.365 -63.376 1.00 48.75 801 PRO A C 1
ATOM 6259 O O . PRO A 1 801 ? -5.128 26.511 -63.794 1.00 48.75 801 PRO A O 1
ATOM 6262 N N . ASN A 1 802 ? -4.625 28.671 -63.378 1.00 56.03 802 ASN A N 1
ATOM 6263 C CA . ASN A 1 802 ? -5.838 29.218 -63.981 1.00 56.03 802 ASN A CA 1
ATOM 6264 C C . ASN A 1 802 ? -5.969 28.727 -65.435 1.00 56.03 802 ASN A C 1
ATOM 6266 O O . ASN A 1 802 ? -4.971 28.734 -66.165 1.00 56.03 802 ASN A O 1
ATOM 6270 N N . PRO A 1 803 ? -7.173 28.324 -65.883 1.00 52.22 803 PRO A N 1
ATOM 6271 C CA . PRO A 1 803 ? -7.372 27.888 -67.257 1.00 52.22 803 PRO A CA 1
ATOM 6272 C C . PRO A 1 803 ? -7.050 29.037 -68.229 1.00 52.22 803 PRO A C 1
ATOM 6274 O O . PRO A 1 803 ? -7.367 30.195 -67.934 1.00 52.22 803 PRO A O 1
ATOM 6277 N N . PRO A 1 804 ? -6.419 28.748 -69.383 1.00 51.47 804 PRO A N 1
ATOM 6278 C CA . PRO A 1 804 ? -6.067 29.775 -70.352 1.00 51.47 804 PRO A CA 1
ATOM 6279 C C . PRO A 1 804 ? -7.338 30.451 -70.879 1.00 51.47 804 PRO A C 1
ATOM 6281 O O . PRO A 1 804 ? -8.269 29.787 -71.336 1.00 51.47 804 PRO A O 1
ATOM 6284 N N . GLY A 1 805 ? -7.375 31.783 -70.787 1.00 59.94 805 GLY A N 1
ATOM 6285 C CA . GLY A 1 805 ? -8.448 32.600 -71.350 1.00 59.94 805 GLY A CA 1
ATOM 6286 C C . GLY A 1 805 ? -8.553 32.444 -72.876 1.00 59.94 805 GLY A C 1
ATOM 6287 O O . GLY A 1 805 ? -7.577 32.058 -73.526 1.00 59.94 805 GLY A O 1
ATOM 6288 N N . PRO A 1 806 ? -9.730 32.723 -73.463 1.00 52.44 806 PRO A N 1
ATOM 6289 C CA . PRO A 1 806 ? -9.985 32.477 -74.877 1.00 52.44 806 PRO A CA 1
ATOM 6290 C C . PRO A 1 806 ? -9.106 33.371 -75.770 1.00 52.44 806 PRO A C 1
ATOM 6292 O O . PRO A 1 806 ? -8.803 34.507 -75.393 1.00 52.44 806 PRO A O 1
ATOM 6295 N N . PRO A 1 807 ? -8.708 32.887 -76.961 1.00 51.81 807 PRO A N 1
ATOM 6296 C CA . PRO A 1 807 ? -7.838 33.632 -77.860 1.00 51.81 807 PRO A CA 1
ATOM 6297 C C . PRO A 1 807 ? -8.559 34.876 -78.386 1.00 51.81 807 PRO A C 1
ATOM 6299 O O . PRO A 1 807 ? -9.602 34.786 -79.035 1.00 51.81 807 PRO A O 1
ATOM 6302 N N . ILE A 1 808 ? -7.984 36.046 -78.110 1.00 50.94 808 ILE A N 1
ATOM 6303 C CA . ILE A 1 808 ? -8.353 37.302 -78.764 1.00 50.94 808 ILE A CA 1
ATOM 6304 C C . ILE A 1 808 ? -7.659 37.299 -80.125 1.00 50.94 808 ILE A C 1
ATOM 6306 O O . ILE A 1 808 ? -6.434 37.225 -80.200 1.00 50.94 808 ILE A O 1
ATOM 6310 N N . GLY A 1 809 ? -8.457 37.319 -81.189 1.00 52.31 809 GLY A N 1
ATOM 6311 C CA . GLY A 1 809 ? -7.968 37.314 -82.560 1.00 52.31 809 GLY A CA 1
ATOM 6312 C C . GLY A 1 809 ? -7.241 38.600 -82.952 1.00 52.31 809 GLY A C 1
ATOM 6313 O O . GLY A 1 809 ? -7.674 39.702 -82.608 1.00 52.31 809 GLY A O 1
ATOM 6314 N N . ALA A 1 810 ? -6.181 38.415 -83.734 1.00 38.47 810 ALA A N 1
ATOM 6315 C CA . ALA A 1 810 ? -5.795 39.234 -84.877 1.00 38.47 810 ALA A CA 1
ATOM 6316 C C . ALA A 1 810 ? -5.078 38.323 -85.880 1.00 38.47 810 ALA A C 1
ATOM 6318 O O . ALA A 1 810 ? -4.166 37.588 -85.435 1.00 38.47 810 ALA A O 1
#

Foldseek 3Di:
DDDDPPDDDDDPDPDDDLLRVVLVVVQVVPVDDLQWGWEFAFQFFFDDLVQQDDDCLPPPCNQVPDDQSNQQVVQVVAQFDFDQFNYTPDGPPDGNLVLQVQFLVQWDFDPDPPPPVVVVLVVVLVVLVCLQQDWDFDDDDDPDDLCPPPDPVLVVLQDDDPDPDDPDPPDDDDDDDDDPDDDPRDIDGLNVNLVNLVCVLVSLVVRVVSSLVSLDDPDPVPDDPVSVVVSVCCCVPSVVSSVVVSVVSVVCSCPVSVPVVNVVSVVSNPPDGLVRVSVVLVVLQVVQWDARPVNPDTGGGKDKPPSCPSVVQFFLDDLQNQAQDPVVLVVVLVVLVVVLVVLVVVLVVLVVLADDLVVLVVLLVVLVVQLVVLVVVLVVLDDPVLVVVVVVVVVLVVVVDDPDDDDDLCPPPDLVSVQVVCVVVVHDRDDPVRVVVNSVSVVVNVVSVVSSVVSVVSNVVSVVVSVVNVVSDCPVVSVVSVVVSVLSVLVSVSSVSSNVVVPDPPDDDDDDPDPPPDDPPDDDDDDDDDDDDDDDDPPDDPPDDDDPADDFRDDPPPPVQKDKDKDKDWQPDQDDVPVQVVPCVPDVDRAPQQKADDPDDDDDDDDDPPVPRVRFRKIKIKIWIKGKMFMDGSSDDLVSLVVLQSIAGQDPAFQAADASSQSVVLNDCVVVDPVSSCVSCVSRSRHSDQKRFGIWMKIFFMKMKIFGPWFDDPVVQVVVQVSLVSFIAGNNHTQGADSSDSRQGRRWRWYGDTRMIMTTGGTMTTRITIIRGGGHRNHDHDDDDDDPVNVPPPDDDDPDPDPDDDDDDD

Organism: NCBI:txid2587402

Secondary structure (DSSP, 8-state):
------PPPPP------HHHHHHHHHHHHH--STTEEEEEEEEEEE--HHHH--TTTTSTTHHHH--HHHHHHHHHHHHEEE-SSSEESSEEEEEHHHHHHHHHHHEEE-SS--SHHHHHHHHHHHHHHHHHH-EEE--PPP---TTTTS-GGGGGG-PPPPPPPPP-TTS-----S---S-S---EEEHHHHHHHHHHHHHHHHHHHHHHHHHHS-S-TTTS-HHHHHHHHHHHHHTHHHHHHHHHHHHHHHHHTS-HHHHHHHHHHH----HHHHHHHHHHHHHHT-EE-TTSSSEE---EEESTTTTGGG-----GGGG-S-HHHHHHHHHHHHHHHHHHHHHHHHHHHT---HHHHHHHHHHHHHHHHHHHHHHHHT--HHHHHHHHHHHHHHHHHSPS-------S---HHHHHHHHHHTT-PPPPHHHHHHHHHHHHHHHHHHHHHHHHHHHHHHHHHHHHHHHHT--HHHHHHHHHHHHHHHHHHHHHHHHHHHHSTTS-----PPPTT--------S---------------PPPP---SS--PPPP-S-TTT-EEEEEEE---S---STTHHHHTTS-SS--BTTB--------------------S--EEEEEEEEEEEEEE-TT--THHHHTGGGEEE-SSS-S--S-HHHHHHHH-GGG--HHHHHHHHHHHHTSS-SEEEEEEEEEEEEEEEEE-SSPPPHHHHHHHHHHHHTT-EETTEE-----S-SS-----EEEEETTEEEEEE-S-EEEEEEEEEPPP---BSSPPPPPGGGGT--S-----PPPPPPPPP-

Radius of gyration: 45.72 Å; chains: 1; bounding box: 160×88×141 Å

pLDDT: mean 70.23, std 19.73, range [22.42, 94.44]

Sequence (810 aa):
MGDEERKPVPFKSEAFTPMQQIFNRLRDYFATGPSEVFQLEWPARVLDKGTYDYIGSDGIDAQQVKPQTVADAEFRLSNDLMTLGNISAGPNGSKLSQVYEQILFNLVPTTSGSNPNLEKLHIDQDKINDWLLEEVADWEPPREDLLADIPSDYDEHKPPPPAAAKPIEGGKTENTIDDAFDSPLRTISRVDLYQKILDVYESQRFRWATFKVKARPNDMTKAMPAEIDNYNRLLSTYAPIVDARLEGIWTLLVVRGQYHRVRYFLGLIDVGSASESLLKAKENLRASVMRSIDDSEDIYPVIFSPSTWAKSLSTAFKPEDLLTSETLIREELMEKQKERAILLEQLNIFKAAEQDVEALERKVEEARTSFLQTRDAMLENYSDAAINAIEMYFDVQARNSDKGKGITVAEDVERGDLNGALEVMNQKPLTTEQFAKLKDMQAKCIKNQSALQSASEALARASLAAAMGRASDTKTVVATMQERITSLTIDINYIVKILESSENPLGVDVHVPDPDATVPEGSPEGTTAATTKILPKPTSLPARVVPTQPVLPRQEQFASVWQEVVWKLDTATTWKNSMASAFQSHMDWSVDFFFGSASGSEDKQESHKSASSLALSSEISLGFRAMKVVVGRPWFDGSVLRRTEDYYRTLSTPISAMDPDAVVKALNPETGDHNLVAKKLGPAWNSLLPSYPTAFIVAKDIHLVLRSNQDWDSSQVDDLHRSMSAGGGFLCFSVSKSESSEEHRTAAAVAHRGEYLSIRIPAPQIIGWCQELTPKDASQAAYTQVKDSSLGRGTDPTPLPNPPGPPIGA